Protein 8BPR (pdb70)

Nearest PDB structures (foldseek):
  8bpr-assembly1_E  TM=1.006E+00  e=6.694E-33  Thermus thermophilus HB8
  5zvq-assembly1_A-2  TM=8.959E-01  e=1.442E-24  Thermus thermophilus HB8
  4jcv-assembly1_D  TM=8.718E-01  e=5.501E-16  Deinococcus radiodurans R1 = ATCC 13939 = DSM 20539
  1vdd-assembly1_A  TM=8.790E-01  e=9.744E-16  Deinococcus radiodurans
  8a93-assembly1_F  TM=9.574E-01  e=6.261E-12  Thermus thermophilus HB8

B-factor: mean 146.59, std 83.17, range [40.73, 485.68]

Organism: Thermus thermophilus (strain ATCC 27634 / DSM 579 / HB8) (NCBI:txid300852)

Secondary structure (DSSP, 8-state):
-EEEEEEEES-TT---S-B-PPSSEEEEE--SSSSHHHHHHHHHHHTT---SS-GGGSS-SS---EEEEEEEE-SS-EEEEEEEESSS---EEETTEEE-GGGGGGS--EEEE-HHHHHHHTS-HHHHHHHHHHHHHTS-SHHHHHHHHHHHHHHHHHHHHHSS----HHHHHHHHHHHHHHHHHHHHHHHHHHHHHHHHHTTT-SS-EEEEEE-S-SS-HHHHHHT-HHHHHHH-S---SGGG-EEEEEETTEETTTS--HHHHHHHHHHHHHHHHHHHHHHHSS--EEEEESTTSS--HHHHHHHHHHHTTSSSEEEEESSPPTTS--EEEETTEEE--/-EEEEEEEESBTT---S-B-PPSEEEEEE--SSSSHHHHHHHHHHHTT-----TTSSBPTT---EEEEEEEE-SS-EEEEEEEESSS----EETTEE--HHHHTTS--EEEE-GGGTHHHHS-HHHHHHHHHHHHHTT-SHHHHHHHHHHHHHHHHHHHHHSS----SHHHHHHHHHHHHHHHHHHHHHHHHHHHHHHHHHHH-SS-EEEEEE-S-SS-HHHHHHTTHHHHHHH-S---SGGG-EEEEEETTEEHHHH--HHHHHHHHHHHHHHHHHHHHHHHSSPPEEEEES-SSS--HHHHHHHHHHHTTSSEEEEEESSPPTTS--EEEETTEEE--/-HHHHHHHHHHH--HHHHHHHHHHHHH-HHHHHHHHHHHH-/-THHHHHHHHHHHSTT--HHHHHHHHHHHHS-HHHHHHHHHHH----TTT----SSSS-TTT---EEEEEEE-S-HHHHHHHHHH----EE--TTTGGG-TT-SEEEE----SHHHHHHHHHH--EEE--B-B-SSS-GGGS-HHHHHHHHHTPEE-/-HHHHHHH---HHHHHHHHHHHH-HHHHHHHHHHHHHH---SSS-S--SSSS-TTT---EEEEESSHHHHHHHHHH----SEEEE-S---BGGGTBSTTTS-HHHHHTT--SS-EEEEE--SSHHHHHHHHHHHHHHHHTT-EEEEPPBSBPTT--TTTS-HHHHHHHHHT-EE-/-HHHHHHHHHHHHSSS--HHHHHHHHHHHHH-SHHHHHHHHHH--EE-SSS-SEESSSS-TTT---EEEESSHHHHHHHHHHTS---EEEE-S----TTTT--TTTTTHHHHGGG-TT---EEE---SSHHHHHHHHHHHHHHHHH---EE---/-EEEEEEEEEE-TTS-EEEEEEETTEEEEEEE----TT-EEEEEEE---EEEEEEE----GGGGSHHHHHHHHHHHHHHHHT--TTTHHHHHHHHHHHHHHHHHSS-THHHHHHHHHHHHHHTT---B---EEETTEEESSSEE-HHHHHHHHHHHHHS-HHHHHHHH--HHHHHHHHHHHHH---GGGGT--

Radius of gyration: 43.86 Å; Cα contacts (8 Å, |Δi|>4): 2189; chains: 7; bounding box: 79×84×151 Å

Solvent-accessible surface area: 76058 Å² total; per-residue (Å²): 54,68,4,66,16,1,99,13,128,43,0,58,71,4,46,22,144,42,12,174,3,53,95,17,20,4,2,2,38,9,50,19,56,34,11,17,78,10,1,2,12,0,2,19,3,2,16,25,22,84,23,98,64,41,76,91,30,1,32,105,120,80,88,128,83,1,44,0,23,2,56,4,55,19,138,77,8,53,9,93,8,44,1,63,3,20,113,84,29,74,56,5,46,10,2,56,103,158,30,61,82,197,57,14,106,104,38,24,17,21,10,31,15,30,40,107,14,14,93,18,8,65,8,75,95,117,62,14,55,47,27,5,31,129,9,11,24,102,32,45,138,151,1,29,63,10,48,63,18,8,89,119,1,24,130,10,3,35,30,8,48,148,82,71,75,53,29,42,59,6,2,14,79,2,0,14,124,28,0,77,74,0,14,46,48,7,102,147,12,24,184,139,6,29,72,36,5,119,92,3,6,68,62,11,35,105,92,86,8,24,40,123,33,105,56,71,8,35,123,12,3,86,143,14,4,112,86,18,118,69,92,9,185,149,155,18,70,3,41,17,1,5,56,98,5,21,6,12,12,28,13,107,59,97,27,3,74,102,55,35,45,89,1,14,1,38,9,7,7,23,0,10,29,11,0,6,14,111,16,21,6,136,106,67,65,24,46,8,6,4,0,12,20,28,25,10,22,24,6,31,124,62,42,68,155,31,19,30,72,64,11,118,92,35,86,12,1,2,4,1,2,40,116,52,7,118,84,22,81,53,13,35,3,69,182,0,71,28,99,94,133,42,99,6,78,22,0,102,12,114,44,0,57,72,4,59,15,145,43,14,167,6,53,83,23,16,5,2,3,36,10,44,23,55,28,11,29,75,8,0,2,23,0,2,6,8,2,14,31,20,115,74,85,39,89,89,28,0,23,97,111,83,94,124,50,0,40,1,12,3,59,8,31,20,145,169,27,76,34,98,8,34,2,88,5,24,120,83,27,57,74,9,47,48,83,57,65,176,43,66,79,204,61,9,141,114,45,25,12,21,6,33,16,25,46,137,18,20,76,12,1,61,10,87,89,128,83,12,45,46,19,6,30,133,5,9,32,74,35,46,78,136,0,55,63,7,55,66,30,6,74,144,10,18,154,95,6,41,61,52,22,151,83,63,72,74,66,54,61,57,82,25,130,61,0,9,154,45,0,82,74,0,16,55,40,7,99,137,21,23,179,127,5,23,67,26,2,117,91,1,5,62,65,11,26,109,90,105,5,23,38,137,44,86,47,58,11,33,128,13,3,94,150,17,7,105,83,14,121,70,79,8,162,138,146,10,85,2,44,19,1,6,52,95,6,29,8,18,4,25,16,108,62,90,26,2,66,109,64,26,45,90,5,19,0,41,7,3,6,24,0,6,27,12,0,4,13,79,10,14,12,123,108,69,60,45,52,5,12,4,0,15,24,33,29,8,27,22,8,33,93,69,49,65,160,32,17,30,67,59,10,99,89,34,92,12,1,3,4,1,2,34,105,57,10,113,84,21,85,57,21,37,4,78,189,0,64,30,108,89,152,116,83,53,51,63,26,35,30,64,30,63,77,110,96,87,85,66,10,53,66,53,17,63,55,42,89,94,41,80,85,60,36,65,55,50,58,63,27,72,92,79,136,92,76,55,42,66,32,13,28,37,46,2,56,55,70,35,32,15,14,69,56,4,45,63,60,34,69,72,52,82,105,49,66,89,54,42,62,60,38,57,86,36,62,99,52,102,17,113,93,31,56,36,90,51,109,60,99,62,4,89,38,66,89,144,54,49,86,73,44,51,41,66,57,81,55,82,66,24,47,66,37,61,83,95,48,60,87,86,80,18,28,66,98,106,55,52,87,103,67,61,97,81,47,87,53,52,41,59,53,55,46,90,59,86,80,21,62,66,46,66,74,89,82,122,102,62,43,40,57,28,66,6,57,56,70,45,84,68,79,90,91,79,65,73,77,23,43,18,47,13,51,94,36,55,52,97,103,106,57,84,71,37,27,80,88,74,145,118,85,74,27,60,62,50,41,49,53,44,91,94,43,79,84,56,40,66,54,49,56,66,13,39,69,48,69,117,122,10,110,71,29,10,56,88,39,95,79,87,51,14,95,99,73,104,128,90,54,41,38,47,19,46,52,54,59,29,30,64,49,46,73,89,33,62,54,62,109,42,52,31,53,58,49,80,44,61,57,38,23,89,82,41,28,29,101,114,72,66,58,65,88,50,54,76,96,90,78,68,51,101,42,50,49,46,36,57,46,63,52,51,60,53,3,49,27,28,30,52,53,64,38,66,68,28,70,94,82,45,32,60,28,28,41,53,18,60,2,56,41,80,86,42,67,51,75,94,54,68,71,71,22,48,27,40,11,62,98,41,50,51,97,112,100,86,28,48,64,54,29,30,62,32,40,52,89,56,90,85,58,33,80,84,61,6,56,65,60,30,64,59,55,87,72,46,82,85,58,42,67,61,55,52,80,23,80,136,127,72,76,8,103,75,22,41,14,73,3,110,57,88,50,11,88,22,52,109,77,64,8,2,4,4,25,47,60,65,68,22,151,56,57,74,180,54,44,144,68,199,6,68,17,13,28,13,60,20,42,12,21,21,89,110,52,48,13,39,154,119,19,53,16,121,34,7,64,191,73,38,140,71,26,91,21,9,36,8,17,28,47,141,82,17,34,2,38,0,8,7,55,52,3,25,85,41,9,133,156,110,47,26,169,48,62,93,75,136,136,58,69,24,49,27,47,30,101,60,104,41,122,96,52,33,43,46,45,44,43,37,25,60,86,14,56,67,72,24,38,37,102,113,121,71,61,61,18,61,25,45,39,33,75,52,132,121,24,53,47,86,61,76,57,96,85,43,97,51,98,48,33,66,55,64,82,23,32,44,32,38,44,52,55,32,51,62,29,51,87,37,21,56,67,102,16,4,70,57,19,37,71,30,50,65,68,11,62,61,20,23,47,91,49,119,61,22,75,62,24,25,44,62,26,36,48,54,26,40,53,55,36,77,46,52,68,62,87,130,87,9,35,40,88,13,47,59,33,116,67,57,47,88,35,30,87,84,27,52,65,20,54,51,32,42,85,92,45,81,55,101,72,10,65,81,54,76,119,105,62,64,56,26,49,62,56,24,56,51,71,75,84,38,110,69,68,19,69,77,56,88,128

CATH classification: 1.10.8.420

Structure (mmCIF, N/CA/C/O backbone):
data_8BPR
#
_entry.id   8BPR
#
loop_
_entity.id
_entity.type
_entity.pdbx_description
1 polymer 'DNA replication and repair protein RecF'
2 polymer 'Recombination protein RecR'
3 polymer 'DNA repair protein RecO'
4 polymer Oligo1
5 polymer Oligo2
6 non-polymer 'PHOSPHOAMINOPHOSPHONIC ACID-ADENYLATE ESTER'
7 non-polymer 'MAGNESIUM ION'
8 non-polymer 'ZINC ION'
#
loop_
_atom_site.group_PDB
_atom_site.id
_atom_site.type_symbol
_atom_site.label_atom_id
_atom_site.label_alt_id
_atom_site.label_comp_id
_atom_site.label_asym_id
_atom_site.label_entity_id
_atom_site.label_seq_id
_atom_site.pdbx_PDB_ins_code
_atom_site.Cartn_x
_atom_site.Cartn_y
_atom_site.Cartn_z
_atom_site.occupancy
_atom_site.B_iso_or_equiv
_atom_site.auth_seq_id
_atom_site.auth_comp_id
_atom_site.auth_asym_id
_atom_site.auth_atom_id
_atom_site.pdbx_PDB_model_num
ATOM 1 N N . MET A 1 2 ? 187.098 199.300 170.834 1.00 89.26 1 MET A N 1
ATOM 2 C CA . MET A 1 2 ? 185.754 198.768 171.027 1.00 89.26 1 MET A CA 1
ATOM 3 C C . MET A 1 2 ? 184.798 199.838 171.533 1.00 89.26 1 MET A C 1
ATOM 4 O O . MET A 1 2 ? 185.124 200.588 172.452 1.00 89.26 1 MET A O 1
ATOM 9 N N . ARG A 1 3 ? 183.611 199.896 170.930 1.00 83.67 2 ARG A N 1
ATOM 10 C CA . ARG A 1 3 ? 182.599 200.871 171.313 1.00 83.67 2 ARG A CA 1
ATOM 11 C C . ARG A 1 3 ? 181.250 200.508 170.706 1.00 83.67 2 ARG A C 1
ATOM 12 O O . ARG A 1 3 ? 181.166 200.189 169.517 1.00 83.67 2 ARG A O 1
ATOM 20 N N . LEU A 1 4 ? 180.192 200.559 171.509 1.00 78.36 3 LEU A N 1
ATOM 21 C CA . LEU A 1 4 ? 178.840 200.278 171.047 1.00 78.36 3 LEU A CA 1
ATOM 22 C C . LEU A 1 4 ? 178.158 201.581 170.652 1.00 78.36 3 LEU A C 1
ATOM 23 O O . LEU A 1 4 ? 178.332 202.607 171.314 1.00 78.36 3 LEU A O 1
ATOM 28 N N . LEU A 1 5 ? 177.385 201.537 169.570 1.00 79.72 4 LEU A N 1
ATOM 29 C CA . LEU A 1 5 ? 176.788 202.739 168.998 1.00 79.72 4 LEU A CA 1
ATOM 30 C C . LEU A 1 5 ? 175.270 202.756 169.038 1.00 79.72 4 LEU A C 1
ATOM 31 O O . LEU A 1 5 ? 174.683 203.803 169.318 1.00 79.72 4 LEU A O 1
ATOM 36 N N . LEU A 1 6 ? 174.608 201.634 168.766 1.00 81.46 5 LEU A N 1
ATOM 37 C CA . LEU A 1 6 ? 173.154 201.622 168.699 1.00 81.46 5 LEU A CA 1
ATOM 38 C C . LEU A 1 6 ? 172.635 200.223 168.992 1.00 81.46 5 LEU A C 1
ATOM 39 O O . LEU A 1 6 ? 173.270 199.230 168.630 1.00 81.46 5 LEU A O 1
ATOM 44 N N . PHE A 1 7 ? 171.477 200.156 169.647 1.00 75.81 6 PHE A N 1
ATOM 45 C CA . PHE A 1 7 ? 170.822 198.893 169.962 1.00 75.81 6 PHE A CA 1
ATOM 46 C C . PHE A 1 7 ? 169.325 199.048 169.749 1.00 75.81 6 PHE A C 1
ATOM 47 O O . PHE A 1 7 ? 168.715 199.975 170.290 1.00 75.81 6 PHE A O 1
ATOM 55 N N . ARG A 1 8 ? 168.737 198.148 168.960 1.00 84.65 7 ARG A N 1
ATOM 56 C CA . ARG A 1 8 ? 167.306 198.151 168.689 1.00 84.65 7 ARG A CA 1
ATOM 57 C C . ARG A 1 8 ? 166.753 196.744 168.857 1.00 84.65 7 ARG A C 1
ATOM 58 O O . ARG A 1 8 ? 167.458 195.755 168.645 1.00 84.65 7 ARG A O 1
ATOM 66 N N . GLN A 1 9 ? 165.477 196.662 169.226 1.00 89.22 8 GLN A N 1
ATOM 67 C CA . GLN A 1 9 ? 164.858 195.380 169.528 1.00 89.22 8 GLN A CA 1
ATOM 68 C C . GLN A 1 9 ? 163.396 195.407 169.107 1.00 89.22 8 GLN A C 1
ATOM 69 O O . GLN A 1 9 ? 162.852 196.447 168.730 1.00 89.22 8 GLN A O 1
ATOM 75 N N . ARG A 1 10 ? 162.763 194.238 169.185 1.00 98.67 9 ARG A N 1
ATOM 76 C CA . ARG A 1 10 ? 161.338 194.107 168.891 1.00 98.67 9 ARG A CA 1
ATOM 77 C C . ARG A 1 10 ? 160.831 192.824 169.527 1.00 98.67 9 ARG A C 1
ATOM 78 O O . ARG A 1 10 ? 161.273 191.734 169.150 1.00 98.67 9 ARG A O 1
ATOM 86 N N . ASN A 1 11 ? 159.913 192.953 170.486 1.00 101.33 10 ASN A N 1
ATOM 87 C CA . ASN A 1 11 ? 159.270 191.817 171.149 1.00 101.33 10 ASN A CA 1
ATOM 88 C C . ASN A 1 11 ? 160.293 190.938 171.873 1.00 101.33 10 ASN A C 1
ATOM 89 O O . ASN A 1 11 ? 160.386 189.730 171.647 1.00 101.33 10 ASN A O 1
ATOM 94 N N . PHE A 1 12 ? 161.059 191.567 172.761 1.00 89.72 11 PHE A N 1
ATOM 95 C CA . PHE A 1 12 ? 162.036 190.872 173.592 1.00 89.72 11 PHE A CA 1
ATOM 96 C C . PHE A 1 12 ? 161.671 191.079 175.054 1.00 89.72 11 PHE A C 1
ATOM 97 O O . PHE A 1 12 ? 161.706 192.211 175.548 1.00 89.72 11 PHE A O 1
ATOM 105 N N . ARG A 1 13 ? 161.342 189.986 175.743 1.00 91.77 12 ARG A N 1
ATOM 106 C CA . ARG A 1 13 ? 160.924 190.001 177.153 1.00 91.77 12 ARG A CA 1
ATOM 107 C C . ARG A 1 13 ? 159.775 191.001 177.285 1.00 91.77 12 ARG A C 1
ATOM 108 O O . ARG A 1 13 ? 158.823 190.937 176.496 1.00 91.77 12 ARG A O 1
ATOM 116 N N . ASN A 1 14 ? 159.814 191.923 178.244 1.00 88.07 13 ASN A N 1
ATOM 117 C CA . ASN A 1 14 ? 158.797 192.954 178.386 1.00 88.07 13 ASN A CA 1
ATOM 118 C C . ASN A 1 14 ? 159.260 194.304 177.857 1.00 88.07 13 ASN A C 1
ATOM 119 O O . ASN A 1 14 ? 158.586 195.313 178.087 1.00 88.07 13 ASN A O 1
ATOM 124 N N . LEU A 1 15 ? 160.391 194.343 177.160 1.00 85.80 14 LEU A N 1
ATOM 125 C CA . LEU A 1 15 ? 160.934 195.600 176.671 1.00 85.80 14 LEU A CA 1
ATOM 126 C C . LEU A 1 15 ? 160.016 196.224 175.628 1.00 85.80 14 LEU A C 1
ATOM 127 O O . LEU A 1 15 ? 159.318 195.531 174.883 1.00 85.80 14 LEU A O 1
ATOM 132 N N . ALA A 1 16 ? 160.019 197.556 175.588 1.00 91.42 15 ALA A N 1
ATOM 133 C CA . ALA A 1 16 ? 159.267 198.301 174.581 1.00 91.42 15 ALA A CA 1
ATOM 134 C C . ALA A 1 16 ? 159.992 199.626 174.369 1.00 91.42 15 ALA A C 1
ATOM 135 O O . ALA A 1 16 ? 159.813 200.564 175.150 1.00 91.42 15 ALA A O 1
ATOM 137 N N . LEU A 1 17 ? 160.804 199.694 173.319 1.00 92.30 16 LEU A N 1
ATOM 138 C CA . LEU A 1 17 ? 161.583 200.890 173.032 1.00 92.30 16 LEU A CA 1
ATOM 139 C C . LEU A 1 17 ? 161.979 200.872 171.563 1.00 92.30 16 LEU A C 1
ATOM 140 O O . LEU A 1 17 ? 161.762 199.889 170.852 1.00 92.30 16 LEU A O 1
ATOM 145 N N . GLU A 1 18 ? 162.565 201.981 171.118 1.00 98.34 17 GLU A N 1
ATOM 146 C CA . GLU A 1 18 ? 163.006 202.139 169.739 1.00 98.34 17 GLU A CA 1
ATOM 147 C C . GLU A 1 18 ? 164.516 202.058 169.587 1.00 98.34 17 GLU A C 1
ATOM 148 O O . GLU A 1 18 ? 165.014 201.258 168.790 1.00 98.34 17 GLU A O 1
ATOM 154 N N . ALA A 1 19 ? 165.264 202.866 170.334 1.00 90.48 18 ALA A N 1
ATOM 155 C CA . ALA A 1 19 ? 166.713 202.888 170.207 1.00 90.48 18 ALA A CA 1
ATOM 156 C C . ALA A 1 19 ? 167.334 203.315 171.528 1.00 90.48 18 ALA A C 1
ATOM 157 O O . ALA A 1 19 ? 166.676 203.910 172.385 1.00 90.48 18 ALA A O 1
ATOM 159 N N . TYR A 1 20 ? 168.618 203.001 171.678 1.00 87.70 19 TYR A N 1
ATOM 160 C CA . TYR A 1 20 ? 169.374 203.357 172.874 1.00 87.70 19 TYR A CA 1
ATOM 161 C C . TYR A 1 20 ? 170.821 203.580 172.465 1.00 87.70 19 TYR A C 1
ATOM 162 O O . TYR A 1 20 ? 171.435 202.693 171.866 1.00 87.70 19 TYR A O 1
ATOM 171 N N . ARG A 1 21 ? 171.362 204.758 172.780 1.00 89.57 20 ARG A N 1
ATOM 172 C CA . ARG A 1 21 ? 172.712 205.149 172.375 1.00 89.57 20 ARG A CA 1
ATOM 173 C C . ARG A 1 21 ? 173.532 205.493 173.611 1.00 89.57 20 ARG A C 1
ATOM 174 O O . ARG A 1 21 ? 173.540 206.650 174.061 1.00 89.57 20 ARG A O 1
ATOM 182 N N . PRO A 1 22 ? 174.235 204.527 174.193 1.00 83.18 21 PRO A N 1
ATOM 183 C CA . PRO A 1 22 ? 175.066 204.812 175.365 1.00 83.18 21 PRO A CA 1
ATOM 184 C C . PRO A 1 22 ? 176.245 205.693 174.997 1.00 83.18 21 PRO A C 1
ATOM 185 O O . PRO A 1 22 ? 176.824 205.549 173.911 1.00 83.18 21 PRO A O 1
ATOM 189 N N . PRO A 1 23 ? 176.632 206.614 175.873 1.00 80.14 22 PRO A N 1
ATOM 190 C CA . PRO A 1 23 ? 177.795 207.461 175.602 1.00 80.14 22 PRO A CA 1
ATOM 191 C C . PRO A 1 23 ? 179.085 206.693 175.819 1.00 80.14 22 PRO A C 1
ATOM 192 O O . PRO A 1 23 ? 179.086 205.641 176.474 1.00 80.14 22 PRO A O 1
ATOM 196 N N . PRO A 1 24 ? 180.207 207.179 175.282 1.00 83.86 23 PRO A N 1
ATOM 197 C CA . PRO A 1 24 ? 181.494 206.500 175.499 1.00 83.86 23 PRO A CA 1
ATOM 198 C C . PRO A 1 24 ? 182.040 206.807 176.887 1.00 83.86 23 PRO A C 1
ATOM 199 O O . PRO A 1 24 ? 182.309 207.963 177.220 1.00 83.86 23 PRO A O 1
ATOM 203 N N . GLY A 1 25 ? 182.207 205.765 177.695 1.00 79.41 24 GLY A N 1
ATOM 204 C CA . GLY A 1 25 ? 182.674 205.932 179.056 1.00 79.41 24 GLY A CA 1
ATOM 205 C C . GLY A 1 25 ? 181.720 205.339 180.072 1.00 79.41 24 GLY A C 1
ATOM 206 O O . GLY A 1 25 ? 180.906 204.475 179.734 1.00 79.41 24 GLY A O 1
ATOM 207 N N . LEU A 1 26 ? 181.810 205.792 181.318 1.00 72.83 25 LEU A N 1
ATOM 208 C CA . LEU A 1 26 ? 180.934 205.283 182.363 1.00 72.83 25 LEU A CA 1
ATOM 209 C C . LEU A 1 26 ? 179.499 205.745 182.137 1.00 72.83 25 LEU A C 1
ATOM 210 O O . LEU A 1 26 ? 179.250 206.896 181.771 1.00 72.83 25 LEU A O 1
ATOM 215 N N . SER A 1 27 ? 178.552 204.836 182.358 1.00 76.11 26 SER A N 1
ATOM 216 C CA . SER A 1 27 ? 177.133 205.132 182.229 1.00 76.11 26 SER A CA 1
ATOM 217 C C . SER A 1 27 ? 176.413 204.595 183.458 1.00 76.11 26 SER A C 1
ATOM 218 O O . SER A 1 27 ? 177.035 204.065 184.383 1.00 76.11 26 SER A O 1
ATOM 221 N N . ALA A 1 28 ? 175.089 204.728 183.468 1.00 73.83 27 ALA A N 1
ATOM 222 C CA . ALA A 1 28 ? 174.305 204.266 184.604 1.00 73.83 27 ALA A CA 1
ATOM 223 C C . ALA A 1 28 ? 172.865 204.041 184.173 1.00 73.83 27 ALA A C 1
ATOM 224 O O . ALA A 1 28 ? 172.419 204.542 183.138 1.00 73.83 27 ALA A O 1
ATOM 226 N N . LEU A 1 29 ? 172.146 203.272 184.987 1.00 76.61 28 LEU A N 1
ATOM 227 C CA . LEU A 1 29 ? 170.716 203.064 184.824 1.00 76.61 28 LEU A CA 1
ATOM 228 C C . LEU A 1 29 ? 170.060 203.097 186.195 1.00 76.61 28 LEU A C 1
ATOM 229 O O . LEU A 1 29 ? 170.644 202.659 187.188 1.00 76.61 28 LEU A O 1
ATOM 234 N N . VAL A 1 30 ? 168.838 203.621 186.243 1.00 80.56 29 VAL A N 1
ATOM 235 C CA . VAL A 1 30 ? 168.082 203.749 187.483 1.00 80.56 29 VAL A CA 1
ATOM 236 C C . VAL A 1 30 ? 166.654 203.296 187.223 1.00 80.56 29 VAL A C 1
ATOM 237 O O . VAL A 1 30 ? 166.040 203.708 186.234 1.00 80.56 29 VAL A O 1
ATOM 241 N N . GLY A 1 31 ? 166.130 202.454 188.106 1.00 83.39 30 GLY A N 1
ATOM 242 C CA . GLY A 1 31 ? 164.760 201.999 187.979 1.00 83.39 30 GLY A CA 1
ATOM 243 C C . GLY A 1 31 ? 164.324 201.252 189.216 1.00 83.39 30 GLY A C 1
ATOM 244 O O . GLY A 1 31 ? 165.147 200.731 189.975 1.00 83.39 30 GLY A O 1
ATOM 245 N N . ALA A 1 32 ? 163.009 201.205 189.408 1.00 85.45 31 ALA A N 1
ATOM 246 C CA . ALA A 1 32 ? 162.420 200.508 190.542 1.00 85.45 31 ALA A CA 1
ATOM 247 C C . ALA A 1 32 ? 162.338 199.014 190.236 1.00 85.45 31 ALA A C 1
ATOM 248 O O . ALA A 1 32 ? 162.940 198.514 189.282 1.00 85.45 31 ALA A O 1
ATOM 250 N N . ASN A 1 33 ? 161.598 198.277 191.058 1.00 89.75 32 ASN A N 1
ATOM 251 C CA . ASN A 1 33 ? 161.447 196.844 190.847 1.00 89.75 32 ASN A CA 1
ATOM 252 C C . ASN A 1 33 ? 160.579 196.564 189.627 1.00 89.75 32 ASN A C 1
ATOM 253 O O . ASN A 1 33 ? 159.597 197.265 189.369 1.00 89.75 32 ASN A O 1
ATOM 258 N N . ALA A 1 34 ? 160.951 195.525 188.876 1.00 86.91 33 ALA A N 1
ATOM 259 C CA . ALA A 1 34 ? 160.190 195.048 187.721 1.00 86.91 33 ALA A CA 1
ATOM 260 C C . ALA A 1 34 ? 159.994 196.155 186.682 1.00 86.91 33 ALA A C 1
ATOM 261 O O . ALA A 1 34 ? 158.878 196.586 186.390 1.00 86.91 33 ALA A O 1
ATOM 263 N N . GLN A 1 35 ? 161.111 196.612 186.124 1.00 85.86 34 GLN A N 1
ATOM 264 C CA . GLN A 1 35 ? 161.093 197.629 185.080 1.00 85.86 34 GLN A CA 1
ATOM 265 C C . GLN A 1 35 ? 161.807 197.204 183.808 1.00 85.86 34 GLN A C 1
ATOM 266 O O . GLN A 1 35 ? 161.334 197.517 182.714 1.00 85.86 34 GLN A O 1
ATOM 272 N N . GLY A 1 36 ? 162.932 196.500 183.911 1.00 83.10 35 GLY A N 1
ATOM 273 C CA . GLY A 1 36 ? 163.571 195.978 182.719 1.00 83.10 35 GLY A CA 1
ATOM 274 C C . GLY A 1 36 ? 165.061 196.218 182.579 1.00 83.10 35 GLY A C 1
ATOM 275 O O . GLY A 1 36 ? 165.609 196.035 181.489 1.00 83.10 35 GLY A O 1
ATOM 276 N N . LYS A 1 37 ? 165.733 196.633 183.656 1.00 78.37 36 LYS A N 1
ATOM 277 C CA . LYS A 1 37 ? 167.182 196.809 183.593 1.00 78.37 36 LYS A CA 1
ATOM 278 C C . LYS A 1 37 ? 167.878 195.488 183.286 1.00 78.37 36 LYS A C 1
ATOM 279 O O . LYS A 1 37 ? 168.737 195.411 182.396 1.00 78.37 36 LYS A O 1
ATOM 285 N N . THR A 1 38 ? 167.510 194.433 184.015 1.00 78.39 37 THR A N 1
ATOM 286 C CA . THR A 1 38 ? 168.084 193.118 183.761 1.00 78.39 37 THR A CA 1
ATOM 287 C C . THR A 1 38 ? 167.749 192.640 182.356 1.00 78.39 37 THR A C 1
ATOM 288 O O . THR A 1 38 ? 168.593 192.047 181.677 1.00 78.39 37 THR A O 1
ATOM 292 N N . SER A 1 39 ? 166.521 192.898 181.900 1.00 76.04 38 SER A N 1
ATOM 293 C CA . SER A 1 39 ? 166.140 192.510 180.546 1.00 76.04 38 SER A CA 1
ATOM 294 C C . SER A 1 39 ? 166.985 193.232 179.505 1.00 76.04 38 SER A C 1
ATOM 295 O O . SER A 1 39 ? 167.429 192.623 178.527 1.00 76.04 38 SER A O 1
ATOM 298 N N . LEU A 1 40 ? 167.225 194.530 179.700 1.00 71.52 39 LEU A N 1
ATOM 299 C CA . LEU A 1 40 ? 168.031 195.287 178.747 1.00 71.52 39 LEU A CA 1
ATOM 300 C C . LEU A 1 40 ? 169.467 194.776 178.710 1.00 71.52 39 LEU A C 1
ATOM 301 O O . LEU A 1 40 ? 170.047 194.591 177.631 1.00 71.52 39 LEU A O 1
ATOM 306 N N . LEU A 1 41 ? 170.060 194.541 179.884 1.00 67.58 40 LEU A N 1
ATOM 307 C CA . LEU A 1 41 ? 171.432 194.041 179.917 1.00 67.58 40 LEU A CA 1
ATOM 308 C C . LEU A 1 41 ? 171.530 192.653 179.298 1.00 67.58 40 LEU A C 1
ATOM 309 O O . LEU A 1 41 ? 172.477 192.359 178.558 1.00 67.58 40 LEU A O 1
ATOM 314 N N . LEU A 1 42 ? 170.557 191.786 179.584 1.00 74.88 41 LEU A N 1
ATOM 315 C CA . LEU A 1 42 ? 170.550 190.452 178.998 1.00 74.88 41 LEU A CA 1
ATOM 316 C C . LEU A 1 42 ? 170.409 190.521 177.484 1.00 74.88 41 LEU A C 1
ATOM 317 O O . LEU A 1 42 ? 171.067 189.768 176.757 1.00 74.88 41 LEU A O 1
ATOM 322 N N . GLY A 1 43 ? 169.555 191.419 176.991 1.00 71.12 42 GLY A N 1
ATOM 323 C CA . GLY A 1 43 ? 169.410 191.579 175.555 1.00 71.12 42 GLY A CA 1
ATOM 324 C C . GLY A 1 43 ? 170.686 192.054 174.890 1.00 71.12 42 GLY A C 1
ATOM 325 O O . GLY A 1 43 ? 171.060 191.556 173.827 1.00 71.12 42 GLY A O 1
ATOM 326 N N . ILE A 1 44 ? 171.373 193.018 175.505 1.00 65.67 43 ILE A N 1
ATOM 327 C CA . ILE A 1 44 ? 172.641 193.488 174.949 1.00 65.67 43 ILE A CA 1
ATOM 328 C C . ILE A 1 44 ? 173.661 192.355 174.924 1.00 65.67 43 ILE A C 1
ATOM 329 O O . ILE A 1 44 ? 174.357 192.138 173.922 1.00 65.67 43 ILE A O 1
ATOM 334 N N . HIS A 1 45 ? 173.753 191.607 176.027 1.00 72.18 44 HIS A N 1
ATOM 335 C CA . HIS A 1 45 ? 174.722 190.519 176.109 1.00 72.18 44 HIS A CA 1
ATOM 336 C C . HIS A 1 45 ? 174.441 189.448 175.065 1.00 72.18 44 HIS A C 1
ATOM 337 O O . HIS A 1 45 ? 175.368 188.917 174.445 1.00 72.18 44 HIS A O 1
ATOM 344 N N . LEU A 1 46 ? 173.166 189.116 174.856 1.00 75.30 45 LEU A N 1
ATOM 345 C CA . LEU A 1 46 ? 172.821 188.121 173.848 1.00 75.30 45 LEU A CA 1
ATOM 346 C C . LEU A 1 46 ? 173.051 188.645 172.437 1.00 75.30 45 LEU A C 1
ATOM 347 O O . LEU A 1 46 ? 173.449 187.881 171.552 1.00 75.30 45 LEU A O 1
ATOM 352 N N . ALA A 1 47 ? 172.805 189.937 172.205 1.00 74.55 46 ALA A N 1
ATOM 353 C CA . ALA A 1 47 ? 173.015 190.507 170.879 1.00 74.55 46 ALA A CA 1
ATOM 354 C C . ALA A 1 47 ? 174.488 190.514 170.504 1.00 74.55 46 ALA A C 1
ATOM 355 O O . ALA A 1 47 ? 174.841 190.232 169.354 1.00 74.55 46 ALA A O 1
ATOM 357 N N . LEU A 1 48 ? 175.365 190.832 171.453 1.00 71.35 47 LEU A N 1
ATOM 358 C CA . LEU A 1 48 ? 176.791 190.877 171.151 1.00 71.35 47 LEU A CA 1
ATOM 359 C C . LEU A 1 48 ? 177.433 189.496 171.069 1.00 71.35 47 LEU A C 1
ATOM 360 O O . LEU A 1 48 ? 178.664 189.407 171.041 1.00 71.35 47 LEU A O 1
ATOM 365 N N . GLY A 1 49 ? 176.644 188.428 171.027 1.00 78.19 48 GLY A N 1
ATOM 366 C CA . GLY A 1 49 ? 177.167 187.097 170.806 1.00 78.19 48 GLY A CA 1
ATOM 367 C C . GLY A 1 49 ? 177.414 186.259 172.040 1.00 78.19 48 GLY A C 1
ATOM 368 O O . GLY A 1 49 ? 178.047 185.203 171.928 1.00 78.19 48 GLY A O 1
ATOM 369 N N . GLY A 1 50 ? 176.940 186.685 173.205 1.00 83.25 49 GLY A N 1
ATOM 370 C CA . GLY A 1 50 ? 177.157 185.948 174.429 1.00 83.25 49 GLY A CA 1
ATOM 371 C C . GLY A 1 50 ? 176.189 184.790 174.586 1.00 83.25 49 GLY A C 1
ATOM 372 O O . GLY A 1 50 ? 175.452 184.415 173.673 1.00 83.25 49 GLY A O 1
ATOM 373 N N . GLU A 1 51 ? 176.205 184.211 175.783 1.00 94.58 50 GLU A N 1
ATOM 374 C CA . GLU A 1 51 ? 175.346 183.090 176.135 1.00 94.58 50 GLU A CA 1
ATOM 375 C C . GLU A 1 51 ? 174.463 183.488 177.308 1.00 94.58 50 GLU A C 1
ATOM 376 O O . GLU A 1 51 ? 174.965 183.946 178.339 1.00 94.58 50 GLU A O 1
ATOM 378 N N . VAL A 1 52 ? 173.161 183.310 177.150 1.00 108.64 51 VAL A N 1
ATOM 379 C CA . VAL A 1 52 ? 172.177 183.682 178.164 1.00 108.64 51 VAL A CA 1
ATOM 380 C C . VAL A 1 52 ? 171.718 182.415 178.875 1.00 108.64 51 VAL A C 1
ATOM 381 O O . VAL A 1 52 ? 171.322 181.454 178.201 1.00 108.64 51 VAL A O 1
ATOM 385 N N . PRO A 1 53 ? 171.760 182.367 180.209 1.00 122.56 52 PRO A N 1
ATOM 386 C CA . PRO A 1 53 ? 171.332 181.149 180.917 1.00 122.56 52 PRO A CA 1
ATOM 387 C C . PRO A 1 53 ? 169.865 180.804 180.722 1.00 122.56 52 PRO A C 1
ATOM 388 O O . PRO A 1 53 ? 169.492 179.638 180.900 1.00 122.56 52 PRO A O 1
ATOM 392 N N . LEU A 1 54 ? 169.024 181.772 180.366 1.00 117.53 53 LEU A N 1
ATOM 393 C CA . LEU A 1 54 ? 167.598 181.514 180.238 1.00 117.53 53 LEU A CA 1
ATOM 394 C C . LEU A 1 54 ? 167.303 180.674 179.000 1.00 117.53 53 LEU A C 1
ATOM 395 O O . LEU A 1 54 ? 168.066 180.663 178.030 1.00 117.53 53 LEU A O 1
ATOM 400 N N . GLY A 1 55 ? 166.183 179.958 179.047 1.00 113.18 54 GLY A N 1
ATOM 401 C CA . GLY A 1 55 ? 165.775 179.159 177.909 1.00 113.18 54 GLY A CA 1
ATOM 402 C C . GLY A 1 55 ? 165.384 180.021 176.724 1.00 113.18 54 GLY A C 1
ATOM 403 O O . GLY A 1 55 ? 164.928 181.154 176.868 1.00 113.18 54 GLY A O 1
ATOM 404 N N . LEU A 1 56 ? 165.574 179.465 175.526 1.00 108.58 55 LEU A N 1
ATOM 405 C CA . LEU A 1 56 ? 165.294 180.221 174.309 1.00 108.58 55 LEU A CA 1
ATOM 406 C C . LEU A 1 56 ? 163.805 180.508 174.158 1.00 108.58 55 LEU A C 1
ATOM 407 O O . LEU A 1 56 ? 163.419 181.598 173.722 1.00 108.58 55 LEU A O 1
ATOM 412 N N . ALA A 1 57 ? 162.955 179.544 174.513 1.00 103.60 56 ALA A N 1
ATOM 413 C CA . ALA A 1 57 ? 161.519 179.692 174.309 1.00 103.60 56 ALA A CA 1
ATOM 414 C C . ALA A 1 57 ? 160.870 180.668 175.279 1.00 103.60 56 ALA A C 1
ATOM 415 O O . ALA A 1 57 ? 159.698 181.009 175.089 1.00 103.60 56 ALA A O 1
ATOM 417 N N . ASP A 1 58 ? 161.587 181.122 176.308 1.00 101.79 57 ASP A N 1
ATOM 418 C CA . ASP A 1 58 ? 161.033 182.027 177.308 1.00 101.79 57 ASP A CA 1
ATOM 419 C C . ASP A 1 58 ? 161.603 183.437 177.196 1.00 101.79 57 ASP A C 1
ATOM 420 O O . ASP A 1 58 ? 161.568 184.195 178.170 1.00 101.79 57 ASP A O 1
ATOM 425 N N . LEU A 1 59 ? 162.129 183.804 176.029 1.00 98.06 58 LEU A N 1
ATOM 426 C CA . LEU A 1 59 ? 162.694 185.128 175.807 1.00 98.06 58 LEU A CA 1
ATOM 427 C C . LEU A 1 59 ? 161.806 186.008 174.937 1.00 98.06 58 LEU A C 1
ATOM 428 O O . LEU A 1 59 ? 162.253 187.068 174.488 1.00 98.06 58 LEU A O 1
ATOM 433 N N . VAL A 1 60 ? 160.563 185.602 174.690 1.00 96.29 59 VAL A N 1
ATOM 434 C CA . VAL A 1 60 ? 159.640 186.357 173.856 1.00 96.29 59 VAL A CA 1
ATOM 435 C C . VAL A 1 60 ? 158.431 186.752 174.697 1.00 96.29 59 VAL A C 1
ATOM 436 O O . VAL A 1 60 ? 158.229 186.260 175.807 1.00 96.29 59 VAL A O 1
ATOM 440 N N . ARG A 1 61 ? 157.622 187.653 174.146 1.00 99.89 60 ARG A N 1
ATOM 441 C CA . ARG A 1 61 ? 156.444 188.137 174.847 1.00 99.89 60 ARG A CA 1
ATOM 442 C C . ARG A 1 61 ? 155.420 187.016 175.024 1.00 99.89 60 ARG A C 1
ATOM 443 O O . ARG A 1 61 ? 155.576 185.901 174.523 1.00 99.89 60 ARG A O 1
ATOM 451 N N . PHE A 1 62 ? 154.354 187.334 175.755 1.00 100.48 61 PHE A N 1
ATOM 452 C CA . PHE A 1 62 ? 153.252 186.400 175.970 1.00 100.48 61 PHE A CA 1
ATOM 453 C C . PHE A 1 62 ? 152.238 186.599 174.850 1.00 100.48 61 PHE A C 1
ATOM 454 O O . PHE A 1 62 ? 151.459 187.555 174.864 1.00 100.48 61 PHE A O 1
ATOM 462 N N . GLY A 1 63 ? 152.247 185.693 173.877 1.00 108.88 62 GLY A N 1
ATOM 463 C CA . GLY A 1 63 ? 151.337 185.781 172.753 1.00 108.88 62 GLY A CA 1
ATOM 464 C C . GLY A 1 63 ? 152.047 185.813 171.415 1.00 108.88 62 GLY A C 1
ATOM 465 O O . GLY A 1 63 ? 151.594 185.189 170.451 1.00 108.88 62 GLY A O 1
ATOM 466 N N . GLU A 1 64 ? 153.163 186.532 171.345 1.00 110.45 63 GLU A N 1
ATOM 467 C CA . GLU A 1 64 ? 153.943 186.600 170.122 1.00 110.45 63 GLU A CA 1
ATOM 468 C C . GLU A 1 64 ? 154.784 185.336 169.958 1.00 110.45 63 GLU A C 1
ATOM 469 O O . GLU A 1 64 ? 154.895 184.506 170.864 1.00 110.45 63 GLU A O 1
ATOM 475 N N . GLU A 1 65 ? 155.385 185.192 168.773 1.00 116.33 64 GLU A N 1
ATOM 476 C CA . GLU A 1 65 ? 156.146 183.984 168.477 1.00 116.33 64 GLU A CA 1
ATOM 477 C C . GLU A 1 65 ? 157.461 184.270 167.759 1.00 116.33 64 GLU A C 1
ATOM 478 O O . GLU A 1 65 ? 158.054 183.347 167.190 1.00 116.33 64 GLU A O 1
ATOM 484 N N . GLU A 1 66 ? 157.938 185.512 167.769 1.00 113.80 65 GLU A N 1
ATOM 485 C CA . GLU A 1 66 ? 159.209 185.827 167.134 1.00 113.80 65 GLU A CA 1
ATOM 486 C C . GLU A 1 66 ? 159.780 187.087 167.765 1.00 113.80 65 GLU A C 1
ATOM 487 O O . GLU A 1 66 ? 159.037 187.987 168.164 1.00 113.80 65 GLU A O 1
ATOM 493 N N . ALA A 1 67 ? 161.107 187.139 167.847 1.00 102.07 66 ALA A N 1
ATOM 494 C CA . ALA A 1 67 ? 161.816 188.259 168.444 1.00 102.07 66 ALA A CA 1
ATOM 495 C C . ALA A 1 67 ? 162.940 188.705 167.521 1.00 102.07 66 ALA A C 1
ATOM 496 O O . ALA A 1 67 ? 163.452 187.922 166.717 1.00 102.07 66 ALA A O 1
ATOM 498 N N . TRP A 1 68 ? 163.321 189.973 167.647 1.00 94.78 67 TRP A N 1
ATOM 499 C CA . TRP A 1 68 ? 164.323 190.571 166.779 1.00 94.78 67 TRP A CA 1
ATOM 500 C C . TRP A 1 68 ? 165.295 191.400 167.604 1.00 94.78 67 TRP A C 1
ATOM 501 O O . TRP A 1 68 ? 164.883 192.157 168.487 1.00 94.78 67 TRP A O 1
ATOM 512 N N . LEU A 1 69 ? 166.584 191.252 167.309 1.00 85.15 68 LEU A N 1
ATOM 513 C CA . LEU A 1 69 ? 167.638 192.012 167.963 1.00 85.15 68 LEU A CA 1
ATOM 514 C C . LEU A 1 69 ? 168.585 192.567 166.910 1.00 85.15 68 LEU A C 1
ATOM 515 O O . LEU A 1 69 ? 168.822 191.938 165.875 1.00 85.15 68 LEU A O 1
ATOM 520 N N . HIS A 1 70 ? 169.132 193.748 167.185 1.00 82.32 69 HIS A N 1
ATOM 521 C CA . HIS A 1 70 ? 169.977 194.441 166.222 1.00 82.32 69 HIS A CA 1
ATOM 522 C C . HIS A 1 70 ? 170.943 195.348 166.966 1.00 82.32 69 HIS A C 1
ATOM 523 O O . HIS A 1 70 ? 170.519 196.157 167.795 1.00 82.32 69 HIS A O 1
ATOM 530 N N . ALA A 1 71 ? 172.233 195.214 166.666 1.00 80.57 70 ALA A N 1
ATOM 531 C CA . ALA A 1 71 ? 173.264 196.017 167.303 1.00 80.57 70 ALA A CA 1
ATOM 532 C C . ALA A 1 71 ? 174.237 196.525 166.250 1.00 80.57 70 ALA A C 1
ATOM 533 O O . ALA A 1 71 ? 174.459 195.877 165.225 1.00 80.57 70 ALA A O 1
ATOM 535 N N . GLU A 1 72 ? 174.820 197.691 166.518 1.00 88.69 71 GLU A N 1
ATOM 536 C CA . GLU A 1 72 ? 175.781 198.322 165.618 1.00 88.69 71 GLU A CA 1
ATOM 537 C C . GLU A 1 72 ? 177.025 198.674 166.421 1.00 88.69 71 GLU A C 1
ATOM 538 O O . GLU A 1 72 ? 177.003 199.609 167.226 1.00 88.69 71 GLU A O 1
ATOM 544 N N . VAL A 1 73 ? 178.107 197.937 166.194 1.00 89.48 72 VAL A N 1
ATOM 545 C CA . VAL A 1 73 ? 179.338 198.088 166.956 1.00 89.48 72 VAL A CA 1
ATOM 546 C C . VAL A 1 73 ? 180.480 198.391 165.997 1.00 89.48 72 VAL A C 1
ATOM 547 O O . VAL A 1 73 ? 180.521 197.867 164.878 1.00 89.48 72 VAL A O 1
ATOM 551 N N . GLU A 1 74 ? 181.388 199.264 166.422 1.00 97.09 73 GLU A N 1
ATOM 552 C CA . GLU A 1 74 ? 182.572 199.611 165.649 1.00 97.09 73 GLU A CA 1
ATOM 553 C C . GLU A 1 74 ? 183.809 199.362 166.500 1.00 97.09 73 GLU A C 1
ATOM 554 O O . GLU A 1 74 ? 183.818 199.669 167.696 1.00 97.09 73 GLU A O 1
ATOM 560 N N . THR A 1 75 ? 184.838 198.788 165.889 1.00 105.43 74 THR A N 1
ATOM 561 C CA . THR A 1 75 ? 186.065 198.437 166.580 1.00 105.43 74 THR A CA 1
ATOM 562 C C . THR A 1 75 ? 187.250 199.168 165.955 1.00 105.43 74 THR A C 1
ATOM 563 O O . THR A 1 75 ? 187.091 200.057 165.113 1.00 105.43 74 THR A O 1
ATOM 567 N N . GLU A 1 76 ? 188.459 198.795 166.382 1.00 116.32 75 GLU A N 1
ATOM 568 C CA . GLU A 1 76 ? 189.668 199.393 165.825 1.00 116.32 75 GLU A CA 1
ATOM 569 C C . GLU A 1 76 ? 189.798 199.119 164.332 1.00 116.32 75 GLU A C 1
ATOM 570 O O . GLU A 1 76 ? 190.417 199.907 163.608 1.00 116.32 75 GLU A O 1
ATOM 576 N N . LEU A 1 77 ? 189.228 198.013 163.852 1.00 112.14 76 LEU A N 1
ATOM 577 C CA . LEU A 1 77 ? 189.302 197.696 162.430 1.00 112.14 76 LEU A CA 1
ATOM 578 C C . LEU A 1 77 ? 188.250 198.462 161.637 1.00 112.14 76 LEU A C 1
ATOM 579 O O . LEU A 1 77 ? 188.581 199.269 160.764 1.00 112.14 76 LEU A O 1
ATOM 584 N N . GLY A 1 78 ? 186.978 198.228 161.931 1.00 107.90 77 GLY A N 1
ATOM 585 C CA . GLY A 1 78 ? 185.914 198.906 161.213 1.00 107.90 77 GLY A CA 1
ATOM 586 C C . GLY A 1 78 ? 184.569 198.524 161.786 1.00 107.90 77 GLY A C 1
ATOM 587 O O . GLY A 1 78 ? 184.450 197.604 162.601 1.00 107.90 77 GLY A O 1
ATOM 588 N N . ALA A 1 79 ? 183.549 199.253 161.343 1.00 100.98 78 ALA A N 1
ATOM 589 C CA . ALA A 1 79 ? 182.195 199.038 161.828 1.00 100.98 78 ALA A CA 1
ATOM 590 C C . ALA A 1 79 ? 181.554 197.832 161.152 1.00 100.98 78 ALA A C 1
ATOM 591 O O . ALA A 1 79 ? 181.882 197.479 160.017 1.00 100.98 78 ALA A O 1
ATOM 593 N N . TYR A 1 80 ? 180.629 197.199 161.868 1.00 99.52 79 TYR A N 1
ATOM 594 C CA . TYR A 1 80 ? 179.848 196.099 161.321 1.00 99.52 79 TYR A CA 1
ATOM 595 C C . TYR A 1 80 ? 178.575 195.963 162.140 1.00 99.52 79 TYR A C 1
ATOM 596 O O . TYR A 1 80 ? 178.474 196.484 163.253 1.00 99.52 79 TYR A O 1
ATOM 605 N N . ARG A 1 81 ? 177.601 195.257 161.573 1.00 95.10 80 ARG A N 1
ATOM 606 C CA . ARG A 1 81 ? 176.278 195.130 162.163 1.00 95.10 80 ARG A CA 1
ATOM 607 C C . ARG A 1 81 ? 175.958 193.667 162.430 1.00 95.10 80 ARG A C 1
ATOM 608 O O . ARG A 1 81 ? 176.206 192.803 161.585 1.00 95.10 80 ARG A O 1
ATOM 616 N N . LEU A 1 82 ? 175.401 193.399 163.607 1.00 85.68 81 LEU A N 1
ATOM 617 C CA . LEU A 1 82 ? 174.971 192.066 163.995 1.00 85.68 81 LEU A CA 1
ATOM 618 C C . LEU A 1 82 ? 173.459 192.056 164.170 1.00 85.68 81 LEU A C 1
ATOM 619 O O . LEU A 1 82 ? 172.857 193.063 164.551 1.00 85.68 81 LEU A O 1
ATOM 624 N N . GLU A 1 83 ? 172.847 190.909 163.886 1.00 91.83 82 GLU A N 1
ATOM 625 C CA . GLU A 1 83 ? 171.396 190.796 163.927 1.00 91.83 82 GLU A CA 1
ATOM 626 C C . GLU A 1 83 ? 171.006 189.366 164.259 1.00 91.83 82 GLU A C 1
ATOM 627 O O . GLU A 1 83 ? 171.544 188.423 163.672 1.00 91.83 82 GLU A O 1
ATOM 633 N N . HIS A 1 84 ? 170.071 189.211 165.193 1.00 91.49 83 HIS A N 1
ATOM 634 C CA . HIS A 1 84 ? 169.588 187.908 165.623 1.00 91.49 83 HIS A CA 1
ATOM 635 C C . HIS A 1 84 ? 168.092 187.803 165.373 1.00 91.49 83 HIS A C 1
ATOM 636 O O . HIS A 1 84 ? 167.345 188.756 165.608 1.00 91.49 83 HIS A O 1
ATOM 643 N N . ARG A 1 85 ? 167.662 186.641 164.894 1.00 101.54 84 ARG A N 1
ATOM 644 C CA . ARG A 1 85 ? 166.251 186.335 164.673 1.00 101.54 84 ARG A CA 1
ATOM 645 C C . ARG A 1 85 ? 165.864 185.202 165.615 1.00 101.54 84 ARG A C 1
ATOM 646 O O . ARG A 1 85 ? 166.030 184.025 165.285 1.00 101.54 84 ARG A O 1
ATOM 654 N N . LEU A 1 86 ? 165.350 185.560 166.787 1.00 103.17 85 LEU A N 1
ATOM 655 C CA . LEU A 1 86 ? 164.890 184.581 167.761 1.00 103.17 85 LEU A CA 1
ATOM 656 C C . LEU A 1 86 ? 163.469 184.157 167.416 1.00 103.17 85 LEU A C 1
ATOM 657 O O . LEU A 1 86 ? 162.608 185.004 167.156 1.00 103.17 85 LEU A O 1
ATOM 662 N N . GLY A 1 87 ? 163.229 182.851 167.415 1.00 114.52 86 GLY A N 1
ATOM 663 C CA . GLY A 1 87 ? 161.936 182.322 167.062 1.00 114.52 86 GLY A CA 1
ATOM 664 C C . GLY A 1 87 ? 161.785 180.864 167.435 1.00 114.52 86 GLY A C 1
ATOM 665 O O . GLY A 1 87 ? 162.648 180.272 168.090 1.00 114.52 86 GLY A O 1
ATOM 666 N N . PRO A 1 88 ? 160.665 180.257 167.032 1.00 123.14 87 PRO A N 1
ATOM 667 C CA . PRO A 1 88 ? 160.439 178.844 167.380 1.00 123.14 87 PRO A CA 1
ATOM 668 C C . PRO A 1 88 ? 161.490 177.908 166.812 1.00 123.14 87 PRO A C 1
ATOM 669 O O . PRO A 1 88 ? 161.872 176.936 167.476 1.00 123.14 87 PRO A O 1
ATOM 673 N N . GLY A 1 89 ? 161.967 178.173 165.594 1.00 125.97 88 GLY A N 1
ATOM 674 C CA . GLY A 1 89 ? 162.930 177.276 164.977 1.00 125.97 88 GLY A CA 1
ATOM 675 C C . GLY A 1 89 ? 164.270 177.262 165.687 1.00 125.97 88 GLY A C 1
ATOM 676 O O . GLY A 1 89 ? 164.847 176.197 165.922 1.00 125.97 88 GLY A O 1
ATOM 677 N N . GLY A 1 90 ? 164.778 178.430 166.037 1.00 114.60 89 GLY A N 1
ATOM 678 C CA . GLY A 1 90 ? 166.068 178.529 166.693 1.00 114.60 89 GLY A CA 1
ATOM 679 C C . GLY A 1 90 ? 166.784 179.799 166.290 1.00 114.60 89 GLY A C 1
ATOM 680 O O . GLY A 1 90 ? 166.345 180.548 165.421 1.00 114.60 89 GLY A O 1
ATOM 681 N N . ARG A 1 91 ? 167.914 180.029 166.949 1.00 114.36 90 ARG A N 1
ATOM 682 C CA . ARG A 1 91 ? 168.702 181.226 166.700 1.00 114.36 90 ARG A CA 1
ATOM 683 C C . ARG A 1 91 ? 169.327 181.192 165.309 1.00 114.36 90 ARG A C 1
ATOM 684 O O . ARG A 1 91 ? 169.688 180.134 164.789 1.00 114.36 90 ARG A O 1
ATOM 692 N N . GLU A 1 92 ? 169.444 182.373 164.706 1.00 108.39 91 GLU A N 1
ATOM 693 C CA . GLU A 1 92 ? 170.177 182.551 163.461 1.00 108.39 91 GLU A CA 1
ATOM 694 C C . GLU A 1 92 ? 170.856 183.912 163.492 1.00 108.39 91 GLU A C 1
ATOM 695 O O . GLU A 1 92 ? 170.312 184.872 164.044 1.00 108.39 91 GLU A O 1
ATOM 701 N N . VAL A 1 93 ? 172.052 183.985 162.917 1.00 100.89 92 VAL A N 1
ATOM 702 C CA . VAL A 1 93 ? 172.889 185.175 162.987 1.00 100.89 92 VAL A CA 1
ATOM 703 C C . VAL A 1 93 ? 173.160 185.670 161.575 1.00 100.89 92 VAL A C 1
ATOM 704 O O . VAL A 1 93 ? 173.445 184.876 160.673 1.00 100.89 92 VAL A O 1
ATOM 708 N N . LEU A 1 94 ? 173.068 186.987 161.384 1.00 92.30 93 LEU A N 1
ATOM 709 C CA . LEU A 1 94 ? 173.297 187.627 160.088 1.00 92.30 93 LEU A CA 1
ATOM 710 C C . LEU A 1 94 ? 174.333 188.730 160.284 1.00 92.30 93 LEU A C 1
ATOM 711 O O . LEU A 1 94 ? 173.994 189.846 160.683 1.00 92.30 93 LEU A O 1
ATOM 716 N N . LEU A 1 95 ? 175.594 188.418 159.998 1.00 89.26 94 LEU A N 1
ATOM 717 C CA . LEU A 1 95 ? 176.666 189.405 160.077 1.00 89.26 94 LEU A CA 1
ATOM 718 C C . LEU A 1 95 ? 176.757 190.133 158.741 1.00 89.26 94 LEU A C 1
ATOM 719 O O . LEU A 1 95 ? 177.109 189.532 157.721 1.00 89.26 94 LEU A O 1
ATOM 724 N N . ASN A 1 96 ? 176.426 191.423 158.746 1.00 95.01 95 ASN A N 1
ATOM 725 C CA . ASN A 1 96 ? 176.434 192.295 157.574 1.00 95.01 95 ASN A CA 1
ATOM 726 C C . ASN A 1 96 ? 175.451 191.862 156.493 1.00 95.01 95 ASN A C 1
ATOM 727 O O . ASN A 1 96 ? 175.462 192.429 155.395 1.00 95.01 95 ASN A O 1
ATOM 732 N N . GLY A 1 97 ? 174.597 190.880 156.766 1.00 97.06 96 GLY A N 1
ATOM 733 C CA . GLY A 1 97 ? 173.542 190.509 155.838 1.00 97.06 96 GLY A CA 1
ATOM 734 C C . GLY A 1 97 ? 173.545 189.066 155.374 1.00 97.06 96 GLY A C 1
ATOM 735 O O . GLY A 1 97 ? 172.700 188.712 154.540 1.00 97.06 96 GLY A O 1
ATOM 736 N N . LYS A 1 98 ? 174.432 188.199 155.853 1.00 101.90 97 LYS A N 1
ATOM 737 C CA . LYS A 1 98 ? 174.447 186.809 155.424 1.00 101.90 97 LYS A CA 1
ATOM 738 C C . LYS A 1 98 ? 174.542 185.890 156.633 1.00 101.90 97 LYS A C 1
ATOM 739 O O . LYS A 1 98 ? 175.063 186.272 157.684 1.00 101.90 97 LYS A O 1
ATOM 745 N N . ARG A 1 99 ? 174.028 184.673 156.469 1.00 105.91 98 ARG A N 1
ATOM 746 C CA . ARG A 1 99 ? 174.036 183.700 157.552 1.00 105.91 98 ARG A CA 1
ATOM 747 C C . ARG A 1 99 ? 175.463 183.373 157.971 1.00 105.91 98 ARG A C 1
ATOM 748 O O . ARG A 1 99 ? 176.350 183.192 157.133 1.00 105.91 98 ARG A O 1
ATOM 756 N N . VAL A 1 100 ? 175.679 183.300 159.280 1.00 111.23 99 VAL A N 1
ATOM 757 C CA . VAL A 1 100 ? 176.996 183.051 159.852 1.00 111.23 99 VAL A CA 1
ATOM 758 C C . VAL A 1 100 ? 176.843 182.071 161.006 1.00 111.23 99 VAL A C 1
ATOM 759 O O . VAL A 1 100 ? 175.905 182.176 161.803 1.00 111.23 99 VAL A O 1
ATOM 763 N N . SER A 1 101 ? 177.759 181.110 161.089 1.00 124.56 100 SER A N 1
ATOM 764 C CA . SER A 1 101 ? 177.756 180.166 162.196 1.00 124.56 100 SER A CA 1
ATOM 765 C C . SER A 1 101 ? 178.107 180.872 163.501 1.00 124.56 100 SER A C 1
ATOM 766 O O . SER A 1 101 ? 178.856 181.852 163.523 1.00 124.56 100 SER A O 1
ATOM 769 N N . LEU A 1 102 ? 177.552 180.358 164.602 1.00 125.85 101 LEU A N 1
ATOM 770 C CA . LEU A 1 102 ? 177.778 180.978 165.904 1.00 125.85 101 LEU A CA 1
ATOM 771 C C . LEU A 1 102 ? 179.240 180.898 166.327 1.00 125.85 101 LEU A C 1
ATOM 772 O O . LEU A 1 102 ? 179.713 181.760 167.075 1.00 125.85 101 LEU A O 1
ATOM 777 N N . ARG A 1 103 ? 179.967 179.878 165.865 1.00 133.28 102 ARG A N 1
ATOM 778 C CA . ARG A 1 103 ? 181.373 179.742 166.226 1.00 133.28 102 ARG A CA 1
ATOM 779 C C . ARG A 1 103 ? 182.232 180.868 165.666 1.00 133.28 102 ARG A C 1
ATOM 780 O O . ARG A 1 103 ? 183.324 181.112 166.187 1.00 133.28 102 ARG A O 1
ATOM 788 N N . THR A 1 104 ? 181.773 181.549 164.614 1.00 126.63 103 THR A N 1
ATOM 789 C CA . THR A 1 104 ? 182.558 182.638 164.042 1.00 126.63 103 THR A CA 1
ATOM 790 C C . THR A 1 104 ? 182.658 183.815 165.005 1.00 126.63 103 THR A C 1
ATOM 791 O O . THR A 1 104 ? 183.715 184.447 165.114 1.00 126.63 103 THR A O 1
ATOM 795 N N . LEU A 1 105 ? 181.572 184.119 165.719 1.00 119.19 104 LEU A N 1
ATOM 796 C CA . LEU A 1 105 ? 181.584 185.228 166.665 1.00 119.19 104 LEU A CA 1
ATOM 797 C C . LEU A 1 105 ? 182.528 184.986 167.834 1.00 119.19 104 LEU A C 1
ATOM 798 O O . LEU A 1 105 ? 182.850 185.932 168.560 1.00 119.19 104 LEU A O 1
ATOM 803 N N . TRP A 1 106 ? 182.978 183.744 168.031 1.00 120.70 105 TRP A N 1
ATOM 804 C CA . TRP A 1 106 ? 183.913 183.439 169.106 1.00 120.70 105 TRP A CA 1
ATOM 805 C C . TRP A 1 106 ? 185.233 184.183 168.953 1.00 120.70 105 TRP A C 1
ATOM 806 O O . TRP A 1 106 ? 185.951 184.359 169.943 1.00 120.70 105 TRP A O 1
ATOM 817 N N . GLU A 1 107 ? 185.568 184.626 167.743 1.00 123.33 106 GLU A N 1
ATOM 818 C CA . GLU A 1 107 ? 186.786 185.388 167.510 1.00 123.33 106 GLU A CA 1
ATOM 819 C C . GLU A 1 107 ? 186.607 186.883 167.737 1.00 123.33 106 GLU A C 1
ATOM 820 O O . GLU A 1 107 ? 187.600 187.618 167.727 1.00 123.33 106 GLU A O 1
ATOM 826 N N . LEU A 1 108 ? 185.378 187.346 167.938 1.00 111.97 107 LEU A N 1
ATOM 827 C CA . LEU A 1 108 ? 185.112 188.756 168.164 1.00 111.97 107 LEU A CA 1
ATOM 828 C C . LEU A 1 108 ? 185.379 189.123 169.622 1.00 111.97 107 LEU A C 1
ATOM 829 O O . LEU A 1 108 ? 185.432 188.248 170.490 1.00 111.97 107 LEU A O 1
ATOM 834 N N . PRO A 1 109 ? 185.573 190.414 169.915 1.00 98.83 108 PRO A N 1
ATOM 835 C CA . PRO A 1 109 ? 185.815 190.808 171.317 1.00 98.83 108 PRO A CA 1
ATOM 836 C C . PRO A 1 109 ? 184.715 190.379 172.275 1.00 98.83 108 PRO A C 1
ATOM 837 O O . PRO A 1 109 ? 184.994 189.685 173.261 1.00 98.83 108 PRO A O 1
ATOM 841 N N . GLY A 1 110 ? 183.469 190.772 172.019 1.00 91.23 109 GLY A N 1
ATOM 842 C CA . GLY A 1 110 ? 182.375 190.350 172.874 1.00 91.23 109 GLY A CA 1
ATOM 843 C C . GLY A 1 110 ? 182.219 191.230 174.105 1.00 91.23 109 GLY A C 1
ATOM 844 O O . GLY A 1 110 ? 182.606 192.399 174.120 1.00 91.23 109 GLY A O 1
ATOM 845 N N . SER A 1 111 ? 181.635 190.649 175.152 1.00 79.01 110 SER A N 1
ATOM 846 C CA . SER A 1 111 ? 181.381 191.373 176.388 1.00 79.01 110 SER A CA 1
ATOM 847 C C . SER A 1 111 ? 181.314 190.389 177.546 1.00 79.01 110 SER A C 1
ATOM 848 O O . SER A 1 111 ? 181.146 189.182 177.352 1.00 79.01 110 SER A O 1
ATOM 851 N N . VAL A 1 112 ? 181.441 190.922 178.760 1.00 70.13 111 VAL A N 1
ATOM 852 C CA . VAL A 1 112 ? 181.370 190.137 179.986 1.00 70.13 111 VAL A CA 1
ATOM 853 C C . VAL A 1 112 ? 180.239 190.681 180.848 1.00 70.13 111 VAL A C 1
ATOM 854 O O . VAL A 1 112 ? 180.010 191.895 180.896 1.00 70.13 111 VAL A O 1
ATOM 858 N N . LEU A 1 113 ? 179.520 189.780 181.510 1.00 66.45 112 LEU A N 1
ATOM 859 C CA . LEU A 1 113 ? 178.371 190.129 182.331 1.00 66.45 112 LEU A CA 1
ATOM 860 C C . LEU A 1 113 ? 178.597 189.667 183.763 1.00 66.45 112 LEU A C 1
ATOM 861 O O . LEU A 1 113 ? 179.095 188.562 183.997 1.00 66.45 112 LEU A O 1
ATOM 866 N N . VAL A 1 114 ? 178.225 190.514 184.720 1.00 69.50 113 VAL A N 1
ATOM 867 C CA . VAL A 1 114 ? 178.375 190.229 186.142 1.00 69.50 113 VAL A CA 1
ATOM 868 C C . VAL A 1 114 ? 176.988 190.121 186.760 1.00 69.50 113 VAL A C 1
ATOM 869 O O . VAL A 1 114 ? 176.147 191.007 186.571 1.00 69.50 113 VAL A O 1
ATOM 873 N N . SER A 1 115 ? 176.754 189.043 187.497 1.00 82.32 114 SER A N 1
ATOM 874 C CA . SER A 1 115 ? 175.450 188.757 188.076 1.00 82.32 114 SER A CA 1
ATOM 875 C C . SER A 1 115 ? 175.657 187.952 189.349 1.00 82.32 114 SER A C 1
ATOM 876 O O . SER A 1 115 ? 176.736 187.384 189.558 1.00 82.32 114 SER A O 1
ATOM 879 N N . PRO A 1 116 ? 174.649 187.890 190.226 1.00 83.44 115 PRO A N 1
ATOM 880 C CA . PRO A 1 116 ? 174.797 187.108 191.468 1.00 83.44 115 PRO A CA 1
ATOM 881 C C . PRO A 1 116 ? 175.091 185.628 191.251 1.00 83.44 115 PRO A C 1
ATOM 882 O O . PRO A 1 116 ? 175.408 184.933 192.227 1.00 83.44 115 PRO A O 1
ATOM 886 N N . LEU A 1 117 ? 174.987 185.123 190.020 1.00 87.97 116 LEU A N 1
ATOM 887 C CA . LEU A 1 117 ? 175.350 183.735 189.762 1.00 87.97 116 LEU A CA 1
ATOM 888 C C . LEU A 1 117 ? 176.815 183.472 190.085 1.00 87.97 116 LEU A C 1
ATOM 889 O O . LEU A 1 117 ? 177.161 182.383 190.555 1.00 87.97 116 LEU A O 1
ATOM 894 N N . ASP A 1 118 ? 177.689 184.453 189.846 1.00 87.06 117 ASP A N 1
ATOM 895 C CA . ASP A 1 118 ? 179.086 184.306 190.241 1.00 87.06 117 ASP A CA 1
ATOM 896 C C . ASP A 1 118 ? 179.214 184.169 191.753 1.00 87.06 117 ASP A C 1
ATOM 897 O O . ASP A 1 118 ? 179.985 183.337 192.249 1.00 87.06 117 ASP A O 1
ATOM 902 N N . LEU A 1 119 ? 178.458 184.977 192.500 1.00 82.26 118 LEU A N 1
ATOM 903 C CA . LEU A 1 119 ? 178.465 184.873 193.954 1.00 82.26 118 LEU A CA 1
ATOM 904 C C . LEU A 1 119 ? 177.998 183.497 194.405 1.00 82.26 118 LEU A C 1
ATOM 905 O O . LEU A 1 119 ? 178.561 182.916 195.339 1.00 82.26 118 LEU A O 1
ATOM 910 N N . GLU A 1 120 ? 176.964 182.962 193.753 1.00 86.00 119 GLU A N 1
ATOM 911 C CA . GLU A 1 120 ? 176.512 181.613 194.076 1.00 86.00 119 GLU A CA 1
ATOM 912 C C . GLU A 1 120 ? 177.592 180.582 193.769 1.00 86.00 119 GLU A C 1
ATOM 913 O O . GLU A 1 120 ? 177.771 179.616 194.520 1.00 86.00 119 GLU A O 1
ATOM 919 N N . ALA A 1 121 ? 178.315 180.765 192.663 1.00 79.27 120 ALA A N 1
ATOM 920 C CA . ALA A 1 121 ? 179.345 179.804 192.281 1.00 79.27 120 ALA A CA 1
ATOM 921 C C . ALA A 1 121 ? 180.529 179.822 193.239 1.00 79.27 120 ALA A C 1
ATOM 922 O O . ALA A 1 121 ? 181.144 178.777 193.474 1.00 79.27 120 ALA A O 1
ATOM 924 N N . VAL A 1 122 ? 180.876 180.990 193.785 1.00 80.67 121 VAL A N 1
ATOM 925 C CA . VAL A 1 122 ? 182.017 181.068 194.697 1.00 80.67 121 VAL A CA 1
ATOM 926 C C . VAL A 1 122 ? 181.754 180.265 195.966 1.00 80.67 121 VAL A C 1
ATOM 927 O O . VAL A 1 122 ? 182.640 179.565 196.469 1.00 80.67 121 VAL A O 1
ATOM 931 N N . LEU A 1 123 ? 180.536 180.348 196.502 1.00 79.75 122 LEU A N 1
ATOM 932 C CA . LEU A 1 123 ? 180.179 179.683 197.749 1.00 79.75 122 LEU A CA 1
ATOM 933 C C . LEU A 1 123 ? 179.498 178.338 197.520 1.00 79.75 122 LEU A C 1
ATOM 934 O O . LEU A 1 123 ? 178.711 177.891 198.360 1.00 79.75 122 LEU A O 1
ATOM 939 N N . GLY A 1 124 ? 179.783 177.681 196.399 1.00 79.02 123 GLY A N 1
ATOM 940 C CA . GLY A 1 124 ? 179.130 176.440 196.062 1.00 79.02 123 GLY A CA 1
ATOM 941 C C . GLY A 1 124 ? 179.934 175.214 196.441 1.00 79.02 123 GLY A C 1
ATOM 942 O O . GLY A 1 124 ? 181.008 175.303 197.042 1.00 79.02 123 GLY A O 1
ATOM 943 N N . PRO A 1 125 ? 179.418 174.034 196.094 1.00 81.81 124 PRO A N 1
ATOM 944 C CA . PRO A 1 125 ? 180.140 172.788 196.386 1.00 81.81 124 PRO A CA 1
ATOM 945 C C . PRO A 1 125 ? 181.381 172.599 195.527 1.00 81.81 124 PRO A C 1
ATOM 946 O O . PRO A 1 125 ? 181.747 173.476 194.739 1.00 81.81 124 PRO A O 1
ATOM 950 N N . LYS A 1 126 ? 182.038 171.447 195.683 1.00 86.87 125 LYS A N 1
ATOM 951 C CA . LYS A 1 126 ? 183.272 171.175 194.951 1.00 86.87 125 LYS A CA 1
ATOM 952 C C . LYS A 1 126 ? 183.031 171.107 193.447 1.00 86.87 125 LYS A C 1
ATOM 953 O O . LYS A 1 126 ? 183.800 171.674 192.656 1.00 86.87 125 LYS A O 1
ATOM 959 N N . GLU A 1 127 ? 181.966 170.417 193.033 1.00 89.15 126 GLU A N 1
ATOM 960 C CA . GLU A 1 127 ? 181.721 170.212 191.610 1.00 89.15 126 GLU A CA 1
ATOM 961 C C . GLU A 1 127 ? 181.450 171.529 190.896 1.00 89.15 126 GLU A C 1
ATOM 962 O O . GLU A 1 127 ? 181.887 171.723 189.756 1.00 89.15 126 GLU A O 1
ATOM 968 N N . GLU A 1 128 ? 180.730 172.446 191.544 1.00 84.19 127 GLU A N 1
ATOM 969 C CA . GLU A 1 128 ? 180.464 173.737 190.920 1.00 84.19 127 GLU A CA 1
ATOM 970 C C . GLU A 1 128 ? 181.747 174.533 190.720 1.00 84.19 127 GLU A C 1
ATOM 971 O O . GLU A 1 128 ? 181.928 175.171 189.677 1.00 84.19 127 GLU A O 1
ATOM 977 N N . ARG A 1 129 ? 182.651 174.508 191.701 1.00 78.23 128 ARG A N 1
ATOM 978 C CA . ARG A 1 129 ? 183.922 175.208 191.543 1.00 78.23 128 ARG A CA 1
ATOM 979 C C . ARG A 1 129 ? 184.756 174.596 190.423 1.00 78.23 128 ARG A C 1
ATOM 980 O O . ARG A 1 129 ? 185.360 175.320 189.618 1.00 78.23 128 ARG A O 1
ATOM 988 N N . ARG A 1 130 ? 184.800 173.263 190.351 1.00 81.69 129 ARG A N 1
ATOM 989 C CA . ARG A 1 130 ? 185.551 172.621 189.276 1.00 81.69 129 ARG A CA 1
ATOM 990 C C . ARG A 1 130 ? 184.959 172.957 187.912 1.00 81.69 129 ARG A C 1
ATOM 991 O O . ARG A 1 130 ? 185.696 173.224 186.953 1.00 81.69 129 ARG A O 1
ATOM 999 N N . ALA A 1 131 ? 183.628 172.957 187.808 1.00 78.05 130 ALA A N 1
ATOM 1000 C CA . ALA A 1 131 ? 182.983 173.309 186.548 1.00 78.05 130 ALA A CA 1
ATOM 1001 C C . ALA A 1 131 ? 183.260 174.757 186.173 1.00 78.05 130 ALA A C 1
ATOM 1002 O O . ALA A 1 131 ? 183.464 175.072 184.995 1.00 78.05 130 ALA A O 1
ATOM 1004 N N . TYR A 1 132 ? 183.260 175.656 187.160 1.00 75.62 131 TYR A N 1
ATOM 1005 C CA . TYR A 1 132 ? 183.589 177.050 186.884 1.00 75.62 131 TYR A CA 1
ATOM 1006 C C . TYR A 1 132 ? 185.004 177.181 186.343 1.00 75.62 131 TYR A C 1
ATOM 1007 O O . TYR A 1 132 ? 185.241 177.918 185.379 1.00 75.62 131 TYR A O 1
ATOM 1016 N N . LEU A 1 133 ? 185.960 176.475 186.952 1.00 79.31 132 LEU A N 1
ATOM 1017 C CA . LEU A 1 133 ? 187.334 176.533 186.459 1.00 79.31 132 LEU A CA 1
ATOM 1018 C C . LEU A 1 133 ? 187.430 175.996 185.036 1.00 79.31 132 LEU A C 1
ATOM 1019 O O . LEU A 1 133 ? 188.116 176.581 184.185 1.00 79.31 132 LEU A O 1
ATOM 1024 N N . ASP A 1 134 ? 186.746 174.883 184.758 1.00 84.83 133 ASP A N 1
ATOM 1025 C CA . ASP A 1 134 ? 186.775 174.310 183.416 1.00 84.83 133 ASP A CA 1
ATOM 1026 C C . ASP A 1 134 ? 186.205 175.281 182.390 1.00 84.83 133 ASP A C 1
ATOM 1027 O O . ASP A 1 134 ? 186.796 175.495 181.325 1.00 84.83 133 ASP A O 1
ATOM 1032 N N . ARG A 1 135 ? 185.055 175.885 182.698 1.00 85.46 134 ARG A N 1
ATOM 1033 C CA . ARG A 1 135 ? 184.438 176.819 181.762 1.00 85.46 134 ARG A CA 1
ATOM 1034 C C . ARG A 1 135 ? 185.300 178.058 181.564 1.00 85.46 134 ARG A C 1
ATOM 1035 O O . ARG A 1 135 ? 185.373 178.595 180.453 1.00 85.46 134 ARG A O 1
ATOM 1043 N N . LEU A 1 136 ? 185.954 178.532 182.626 1.00 77.88 135 LEU A N 1
ATOM 1044 C CA . LEU A 1 136 ? 186.829 179.692 182.492 1.00 77.88 135 LEU A CA 1
ATOM 1045 C C . LEU A 1 136 ? 188.011 179.385 181.585 1.00 77.88 135 LEU A C 1
ATOM 1046 O O . LEU A 1 136 ? 188.366 180.190 180.716 1.00 77.88 135 LEU A O 1
ATOM 1051 N N . ILE A 1 137 ? 188.639 178.222 181.771 1.00 79.09 136 ILE A N 1
ATOM 1052 C CA . ILE A 1 137 ? 189.792 177.888 180.939 1.00 79.09 136 ILE A CA 1
ATOM 1053 C C . ILE A 1 137 ? 189.369 177.622 179.499 1.00 79.09 136 ILE A C 1
ATOM 1054 O O . ILE A 1 137 ? 190.114 177.930 178.560 1.00 79.09 136 ILE A O 1
ATOM 1059 N N . ALA A 1 138 ? 188.168 177.075 179.290 1.00 83.09 137 ALA A N 1
ATOM 1060 C CA . ALA A 1 138 ? 187.737 176.693 177.950 1.00 83.09 137 ALA A CA 1
ATOM 1061 C C . ALA A 1 138 ? 187.558 177.877 177.007 1.00 83.09 137 ALA A C 1
ATOM 1062 O O . ALA A 1 138 ? 187.439 177.662 175.797 1.00 83.09 137 ALA A O 1
ATOM 1064 N N . ARG A 1 139 ? 187.530 179.106 177.516 1.00 89.38 138 ARG A N 1
ATOM 1065 C CA . ARG A 1 139 ? 187.352 180.274 176.663 1.00 89.38 138 ARG A CA 1
ATOM 1066 C C . ARG A 1 139 ? 188.652 180.772 176.048 1.00 89.38 138 ARG A C 1
ATOM 1067 O O . ARG A 1 139 ? 188.625 181.756 175.303 1.00 89.38 138 ARG A O 1
ATOM 1075 N N . PHE A 1 140 ? 189.782 180.132 176.338 1.00 82.32 139 PHE A N 1
ATOM 1076 C CA . PHE A 1 140 ? 191.067 180.553 175.801 1.00 82.32 139 PHE A CA 1
ATOM 1077 C C . PHE A 1 140 ? 191.679 179.537 174.847 1.00 82.32 139 PHE A C 1
ATOM 1078 O O . PHE A 1 140 ? 192.731 179.817 174.262 1.00 82.32 139 PHE A O 1
ATOM 1086 N N . SER A 1 141 ? 191.054 178.375 174.668 1.00 89.37 140 SER A N 1
ATOM 1087 C CA . SER A 1 141 ? 191.570 177.348 173.773 1.00 89.37 140 SER A CA 1
ATOM 1088 C C . SER A 1 141 ? 190.497 176.292 173.557 1.00 89.37 140 SER A C 1
ATOM 1089 O O . SER A 1 141 ? 189.676 176.037 174.443 1.00 89.37 140 SER A O 1
ATOM 1092 N N . ARG A 1 142 ? 190.514 175.683 172.371 1.00 94.66 141 ARG A N 1
ATOM 1093 C CA . ARG A 1 142 ? 189.625 174.570 172.064 1.00 94.66 141 ARG A CA 1
ATOM 1094 C C . ARG A 1 142 ? 190.281 173.218 172.304 1.00 94.66 141 ARG A C 1
ATOM 1095 O O . ARG A 1 142 ? 189.573 172.216 172.496 1.00 94.66 141 ARG A O 1
ATOM 1103 N N . ARG A 1 143 ? 191.616 173.175 172.289 1.00 88.08 142 ARG A N 1
ATOM 1104 C CA . ARG A 1 143 ? 192.333 171.948 172.612 1.00 88.08 142 ARG A CA 1
ATOM 1105 C C . ARG A 1 143 ? 191.935 171.431 173.987 1.00 88.08 142 ARG A C 1
ATOM 1106 O O . ARG A 1 143 ? 191.840 170.217 174.199 1.00 88.08 142 ARG A O 1
ATOM 1114 N N . TYR A 1 144 ? 191.687 172.340 174.932 1.00 80.34 143 TYR A N 1
ATOM 1115 C CA . TYR A 1 144 ? 191.252 171.928 176.261 1.00 80.34 143 TYR A CA 1
ATOM 1116 C C . TYR A 1 144 ? 189.911 171.207 176.204 1.00 80.34 143 TYR A C 1
ATOM 1117 O O . TYR A 1 144 ? 189.727 170.172 176.857 1.00 80.34 143 TYR A O 1
ATOM 1126 N N . ALA A 1 145 ? 188.964 171.730 175.423 1.00 85.05 144 ALA A N 1
ATOM 1127 C CA . ALA A 1 145 ? 187.666 171.074 175.300 1.00 85.05 144 ALA A CA 1
ATOM 1128 C C . ALA A 1 145 ? 187.796 169.709 174.637 1.00 85.05 144 ALA A C 1
ATOM 1129 O O . ALA A 1 145 ? 187.155 168.736 175.062 1.00 85.05 144 ALA A O 1
ATOM 1131 N N . ALA A 1 146 ? 188.621 169.615 173.590 1.00 81.21 145 ALA A N 1
ATOM 1132 C CA . ALA A 1 146 ? 188.825 168.325 172.937 1.00 81.21 145 ALA A CA 1
ATOM 1133 C C . ALA A 1 146 ? 189.431 167.309 173.899 1.00 81.21 145 ALA A C 1
ATOM 1134 O O . ALA A 1 146 ? 188.990 166.151 173.957 1.00 81.21 145 ALA A O 1
ATOM 1136 N N . LEU A 1 147 ? 190.436 167.731 174.670 1.00 78.46 146 LEU A N 1
ATOM 1137 C CA . LEU A 1 147 ? 191.056 166.839 175.641 1.00 78.46 146 LEU A CA 1
ATOM 1138 C C . LEU A 1 147 ? 190.056 166.405 176.702 1.00 78.46 146 LEU A C 1
ATOM 1139 O O . LEU A 1 147 ? 190.048 165.241 177.115 1.00 78.46 146 LEU A O 1
ATOM 1144 N N . LEU A 1 148 ? 189.208 167.328 177.160 1.00 77.92 147 LEU A N 1
ATOM 1145 C CA . LEU A 1 148 ? 188.209 166.975 178.162 1.00 77.92 147 LEU A CA 1
ATOM 1146 C C . LEU A 1 148 ? 187.231 165.938 177.627 1.00 77.92 147 LEU A C 1
ATOM 1147 O O . LEU A 1 148 ? 186.897 164.971 178.324 1.00 77.92 147 LEU A O 1
ATOM 1152 N N . SER A 1 149 ? 186.767 166.116 176.388 1.00 78.60 148 SER A N 1
ATOM 1153 C CA . SER A 1 149 ? 185.841 165.148 175.806 1.00 78.60 148 SER A CA 1
ATOM 1154 C C . SER A 1 149 ? 186.493 163.776 175.669 1.00 78.60 148 SER A C 1
ATOM 1155 O O . SER A 1 149 ? 185.891 162.746 176.012 1.00 78.60 148 SER A O 1
ATOM 1158 N N . ALA A 1 150 ? 187.734 163.744 175.176 1.00 78.93 149 ALA A N 1
ATOM 1159 C CA . ALA A 1 150 ? 188.424 162.467 175.018 1.00 78.93 149 ALA A CA 1
ATOM 1160 C C . ALA A 1 150 ? 188.636 161.783 176.363 1.00 78.93 149 ALA A C 1
ATOM 1161 O O . ALA A 1 150 ? 188.437 160.567 176.489 1.00 78.93 149 ALA A O 1
ATOM 1163 N N . TYR A 1 151 ? 189.036 162.550 177.380 1.00 78.90 150 TYR A N 1
ATOM 1164 C CA . TYR A 1 151 ? 189.244 161.978 178.705 1.00 78.90 150 TYR A CA 1
ATOM 1165 C C . TYR A 1 151 ? 187.946 161.423 179.271 1.00 78.90 150 TYR A C 1
ATOM 1166 O O . TYR A 1 151 ? 187.939 160.350 179.884 1.00 78.90 150 TYR A O 1
ATOM 1175 N N . GLU A 1 152 ? 186.838 162.145 179.088 1.00 86.56 151 GLU A N 1
ATOM 1176 C CA . GLU A 1 152 ? 185.559 161.657 179.591 1.00 86.56 151 GLU A CA 1
ATOM 1177 C C . GLU A 1 152 ? 185.169 160.347 178.920 1.00 86.56 151 GLU A C 1
ATOM 1178 O O . GLU A 1 152 ? 184.724 159.403 179.589 1.00 86.56 151 GLU A O 1
ATOM 1184 N N . LYS A 1 153 ? 185.344 160.262 177.597 1.00 83.68 152 LYS A N 1
ATOM 1185 C CA . LYS A 1 153 ? 185.008 159.024 176.899 1.00 83.68 152 LYS A CA 1
ATOM 1186 C C . LYS A 1 153 ? 185.878 157.865 177.373 1.00 83.68 152 LYS A C 1
ATOM 1187 O O . LYS A 1 153 ? 185.377 156.756 177.612 1.00 83.68 152 LYS A O 1
ATOM 1193 N N . ALA A 1 154 ? 187.184 158.103 177.526 1.00 80.82 153 ALA A N 1
ATOM 1194 C CA . ALA A 1 154 ? 188.075 157.039 177.980 1.00 80.82 153 ALA A CA 1
ATOM 1195 C C . ALA A 1 154 ? 187.721 156.582 179.390 1.00 80.82 153 ALA A C 1
ATOM 1196 O O . ALA A 1 154 ? 187.743 155.380 179.687 1.00 80.82 153 ALA A O 1
ATOM 1198 N N . LEU A 1 155 ? 187.403 157.528 180.276 1.00 82.70 154 LEU A N 1
ATOM 1199 C CA . LEU A 1 155 ? 187.028 157.169 181.638 1.00 82.70 154 LEU A CA 1
ATOM 1200 C C . LEU A 1 155 ? 185.754 156.338 181.656 1.00 82.70 154 LEU A C 1
ATOM 1201 O O . LEU A 1 155 ? 185.661 155.350 182.395 1.00 82.70 154 LEU A O 1
ATOM 1206 N N . ARG A 1 156 ? 184.760 156.720 180.850 1.00 91.59 155 ARG A N 1
ATOM 1207 C CA . ARG A 1 156 ? 183.536 155.928 180.783 1.00 91.59 155 ARG A CA 1
ATOM 1208 C C . ARG A 1 156 ? 183.823 154.517 180.288 1.00 91.59 155 ARG A C 1
ATOM 1209 O O . ARG A 1 156 ? 183.300 153.539 180.840 1.00 91.59 155 ARG A O 1
ATOM 1217 N N . GLN A 1 157 ? 184.662 154.389 179.257 1.00 93.43 156 GLN A N 1
ATOM 1218 C CA . GLN A 1 157 ? 184.999 153.065 178.740 1.00 93.43 156 GLN A CA 1
ATOM 1219 C C . GLN A 1 157 ? 185.667 152.208 179.807 1.00 93.43 156 GLN A C 1
ATOM 1220 O O . GLN A 1 157 ? 185.294 151.044 180.011 1.00 93.43 156 GLN A O 1
ATOM 1226 N N . ARG A 1 158 ? 186.660 152.765 180.504 1.00 91.88 157 ARG A N 1
ATOM 1227 C CA . ARG A 1 158 ? 187.374 151.963 181.492 1.00 91.88 157 ARG A CA 1
ATOM 1228 C C . ARG A 1 158 ? 186.474 151.592 182.664 1.00 91.88 157 ARG A C 1
ATOM 1229 O O . ARG A 1 158 ? 186.556 150.473 183.182 1.00 91.88 157 ARG A O 1
ATOM 1237 N N . ASN A 1 159 ? 185.618 152.517 183.107 1.00 93.74 158 ASN A N 1
ATOM 1238 C CA . ASN A 1 159 ? 184.701 152.199 184.196 1.00 93.74 158 ASN A CA 1
ATOM 1239 C C . ASN A 1 159 ? 183.731 151.097 183.792 1.00 93.74 158 ASN A C 1
ATOM 1240 O O . ASN A 1 159 ? 183.444 150.190 184.584 1.00 93.74 158 ASN A O 1
ATOM 1245 N N . ALA A 1 160 ? 183.219 151.155 182.560 1.00 96.06 159 ALA A N 1
ATOM 1246 C CA . ALA A 1 160 ? 182.328 150.103 182.086 1.00 96.06 159 ALA A CA 1
ATOM 1247 C C . ALA A 1 160 ? 183.042 148.760 182.036 1.00 96.06 159 ALA A C 1
ATOM 1248 O O . ALA A 1 160 ? 182.460 147.726 182.382 1.00 96.06 159 ALA A O 1
ATOM 1250 N N . LEU A 1 161 ? 184.304 148.754 181.601 1.00 98.81 160 LEU A N 1
ATOM 1251 C CA . LEU A 1 161 ? 185.070 147.510 181.591 1.00 98.81 160 LEU A CA 1
ATOM 1252 C C . LEU A 1 161 ? 185.253 146.969 183.005 1.00 98.81 160 LEU A C 1
ATOM 1253 O O . LEU A 1 161 ? 185.093 145.769 183.250 1.00 98.81 160 LEU A O 1
ATOM 1258 N N . LEU A 1 162 ? 185.589 147.848 183.952 1.00 99.17 161 LEU A N 1
ATOM 1259 C CA . LEU A 1 162 ? 185.854 147.407 185.318 1.00 99.17 161 LEU A CA 1
ATOM 1260 C C . LEU A 1 162 ? 184.599 146.903 186.017 1.00 99.17 161 LEU A C 1
ATOM 1261 O O . LEU A 1 162 ? 184.684 145.998 186.854 1.00 99.17 161 LEU A O 1
ATOM 1266 N N . LYS A 1 163 ? 183.435 147.479 185.700 1.00 107.20 162 LYS A N 1
ATOM 1267 C CA . LYS A 1 163 ? 182.224 147.162 186.451 1.00 107.20 162 LYS A CA 1
ATOM 1268 C C . LYS A 1 163 ? 181.877 145.680 186.391 1.00 107.20 162 LYS A C 1
ATOM 1269 O O . LYS A 1 163 ? 181.345 145.131 187.362 1.00 107.20 162 LYS A O 1
ATOM 1275 N N . ALA A 1 164 ? 182.164 145.014 185.274 1.00 114.31 163 ALA A N 1
ATOM 1276 C CA . ALA A 1 164 ? 181.800 143.610 185.130 1.00 114.31 163 ALA A CA 1
ATOM 1277 C C . ALA A 1 164 ? 182.800 142.900 184.232 1.00 114.31 163 ALA A C 1
ATOM 1278 O O . ALA A 1 164 ? 183.099 143.377 183.134 1.00 114.31 163 ALA A O 1
ATOM 1280 N N . GLY A 1 165 ? 183.306 141.763 184.701 1.00 116.40 164 GLY A N 1
ATOM 1281 C CA . GLY A 1 165 ? 184.169 140.926 183.896 1.00 116.40 164 GLY A CA 1
ATOM 1282 C C . GLY A 1 165 ? 185.595 141.433 183.823 1.00 116.40 164 GLY A C 1
ATOM 1283 O O . GLY A 1 165 ? 185.973 142.447 184.410 1.00 116.40 164 GLY A O 1
ATOM 1284 N N . GLY A 1 166 ? 186.407 140.689 183.071 1.00 126.44 165 GLY A N 1
ATOM 1285 C CA . GLY A 1 166 ? 187.790 141.049 182.864 1.00 126.44 165 GLY A CA 1
ATOM 1286 C C . GLY A 1 166 ? 188.148 140.995 181.392 1.00 126.44 165 GLY A C 1
ATOM 1287 O O . GLY A 1 166 ? 187.522 140.292 180.598 1.00 126.44 165 GLY A O 1
ATOM 1288 N N . GLU A 1 167 ? 189.181 141.750 181.044 1.00 120.88 166 GLU A N 1
ATOM 1289 C CA . GLU A 1 167 ? 189.625 141.912 179.661 1.00 120.88 166 GLU A CA 1
ATOM 1290 C C . GLU A 1 167 ? 190.978 142.619 179.721 1.00 120.88 166 GLU A C 1
ATOM 1291 O O . GLU A 1 167 ? 191.516 142.858 180.810 1.00 120.88 166 GLU A O 1
ATOM 1297 N N . GLY A 1 168 ? 191.544 142.942 178.560 1.00 108.92 167 GLY A N 1
ATOM 1298 C CA . GLY A 1 168 ? 192.752 143.742 178.511 1.00 108.92 167 GLY A CA 1
ATOM 1299 C C . GLY A 1 168 ? 192.548 145.105 179.140 1.00 108.92 167 GLY A C 1
ATOM 1300 O O . GLY A 1 168 ? 191.671 145.864 178.719 1.00 108.92 167 GLY A O 1
ATOM 1301 N N . LEU A 1 169 ? 193.354 145.428 180.151 1.00 101.65 168 LEU A N 1
ATOM 1302 C CA . LEU A 1 169 ? 193.157 146.630 180.949 1.00 101.65 168 LEU A CA 1
ATOM 1303 C C . LEU A 1 169 ? 194.258 147.665 180.792 1.00 101.65 168 LEU A C 1
ATOM 1304 O O . LEU A 1 169 ? 193.981 148.859 180.914 1.00 101.65 168 LEU A O 1
ATOM 1309 N N . SER A 1 170 ? 195.496 147.242 180.525 1.00 102.78 169 SER A N 1
ATOM 1310 C CA . SER A 1 170 ? 196.600 148.193 180.432 1.00 102.78 169 SER A CA 1
ATOM 1311 C C . SER A 1 170 ? 196.419 149.164 179.271 1.00 102.78 169 SER A C 1
ATOM 1312 O O . SER A 1 170 ? 196.887 150.309 179.340 1.00 102.78 169 SER A O 1
ATOM 1315 N N . ALA A 1 171 ? 195.751 148.728 178.201 1.00 99.04 170 ALA A N 1
ATOM 1316 C CA . ALA A 1 171 ? 195.550 149.597 177.046 1.00 99.04 170 ALA A CA 1
ATOM 1317 C C . ALA A 1 171 ? 194.748 150.836 177.423 1.00 99.04 170 ALA A C 1
ATOM 1318 O O . ALA A 1 171 ? 195.129 151.964 177.091 1.00 99.04 170 ALA A O 1
ATOM 1320 N N . TRP A 1 172 ? 193.634 150.643 178.132 1.00 93.95 171 TRP A N 1
ATOM 1321 C CA . TRP A 1 172 ? 192.827 151.781 178.556 1.00 93.95 171 TRP A CA 1
ATOM 1322 C C . TRP A 1 172 ? 193.565 152.640 179.573 1.00 93.95 171 TRP A C 1
ATOM 1323 O O . TRP A 1 172 ? 193.382 153.863 179.599 1.00 93.95 171 TRP A O 1
ATOM 1334 N N . ASP A 1 173 ? 194.405 152.025 180.407 1.00 99.43 172 ASP A N 1
ATOM 1335 C CA . ASP A 1 173 ? 195.214 152.792 181.347 1.00 99.43 172 ASP A CA 1
ATOM 1336 C C . ASP A 1 173 ? 196.139 153.750 180.609 1.00 99.43 172 ASP A C 1
ATOM 1337 O O . ASP A 1 173 ? 196.206 154.944 180.931 1.00 99.43 172 ASP A O 1
ATOM 1342 N N . ARG A 1 174 ? 196.857 153.241 179.605 1.00 99.77 173 ARG A N 1
ATOM 1343 C CA . ARG A 1 174 ? 197.731 154.103 178.817 1.00 99.77 173 ARG A CA 1
ATOM 1344 C C . ARG A 1 174 ? 196.929 155.156 178.064 1.00 99.77 173 ARG A C 1
ATOM 1345 O O . ARG A 1 174 ? 197.355 156.313 177.955 1.00 99.77 173 ARG A O 1
ATOM 1353 N N . GLU A 1 175 ? 195.757 154.777 177.551 1.00 99.77 174 GLU A N 1
ATOM 1354 C CA . GLU A 1 175 ? 194.922 155.729 176.826 1.00 99.77 174 GLU A CA 1
ATOM 1355 C C . GLU A 1 175 ? 194.510 156.897 177.715 1.00 99.77 174 GLU A C 1
ATOM 1356 O O . GLU A 1 175 ? 194.548 158.056 177.287 1.00 99.77 174 GLU A O 1
ATOM 1362 N N . LEU A 1 176 ? 194.115 156.611 178.956 1.00 87.56 175 LEU A N 1
ATOM 1363 C CA . LEU A 1 176 ? 193.684 157.674 179.861 1.00 87.56 175 LEU A CA 1
ATOM 1364 C C . LEU A 1 176 ? 194.868 158.508 180.342 1.00 87.56 175 LEU A C 1
ATOM 1365 O O . LEU A 1 176 ? 194.758 159.737 180.486 1.00 87.56 175 LEU A O 1
ATOM 1370 N N . ALA A 1 177 ? 196.008 157.859 180.599 1.00 90.60 176 ALA A N 1
ATOM 1371 C CA . ALA A 1 177 ? 197.201 158.589 181.004 1.00 90.60 176 ALA A CA 1
ATOM 1372 C C . ALA A 1 177 ? 197.747 159.465 179.887 1.00 90.60 176 ALA A C 1
ATOM 1373 O O . ALA A 1 177 ? 198.487 160.413 180.167 1.00 90.60 176 ALA A O 1
ATOM 1375 N N . ARG A 1 178 ? 197.411 159.163 178.631 1.00 94.80 177 ARG A N 1
ATOM 1376 C CA . ARG A 1 178 ? 197.849 160.016 177.532 1.00 94.80 177 ARG A CA 1
ATOM 1377 C C . ARG A 1 178 ? 197.239 161.410 177.619 1.00 94.80 177 ARG A C 1
ATOM 1378 O O . ARG A 1 178 ? 197.848 162.382 177.157 1.00 94.80 177 ARG A O 1
ATOM 1386 N N . TYR A 1 179 ? 196.048 161.533 178.205 1.00 89.65 178 TYR A N 1
ATOM 1387 C CA . TYR A 1 179 ? 195.348 162.810 178.283 1.00 89.65 178 TYR A CA 1
ATOM 1388 C C . TYR A 1 179 ? 195.417 163.458 179.659 1.00 89.65 178 TYR A C 1
ATOM 1389 O O . TYR A 1 179 ? 195.386 164.696 179.753 1.00 89.65 178 TYR A O 1
ATOM 1398 N N . GLY A 1 180 ? 195.488 162.653 180.724 1.00 85.70 179 GLY A N 1
ATOM 1399 C CA . GLY A 1 180 ? 195.516 163.226 182.062 1.00 85.70 179 GLY A CA 1
ATOM 1400 C C . GLY A 1 180 ? 196.683 164.171 182.279 1.00 85.70 179 GLY A C 1
ATOM 1401 O O . GLY A 1 180 ? 196.521 165.255 182.851 1.00 85.70 179 GLY A O 1
ATOM 1402 N N . ASP A 1 181 ? 197.874 163.777 181.822 1.00 90.24 180 ASP A N 1
ATOM 1403 C CA . ASP A 1 181 ? 199.059 164.605 182.023 1.00 90.24 180 ASP A CA 1
ATOM 1404 C C . ASP A 1 181 ? 198.942 165.930 181.281 1.00 90.24 180 ASP A C 1
ATOM 1405 O O . ASP A 1 181 ? 199.316 166.983 181.813 1.00 90.24 180 ASP A O 1
ATOM 1410 N N . GLU A 1 182 ? 198.432 165.897 180.049 1.00 89.53 181 GLU A N 1
ATOM 1411 C CA . GLU A 1 182 ? 198.259 167.131 179.291 1.00 89.53 181 GLU A CA 1
ATOM 1412 C C . GLU A 1 182 ? 197.273 168.062 179.981 1.00 89.53 181 GLU A C 1
ATOM 1413 O O . GLU A 1 182 ? 197.513 169.275 180.078 1.00 89.53 181 GLU A O 1
ATOM 1419 N N . ILE A 1 183 ? 196.161 167.512 180.479 1.00 79.29 182 ILE A N 1
ATOM 1420 C CA . ILE A 1 183 ? 195.184 168.343 181.179 1.00 79.29 182 ILE A CA 1
ATOM 1421 C C . ILE A 1 183 ? 195.811 168.983 182.412 1.00 79.29 182 ILE A C 1
ATOM 1422 O O . ILE A 1 183 ? 195.639 170.185 182.667 1.00 79.29 182 ILE A O 1
ATOM 1427 N N . VAL A 1 184 ? 196.558 168.194 183.190 1.00 79.94 183 VAL A N 1
ATOM 1428 C CA . VAL A 1 184 ? 197.166 168.714 184.413 1.00 79.94 183 VAL A CA 1
ATOM 1429 C C . VAL A 1 184 ? 198.168 169.817 184.089 1.00 79.94 183 VAL A C 1
ATOM 1430 O O . VAL A 1 184 ? 198.204 170.860 184.757 1.00 79.94 183 VAL A O 1
ATOM 1434 N N . ALA A 1 185 ? 198.998 169.605 183.065 1.00 80.92 184 ALA A N 1
ATOM 1435 C CA . ALA A 1 185 ? 199.991 170.610 182.700 1.00 80.92 184 ALA A CA 1
ATOM 1436 C C . ALA A 1 185 ? 199.329 171.907 182.250 1.00 80.92 184 ALA A C 1
ATOM 1437 O O . ALA A 1 185 ? 199.766 173.003 182.632 1.00 80.92 184 ALA A O 1
ATOM 1439 N N . LEU A 1 186 ? 198.273 171.804 181.438 1.00 79.14 185 LEU A N 1
ATOM 1440 C CA . LEU A 1 186 ? 197.580 173.009 180.992 1.00 79.14 185 LEU A CA 1
ATOM 1441 C C . LEU A 1 186 ? 196.977 173.764 182.169 1.00 79.14 185 LEU A C 1
ATOM 1442 O O . LEU A 1 186 ? 197.077 174.998 182.243 1.00 79.14 185 LEU A O 1
ATOM 1447 N N . ARG A 1 187 ? 196.354 173.041 183.104 1.00 75.96 186 ARG A N 1
ATOM 1448 C CA . ARG A 1 187 ? 195.779 173.699 184.274 1.00 75.96 186 ARG A CA 1
ATOM 1449 C C . ARG A 1 187 ? 196.850 174.408 185.092 1.00 75.96 186 ARG A C 1
ATOM 1450 O O . ARG A 1 187 ? 196.653 175.548 185.536 1.00 75.96 186 ARG A O 1
ATOM 1458 N N . ARG A 1 188 ? 197.993 173.748 185.302 1.00 82.87 187 ARG A N 1
ATOM 1459 C CA . ARG A 1 188 ? 199.066 174.358 186.081 1.00 82.87 187 ARG A CA 1
ATOM 1460 C C . ARG A 1 188 ? 199.563 175.637 185.422 1.00 82.87 187 ARG A C 1
ATOM 1461 O O . ARG A 1 188 ? 199.732 176.669 186.085 1.00 82.87 187 ARG A O 1
ATOM 1469 N N . ARG A 1 189 ? 199.802 175.586 184.108 1.00 83.80 188 ARG A N 1
ATOM 1470 C CA . ARG A 1 189 ? 200.296 176.770 183.412 1.00 83.80 188 ARG A CA 1
ATOM 1471 C C . ARG A 1 189 ? 199.295 177.916 183.492 1.00 83.80 188 ARG A C 1
ATOM 1472 O O . ARG A 1 189 ? 199.673 179.067 183.758 1.00 83.80 188 ARG A O 1
ATOM 1480 N N . PHE A 1 190 ? 198.009 177.621 183.275 1.00 81.65 189 PHE A N 1
ATOM 1481 C CA . PHE A 1 190 ? 197.010 178.682 183.317 1.00 81.65 189 PHE A CA 1
ATOM 1482 C C . PHE A 1 190 ? 196.922 179.307 184.703 1.00 81.65 189 PHE A C 1
ATOM 1483 O O . PHE A 1 190 ? 196.850 180.534 184.830 1.00 81.65 189 PHE A O 1
ATOM 1491 N N . LEU A 1 191 ? 196.920 178.484 185.755 1.00 81.49 190 LEU A N 1
ATOM 1492 C CA . LEU A 1 191 ? 196.836 179.036 187.105 1.00 81.49 190 LEU A CA 1
ATOM 1493 C C . LEU A 1 1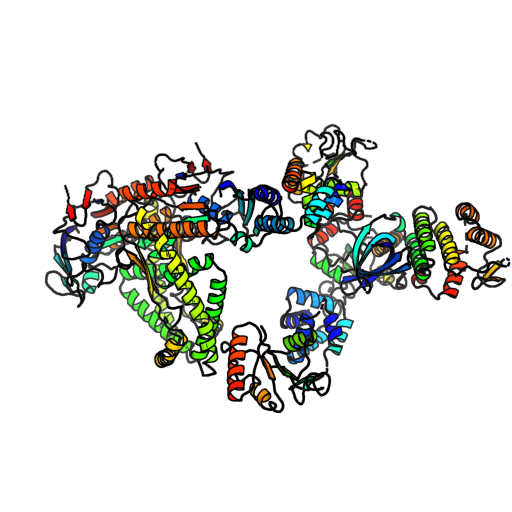91 ? 198.055 179.889 187.429 1.00 81.49 190 LEU A C 1
ATOM 1494 O O . LEU A 1 191 ? 197.933 180.953 188.058 1.00 81.49 190 LEU A O 1
ATOM 1499 N N . ARG A 1 192 ? 199.242 179.440 187.005 1.00 88.14 191 ARG A N 1
ATOM 1500 C CA . ARG A 1 192 ? 200.450 180.224 187.239 1.00 88.14 191 ARG A CA 1
ATOM 1501 C C . ARG A 1 192 ? 200.369 181.576 186.547 1.00 88.14 191 ARG A C 1
ATOM 1502 O O . ARG A 1 192 ? 200.781 182.596 187.112 1.00 88.14 191 ARG A O 1
ATOM 1510 N N . ARG A 1 193 ? 199.844 181.608 185.321 1.00 87.60 192 ARG A N 1
ATOM 1511 C CA . ARG A 1 193 ? 199.719 182.886 184.628 1.00 87.60 192 ARG A CA 1
ATOM 1512 C C . ARG A 1 193 ? 198.586 183.744 185.185 1.00 87.60 192 ARG A C 1
ATOM 1513 O O . ARG A 1 193 ? 198.615 184.968 185.022 1.00 87.60 192 ARG A O 1
ATOM 1521 N N . PHE A 1 194 ? 197.605 183.138 185.853 1.00 79.52 193 PHE A N 1
ATOM 1522 C CA . PHE A 1 194 ? 196.390 183.849 186.233 1.00 79.52 193 PHE A CA 1
ATOM 1523 C C . PHE A 1 194 ? 196.420 184.430 187.642 1.00 79.52 193 PHE A C 1
ATOM 1524 O O . PHE A 1 194 ? 195.788 185.464 187.880 1.00 79.52 193 PHE A O 1
ATOM 1532 N N . ALA A 1 195 ? 197.123 183.796 188.583 1.00 79.50 194 ALA A N 1
ATOM 1533 C CA . ALA A 1 195 ? 197.014 184.216 189.982 1.00 79.50 194 ALA A CA 1
ATOM 1534 C C . ALA A 1 195 ? 197.443 185.661 190.250 1.00 79.50 194 ALA A C 1
ATOM 1535 O O . ALA A 1 195 ? 196.675 186.396 190.901 1.00 79.50 194 ALA A O 1
ATOM 1537 N N . PRO A 1 196 ? 198.623 186.130 189.816 1.00 79.65 195 PRO A N 1
ATOM 1538 C CA . PRO A 1 196 ? 199.053 187.484 190.216 1.00 79.65 195 PRO A CA 1
ATOM 1539 C C . PRO A 1 196 ? 198.120 188.592 189.764 1.00 79.65 195 PRO A C 1
ATOM 1540 O O . PRO A 1 196 ? 197.965 189.590 190.483 1.00 79.65 195 PRO A O 1
ATOM 1544 N N . ILE A 1 197 ? 197.503 188.457 188.589 1.00 76.45 196 ILE A N 1
ATOM 1545 C CA . ILE A 1 197 ? 196.561 189.471 188.125 1.00 76.45 196 ILE A CA 1
ATOM 1546 C C . ILE A 1 197 ? 195.386 189.574 189.087 1.00 76.45 196 ILE A C 1
ATOM 1547 O O . ILE A 1 197 ? 194.962 190.673 189.464 1.00 76.45 196 ILE A O 1
ATOM 1552 N N . LEU A 1 198 ? 194.851 188.426 189.506 1.00 74.25 197 LEU A N 1
ATOM 1553 C CA . LEU A 1 198 ? 193.755 188.429 190.468 1.00 74.25 197 LEU A CA 1
ATOM 1554 C C . LEU A 1 198 ? 194.179 189.065 191.782 1.00 74.25 197 LEU A C 1
ATOM 1555 O O . LEU A 1 198 ? 193.424 189.849 192.372 1.00 74.25 197 LEU A O 1
ATOM 1560 N N . ARG A 1 199 ? 195.383 188.741 192.261 1.00 81.63 198 ARG A N 1
ATOM 1561 C CA A ARG A 1 199 ? 195.843 189.317 193.521 0.50 81.63 198 ARG A CA 1
ATOM 1562 C CA B ARG A 1 199 ? 195.847 189.316 193.520 0.50 81.63 198 ARG A CA 1
ATOM 1563 C C . ARG A 1 199 ? 195.936 190.835 193.431 1.00 81.63 198 ARG A C 1
ATOM 1564 O O . ARG A 1 199 ? 195.453 191.554 194.316 1.00 81.63 198 ARG A O 1
ATOM 1579 N N . GLU A 1 200 ? 196.539 191.346 192.354 1.00 83.22 199 GLU A N 1
ATOM 1580 C CA . GLU A 1 200 ? 196.721 192.789 192.249 1.00 83.22 199 GLU A CA 1
ATOM 1581 C C . GLU A 1 200 ? 195.408 193.508 191.964 1.00 83.22 199 GLU A C 1
ATOM 1582 O O . GLU A 1 200 ? 195.267 194.686 192.310 1.00 83.22 199 GLU A O 1
ATOM 1588 N N . VAL A 1 201 ? 194.443 192.833 191.339 1.00 78.83 200 VAL A N 1
ATOM 1589 C CA . VAL A 1 201 ? 193.132 193.443 191.143 1.00 78.83 200 VAL A CA 1
ATOM 1590 C C . VAL A 1 201 ? 192.386 193.536 192.468 1.00 78.83 200 VAL A C 1
ATOM 1591 O O . VAL A 1 201 ? 191.816 194.580 192.806 1.00 78.83 200 VAL A O 1
ATOM 1595 N N . HIS A 1 202 ? 192.386 192.450 193.245 1.00 74.38 201 HIS A N 1
ATOM 1596 C CA . HIS A 1 202 ? 191.691 192.471 194.526 1.00 74.38 201 HIS A CA 1
ATOM 1597 C C . HIS A 1 202 ? 192.369 193.383 195.538 1.00 74.38 201 HIS A C 1
ATOM 1598 O O . HIS A 1 202 ? 191.707 193.850 196.470 1.00 74.38 201 HIS A O 1
ATOM 1605 N N . ALA A 1 203 ? 193.667 193.649 195.380 1.00 80.33 202 ALA A N 1
ATOM 1606 C CA . ALA A 1 203 ? 194.348 194.536 196.317 1.00 80.33 202 ALA A CA 1
ATOM 1607 C C . ALA A 1 203 ? 193.848 195.973 196.241 1.00 80.33 202 ALA A C 1
ATOM 1608 O O . ALA A 1 203 ? 194.122 196.757 197.156 1.00 80.33 202 ALA A O 1
ATOM 1610 N N . ALA A 1 204 ? 193.130 196.340 195.182 1.00 79.26 203 ALA A N 1
ATOM 1611 C CA . ALA A 1 204 ? 192.633 197.699 195.012 1.00 79.26 203 ALA A CA 1
ATOM 1612 C C . ALA A 1 204 ? 191.164 197.854 195.385 1.00 79.26 203 ALA A C 1
ATOM 1613 O O . ALA A 1 204 ? 190.606 198.939 195.204 1.00 79.26 203 ALA A O 1
ATOM 1615 N N . LEU A 1 205 ? 190.526 196.803 195.897 1.00 75.18 204 LEU A N 1
ATOM 1616 C CA . LEU A 1 205 ? 189.126 196.857 196.293 1.00 75.18 204 LEU A CA 1
ATOM 1617 C C . LEU A 1 205 ? 188.902 196.619 197.777 1.00 75.18 204 LEU A C 1
ATOM 1618 O O . LEU A 1 205 ? 187.835 196.960 198.288 1.00 75.18 204 LEU A O 1
ATOM 1623 N N . ALA A 1 206 ? 189.876 196.040 198.475 1.00 86.41 205 ALA A N 1
ATOM 1624 C CA . ALA A 1 206 ? 189.745 195.761 199.899 1.00 86.41 205 ALA A CA 1
ATOM 1625 C C . ALA A 1 206 ? 191.103 195.843 200.583 1.00 86.41 205 ALA A C 1
ATOM 1626 O O . ALA A 1 206 ? 192.054 196.394 200.020 1.00 86.41 205 ALA A O 1
ATOM 1628 N N . ALA A 1 207 ? 191.204 195.305 201.786 1.00 96.26 206 ALA A N 1
ATOM 1629 C CA . ALA A 1 207 ? 192.452 195.369 202.538 1.00 96.26 206 ALA A CA 1
ATOM 1630 C C . ALA A 1 207 ? 193.082 194.007 202.781 1.00 96.26 206 ALA A C 1
ATOM 1631 O O . ALA A 1 207 ? 194.294 193.929 202.993 1.00 96.26 206 ALA A O 1
ATOM 1633 N N . LYS A 1 208 ? 192.296 192.934 202.755 1.00 98.13 207 LYS A N 1
ATOM 1634 C CA . LYS A 1 208 ? 192.823 191.621 203.087 1.00 98.13 207 LYS A CA 1
ATOM 1635 C C . LYS A 1 208 ? 193.536 190.996 201.887 1.00 98.13 207 LYS A C 1
ATOM 1636 O O . LYS A 1 208 ? 193.681 191.600 200.822 1.00 98.13 207 LYS A O 1
ATOM 1642 N N . GLU A 1 209 ? 193.984 189.759 202.082 1.00 98.36 208 GLU A N 1
ATOM 1643 C CA . GLU A 1 209 ? 194.747 189.015 201.092 1.00 98.36 208 GLU A CA 1
ATOM 1644 C C . GLU A 1 209 ? 193.868 187.964 200.423 1.00 98.36 208 GLU A C 1
ATOM 1645 O O . GLU A 1 209 ? 192.978 187.383 201.048 1.00 98.36 208 GLU A O 1
ATOM 1651 N N . ALA A 1 210 ? 194.129 187.723 199.139 1.00 89.74 209 ALA A N 1
ATOM 1652 C CA . ALA A 1 210 ? 193.388 186.743 198.361 1.00 89.74 209 ALA A CA 1
ATOM 1653 C C . ALA A 1 210 ? 194.359 185.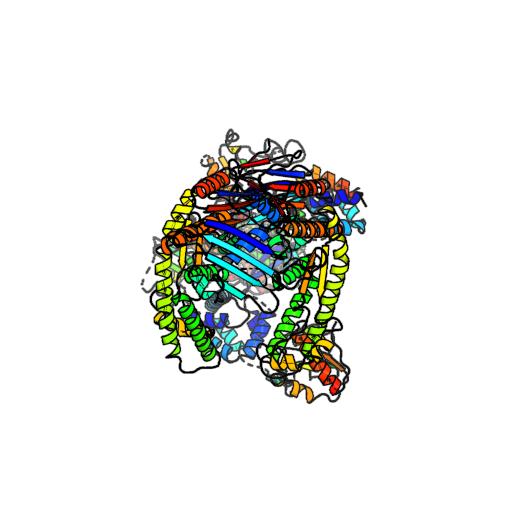852 197.601 1.00 89.74 209 ALA A C 1
ATOM 1654 O O . ALA A 1 210 ? 195.480 186.257 197.283 1.00 89.74 209 ALA A O 1
ATOM 1656 N N . GLY A 1 211 ? 193.918 184.630 197.311 1.00 87.12 210 GLY A N 1
ATOM 1657 C CA . GLY A 1 211 ? 194.765 183.680 196.617 1.00 87.12 210 GLY A CA 1
ATOM 1658 C C . GLY A 1 211 ? 193.966 182.497 196.117 1.00 87.12 210 GLY A C 1
ATOM 1659 O O . GLY A 1 211 ? 192.742 182.437 196.256 1.00 87.12 210 GLY A O 1
ATOM 1660 N N . LEU A 1 212 ? 194.685 181.545 195.528 1.00 85.63 211 LEU A N 1
ATOM 1661 C CA . LEU A 1 212 ? 194.092 180.345 194.959 1.00 85.63 211 LEU A CA 1
ATOM 1662 C C . LEU A 1 212 ? 194.900 179.126 195.380 1.00 85.63 211 LEU A C 1
ATOM 1663 O O . LEU A 1 212 ? 196.065 179.230 195.770 1.00 85.63 211 LEU A O 1
ATOM 1668 N N . ARG A 1 213 ? 194.263 177.960 195.295 1.00 92.54 212 ARG A N 1
ATOM 1669 C CA . ARG A 1 213 ? 194.907 176.707 195.665 1.00 92.54 212 ARG A CA 1
ATOM 1670 C C . ARG A 1 213 ? 194.253 175.567 194.901 1.00 92.54 212 ARG A C 1
ATOM 1671 O O . ARG A 1 213 ? 193.024 175.504 194.812 1.00 92.54 212 ARG A O 1
ATOM 1679 N N . LEU A 1 214 ? 195.075 174.672 194.359 1.00 91.43 213 LEU A N 1
ATOM 1680 C CA . LEU A 1 214 ? 194.597 173.527 193.588 1.00 91.43 213 LEU A CA 1
ATOM 1681 C C . LEU A 1 214 ? 195.391 172.303 194.014 1.00 91.43 213 LEU A C 1
ATOM 1682 O O . LEU A 1 214 ? 196.583 172.200 193.709 1.00 91.43 213 LEU A O 1
ATOM 1687 N N . GLU A 1 215 ? 194.741 171.379 194.713 1.00 103.65 214 GLU A N 1
ATOM 1688 C CA . GLU A 1 215 ? 195.381 170.148 195.154 1.00 103.65 214 GLU A CA 1
ATOM 1689 C C . GLU A 1 215 ? 195.065 169.022 194.178 1.00 103.65 214 GLU A C 1
ATOM 1690 O O . GLU A 1 215 ? 193.929 168.881 193.718 1.00 103.65 214 GLU A O 1
ATOM 1696 N N . GLU A 1 216 ? 196.084 168.232 193.855 1.00 102.60 215 GLU A N 1
ATOM 1697 C CA . GLU A 1 216 ? 195.990 167.203 192.831 1.00 102.60 215 GLU A CA 1
ATOM 1698 C C . GLU A 1 216 ? 196.123 165.819 193.450 1.00 102.60 215 GLU A C 1
ATOM 1699 O O . GLU A 1 216 ? 196.979 165.592 194.311 1.00 102.60 215 GLU A O 1
ATOM 1705 N N . THR A 1 217 ? 195.268 164.897 193.007 1.00 99.92 216 THR A N 1
ATOM 1706 C CA . THR A 1 217 ? 195.386 163.508 193.431 1.00 99.92 216 THR A CA 1
ATOM 1707 C C . THR A 1 217 ? 196.523 162.790 192.719 1.00 99.92 216 THR A C 1
ATOM 1708 O O . THR A 1 217 ? 197.155 161.905 193.305 1.00 99.92 216 THR A O 1
ATOM 1712 N N . ALA A 1 218 ? 196.796 163.151 191.467 1.00 102.44 217 ALA A N 1
ATOM 1713 C CA . ALA A 1 218 ? 197.844 162.530 190.660 1.00 102.44 217 ALA A CA 1
ATOM 1714 C C . ALA A 1 218 ? 198.801 163.623 190.200 1.00 102.44 217 ALA A C 1
ATOM 1715 O O . ALA A 1 218 ? 198.627 164.206 189.128 1.00 102.44 217 ALA A O 1
ATOM 1717 N N . GLY A 1 219 ? 199.816 163.899 191.012 1.00 106.43 218 GLY A N 1
ATOM 1718 C CA . GLY A 1 219 ? 200.801 164.901 190.661 1.00 106.43 218 GLY A CA 1
ATOM 1719 C C . GLY A 1 219 ? 201.972 164.334 189.887 1.00 106.43 218 GLY A C 1
ATOM 1720 O O . GLY A 1 219 ? 202.400 164.909 188.882 1.00 106.43 218 GLY A O 1
ATOM 1721 N N . GLU A 1 220 ? 202.499 163.198 190.349 1.00 112.77 219 GLU A N 1
ATOM 1722 C CA . GLU A 1 220 ? 203.658 162.599 189.697 1.00 112.77 219 GLU A CA 1
ATOM 1723 C C . GLU A 1 220 ? 203.293 161.961 188.362 1.00 112.77 219 GLU A C 1
ATOM 1724 O O . GLU A 1 220 ? 204.114 161.952 187.439 1.00 112.77 219 GLU A O 1
ATOM 1730 N N . GLY A 1 221 ? 202.082 161.427 188.239 1.00 109.37 220 GLY A N 1
ATOM 1731 C CA . GLY A 1 221 ? 201.672 160.765 187.017 1.00 109.37 220 GLY A CA 1
ATOM 1732 C C . GLY A 1 221 ? 200.466 159.871 187.210 1.00 109.37 220 GLY A C 1
ATOM 1733 O O . GLY A 1 221 ? 200.277 159.300 188.288 1.00 109.37 220 GLY A O 1
ATOM 1734 N N . VAL A 1 222 ? 199.640 159.744 186.172 1.00 102.46 221 VAL A N 1
ATOM 1735 C CA . VAL A 1 222 ? 198.411 158.968 186.297 1.00 102.46 221 VAL A CA 1
ATOM 1736 C C . VAL A 1 222 ? 198.718 157.483 186.440 1.00 102.46 221 VAL A C 1
ATOM 1737 O O . VAL A 1 222 ? 198.062 156.775 187.211 1.00 102.46 221 VAL A O 1
ATOM 1741 N N . LEU A 1 223 ? 199.712 156.984 185.701 1.00 102.80 222 LEU A N 1
ATOM 1742 C CA . LEU A 1 223 ? 200.016 155.556 185.741 1.00 102.80 222 LEU A CA 1
ATOM 1743 C C . LEU A 1 223 ? 200.500 155.123 187.120 1.00 102.80 222 LEU A C 1
ATOM 1744 O O . LEU A 1 223 ? 200.063 154.090 187.645 1.00 102.80 222 LEU A O 1
ATOM 1749 N N . ARG A 1 224 ? 201.404 155.900 187.722 1.00 110.27 223 ARG A N 1
ATOM 1750 C CA . ARG A 1 224 ? 201.939 155.539 189.030 1.00 110.27 223 ARG A CA 1
ATOM 1751 C C . ARG A 1 224 ? 200.848 155.537 190.092 1.00 110.27 223 ARG A C 1
ATOM 1752 O O . ARG A 1 224 ? 200.809 154.651 190.953 1.00 110.27 223 ARG A O 1
ATOM 1760 N N . ALA A 1 225 ? 199.955 156.526 190.051 1.00 106.75 224 ALA A N 1
ATOM 1761 C CA . ALA A 1 225 ? 198.867 156.568 191.019 1.00 106.75 224 ALA A CA 1
ATOM 1762 C C . ALA A 1 225 ? 197.847 155.467 190.766 1.00 106.75 224 ALA A C 1
ATOM 1763 O O . ALA A 1 225 ? 197.227 154.971 191.712 1.00 106.75 224 ALA A O 1
ATOM 1765 N N . LEU A 1 226 ? 197.656 155.076 189.505 1.00 106.55 225 LEU A N 1
ATOM 1766 C CA . LEU A 1 226 ? 196.717 154.002 189.204 1.00 106.55 225 LEU A CA 1
ATOM 1767 C C . LEU A 1 226 ? 197.242 152.658 189.687 1.00 106.55 225 LEU A C 1
ATOM 1768 O O . LEU A 1 226 ? 196.488 151.857 190.249 1.00 106.55 225 LEU A O 1
ATOM 1773 N N . GLU A 1 227 ? 198.534 152.392 189.480 1.00 113.74 226 GLU A N 1
ATOM 1774 C CA . GLU A 1 227 ? 199.102 151.124 189.921 1.00 113.74 226 GLU A CA 1
ATOM 1775 C C . GLU A 1 227 ? 199.238 151.031 191.434 1.00 113.74 226 GLU A C 1
ATOM 1776 O O . GLU A 1 227 ? 199.477 149.934 191.949 1.00 113.74 226 GLU A O 1
ATOM 1782 N N . ALA A 1 228 ? 199.095 152.142 192.154 1.00 111.62 227 ALA A N 1
ATOM 1783 C CA . ALA A 1 228 ? 199.257 152.163 193.600 1.00 111.62 227 ALA A CA 1
ATOM 1784 C C . ALA A 1 228 ? 197.938 152.066 194.354 1.00 111.62 227 ALA A C 1
ATOM 1785 O O . ALA A 1 228 ? 197.942 152.138 195.587 1.00 111.62 227 ALA A O 1
ATOM 1787 N N . SER A 1 229 ? 196.816 151.912 193.656 1.00 113.37 228 SER A N 1
ATOM 1788 C CA . SER A 1 229 ? 195.510 151.831 194.302 1.00 113.37 228 SER A CA 1
ATOM 1789 C C . SER A 1 229 ? 194.661 150.744 193.659 1.00 113.37 228 SER A C 1
ATOM 1790 O O . SER A 1 229 ? 193.456 150.915 193.451 1.00 113.37 228 SER A O 1
ATOM 1793 N N . ARG A 1 230 ? 195.281 149.608 193.334 1.00 118.23 229 ARG A N 1
ATOM 1794 C CA . ARG A 1 230 ? 194.550 148.528 192.678 1.00 118.23 229 ARG A CA 1
ATOM 1795 C C . ARG A 1 230 ? 193.508 147.912 193.604 1.00 118.23 229 ARG A C 1
ATOM 1796 O O . ARG A 1 230 ? 192.391 147.603 193.170 1.00 118.23 229 ARG A O 1
ATOM 1804 N N . ALA A 1 231 ? 193.856 147.718 194.878 1.00 121.33 230 ALA A N 1
ATOM 1805 C CA . ALA A 1 231 ? 192.931 147.082 195.811 1.00 121.33 230 ALA A CA 1
ATOM 1806 C C . ALA A 1 231 ? 191.678 147.925 196.017 1.00 121.33 230 ALA A C 1
ATOM 1807 O O . ALA A 1 231 ? 190.561 147.393 196.049 1.00 121.33 230 ALA A O 1
ATOM 1809 N N . GLU A 1 232 ? 191.844 149.241 196.167 1.00 124.32 231 GLU A N 1
ATOM 1810 C CA . GLU A 1 232 ? 190.689 150.113 196.350 1.00 124.32 231 GLU A CA 1
ATOM 1811 C C . GLU A 1 232 ? 189.788 150.099 195.123 1.00 124.32 231 GLU A C 1
ATOM 1812 O O . GLU A 1 232 ? 188.559 150.092 195.248 1.00 124.32 231 GLU A O 1
ATOM 1818 N N . GLU A 1 233 ? 190.382 150.105 193.927 1.00 120.02 232 GLU A N 1
ATOM 1819 C CA . GLU A 1 233 ? 189.583 150.025 192.709 1.00 120.02 232 GLU A CA 1
ATOM 1820 C C . GLU A 1 233 ? 188.827 148.708 192.632 1.00 120.02 232 GLU A C 1
ATOM 1821 O O . GLU A 1 233 ? 187.653 148.679 192.246 1.00 120.02 232 GLU A O 1
ATOM 1827 N N . ARG A 1 234 ? 189.485 147.605 192.992 1.00 123.71 233 ARG A N 1
ATOM 1828 C CA . ARG A 1 234 ? 188.824 146.305 192.963 1.00 123.71 233 ARG A CA 1
ATOM 1829 C C . ARG A 1 234 ? 187.660 146.260 193.944 1.00 123.71 233 ARG A C 1
ATOM 1830 O O . ARG A 1 234 ? 186.593 145.718 193.634 1.00 123.71 233 ARG A O 1
ATOM 1838 N N . GLU A 1 235 ? 187.848 146.824 195.138 1.00 128.88 234 GLU A N 1
ATOM 1839 C CA . GLU A 1 235 ? 186.785 146.807 196.139 1.00 128.88 234 GLU A CA 1
ATOM 1840 C C . GLU A 1 235 ? 185.619 147.699 195.726 1.00 128.88 234 GLU A C 1
ATOM 1841 O O . GLU A 1 235 ? 184.456 147.285 195.782 1.00 128.88 234 GLU A O 1
ATOM 1847 N N . ARG A 1 236 ? 185.913 148.930 195.304 1.00 125.50 235 ARG A N 1
ATOM 1848 C CA . ARG A 1 236 ? 184.855 149.880 194.975 1.00 125.50 235 ARG A CA 1
ATOM 1849 C C . ARG A 1 236 ? 184.258 149.608 193.599 1.00 125.50 235 ARG A C 1
ATOM 1850 O O . ARG A 1 236 ? 183.034 149.612 193.435 1.00 125.50 235 ARG A O 1
ATOM 1858 N N . GLY A 1 237 ? 185.104 149.371 192.602 1.00 113.46 236 GLY A N 1
ATOM 1859 C CA . GLY A 1 237 ? 184.651 149.185 191.242 1.00 113.46 236 GLY A CA 1
ATOM 1860 C C . GLY A 1 237 ? 184.667 150.423 190.375 1.00 113.46 236 GLY A C 1
ATOM 1861 O O . GLY A 1 237 ? 184.077 150.402 189.289 1.00 113.46 236 GLY A O 1
ATOM 1862 N N . GLN A 1 238 ? 185.315 151.500 190.817 1.00 103.18 237 GLN A N 1
ATOM 1863 C CA . GLN A 1 238 ? 185.376 152.744 190.066 1.00 103.18 237 GLN A CA 1
ATOM 1864 C C . GLN A 1 238 ? 186.790 153.298 190.121 1.00 103.18 237 GLN A C 1
ATOM 1865 O O . GLN A 1 238 ? 187.543 153.023 191.058 1.00 103.18 237 GLN A O 1
ATOM 1871 N N . THR A 1 239 ? 187.146 154.081 189.108 1.00 94.10 238 THR A N 1
ATOM 1872 C CA . THR A 1 239 ? 188.417 154.790 189.131 1.00 94.10 238 THR A CA 1
ATOM 1873 C C . THR A 1 239 ? 188.392 155.862 190.213 1.00 94.10 238 THR A C 1
ATOM 1874 O O . THR A 1 239 ? 187.393 156.563 190.392 1.00 94.10 238 THR A O 1
ATOM 1878 N N . LEU A 1 240 ? 189.502 155.988 190.941 1.00 91.75 239 LEU A N 1
ATOM 1879 C CA . LEU A 1 240 ? 189.576 156.891 192.082 1.00 91.75 239 LEU A CA 1
ATOM 1880 C C . LEU A 1 240 ? 190.664 157.946 191.938 1.00 91.75 239 LEU A C 1
ATOM 1881 O O . LEU A 1 240 ? 190.902 158.706 192.883 1.00 91.75 239 LEU A O 1
ATOM 1886 N N . VAL A 1 241 ? 191.333 158.015 190.792 1.00 89.94 240 VAL A N 1
ATOM 1887 C CA . VAL A 1 241 ? 192.434 158.947 190.583 1.00 89.94 240 VAL A CA 1
ATOM 1888 C C . VAL A 1 241 ? 192.291 159.576 189.205 1.00 89.94 240 VAL A C 1
ATOM 1889 O O . VAL A 1 241 ? 191.971 158.890 188.229 1.00 89.94 240 VAL A O 1
ATOM 1893 N N . GLY A 1 242 ? 192.522 160.884 189.126 1.00 85.71 241 GLY A N 1
ATOM 1894 C CA . GLY A 1 242 ? 192.535 161.574 187.859 1.00 85.71 241 GLY A CA 1
ATOM 1895 C C . GLY A 1 242 ? 192.196 163.045 187.981 1.00 85.71 241 GLY A C 1
ATOM 1896 O O . GLY A 1 242 ? 191.866 163.544 189.060 1.00 85.71 241 GLY A O 1
ATOM 1897 N N . PRO A 1 243 ? 192.281 163.772 186.865 1.00 78.43 242 PRO A N 1
ATOM 1898 C CA . PRO A 1 243 ? 191.895 165.191 186.881 1.00 78.43 242 PRO A CA 1
ATOM 1899 C C . PRO A 1 243 ? 190.435 165.424 187.214 1.00 78.43 242 PRO A C 1
ATOM 1900 O O . PRO A 1 243 ? 190.079 166.539 187.612 1.00 78.43 242 PRO A O 1
ATOM 1904 N N . HIS A 1 244 ? 189.577 164.418 187.066 1.00 81.86 243 HIS A N 1
ATOM 1905 C CA . HIS A 1 244 ? 188.158 164.560 187.361 1.00 81.86 243 HIS A CA 1
ATOM 1906 C C . HIS A 1 244 ? 187.854 164.500 188.852 1.00 81.86 243 HIS A C 1
ATOM 1907 O O . HIS A 1 244 ? 186.691 164.320 189.228 1.00 81.86 243 HIS A O 1
ATOM 1914 N N . ARG A 1 245 ? 188.870 164.639 189.709 1.00 87.91 244 ARG A N 1
ATOM 1915 C CA . ARG A 1 245 ? 188.649 164.679 191.149 1.00 87.91 244 ARG A CA 1
ATOM 1916 C C . ARG A 1 245 ? 189.485 165.757 191.831 1.00 87.91 244 ARG A C 1
ATOM 1917 O O . ARG A 1 245 ? 189.777 165.636 193.026 1.00 87.91 244 ARG A O 1
ATOM 1925 N N . ASP A 1 246 ? 189.879 166.801 191.108 1.00 93.85 245 ASP A N 1
ATOM 1926 C CA . ASP A 1 246 ? 190.656 167.882 191.690 1.00 93.85 245 ASP A CA 1
ATOM 1927 C C . ASP A 1 246 ? 189.766 168.780 192.546 1.00 93.85 245 ASP A C 1
ATOM 1928 O O . ASP A 1 246 ? 188.535 168.736 192.475 1.00 93.85 245 ASP A O 1
ATOM 1933 N N . ASP A 1 247 ? 190.407 169.607 193.369 1.00 94.40 246 ASP A N 1
ATOM 1934 C CA . ASP A 1 247 ? 189.710 170.504 194.280 1.00 94.40 246 ASP A CA 1
ATOM 1935 C C . ASP A 1 247 ? 190.300 171.900 194.156 1.00 94.40 246 ASP A C 1
ATOM 1936 O O . ASP A 1 247 ? 191.521 172.069 194.228 1.00 94.4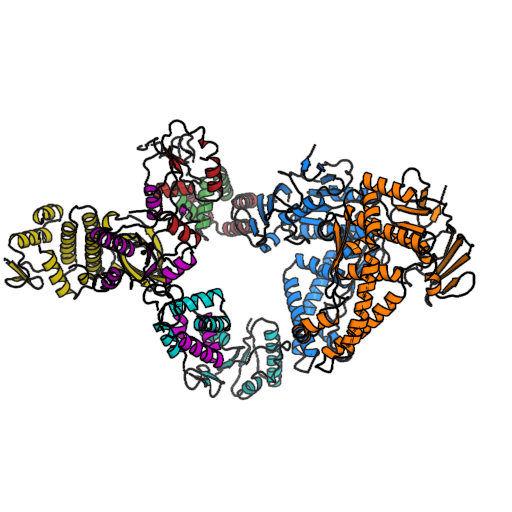0 246 ASP A O 1
ATOM 1941 N N . LEU A 1 248 ? 189.434 172.895 193.983 1.00 84.89 247 LEU A N 1
ATOM 1942 C CA . LEU A 1 248 ? 189.834 174.292 193.893 1.00 84.89 247 LEU A CA 1
ATOM 1943 C C . LEU A 1 248 ? 189.230 175.055 195.063 1.00 84.89 247 LEU A C 1
ATOM 1944 O O . LEU A 1 248 ? 188.027 174.948 195.322 1.00 84.89 247 LEU A O 1
ATOM 1949 N N . VAL A 1 249 ? 190.063 175.817 195.768 1.00 85.25 248 VAL A N 1
ATOM 1950 C CA . VAL A 1 249 ? 189.651 176.544 196.963 1.00 85.25 248 VAL A CA 1
ATOM 1951 C C . VAL A 1 249 ? 190.103 177.992 196.844 1.00 85.25 248 VAL A C 1
ATOM 1952 O O . VAL A 1 249 ? 191.234 178.267 196.431 1.00 85.25 248 VAL A O 1
ATOM 1956 N N . PHE A 1 250 ? 189.216 178.916 197.205 1.00 80.11 249 PHE A N 1
ATOM 1957 C CA . PHE A 1 250 ? 189.542 180.332 197.288 1.00 80.11 249 PHE A CA 1
ATOM 1958 C C . PHE A 1 250 ? 189.878 180.687 198.730 1.00 80.11 249 PHE A C 1
ATOM 1959 O O . PHE A 1 250 ? 189.199 180.243 199.660 1.00 80.11 249 PHE A O 1
ATOM 1967 N N . LEU A 1 251 ? 190.923 181.488 198.913 1.00 84.20 250 LEU A N 1
ATOM 1968 C CA . LEU A 1 251 ? 191.458 181.781 200.235 1.00 84.20 250 LEU A CA 1
ATOM 1969 C C . LEU A 1 251 ? 191.324 183.263 200.551 1.00 84.20 250 LEU A C 1
ATOM 1970 O O . LEU A 1 251 ? 191.670 184.114 199.724 1.00 84.20 250 LEU A O 1
ATOM 1975 N N . LEU A 1 252 ? 190.822 183.564 201.747 1.00 87.11 251 LEU A N 1
ATOM 1976 C CA . LEU A 1 252 ? 190.836 184.909 202.315 1.00 87.11 251 LEU A CA 1
ATOM 1977 C C . LEU A 1 252 ? 191.673 184.861 203.585 1.00 87.11 251 LEU A C 1
ATOM 1978 O O . LEU A 1 252 ? 191.273 184.232 204.571 1.00 87.11 251 LEU A O 1
ATOM 1983 N N . GLU A 1 253 ? 192.830 185.525 203.558 1.00 97.61 252 GLU A N 1
ATOM 1984 C CA . GLU A 1 253 ? 193.773 185.515 204.676 1.00 97.61 252 GLU A CA 1
ATOM 1985 C C . GLU A 1 253 ? 194.182 184.091 205.046 1.00 97.61 252 GLU A C 1
ATOM 1986 O O . GLU A 1 253 ? 194.347 183.757 206.221 1.00 97.61 252 GLU A O 1
ATOM 1992 N N . GLY A 1 254 ? 194.344 183.243 204.034 1.00 93.97 253 GLY A N 1
ATOM 1993 C CA . GLY A 1 254 ? 194.801 181.886 204.256 1.00 93.97 253 GLY A CA 1
ATOM 1994 C C . GLY A 1 254 ? 193.769 180.924 204.793 1.00 93.97 253 GLY A C 1
ATOM 1995 O O . GLY A 1 254 ? 194.141 179.891 205.357 1.00 93.97 253 GLY A O 1
ATOM 1996 N N . ARG A 1 255 ? 192.484 181.223 204.640 1.00 87.63 254 ARG A N 1
ATOM 1997 C CA . ARG A 1 255 ? 191.426 180.336 205.092 1.00 87.63 254 ARG A CA 1
ATOM 1998 C C . ARG A 1 255 ? 190.397 180.148 203.988 1.00 87.63 254 ARG A C 1
ATOM 1999 O O . ARG A 1 255 ? 190.199 181.044 203.163 1.00 87.63 254 ARG A O 1
ATOM 2007 N N . PRO A 1 256 ? 189.736 178.990 203.944 1.00 79.08 255 PRO A N 1
ATOM 2008 C CA . PRO A 1 256 ? 188.746 178.747 202.888 1.00 79.08 255 PRO A CA 1
ATOM 2009 C C . PRO A 1 256 ? 187.626 179.775 202.924 1.00 79.08 255 PRO A C 1
ATOM 2010 O O . PRO A 1 256 ? 187.186 180.206 203.991 1.00 79.08 255 PRO A O 1
ATOM 2014 N N . ALA A 1 257 ? 187.166 180.166 201.738 1.00 80.85 256 ALA A N 1
ATOM 2015 C CA . ALA A 1 257 ? 186.184 181.233 201.606 1.00 80.85 256 ALA A CA 1
ATOM 2016 C C . ALA A 1 257 ? 184.743 180.747 201.659 1.00 80.85 256 ALA A C 1
ATOM 2017 O O . ALA A 1 257 ? 183.833 181.578 201.711 1.00 80.85 256 ALA A O 1
ATOM 2019 N N . HIS A 1 258 ? 184.504 179.440 201.642 1.00 81.60 257 HIS A N 1
ATOM 2020 C CA . HIS A 1 258 ? 183.146 178.922 201.728 1.00 81.60 257 HIS A CA 1
ATOM 2021 C C . HIS A 1 258 ? 182.746 178.557 203.151 1.00 81.60 257 HIS A C 1
ATOM 2022 O O . HIS A 1 258 ? 181.663 178.001 203.354 1.00 81.60 257 HIS A O 1
ATOM 2029 N N . ARG A 1 259 ? 183.594 178.855 204.137 1.00 84.50 258 ARG A N 1
ATOM 2030 C CA . ARG A 1 259 ? 183.272 178.619 205.539 1.00 84.50 258 ARG A CA 1
ATOM 2031 C C . ARG A 1 259 ? 183.543 179.806 206.452 1.00 84.50 258 ARG A C 1
ATOM 2032 O O . ARG A 1 259 ? 182.979 179.845 207.552 1.00 84.50 258 ARG A O 1
ATOM 2040 N N . PHE A 1 260 ? 184.371 180.766 206.048 1.00 81.85 259 PHE A N 1
ATOM 2041 C CA . PHE A 1 260 ? 184.762 181.892 206.892 1.00 81.85 259 PHE A CA 1
ATOM 2042 C C . PHE A 1 260 ? 184.663 183.204 206.125 1.00 81.85 259 PHE A C 1
ATOM 2043 O O . PHE A 1 260 ? 185.573 184.035 206.153 1.00 81.85 259 PHE A O 1
ATOM 2051 N N . ALA A 1 261 ? 183.553 183.417 205.423 1.00 78.47 260 ALA A N 1
ATOM 2052 C CA . ALA A 1 261 ? 183.381 184.632 204.641 1.00 78.47 260 ALA A CA 1
ATOM 2053 C C . ALA A 1 261 ? 181.952 185.137 204.764 1.00 78.47 260 ALA A C 1
ATOM 2054 O O . ALA A 1 261 ? 181.006 184.354 204.874 1.00 78.47 260 ALA A O 1
ATOM 2056 N N . SER A 1 262 ? 181.809 186.459 204.737 1.00 82.53 261 SER A N 1
ATOM 2057 C CA . SER A 1 262 ? 180.514 187.117 204.775 1.00 82.53 261 SER A CA 1
ATOM 2058 C C . SER A 1 262 ? 180.075 187.479 203.358 1.00 82.53 261 SER A C 1
ATOM 2059 O O . SER A 1 262 ? 180.773 187.218 202.376 1.00 82.53 261 SER A O 1
ATOM 2062 N N . ARG A 1 263 ? 178.891 188.087 203.253 1.00 80.80 262 ARG A N 1
ATOM 2063 C CA . ARG A 1 263 ? 178.337 188.403 201.940 1.00 80.80 262 ARG A CA 1
ATOM 2064 C C . ARG A 1 263 ? 179.181 189.438 201.204 1.00 80.80 262 ARG A C 1
ATOM 2065 O O . ARG A 1 263 ? 179.442 189.292 200.003 1.00 80.80 262 ARG A O 1
ATOM 2073 N N . GLY A 1 264 ? 179.615 190.488 201.903 1.00 80.95 263 GLY A N 1
ATOM 2074 C CA . GLY A 1 264 ? 180.363 191.546 201.240 1.00 80.95 263 GLY A CA 1
ATOM 2075 C C . GLY A 1 264 ? 181.690 191.065 200.685 1.00 80.95 263 GLY A C 1
ATOM 2076 O O . GLY A 1 264 ? 182.057 191.381 199.549 1.00 80.95 263 GLY A O 1
ATOM 2077 N N . GLU A 1 265 ? 182.428 190.290 201.481 1.00 80.77 264 GLU A N 1
ATOM 2078 C CA . GLU A 1 265 ? 183.719 189.784 201.029 1.00 80.77 264 GLU A CA 1
ATOM 2079 C C . GLU A 1 265 ? 183.562 188.825 199.855 1.00 80.77 264 GLU A C 1
ATOM 2080 O O . GLU A 1 265 ? 184.355 188.862 198.907 1.00 80.77 264 GLU A O 1
ATOM 2086 N N . ALA A 1 266 ? 182.547 187.960 199.898 1.00 74.92 265 ALA A N 1
ATOM 2087 C CA . ALA A 1 266 ? 182.316 187.042 198.787 1.00 74.92 265 ALA A CA 1
ATOM 2088 C C . ALA A 1 266 ? 181.941 187.794 197.515 1.00 74.92 265 ALA A C 1
ATOM 2089 O O . ALA A 1 266 ? 182.404 187.449 196.419 1.00 74.92 265 ALA A O 1
ATOM 2091 N N . LYS A 1 267 ? 181.101 188.824 197.639 1.00 74.10 266 LYS A N 1
ATOM 2092 C CA . LYS A 1 267 ? 180.744 189.623 196.471 1.00 74.10 266 LYS A CA 1
ATOM 2093 C C . LYS A 1 267 ? 181.965 190.334 195.899 1.00 74.10 266 LYS A C 1
ATOM 2094 O O . LYS A 1 267 ? 182.141 190.402 194.675 1.00 74.10 266 LYS A O 1
ATOM 2100 N N . THR A 1 268 ? 182.825 190.862 196.774 1.00 74.05 267 THR A N 1
ATOM 2101 C CA . THR A 1 268 ? 184.052 191.500 196.309 1.00 74.05 267 THR A CA 1
ATOM 2102 C C . THR A 1 268 ? 184.955 190.502 195.593 1.00 74.05 267 THR A C 1
ATOM 2103 O O . THR A 1 268 ? 185.564 190.830 194.570 1.00 74.05 267 THR A O 1
ATOM 2107 N N . LEU A 1 269 ? 185.052 189.276 196.115 1.00 72.18 268 LEU A N 1
ATOM 2108 C CA . LEU A 1 269 ? 185.853 188.251 195.451 1.00 72.18 268 LEU A CA 1
ATOM 2109 C C . LEU A 1 269 ? 185.305 187.921 194.069 1.00 72.18 268 LEU A C 1
ATOM 2110 O O . LEU A 1 269 ? 186.072 187.773 193.108 1.00 72.18 268 LEU A O 1
ATOM 2115 N N . ALA A 1 270 ? 183.983 187.782 193.951 1.00 69.07 269 ALA A N 1
ATOM 2116 C CA . ALA A 1 270 ? 183.393 187.491 192.647 1.00 69.07 269 ALA A CA 1
ATOM 2117 C C . ALA A 1 270 ? 183.664 188.617 191.656 1.00 69.07 269 ALA A C 1
ATOM 2118 O O . ALA A 1 270 ? 184.031 188.368 190.496 1.00 69.07 269 ALA A O 1
ATOM 2120 N N . LEU A 1 271 ? 183.501 189.866 192.099 1.00 66.01 270 LEU A N 1
ATOM 2121 C CA . LEU A 1 271 ? 183.775 190.996 191.218 1.00 66.01 270 LEU A CA 1
ATOM 2122 C C . LEU A 1 271 ? 185.243 191.034 190.810 1.00 66.01 270 LEU A C 1
ATOM 2123 O O . LEU A 1 271 ? 185.565 191.342 189.657 1.00 66.01 270 LEU A O 1
ATOM 2128 N N . ALA A 1 272 ? 186.147 190.729 191.744 1.00 66.06 271 ALA A N 1
ATOM 2129 C CA . ALA A 1 272 ? 187.570 190.708 191.420 1.00 66.06 271 ALA A CA 1
ATOM 2130 C C . ALA A 1 272 ? 187.888 189.632 190.391 1.00 66.06 271 ALA A C 1
ATOM 2131 O O . ALA A 1 272 ? 188.679 189.861 189.470 1.00 66.06 271 ALA A O 1
ATOM 2133 N N . LEU A 1 273 ? 187.288 188.449 190.537 1.00 65.60 272 LEU A N 1
ATOM 2134 C CA . LEU A 1 273 ? 187.502 187.387 189.558 1.00 65.60 272 LEU A CA 1
ATOM 2135 C C . LEU A 1 273 ? 187.031 187.819 188.175 1.00 65.60 272 LEU A C 1
ATOM 2136 O O . LEU A 1 273 ? 187.731 187.618 187.173 1.00 65.60 272 LEU A O 1
ATOM 2141 N N . ARG A 1 274 ? 185.843 188.425 188.105 1.00 66.82 273 ARG A N 1
ATOM 2142 C CA . ARG A 1 274 ? 185.327 188.866 186.812 1.00 66.82 273 ARG A CA 1
ATOM 2143 C C . ARG A 1 274 ? 186.211 189.943 186.195 1.00 66.82 273 ARG A C 1
ATOM 2144 O O . ARG A 1 274 ? 186.478 189.921 184.988 1.00 66.82 273 ARG A O 1
ATOM 2152 N N . LEU A 1 275 ? 186.675 190.895 187.006 1.00 65.57 274 LEU A N 1
ATOM 2153 C CA . LEU A 1 275 ? 187.534 191.954 186.484 1.00 65.57 274 LEU A CA 1
ATOM 2154 C C . LEU A 1 275 ? 188.870 191.401 186.000 1.00 65.57 274 LEU A C 1
ATOM 2155 O O . LEU A 1 275 ? 189.400 191.853 184.978 1.00 65.57 274 LEU A O 1
ATOM 2160 N N . ALA A 1 276 ? 189.435 190.432 186.724 1.00 70.67 275 ALA A N 1
ATOM 2161 C CA . ALA A 1 276 ? 190.680 189.815 186.280 1.00 70.67 275 ALA A CA 1
ATOM 2162 C C . ALA A 1 276 ? 190.490 189.080 184.961 1.00 70.67 275 ALA A C 1
ATOM 2163 O O . ALA A 1 276 ? 191.347 189.153 184.071 1.00 70.67 275 ALA A O 1
ATOM 2165 N N . GLU A 1 277 ? 189.373 188.362 184.816 1.00 76.15 276 GLU A N 1
ATOM 2166 C CA . GLU A 1 277 ? 189.094 187.703 183.543 1.00 76.15 276 GLU A CA 1
ATOM 2167 C C . GLU A 1 277 ? 188.953 188.722 182.420 1.00 76.15 276 GLU A C 1
ATOM 2168 O O . GLU A 1 277 ? 189.449 188.505 181.308 1.00 76.15 276 GLU A O 1
ATOM 2174 N N . HIS A 1 278 ? 188.278 189.840 182.694 1.00 71.30 277 HIS A N 1
ATOM 2175 C CA . HIS A 1 278 ? 188.139 190.898 181.697 1.00 71.30 277 HIS A CA 1
ATOM 2176 C C . HIS A 1 278 ? 189.500 191.427 181.265 1.00 71.30 277 HIS A C 1
ATOM 2177 O O . HIS A 1 278 ? 189.768 191.587 180.069 1.00 71.30 277 HIS A O 1
ATOM 2184 N N . ARG A 1 279 ? 190.379 191.698 182.232 1.00 76.09 278 ARG A N 1
ATOM 2185 C CA . ARG A 1 279 ? 191.704 192.217 181.905 1.00 76.09 278 ARG A CA 1
ATOM 2186 C C . ARG A 1 279 ? 192.507 191.216 181.083 1.00 76.09 278 ARG A C 1
ATOM 2187 O O . ARG A 1 279 ? 193.155 191.587 180.095 1.00 76.09 278 ARG A O 1
ATOM 2195 N N . LEU A 1 280 ? 192.475 189.940 181.475 1.00 76.11 279 LEU A N 1
ATOM 2196 C CA . LEU A 1 280 ? 193.232 188.930 180.743 1.00 76.11 279 LEU A CA 1
ATOM 2197 C C . LEU A 1 280 ? 192.711 188.769 179.321 1.00 76.11 279 LEU A C 1
ATOM 2198 O O . LEU A 1 280 ? 193.496 188.662 178.373 1.00 76.11 279 LEU A O 1
ATOM 2203 N N . LEU A 1 281 ? 191.386 188.752 179.151 1.00 77.71 280 LEU A N 1
ATOM 2204 C CA . LEU A 1 281 ? 190.814 188.631 177.814 1.00 77.71 280 LEU A CA 1
ATOM 2205 C C . LEU A 1 281 ? 191.163 189.839 176.954 1.00 77.71 280 LEU A C 1
ATOM 2206 O O . LEU A 1 281 ? 191.465 189.698 175.761 1.00 77.71 280 LEU A O 1
ATOM 2211 N N . GLY A 1 282 ? 191.119 191.037 177.541 1.00 82.35 281 GLY A N 1
ATOM 2212 C CA . GLY A 1 282 ? 191.491 192.227 176.795 1.00 82.35 281 GLY A CA 1
ATOM 2213 C C . GLY A 1 282 ? 192.941 192.208 176.357 1.00 82.35 281 GLY A C 1
ATOM 2214 O O . GLY A 1 282 ? 193.271 192.641 175.251 1.00 82.35 281 GLY A O 1
ATOM 2215 N N . GLU A 1 283 ? 193.829 191.714 177.221 1.00 87.64 282 GLU A N 1
ATOM 2216 C CA . GLU A 1 283 ? 195.221 191.553 176.814 1.00 87.64 282 GLU A CA 1
ATOM 2217 C C . GLU A 1 283 ? 195.353 190.513 175.707 1.00 87.64 282 GLU A C 1
ATOM 2218 O O . GLU A 1 283 ? 196.149 190.685 174.777 1.00 87.64 282 GLU A O 1
ATOM 2224 N N . HIS A 1 284 ? 194.580 189.429 175.793 1.00 88.37 283 HIS A N 1
ATOM 2225 C CA . HIS A 1 284 ? 194.675 188.358 174.804 1.00 88.37 283 HIS A CA 1
ATOM 2226 C C . HIS A 1 284 ? 194.259 188.837 173.418 1.00 88.37 283 HIS A C 1
ATOM 2227 O O . HIS A 1 284 ? 194.987 188.644 172.439 1.00 88.37 283 HIS A O 1
ATOM 2234 N N . HIS A 1 285 ? 193.087 189.464 173.312 1.00 93.90 284 HIS A N 1
ATOM 2235 C CA . HIS A 1 285 ? 192.579 189.885 172.011 1.00 93.90 284 HIS A CA 1
ATOM 2236 C C . HIS A 1 285 ? 193.102 191.243 171.559 1.00 93.90 284 HIS A C 1
ATOM 2237 O O . HIS A 1 285 ? 192.885 191.614 170.401 1.00 93.90 284 HIS A O 1
ATOM 2244 N N . GLY A 1 286 ? 193.772 191.991 172.427 1.00 89.90 285 GLY A N 1
ATOM 2245 C CA . GLY A 1 286 ? 194.295 193.304 172.086 1.00 89.90 285 GLY A CA 1
ATOM 2246 C C . GLY A 1 286 ? 193.346 194.451 172.369 1.00 89.90 285 GLY A C 1
ATOM 2247 O O . GLY A 1 286 ? 193.782 195.541 172.744 1.00 89.90 285 GLY A O 1
ATOM 2248 N N . GLU A 1 287 ? 192.047 194.222 172.194 1.00 84.24 286 GLU A N 1
ATOM 2249 C CA . GLU A 1 287 ? 191.024 195.224 172.466 1.00 84.24 286 GLU A CA 1
ATOM 2250 C C . GLU A 1 287 ? 190.135 194.731 173.598 1.00 84.24 286 GLU A C 1
ATOM 2251 O O . GLU A 1 287 ? 189.487 193.679 173.454 1.00 84.24 286 GLU A O 1
ATOM 2253 N N . PRO A 1 288 ? 190.070 195.433 174.732 1.00 77.17 287 PRO A N 1
ATOM 2254 C CA . PRO A 1 288 ? 189.272 194.938 175.850 1.00 77.17 287 PRO A CA 1
ATOM 2255 C C . PRO A 1 288 ? 187.797 194.914 175.499 1.00 77.17 287 PRO A C 1
ATOM 2256 O O . PRO A 1 288 ? 187.304 195.784 174.761 1.00 77.17 287 PRO A O 1
ATOM 2260 N N . PRO A 1 289 ? 187.048 193.938 176.009 1.00 72.28 288 PRO A N 1
ATOM 2261 C CA . PRO A 1 289 ? 185.615 193.860 175.698 1.00 72.28 288 PRO A CA 1
ATOM 2262 C C . PRO A 1 289 ? 184.792 194.897 176.443 1.00 72.28 288 PRO A C 1
ATOM 2263 O O . PRO A 1 289 ? 185.337 195.763 177.133 1.00 72.28 288 PRO A O 1
ATOM 2267 N N . LEU A 1 290 ? 183.473 194.814 176.303 1.00 68.67 289 LEU A N 1
ATOM 2268 C CA . LEU A 1 290 ? 182.556 195.705 176.998 1.00 68.67 289 LEU A CA 1
ATOM 2269 C C . LEU A 1 290 ? 182.147 195.090 178.330 1.00 68.67 289 LEU A C 1
ATOM 2270 O O . LEU A 1 290 ? 181.907 193.884 178.422 1.00 68.67 289 LEU A O 1
ATOM 2275 N N . LEU A 1 291 ? 182.069 195.925 179.362 1.00 66.39 290 LEU A N 1
ATOM 2276 C CA . LEU A 1 291 ? 181.763 195.480 180.715 1.00 66.39 290 LEU A CA 1
ATOM 2277 C C . LEU A 1 291 ? 180.351 195.902 181.094 1.00 66.39 290 LEU A C 1
ATOM 2278 O O . LEU A 1 291 ? 179.996 197.078 180.971 1.00 66.39 290 LEU A O 1
ATOM 2283 N N . LEU A 1 292 ? 179.553 194.943 181.557 1.00 65.95 291 LEU A N 1
ATOM 2284 C CA . LEU A 1 292 ? 178.185 195.186 182.005 1.00 65.95 291 LEU A CA 1
ATOM 2285 C C . LEU A 1 292 ? 178.053 194.675 183.433 1.00 65.95 291 LEU A C 1
ATOM 2286 O O . LEU A 1 292 ? 178.260 193.485 183.692 1.00 65.95 291 LEU A O 1
ATOM 2291 N N . VAL A 1 293 ? 177.707 195.566 184.354 1.00 66.13 292 VAL A N 1
ATOM 2292 C CA . VAL A 1 293 ? 177.555 195.220 185.762 1.00 66.13 292 VAL A CA 1
ATOM 2293 C C . VAL A 1 293 ? 176.097 195.385 186.159 1.00 66.13 292 VAL A C 1
ATOM 2294 O O . VAL A 1 293 ? 175.455 196.394 185.850 1.00 66.13 292 VAL A O 1
ATOM 2298 N N . ASP A 1 294 ? 175.568 194.383 186.855 1.00 74.01 293 ASP A N 1
ATOM 2299 C CA . ASP A 1 294 ? 174.190 194.393 187.326 1.00 74.01 293 ASP A CA 1
ATOM 2300 C C . ASP A 1 294 ? 174.188 194.380 188.846 1.00 74.01 293 ASP A C 1
ATOM 2301 O O . ASP A 1 294 ? 174.859 193.545 189.461 1.00 74.01 293 ASP A O 1
ATOM 2306 N N . GLU A 1 295 ? 173.435 195.305 189.445 1.00 81.55 294 GLU A N 1
ATOM 2307 C CA . GLU A 1 295 ? 173.374 195.471 190.898 1.00 81.55 294 GLU A CA 1
ATOM 2308 C C . GLU A 1 295 ? 174.771 195.726 191.467 1.00 81.55 294 GLU A C 1
ATOM 2309 O O . GLU A 1 295 ? 175.316 194.938 192.241 1.00 81.55 294 GLU A O 1
ATOM 2315 N N . TRP A 1 296 ? 175.347 196.856 191.053 1.00 72.16 295 TRP A N 1
ATOM 2316 C CA . TRP A 1 296 ? 176.754 197.127 191.335 1.00 72.16 295 TRP A CA 1
ATOM 2317 C C . TRP A 1 296 ? 177.021 197.294 192.827 1.00 72.16 295 TRP A C 1
ATOM 2318 O O . TRP A 1 296 ? 178.028 196.792 193.339 1.00 72.16 295 TRP A O 1
ATOM 2329 N N . GLY A 1 297 ? 176.145 197.994 193.541 1.00 79.09 296 GLY A N 1
ATOM 2330 C CA . GLY A 1 297 ? 176.441 198.364 194.911 1.00 79.09 296 GLY A CA 1
ATOM 2331 C C . GLY A 1 297 ? 175.352 198.056 195.916 1.00 79.09 296 GLY A C 1
ATOM 2332 O O . GLY A 1 297 ? 175.086 198.866 196.808 1.00 79.09 296 GLY A O 1
ATOM 2333 N N . GLU A 1 298 ? 174.710 196.895 195.788 1.00 88.06 297 GLU A N 1
ATOM 2334 C CA . GLU A 1 298 ? 173.563 196.597 196.638 1.00 88.06 297 GLU A CA 1
ATOM 2335 C C . GLU A 1 298 ? 173.991 196.278 198.066 1.00 88.06 297 GLU A C 1
ATOM 2336 O O . GLU A 1 298 ? 173.640 196.999 199.006 1.00 88.06 297 GLU A O 1
ATOM 2342 N N . GLU A 1 299 ? 174.761 195.208 198.250 1.00 86.11 298 GLU A N 1
ATOM 2343 C CA . GLU A 1 299 ? 175.102 194.711 199.582 1.00 86.11 298 GLU A CA 1
ATOM 2344 C C . GLU A 1 299 ? 176.469 195.192 200.047 1.00 86.11 298 GLU A C 1
ATOM 2345 O O . GLU A 1 299 ? 177.192 194.462 200.728 1.00 86.11 298 GLU A O 1
ATOM 2351 N N . LEU A 1 300 ? 176.848 196.417 199.699 1.00 80.10 299 LEU A N 1
ATOM 2352 C CA . LEU A 1 300 ? 178.137 196.972 200.073 1.00 80.10 299 LEU A CA 1
ATOM 2353 C C . LEU A 1 300 ? 177.945 198.249 200.879 1.00 80.10 299 LEU A C 1
ATOM 2354 O O . LEU A 1 300 ? 176.921 198.928 200.774 1.00 80.10 299 LEU A O 1
ATOM 2359 N N . ASP A 1 301 ? 178.947 198.567 201.693 1.00 86.02 300 ASP A N 1
ATOM 2360 C CA . ASP A 1 301 ? 178.933 199.776 202.500 1.00 86.02 300 ASP A CA 1
ATOM 2361 C C . ASP A 1 301 ? 179.495 200.945 201.689 1.00 86.02 300 ASP A C 1
ATOM 2362 O O . ASP A 1 301 ? 179.736 200.834 200.485 1.00 86.02 300 ASP A O 1
ATOM 2367 N N . GLU A 1 302 ? 179.715 202.083 202.349 1.00 90.14 301 GLU A N 1
ATOM 2368 C CA . GLU A 1 302 ? 180.105 203.295 201.634 1.00 90.14 301 GLU A CA 1
ATOM 2369 C C . GLU A 1 302 ? 181.510 203.180 201.054 1.00 90.14 301 GLU A C 1
ATOM 2370 O O . GLU A 1 302 ? 181.742 203.530 199.890 1.00 90.14 301 GLU A O 1
ATOM 2376 N N . ALA A 1 303 ? 182.465 202.699 201.855 1.00 82.61 302 ALA A N 1
ATOM 2377 C CA . ALA A 1 303 ? 183.852 202.645 201.402 1.00 82.61 302 ALA A CA 1
ATOM 2378 C C . ALA A 1 303 ? 184.014 201.715 200.208 1.00 82.61 302 ALA A C 1
ATOM 2379 O O . ALA A 1 303 ? 184.716 202.045 199.244 1.00 82.61 302 ALA A O 1
ATOM 2381 N N . ARG A 1 304 ? 183.371 200.547 200.251 1.00 78.24 303 ARG A N 1
ATOM 2382 C CA . ARG A 1 304 ? 183.485 199.606 199.142 1.00 78.24 303 ARG A CA 1
ATOM 2383 C C . ARG A 1 304 ? 182.833 200.154 197.879 1.00 78.24 303 ARG A C 1
ATOM 2384 O O . ARG A 1 304 ? 183.354 199.962 196.776 1.00 78.24 303 ARG A O 1
ATOM 2392 N N . ARG A 1 305 ? 181.694 200.837 198.017 1.00 79.90 304 ARG A N 1
ATOM 2393 C CA . ARG A 1 305 ? 181.064 201.454 196.853 1.00 79.90 304 ARG A CA 1
ATOM 2394 C C . ARG A 1 305 ? 181.961 202.523 196.245 1.00 79.90 304 ARG A C 1
ATOM 2395 O O . ARG A 1 305 ? 182.103 202.604 195.017 1.00 79.90 304 ARG A O 1
ATOM 2403 N N . ARG A 1 306 ? 182.578 203.352 197.090 1.00 82.45 305 ARG A N 1
ATOM 2404 C CA . ARG A 1 306 ? 183.493 204.371 196.587 1.00 82.45 305 ARG A CA 1
ATOM 2405 C C . ARG A 1 306 ? 184.681 203.739 195.875 1.00 82.45 305 ARG A C 1
ATOM 2406 O O . ARG A 1 306 ? 185.124 204.233 194.832 1.00 82.45 305 ARG A O 1
ATOM 2414 N N . ALA A 1 307 ? 185.214 202.647 196.427 1.00 76.47 306 ALA A N 1
ATOM 2415 C CA . ALA A 1 307 ? 186.328 201.962 195.778 1.00 76.47 306 ALA A CA 1
ATOM 2416 C C . ALA A 1 307 ? 185.910 201.368 194.439 1.00 76.47 306 ALA A C 1
ATOM 2417 O O . ALA A 1 307 ? 186.682 201.392 193.474 1.00 76.47 306 ALA A O 1
ATOM 2419 N N . VAL A 1 308 ? 184.697 200.818 194.364 1.00 72.47 307 VAL A N 1
ATOM 2420 C CA . VAL A 1 308 ? 184.220 200.233 193.116 1.00 72.47 307 VAL A CA 1
ATOM 2421 C C . VAL A 1 308 ? 184.051 201.305 192.047 1.00 72.47 307 VAL A C 1
ATOM 2422 O O . VAL A 1 308 ? 184.443 201.113 190.891 1.00 72.47 307 VAL A O 1
ATOM 2426 N N . LEU A 1 309 ? 183.468 202.450 192.411 1.00 74.41 308 LEU A N 1
ATOM 2427 C CA . LEU A 1 309 ? 183.275 203.513 191.429 1.00 74.41 308 LEU A CA 1
ATOM 2428 C C . LEU A 1 309 ? 184.600 204.050 190.906 1.00 74.41 308 LEU A C 1
ATOM 2429 O O . LEU A 1 309 ? 184.697 204.421 189.732 1.00 74.41 308 LEU A O 1
ATOM 2434 N N . ALA A 1 310 ? 185.625 204.110 191.758 1.00 75.29 309 ALA A N 1
ATOM 2435 C CA . ALA A 1 310 ? 186.917 204.629 191.322 1.00 75.29 309 ALA A CA 1
ATOM 2436 C C . ALA A 1 310 ? 187.548 203.739 190.259 1.00 75.29 309 ALA A C 1
ATOM 2437 O O . ALA A 1 310 ? 188.131 204.236 189.289 1.00 75.29 309 ALA A O 1
ATOM 2439 N N . TYR A 1 311 ? 187.450 202.418 190.426 1.00 74.58 310 TYR A N 1
ATOM 2440 C CA . TYR A 1 311 ? 188.098 201.504 189.490 1.00 74.58 310 TYR A CA 1
ATOM 2441 C C . TYR A 1 311 ? 187.445 201.553 188.115 1.00 74.58 310 TYR A C 1
ATOM 2442 O O . TYR A 1 311 ? 188.141 201.550 187.093 1.00 74.58 310 TYR A O 1
ATOM 2451 N N . ALA A 1 312 ? 186.114 201.596 188.064 1.00 79.17 311 ALA A N 1
ATOM 2452 C CA . ALA A 1 312 ? 185.408 201.547 186.790 1.00 79.17 311 ALA A CA 1
ATOM 2453 C C . ALA A 1 312 ? 185.523 202.838 185.992 1.00 79.17 311 ALA A C 1
ATOM 2454 O O . ALA A 1 312 ? 185.129 202.857 184.822 1.00 79.17 311 ALA A O 1
ATOM 2456 N N . GLN A 1 313 ? 186.045 203.911 186.588 1.00 83.94 312 GLN A N 1
ATOM 2457 C CA . GLN A 1 313 ? 186.167 205.174 185.870 1.00 83.94 312 GLN A CA 1
ATOM 2458 C C . GLN A 1 313 ? 187.282 205.149 184.834 1.00 83.94 312 GLN A C 1
ATOM 2459 O O . GLN A 1 313 ? 187.232 205.920 183.870 1.00 83.94 312 GLN A O 1
ATOM 2465 N N . ALA A 1 314 ? 188.277 204.281 185.000 1.00 80.02 313 ALA A N 1
ATOM 2466 C CA . ALA A 1 314 ? 189.418 204.226 184.096 1.00 80.02 313 ALA A CA 1
ATOM 2467 C C . ALA A 1 314 ? 189.220 203.257 182.938 1.00 80.02 313 ALA A C 1
ATOM 2468 O O . ALA A 1 314 ? 190.132 203.099 182.121 1.00 80.02 313 ALA A O 1
ATOM 2470 N N . LEU A 1 315 ? 188.072 202.614 182.846 1.00 82.13 314 LEU A N 1
ATOM 2471 C CA . LEU A 1 315 ? 187.824 201.687 181.754 1.00 82.13 314 LEU A CA 1
ATOM 2472 C C . LEU A 1 315 ? 187.352 202.433 180.509 1.00 82.13 314 LEU A C 1
ATOM 2473 O O . LEU A 1 315 ? 186.826 203.546 180.607 1.00 82.13 314 LEU A O 1
ATOM 2478 N N . PRO A 1 316 ? 187.545 201.846 179.322 1.00 79.96 315 PRO A N 1
ATOM 2479 C CA . PRO A 1 316 ? 187.065 202.490 178.091 1.00 79.96 315 PRO A CA 1
ATOM 2480 C C . PRO A 1 316 ? 185.566 202.750 178.093 1.00 79.96 315 PRO A C 1
ATOM 2481 O O . PRO A 1 316 ? 185.132 203.891 177.905 1.00 79.96 315 PRO A O 1
ATOM 2485 N N . GLN A 1 317 ? 184.764 201.707 178.301 1.00 76.93 316 GLN A N 1
ATOM 2486 C CA . GLN A 1 317 ? 183.316 201.845 178.340 1.00 76.93 316 GLN A CA 1
ATOM 2487 C C . GLN A 1 317 ? 182.728 200.803 179.278 1.00 76.93 316 GLN A C 1
ATOM 2488 O O . GLN A 1 317 ? 183.128 199.636 179.249 1.00 76.93 316 GLN A O 1
ATOM 2494 N N . ALA A 1 318 ? 181.777 201.230 180.106 1.00 70.00 317 ALA A N 1
ATOM 2495 C CA . ALA A 1 318 ? 181.108 200.335 181.039 1.00 70.00 317 ALA A CA 1
ATOM 2496 C C . ALA A 1 318 ? 179.713 200.868 181.325 1.00 70.00 317 ALA A C 1
ATOM 2497 O O . ALA A 1 318 ? 179.442 202.063 181.186 1.00 70.00 317 ALA A O 1
ATOM 2499 N N . ILE A 1 319 ? 178.825 199.962 181.732 1.00 68.47 318 ILE A N 1
ATOM 2500 C CA . ILE A 1 319 ? 177.434 200.294 182.027 1.00 68.47 318 ILE A CA 1
ATOM 2501 C C . ILE A 1 319 ? 177.077 199.670 183.369 1.00 68.47 318 ILE A C 1
ATOM 2502 O O . ILE A 1 319 ? 177.210 198.454 183.545 1.00 68.47 318 ILE A O 1
ATOM 2507 N N . LEU A 1 320 ? 176.620 200.490 184.310 1.00 67.62 319 LEU A N 1
ATOM 2508 C CA . LEU A 1 320 ? 176.196 200.028 185.622 1.00 67.62 319 LEU A CA 1
ATOM 2509 C C . LEU A 1 320 ? 174.691 200.200 185.782 1.00 67.62 319 LEU A C 1
ATOM 2510 O O . LEU A 1 320 ? 174.090 201.119 185.221 1.00 67.62 319 LEU A O 1
ATOM 2515 N N . ALA A 1 321 ? 174.084 199.303 186.554 1.00 68.74 320 ALA A N 1
ATOM 2516 C CA . ALA A 1 321 ? 172.651 199.341 186.800 1.00 68.74 320 ALA A CA 1
ATOM 2517 C C . ALA A 1 321 ? 172.386 199.137 188.283 1.00 68.74 320 ALA A C 1
ATOM 2518 O O . ALA A 1 321 ? 173.155 198.472 188.980 1.00 68.74 320 ALA A O 1
ATOM 2520 N N . GLY A 1 322 ? 171.289 199.712 188.757 1.00 78.11 321 GLY A N 1
ATOM 2521 C CA . GLY A 1 322 ? 170.939 199.584 190.158 1.00 78.11 321 GLY A CA 1
ATOM 2522 C C . GLY A 1 322 ? 169.724 200.420 190.487 1.00 78.11 321 GLY A C 1
ATOM 2523 O O . GLY A 1 322 ? 169.072 200.978 189.603 1.00 78.11 321 GLY A O 1
ATOM 2524 N N . LEU A 1 323 ? 169.425 200.498 191.781 1.00 82.25 322 LEU A N 1
ATOM 2525 C CA . LEU A 1 323 ? 168.292 201.269 192.273 1.00 82.25 322 LEU A CA 1
ATOM 2526 C C . LEU A 1 323 ? 168.672 202.686 192.682 1.00 82.25 322 LEU A C 1
ATOM 2527 O O . LEU A 1 323 ? 167.796 203.455 193.088 1.00 82.25 322 LEU A O 1
ATOM 2532 N N . GLU A 1 324 ? 169.949 203.048 192.587 1.00 92.05 323 GLU A N 1
ATOM 2533 C CA . GLU A 1 324 ? 170.404 204.380 192.955 1.00 92.05 323 GLU A CA 1
ATOM 2534 C C . GLU A 1 324 ? 171.383 204.886 191.907 1.00 92.05 323 GLU A C 1
ATOM 2535 O O . GLU A 1 324 ? 172.024 204.108 191.197 1.00 92.05 323 GLU A O 1
ATOM 2541 N N . ALA A 1 325 ? 171.490 206.210 191.819 1.00 91.31 324 ALA A N 1
ATOM 2542 C CA . ALA A 1 325 ? 172.344 206.848 190.831 1.00 91.31 324 ALA A CA 1
ATOM 2543 C C . ALA A 1 325 ? 173.684 207.195 191.454 1.00 91.31 324 ALA A C 1
ATOM 2544 O O . ALA A 1 325 ? 173.715 207.904 192.472 1.00 91.31 324 ALA A O 1
ATOM 2546 N N . PRO A 1 326 ? 174.800 206.718 190.906 1.00 86.29 325 PRO A N 1
ATOM 2547 C CA . PRO A 1 326 ? 176.098 207.133 191.425 1.00 86.29 325 PRO A CA 1
ATOM 2548 C C . PRO A 1 326 ? 176.295 208.622 191.233 1.00 86.29 325 PRO A C 1
ATOM 2549 O O . PRO A 1 326 ? 175.816 209.208 190.243 1.00 86.29 325 PRO A O 1
ATOM 2553 N N . PRO A 1 327 ? 176.994 209.281 192.155 1.00 90.97 326 PRO A N 1
ATOM 2554 C CA . PRO A 1 327 ? 177.173 210.735 192.044 1.00 90.97 326 PRO A CA 1
ATOM 2555 C C . PRO A 1 327 ? 178.186 211.093 190.965 1.00 90.97 326 PRO A C 1
ATOM 2556 O O . PRO A 1 327 ? 179.295 210.555 190.930 1.00 90.97 326 PRO A O 1
ATOM 2560 N N . GLY A 1 328 ? 177.796 212.010 190.085 1.00 93.17 327 GLY A N 1
ATOM 2561 C CA . GLY A 1 328 ? 178.707 212.550 189.095 1.00 93.17 327 GLY A CA 1
ATOM 2562 C C . GLY A 1 328 ? 178.806 211.789 187.794 1.00 93.17 327 GLY A C 1
ATOM 2563 O O . GLY A 1 328 ? 179.786 211.972 187.065 1.00 93.17 327 GLY A O 1
ATOM 2564 N N . VAL A 1 329 ? 177.832 210.944 187.473 1.00 89.71 328 VAL A N 1
ATOM 2565 C CA . VAL A 1 329 ? 177.870 210.166 186.236 1.00 89.71 328 VAL A CA 1
ATOM 2566 C C . VAL A 1 329 ? 176.568 210.373 185.471 1.00 89.71 328 VAL A C 1
ATOM 2567 O O . VAL A 1 329 ? 175.536 210.685 186.082 1.00 89.71 328 VAL A O 1
ATOM 2571 N N . PRO A 1 330 ? 176.570 210.237 184.144 1.00 89.02 329 PRO A N 1
ATOM 2572 C CA . PRO A 1 330 ? 175.312 210.334 183.393 1.00 89.02 329 PRO A CA 1
ATOM 2573 C C . PRO A 1 330 ? 174.327 209.261 183.832 1.00 89.02 329 PRO A C 1
ATOM 2574 O O . PRO A 1 330 ? 174.706 208.124 184.119 1.00 89.02 329 PRO A O 1
ATOM 2578 N N . VAL A 1 331 ? 173.050 209.632 183.877 1.00 88.62 330 VAL A N 1
ATOM 2579 C CA . VAL A 1 331 ? 172.000 208.775 184.414 1.00 88.62 330 VAL A CA 1
ATOM 2580 C C . VAL A 1 331 ? 170.873 208.675 183.398 1.00 88.62 330 VAL A C 1
ATOM 2581 O O . VAL A 1 331 ? 170.462 209.685 182.816 1.00 88.62 330 VAL A O 1
ATOM 2585 N N . CYS A 1 332 ? 170.378 207.459 183.186 1.00 91.78 331 CYS A N 1
ATOM 2586 C CA . CYS A 1 332 ? 169.186 207.208 182.392 1.00 91.78 331 CYS A CA 1
ATOM 2587 C C . CYS A 1 332 ? 168.176 206.454 183.245 1.00 91.78 331 CYS A C 1
ATOM 2588 O O . CYS A 1 332 ? 168.545 205.721 184.166 1.00 91.78 331 CYS A O 1
ATOM 2591 N N . SER A 1 333 ? 166.896 206.636 182.935 1.00 87.37 332 SER A N 1
ATOM 2592 C CA . SER A 1 333 ? 165.819 206.067 183.728 1.00 87.37 332 SER A CA 1
ATOM 2593 C C . SER A 1 333 ? 165.037 205.051 182.908 1.00 87.37 332 SER A C 1
ATOM 2594 O O . SER A 1 333 ? 164.869 205.203 181.696 1.00 87.37 332 SER A O 1
ATOM 2597 N N . VAL A 1 334 ? 164.559 204.011 183.586 1.00 80.08 333 VAL A N 1
ATOM 2598 C CA . VAL A 1 334 ? 163.751 202.962 182.977 1.00 80.08 333 VAL A CA 1
ATOM 2599 C C . VAL A 1 334 ? 162.410 202.924 183.692 1.00 80.08 333 VAL A C 1
ATOM 2600 O O . VAL A 1 334 ? 162.361 202.806 184.921 1.00 80.08 333 VAL A O 1
ATOM 2604 N N . VAL A 1 335 ? 161.326 203.028 182.925 1.00 83.22 334 VAL A N 1
ATOM 2605 C CA . VAL A 1 335 ? 159.971 203.012 183.469 1.00 83.22 334 VAL A CA 1
ATOM 2606 C C . VAL A 1 335 ? 159.121 202.124 182.571 1.00 83.22 334 VAL A C 1
ATOM 2607 O O . VAL A 1 335 ? 158.762 202.526 181.459 1.00 83.22 334 VAL A O 1
ATOM 2611 N N . ARG A 1 336 ? 158.804 200.921 183.044 1.00 89.54 335 ARG A N 1
ATOM 2612 C CA . ARG A 1 336 ? 157.907 199.989 182.364 1.00 89.54 335 ARG A CA 1
ATOM 2613 C C . ARG A 1 336 ? 158.399 199.600 180.974 1.00 89.54 335 ARG A C 1
ATOM 2614 O O . ARG A 1 336 ? 157.600 199.211 180.117 1.00 89.54 335 ARG A O 1
ATOM 2622 N N . GLY A 1 337 ? 159.702 199.695 180.724 1.00 87.29 336 GLY A N 1
ATOM 2623 C CA . GLY A 1 337 ? 160.285 199.222 179.485 1.00 87.29 336 GLY A CA 1
ATOM 2624 C C . GLY A 1 337 ? 160.793 200.299 178.552 1.00 87.29 336 GLY A C 1
ATOM 2625 O O . GLY A 1 337 ? 161.444 199.963 177.555 1.00 87.29 336 GLY A O 1
ATOM 2626 N N . VAL A 1 338 ? 160.526 201.571 178.826 1.00 87.21 337 VAL A N 1
ATOM 2627 C CA . VAL A 1 338 ? 160.991 202.662 177.976 1.00 87.21 337 VAL A CA 1
ATOM 2628 C C . VAL A 1 338 ? 162.185 203.328 178.642 1.00 87.21 337 VAL A C 1
ATOM 2629 O O . VAL A 1 338 ? 162.190 203.562 179.857 1.00 87.21 337 VAL A O 1
ATOM 2633 N N . VAL A 1 339 ? 163.216 203.603 177.851 1.00 89.62 338 VAL A N 1
ATOM 2634 C CA . VAL A 1 339 ? 164.435 204.243 178.329 1.00 89.62 338 VAL A CA 1
ATOM 2635 C C . VAL A 1 339 ? 164.446 205.664 177.787 1.00 89.62 338 VAL A C 1
ATOM 2636 O O . VAL A 1 339 ? 164.512 205.874 176.569 1.00 89.62 338 VAL A O 1
ATOM 2640 N N . LEU A 1 340 ? 164.379 206.644 178.683 1.00 98.78 339 LEU A N 1
ATOM 2641 C CA . LEU A 1 340 ? 164.427 208.051 178.314 1.00 98.78 339 LEU A CA 1
ATOM 2642 C C . LEU A 1 340 ? 165.633 208.697 178.981 1.00 98.78 339 LEU A C 1
ATOM 2643 O O . LEU A 1 340 ? 165.860 208.509 180.180 1.00 98.78 339 LEU A O 1
ATOM 2648 N N . CYS A 1 341 ? 166.414 209.434 178.198 1.00 109.55 340 CYS A N 1
ATOM 2649 C CA . CYS A 1 341 ? 167.621 210.076 178.703 1.00 109.55 340 CYS A CA 1
ATOM 2650 C C . CYS A 1 341 ? 167.421 211.583 178.754 1.00 109.55 340 CYS A C 1
ATOM 2651 O O . CYS A 1 341 ? 167.374 212.231 177.697 1.00 109.55 340 CYS A O 1
ATOM 2654 N N . PRO A 1 342 ? 167.296 212.187 179.944 1.00 113.10 341 PRO A N 1
ATOM 2655 C CA . PRO A 1 342 ? 167.152 213.640 180.085 1.00 113.10 341 PRO A CA 1
ATOM 2656 C C . PRO A 1 342 ? 168.412 214.393 179.668 1.00 113.10 341 PRO A C 1
ATOM 2657 O O . PRO A 1 342 ? 169.474 213.777 179.579 1.00 113.10 341 PRO A O 1
ATOM 2661 N N . MET B 1 2 ? 155.894 185.654 225.530 1.00 104.88 1 MET B N 1
ATOM 2662 C CA . MET B 1 2 ? 157.245 185.125 225.389 1.00 104.88 1 MET B CA 1
ATOM 2663 C C . MET B 1 2 ? 158.238 186.239 225.077 1.00 104.88 1 MET B C 1
ATOM 2664 O O . MET B 1 2 ? 158.134 186.902 224.047 1.00 104.88 1 MET B O 1
ATOM 2669 N N . ARG B 1 3 ? 159.203 186.438 225.972 1.00 96.06 2 ARG B N 1
ATOM 2670 C CA . ARG B 1 3 ? 160.199 187.489 225.832 1.00 96.06 2 ARG B CA 1
ATOM 2671 C C . ARG B 1 3 ? 161.584 186.937 226.128 1.00 96.06 2 ARG B C 1
ATOM 2672 O O . ARG B 1 3 ? 161.774 186.207 227.104 1.00 96.06 2 ARG B O 1
ATOM 2680 N N . LEU B 1 4 ? 162.552 187.303 225.292 1.00 85.95 3 LEU B N 1
ATOM 2681 C CA . LEU B 1 4 ? 163.951 186.948 225.520 1.00 85.95 3 LEU B CA 1
ATOM 2682 C C . LEU B 1 4 ? 164.560 188.045 226.384 1.00 85.95 3 LEU B C 1
ATOM 2683 O O . LEU B 1 4 ? 164.878 189.131 225.897 1.00 85.95 3 LEU B O 1
ATOM 2688 N N . LEU B 1 5 ? 164.713 187.764 227.678 1.00 86.68 4 LEU B N 1
ATOM 2689 C CA . LEU B 1 5 ? 165.163 188.792 228.611 1.00 86.68 4 LEU B CA 1
ATOM 2690 C C . LEU B 1 5 ? 166.659 189.058 228.507 1.00 86.68 4 LEU B C 1
ATOM 2691 O O . LEU B 1 5 ? 167.091 190.212 228.602 1.00 86.68 4 LEU B O 1
ATOM 2696 N N . LEU B 1 6 ? 167.466 188.018 228.315 1.00 86.39 5 LEU B N 1
ATOM 2697 C CA . LEU B 1 6 ? 168.909 188.179 228.419 1.00 86.39 5 LEU B CA 1
ATOM 2698 C C . LEU B 1 6 ? 169.600 187.081 227.624 1.00 86.39 5 LEU B C 1
ATOM 2699 O O . LEU B 1 6 ? 169.041 186.005 227.399 1.00 86.39 5 LEU B O 1
ATOM 2704 N N . PHE B 1 7 ? 170.831 187.371 227.201 1.00 78.95 6 PHE B N 1
ATOM 2705 C CA . PHE B 1 7 ? 171.608 186.454 226.377 1.00 78.95 6 PHE B CA 1
ATOM 2706 C C . PHE B 1 7 ? 173.090 186.716 226.601 1.00 78.95 6 PHE B C 1
ATOM 2707 O O . PHE B 1 7 ? 173.547 187.852 226.449 1.00 78.95 6 PHE B O 1
ATOM 2715 N N . ARG B 1 8 ? 173.833 185.669 226.961 1.00 87.60 7 ARG B N 1
ATOM 2716 C CA . ARG B 1 8 ? 175.271 185.761 227.168 1.00 87.60 7 ARG B CA 1
ATOM 2717 C C . ARG B 1 8 ? 175.976 184.681 226.361 1.00 87.60 7 ARG B C 1
ATOM 2718 O O . ARG B 1 8 ? 175.381 183.669 225.985 1.00 87.60 7 ARG B O 1
ATOM 2726 N N . GLN B 1 9 ? 177.263 184.905 226.108 1.00 87.42 8 GLN B N 1
ATOM 2727 C CA . GLN B 1 9 ? 178.058 183.978 225.320 1.00 87.42 8 GLN B CA 1
ATOM 2728 C C . GLN B 1 9 ? 179.519 184.099 225.726 1.00 87.42 8 GLN B C 1
ATOM 2729 O O . GLN B 1 9 ? 179.909 185.006 226.464 1.00 87.42 8 GLN B O 1
ATOM 2735 N N . ARG B 1 10 ? 180.328 183.167 225.228 1.00 96.95 9 ARG B N 1
ATOM 2736 C CA . ARG B 1 10 ? 181.773 183.204 225.439 1.00 96.95 9 ARG B CA 1
ATOM 2737 C C . ARG B 1 10 ? 182.433 182.333 224.384 1.00 96.95 9 ARG B C 1
ATOM 2738 O O . ARG B 1 10 ? 182.113 181.144 224.281 1.00 96.95 9 ARG B O 1
ATOM 2746 N N . ASN B 1 11 ? 183.342 182.920 223.605 1.00 91.47 10 ASN B N 1
ATOM 2747 C CA . ASN B 1 11 ? 184.100 182.209 222.574 1.00 91.47 10 ASN B CA 1
ATOM 2748 C C . ASN B 1 11 ? 183.170 181.585 221.531 1.00 91.47 10 ASN B C 1
ATOM 2749 O O . ASN B 1 11 ? 183.136 180.370 221.332 1.00 91.47 10 ASN B O 1
ATOM 2754 N N . PHE B 1 12 ? 182.410 182.447 220.860 1.00 81.40 11 PHE B N 1
ATOM 2755 C CA . PHE B 1 12 ? 181.503 182.036 219.792 1.00 81.40 11 PHE B CA 1
ATOM 2756 C C . PHE B 1 12 ? 181.750 182.931 218.586 1.00 81.40 11 PHE B C 1
ATOM 2757 O O . PHE B 1 12 ? 181.365 184.104 218.595 1.00 81.40 11 PHE B O 1
ATOM 2765 N N . ARG B 1 13 ? 182.376 182.373 217.552 1.00 80.02 12 ARG B N 1
ATOM 2766 C CA . ARG B 1 13 ? 182.745 183.104 216.332 1.00 80.02 12 ARG B CA 1
ATOM 2767 C C . ARG B 1 13 ? 183.596 184.300 216.757 1.00 80.02 12 ARG B C 1
ATOM 2768 O O . ARG B 1 13 ? 184.510 184.129 217.579 1.00 80.02 12 ARG B O 1
ATOM 2776 N N . ASN B 1 14 ? 183.346 185.502 216.245 1.00 77.65 13 ASN B N 1
ATOM 2777 C CA . ASN B 1 14 ? 184.138 186.673 216.589 1.00 77.65 13 ASN B CA 1
ATOM 2778 C C . ASN B 1 14 ? 183.458 187.561 217.620 1.00 77.65 13 ASN B C 1
ATOM 2779 O O . ASN B 1 14 ? 183.922 188.679 217.860 1.00 77.65 13 ASN B O 1
ATOM 2784 N N . LEU B 1 15 ? 182.371 187.095 218.229 1.00 79.03 14 LEU B N 1
ATOM 2785 C CA . LEU B 1 15 ? 181.674 187.892 219.228 1.00 79.03 14 LEU B CA 1
ATOM 2786 C C . LEU B 1 15 ? 182.553 188.104 220.452 1.00 79.03 14 LEU B C 1
ATOM 2787 O O . LEU B 1 15 ? 183.220 187.181 220.927 1.00 79.03 14 LEU B O 1
ATOM 2792 N N . ALA B 1 16 ? 182.553 189.333 220.964 1.00 84.87 15 ALA B N 1
ATOM 2793 C CA . ALA B 1 16 ? 183.353 189.690 222.130 1.00 84.87 15 ALA B CA 1
ATOM 2794 C C . ALA B 1 16 ? 182.545 190.554 223.085 1.00 84.87 15 ALA B C 1
ATOM 2795 O O . ALA B 1 16 ? 183.048 191.538 223.637 1.00 84.87 15 ALA B O 1
ATOM 2797 N N . LEU B 1 17 ? 181.282 190.200 223.295 1.00 88.54 16 LEU B N 1
ATOM 2798 C CA . LEU B 1 17 ? 180.405 190.938 224.185 1.00 88.54 16 LEU B CA 1
ATOM 2799 C C . LEU B 1 17 ? 180.236 190.182 225.500 1.00 88.54 16 LEU B C 1
ATOM 2800 O O . LEU B 1 17 ? 180.743 189.073 225.684 1.00 88.54 16 LEU B O 1
ATOM 2805 N N . GLU B 1 18 ? 179.508 190.796 226.427 1.00 96.23 17 GLU B N 1
ATOM 2806 C CA . GLU B 1 18 ? 179.206 190.196 227.720 1.00 96.23 17 GLU B CA 1
ATOM 2807 C C . GLU B 1 18 ? 177.729 189.906 227.918 1.00 96.23 17 GLU B C 1
ATOM 2808 O O . GLU B 1 18 ? 177.378 188.826 228.397 1.00 96.23 17 GLU B O 1
ATOM 2814 N N . ALA B 1 19 ? 176.853 190.842 227.563 1.00 89.68 18 ALA B N 1
ATOM 2815 C CA . ALA B 1 19 ? 175.421 190.636 227.697 1.00 89.68 18 ALA B CA 1
ATOM 2816 C C . ALA B 1 19 ? 174.696 191.477 226.658 1.00 89.68 18 ALA B C 1
ATOM 2817 O O . ALA B 1 19 ? 175.210 192.492 226.182 1.00 89.68 18 ALA B O 1
ATOM 2819 N N . TYR B 1 20 ? 173.487 191.039 226.313 1.00 87.44 19 TYR B N 1
ATOM 2820 C CA . TYR B 1 20 ? 172.641 191.743 225.356 1.00 87.44 19 TYR B CA 1
ATOM 2821 C C . TYR B 1 20 ? 171.202 191.628 225.829 1.00 87.44 19 TYR B C 1
ATOM 2822 O O . TYR B 1 20 ? 170.709 190.517 226.045 1.00 87.44 19 TYR B O 1
ATOM 2831 N N . ARG B 1 21 ? 170.531 192.769 225.992 1.00 90.44 20 ARG B N 1
ATOM 2832 C CA . ARG B 1 21 ? 169.177 192.826 226.544 1.00 90.44 20 ARG B CA 1
ATOM 2833 C C . ARG B 1 21 ? 168.255 193.519 225.549 1.00 90.44 20 ARG B C 1
ATOM 2834 O O . ARG B 1 21 ? 168.101 194.750 225.584 1.00 90.44 20 ARG B O 1
ATOM 2842 N N . PRO B 1 22 ? 167.623 192.770 224.644 1.00 86.15 21 PRO B N 1
ATOM 2843 C CA . PRO B 1 22 ? 166.721 193.399 223.684 1.00 86.15 21 PRO B CA 1
ATOM 2844 C C . PRO B 1 22 ? 165.481 193.934 224.375 1.00 86.15 21 PRO B C 1
ATOM 2845 O O . PRO B 1 22 ? 165.026 193.373 225.387 1.00 86.15 21 PRO B O 1
ATOM 2849 N N . PRO B 1 23 ? 164.899 195.016 223.868 1.00 86.26 22 PRO B N 1
ATOM 2850 C CA . PRO B 1 23 ? 163.674 195.549 224.458 1.00 86.26 22 PRO B CA 1
ATOM 2851 C C . PRO B 1 23 ? 162.449 194.921 223.820 1.00 86.26 22 PRO B C 1
ATOM 2852 O O . PRO B 1 23 ? 162.534 194.355 222.721 1.00 86.26 22 PRO B O 1
ATOM 2856 N N . PRO B 1 24 ? 161.292 194.993 224.477 1.00 89.78 23 PRO B N 1
ATOM 2857 C CA . PRO B 1 24 ? 160.067 194.474 223.861 1.00 89.78 23 PRO B CA 1
ATOM 2858 C C . PRO B 1 24 ? 159.678 195.285 222.637 1.00 89.78 23 PRO B C 1
ATOM 2859 O O . PRO B 1 24 ? 159.963 196.480 222.536 1.00 89.78 23 PRO B O 1
ATOM 2863 N N . GLY B 1 25 ? 159.014 194.618 221.702 1.00 84.14 24 GLY B N 1
ATOM 2864 C CA . GLY B 1 25 ? 158.627 195.255 220.462 1.00 84.14 24 GLY B CA 1
ATOM 2865 C C . GLY B 1 25 ? 159.728 195.220 219.423 1.00 84.14 24 GLY B C 1
ATOM 2866 O O . GLY B 1 25 ? 160.727 194.503 219.534 1.00 84.14 24 GLY B O 1
ATOM 2867 N N . LEU B 1 26 ? 159.528 196.022 218.381 1.00 73.40 25 LEU B N 1
ATOM 2868 C CA . LEU B 1 26 ? 160.462 196.050 217.265 1.00 73.40 25 LEU B CA 1
ATOM 2869 C C . LEU B 1 26 ? 161.794 196.660 217.685 1.00 73.40 25 LEU B C 1
ATOM 2870 O O . LEU B 1 26 ? 161.843 197.599 218.484 1.00 73.40 25 LEU B O 1
ATOM 2875 N N . SER B 1 27 ? 162.880 196.118 217.137 1.00 74.20 26 SER B N 1
ATOM 2876 C CA . SER B 1 27 ? 164.224 196.612 217.395 1.00 74.20 26 SER B CA 1
ATOM 2877 C C . SER B 1 27 ? 165.023 196.550 216.101 1.00 74.20 26 SER B C 1
ATOM 2878 O O . SER B 1 27 ? 164.547 196.052 215.078 1.00 74.20 26 SER B O 1
ATOM 2881 N N . ALA B 1 28 ? 166.252 197.058 216.149 1.00 71.75 27 ALA B N 1
ATOM 2882 C CA . ALA B 1 28 ? 167.077 197.150 214.955 1.00 71.75 27 ALA B CA 1
ATOM 2883 C C . ALA B 1 28 ? 168.543 196.954 215.312 1.00 71.75 27 ALA B C 1
ATOM 2884 O O . ALA B 1 28 ? 168.951 197.099 216.466 1.00 71.75 27 ALA B O 1
ATOM 2886 N N . LEU B 1 29 ? 169.330 196.615 214.293 1.00 72.95 28 LEU B N 1
ATOM 2887 C CA . LEU B 1 29 ? 170.773 196.469 214.407 1.00 72.95 28 LEU B CA 1
ATOM 2888 C C . LEU B 1 29 ? 171.424 197.098 213.186 1.00 72.95 28 LEU B C 1
ATOM 2889 O O . LEU B 1 29 ? 170.953 196.911 212.061 1.00 72.95 28 LEU B O 1
ATOM 2894 N N . VAL B 1 30 ? 172.504 197.842 213.408 1.00 75.80 29 VAL B N 1
ATOM 2895 C CA . VAL B 1 30 ? 173.182 198.577 212.347 1.00 75.80 29 VAL B CA 1
ATOM 2896 C C . VAL B 1 30 ? 174.676 198.305 212.437 1.00 75.80 29 VAL B C 1
ATOM 2897 O O . VAL B 1 30 ? 175.266 198.409 213.518 1.00 75.80 29 VAL B O 1
ATOM 2901 N N . GLY B 1 31 ? 175.283 197.962 211.304 1.00 76.02 30 GLY B N 1
ATOM 2902 C CA . GLY B 1 31 ? 176.717 197.747 211.247 1.00 76.02 30 GLY B CA 1
ATOM 2903 C C . GLY B 1 31 ? 177.195 197.728 209.814 1.00 76.02 30 GLY B C 1
ATOM 2904 O O . GLY B 1 31 ? 176.406 197.672 208.869 1.00 76.02 30 GLY B O 1
ATOM 2905 N N . ALA B 1 32 ? 178.514 197.775 209.666 1.00 78.25 31 ALA B N 1
ATOM 2906 C CA . ALA B 1 32 ? 179.148 197.740 208.358 1.00 78.25 31 ALA B CA 1
ATOM 2907 C C . ALA B 1 32 ? 179.442 196.290 207.975 1.00 78.25 31 ALA B C 1
ATOM 2908 O O . ALA B 1 32 ? 178.942 195.348 208.593 1.00 78.25 31 ALA B O 1
ATOM 2910 N N . ASN B 1 33 ? 180.245 196.097 206.934 1.00 81.05 32 ASN B N 1
ATOM 2911 C CA . ASN B 1 33 ? 180.607 194.752 206.512 1.00 81.05 32 ASN B CA 1
ATOM 2912 C C . ASN B 1 33 ? 181.578 194.120 207.501 1.00 81.05 32 ASN B C 1
ATOM 2913 O O . ASN B 1 33 ? 182.489 194.779 208.009 1.00 81.05 32 ASN B O 1
ATOM 2918 N N . ALA B 1 34 ? 181.375 192.829 207.769 1.00 79.06 33 ALA B N 1
ATOM 2919 C CA . ALA B 1 34 ? 182.242 192.040 208.644 1.00 79.06 33 ALA B CA 1
ATOM 2920 C C . ALA B 1 34 ? 182.339 192.662 210.039 1.00 79.06 33 ALA B C 1
ATOM 2921 O O . ALA B 1 34 ? 183.403 193.089 210.489 1.00 79.06 33 ALA B O 1
ATOM 2923 N N . GLN B 1 35 ? 181.196 192.706 210.723 1.00 76.75 34 GLN B N 1
ATOM 2924 C CA . GLN B 1 35 ? 181.151 193.267 212.068 1.00 76.75 34 GLN B CA 1
ATOM 2925 C C . GLN B 1 35 ? 180.565 192.277 213.065 1.00 76.75 34 GLN B C 1
ATOM 2926 O O . GLN B 1 35 ? 180.961 192.262 214.234 1.00 76.75 34 GLN B O 1
ATOM 2932 N N . GLY B 1 36 ? 179.624 191.447 212.624 1.00 75.69 35 GLY B N 1
ATOM 2933 C CA . GLY B 1 36 ? 179.105 190.403 213.484 1.00 75.69 35 GLY B CA 1
ATOM 2934 C C . GLY B 1 36 ? 177.607 190.407 213.706 1.00 75.69 35 GLY B C 1
ATOM 2935 O O . GLY B 1 36 ? 177.131 189.886 214.718 1.00 75.69 35 GLY B O 1
ATOM 2936 N N . LYS B 1 37 ? 176.847 190.989 212.779 1.00 71.35 36 LYS B N 1
ATOM 2937 C CA . LYS B 1 37 ? 175.392 190.919 212.876 1.00 71.35 36 LYS B CA 1
ATOM 2938 C C . LYS B 1 37 ? 174.903 189.494 212.648 1.00 71.35 36 LYS B C 1
ATOM 2939 O O . LYS B 1 37 ? 174.094 188.966 213.425 1.00 71.35 36 LYS B O 1
ATOM 2945 N N . THR B 1 38 ? 175.394 188.855 211.585 1.00 70.79 37 THR B N 1
ATOM 2946 C CA . THR B 1 38 ? 175.003 187.484 211.287 1.00 70.79 37 THR B CA 1
ATOM 2947 C C . THR B 1 38 ? 175.410 186.533 212.402 1.00 70.79 37 THR B C 1
ATOM 2948 O O . THR B 1 38 ? 174.646 185.627 212.746 1.00 70.79 37 THR B O 1
ATOM 2952 N N . SER B 1 39 ? 176.601 186.720 212.975 1.00 70.77 38 SER B N 1
ATOM 2953 C CA . SER B 1 39 ? 177.033 185.863 214.073 1.00 70.77 38 SER B CA 1
ATOM 2954 C C . SER B 1 39 ? 176.119 186.007 215.283 1.00 70.77 38 SER B C 1
ATOM 2955 O O . SER B 1 39 ? 175.753 185.010 215.913 1.00 70.77 38 SER B O 1
ATOM 2958 N N . LEU B 1 40 ? 175.740 187.241 215.623 1.00 66.95 39 LEU B N 1
ATOM 2959 C CA . LEU B 1 40 ? 174.844 187.452 216.756 1.00 66.95 39 LEU B CA 1
ATOM 2960 C C . LEU B 1 40 ? 173.485 186.808 216.516 1.00 66.95 39 LEU B C 1
ATOM 2961 O O . LEU B 1 40 ? 172.939 186.139 217.404 1.00 66.95 39 LEU B O 1
ATOM 2966 N N . LEU B 1 41 ? 172.925 186.993 215.318 1.00 67.44 40 LEU B N 1
ATOM 2967 C CA . LEU B 1 41 ? 171.628 186.392 215.023 1.00 67.44 40 LEU B CA 1
ATOM 2968 C C . LEU B 1 41 ? 171.707 184.871 215.042 1.00 67.44 40 LEU B C 1
ATOM 2969 O O . LEU B 1 41 ? 170.801 184.199 215.550 1.00 67.44 40 LEU B O 1
ATOM 2974 N N . LEU B 1 42 ? 172.788 184.309 214.497 1.00 71.42 41 LEU B N 1
ATOM 2975 C CA . LEU B 1 42 ? 172.955 182.860 214.488 1.00 71.42 41 LEU B CA 1
ATOM 2976 C C . LEU B 1 42 ? 173.095 182.313 215.902 1.00 71.42 41 LEU B C 1
ATOM 2977 O O . LEU B 1 42 ? 172.542 181.254 216.221 1.00 71.42 41 LEU B O 1
ATOM 2982 N N . GLY B 1 43 ? 173.836 183.015 216.761 1.00 71.11 42 GLY B N 1
ATOM 2983 C CA . GLY B 1 43 ? 173.946 182.590 218.146 1.00 71.11 42 GLY B CA 1
ATOM 2984 C C . GLY B 1 43 ? 172.619 182.633 218.876 1.00 71.11 42 GLY B C 1
ATOM 2985 O O . GLY B 1 43 ? 172.291 181.721 219.640 1.00 71.11 42 GLY B O 1
ATOM 2986 N N . ILE B 1 44 ? 171.836 183.691 218.653 1.00 69.64 43 ILE B N 1
ATOM 2987 C CA . ILE B 1 44 ? 170.517 183.770 219.276 1.00 69.64 43 ILE B CA 1
ATOM 2988 C C . ILE B 1 44 ? 169.630 182.632 218.787 1.00 69.64 43 ILE B C 1
ATOM 2989 O O . ILE B 1 44 ? 168.884 182.027 219.567 1.00 69.64 43 ILE B O 1
ATOM 2994 N N . HIS B 1 45 ? 169.699 182.319 217.491 1.00 77.42 44 HIS B N 1
ATOM 2995 C CA . HIS B 1 45 ? 168.914 181.210 216.956 1.00 77.42 44 HIS B CA 1
ATOM 2996 C C . HIS B 1 45 ? 169.328 179.881 217.578 1.00 77.42 44 HIS B C 1
ATOM 2997 O O . HIS B 1 45 ? 168.474 179.066 217.941 1.00 77.42 44 HIS B O 1
ATOM 3004 N N . LEU B 1 46 ? 170.636 179.644 217.702 1.00 78.62 45 LEU B N 1
ATOM 3005 C CA . LEU B 1 46 ? 171.110 178.384 218.268 1.00 78.62 45 LEU B CA 1
ATOM 3006 C C . LEU B 1 46 ? 170.736 178.254 219.739 1.00 78.62 45 LEU B C 1
ATOM 3007 O O . LEU B 1 46 ? 170.382 177.163 220.201 1.00 78.62 45 LEU B O 1
ATOM 3012 N N . ALA B 1 47 ? 170.815 179.353 220.493 1.00 76.36 46 ALA B N 1
ATOM 3013 C CA . ALA B 1 47 ? 170.582 179.281 221.932 1.00 76.36 46 ALA B CA 1
ATOM 3014 C C . ALA B 1 47 ? 169.175 178.798 222.259 1.00 76.36 46 ALA B C 1
ATOM 3015 O O . ALA B 1 47 ? 168.964 178.173 223.304 1.00 76.36 46 ALA B O 1
ATOM 3017 N N . LEU B 1 48 ? 168.208 179.067 221.390 1.00 73.51 47 LEU B N 1
ATOM 3018 C CA . LEU B 1 48 ? 166.830 178.660 221.624 1.00 73.51 47 LEU B CA 1
ATOM 3019 C C . LEU B 1 48 ? 166.508 177.289 221.047 1.00 73.51 47 LEU B C 1
ATOM 3020 O O . LEU B 1 48 ? 165.352 176.861 221.116 1.00 73.51 47 LEU B O 1
ATOM 3025 N N . GLY B 1 49 ? 167.491 176.596 220.481 1.00 78.50 48 GLY B N 1
ATOM 3026 C CA . GLY B 1 49 ? 167.267 175.260 219.968 1.00 78.50 48 GLY B CA 1
ATOM 3027 C C . GLY B 1 49 ? 166.841 175.231 218.517 1.00 78.50 48 GLY B C 1
ATOM 3028 O O . GLY B 1 49 ? 165.836 174.604 218.170 1.00 78.50 48 GLY B O 1
ATOM 3029 N N . GLY B 1 50 ? 167.595 175.904 217.660 1.00 82.73 49 GLY B N 1
ATOM 3030 C CA . GLY B 1 50 ? 167.331 175.947 216.240 1.00 82.73 49 GLY B CA 1
ATOM 3031 C C . GLY B 1 50 ? 168.176 174.959 215.465 1.00 82.73 49 GLY B C 1
ATOM 3032 O O . GLY B 1 50 ? 168.665 173.961 216.008 1.00 82.73 49 GLY B O 1
ATOM 3033 N N . GLU B 1 51 ? 168.351 175.237 214.177 1.00 91.12 50 GLU B N 1
ATOM 3034 C CA . GLU B 1 51 ? 169.143 174.398 213.293 1.00 91.12 50 GLU B CA 1
ATOM 3035 C C . GLU B 1 51 ? 170.063 175.273 212.456 1.00 91.12 50 GLU B C 1
ATOM 3036 O O . GLU B 1 51 ? 169.703 176.387 212.065 1.00 91.12 50 GLU B O 1
ATOM 3042 N N . VAL B 1 52 ? 171.258 174.760 212.185 1.00 93.75 51 VAL B N 1
ATOM 3043 C CA . VAL B 1 52 ? 172.234 175.485 211.385 1.00 93.75 51 VAL B CA 1
ATOM 3044 C C . VAL B 1 52 ? 172.888 174.546 210.377 1.00 93.75 51 VAL B C 1
ATOM 3045 O O . VAL B 1 52 ? 173.417 173.497 210.744 1.00 93.75 51 VAL B O 1
ATOM 3049 N N . LEU B 1 54 ? 176.416 175.681 208.841 1.00 101.19 53 LEU B N 1
ATOM 3050 C CA . LEU B 1 54 ? 177.797 175.694 209.309 1.00 101.19 53 LEU B CA 1
ATOM 3051 C C . LEU B 1 54 ? 178.116 174.436 210.109 1.00 101.19 53 LEU B C 1
ATOM 3052 O O . LEU B 1 54 ? 177.268 173.922 210.839 1.00 101.19 53 LEU B O 1
ATOM 3057 N N . GLY B 1 55 ? 179.341 173.940 209.955 1.00 102.93 54 GLY B N 1
ATOM 3058 C CA . GLY B 1 55 ? 179.740 172.750 210.686 1.00 102.93 54 GLY B CA 1
ATOM 3059 C C . GLY B 1 55 ? 179.801 173.012 212.180 1.00 102.93 54 GLY B C 1
ATOM 3060 O O . GLY B 1 55 ? 180.105 174.121 212.626 1.00 102.93 54 GLY B O 1
ATOM 3061 N N . LEU B 1 56 ? 179.508 171.970 212.962 1.00 104.16 55 LEU B N 1
ATOM 3062 C CA . LEU B 1 56 ? 179.481 172.121 214.413 1.00 104.16 55 LEU B CA 1
ATOM 3063 C C . LEU B 1 56 ? 180.860 172.437 214.976 1.00 104.16 55 LEU B C 1
ATOM 3064 O O . LEU B 1 56 ? 180.968 173.012 216.064 1.00 104.16 55 LEU B O 1
ATOM 3069 N N . ALA B 1 57 ? 181.918 172.070 214.260 1.00 99.92 56 ALA B N 1
ATOM 3070 C CA . ALA B 1 57 ? 183.279 172.350 214.693 1.00 99.92 56 ALA B CA 1
ATOM 3071 C C . ALA B 1 57 ? 183.797 173.690 214.191 1.00 99.92 56 ALA B C 1
ATOM 3072 O O . ALA B 1 57 ? 184.897 174.096 214.578 1.00 99.92 56 ALA B O 1
ATOM 3074 N N . ASP B 1 58 ? 183.040 174.379 213.342 1.00 97.64 57 ASP B N 1
ATOM 3075 C CA . ASP B 1 58 ? 183.453 175.659 212.784 1.00 97.64 57 ASP B CA 1
ATOM 3076 C C . ASP B 1 58 ? 182.890 176.848 213.548 1.00 97.64 57 ASP B C 1
ATOM 3077 O O . ASP B 1 58 ? 183.182 177.992 213.187 1.00 97.64 57 ASP B O 1
ATOM 3082 N N . LEU B 1 59 ? 182.098 176.610 214.589 1.00 91.72 58 LEU B N 1
ATOM 3083 C CA . LEU B 1 59 ? 181.469 177.676 215.355 1.00 91.72 58 LEU B CA 1
ATOM 3084 C C . LEU B 1 59 ? 182.302 178.125 216.546 1.00 91.72 58 LEU B C 1
ATOM 3085 O O . LEU B 1 59 ? 181.849 178.982 217.310 1.00 91.72 58 LEU B O 1
ATOM 3090 N N . VAL B 1 60 ? 183.494 177.574 216.725 1.00 87.06 59 VAL B N 1
ATOM 3091 C CA . VAL B 1 60 ? 184.365 177.918 217.841 1.00 87.06 59 VAL B CA 1
ATOM 3092 C C . VAL B 1 60 ? 185.372 178.957 217.372 1.00 87.06 59 VAL B C 1
ATOM 3093 O O . VAL B 1 60 ? 185.828 178.921 216.222 1.00 87.06 59 VAL B O 1
ATOM 3097 N N . ARG B 1 61 ? 185.709 179.891 218.257 1.00 83.68 60 ARG B N 1
ATOM 3098 C CA . ARG B 1 61 ? 186.677 180.927 217.939 1.00 83.68 60 ARG B CA 1
ATOM 3099 C C . ARG B 1 61 ? 188.011 180.306 217.530 1.00 83.68 60 ARG B C 1
ATOM 3100 O O . ARG B 1 61 ? 188.334 179.170 217.885 1.00 83.68 60 ARG B O 1
ATOM 3108 N N . PHE B 1 62 ? 188.785 181.067 216.759 1.00 86.77 61 PHE B N 1
ATOM 3109 C CA . PHE B 1 62 ? 190.064 180.576 216.266 1.00 86.77 61 PHE B CA 1
ATOM 3110 C C . PHE B 1 62 ? 191.014 180.295 217.423 1.00 86.77 61 PHE B C 1
ATOM 3111 O O . PHE B 1 62 ? 191.156 181.109 218.340 1.00 86.77 61 PHE B O 1
ATOM 3119 N N . GLY B 1 63 ? 191.666 179.139 217.374 1.00 93.81 62 GLY B N 1
ATOM 3120 C CA . GLY B 1 63 ? 192.618 178.761 218.404 1.00 93.81 62 GLY B CA 1
ATOM 3121 C C . GLY B 1 63 ? 192.016 178.541 219.775 1.00 93.81 62 GLY B C 1
ATOM 3122 O O . GLY B 1 63 ? 192.658 178.856 220.785 1.00 93.81 62 GLY B O 1
ATOM 3123 N N . GLU B 1 64 ? 190.795 178.013 219.838 1.00 98.46 63 GLU B N 1
ATOM 3124 C CA . GLU B 1 64 ? 190.154 177.665 221.098 1.00 98.46 63 GLU B CA 1
ATOM 3125 C C . GLU B 1 64 ? 189.450 176.326 220.925 1.00 98.46 63 GLU B C 1
ATOM 3126 O O . GLU B 1 64 ? 189.406 175.762 219.828 1.00 98.46 63 GLU B O 1
ATOM 3132 N N . GLU B 1 65 ? 188.893 175.809 222.021 1.00 107.67 64 GLU B N 1
ATOM 3133 C CA . GLU B 1 65 ? 188.270 174.493 222.005 1.00 107.67 64 GLU B CA 1
ATOM 3134 C C . GLU B 1 65 ? 186.919 174.419 222.701 1.00 107.67 64 GLU B C 1
ATOM 3135 O O . GLU B 1 65 ? 186.232 173.403 222.548 1.00 107.67 64 GLU B O 1
ATOM 3141 N N . GLU B 1 66 ? 186.513 175.441 223.449 1.00 108.46 65 GLU B N 1
ATOM 3142 C CA . GLU B 1 66 ? 185.274 175.396 224.211 1.00 108.46 65 GLU B CA 1
ATOM 3143 C C . GLU B 1 66 ? 184.455 176.647 223.935 1.00 108.46 65 GLU B C 1
ATOM 3144 O O . GLU B 1 66 ? 184.990 177.759 223.912 1.00 108.46 65 GLU B O 1
ATOM 3150 N N . ALA B 1 67 ? 183.154 176.457 223.723 1.00 101.14 66 ALA B N 1
ATOM 3151 C CA . ALA B 1 67 ? 182.222 177.547 223.473 1.00 101.14 66 ALA B CA 1
ATOM 3152 C C . ALA B 1 67 ? 181.057 177.444 224.443 1.00 101.14 66 ALA B C 1
ATOM 3153 O O . ALA B 1 67 ? 180.624 176.341 224.787 1.00 101.14 66 ALA B O 1
ATOM 3155 N N . TRP B 1 68 ? 180.549 178.594 224.879 1.00 96.97 67 TRP B N 1
ATOM 3156 C CA . TRP B 1 68 ? 179.482 178.649 225.869 1.00 96.97 67 TRP B CA 1
ATOM 3157 C C . TRP B 1 68 ? 178.399 179.609 225.403 1.00 96.97 67 TRP B C 1
ATOM 3158 O O . TRP B 1 68 ? 178.697 180.734 224.992 1.00 96.97 67 TRP B O 1
ATOM 3169 N N . LEU B 1 69 ? 177.146 179.162 225.469 1.00 89.17 68 LEU B N 1
ATOM 3170 C CA . LEU B 1 69 ? 175.988 179.988 225.159 1.00 89.17 68 LEU B CA 1
ATOM 3171 C C . LEU B 1 69 ? 174.970 179.859 226.281 1.00 89.17 68 LEU B C 1
ATOM 3172 O O . LEU B 1 69 ? 174.760 178.767 226.816 1.00 89.17 68 LEU B O 1
ATOM 3177 N N . HIS B 1 70 ? 174.337 180.976 226.633 1.00 90.09 69 HIS B N 1
ATOM 3178 C CA . HIS B 1 70 ? 173.383 180.999 227.734 1.00 90.09 69 HIS B CA 1
ATOM 3179 C C . HIS B 1 70 ? 172.274 181.987 227.412 1.00 90.09 69 HIS B C 1
ATOM 3180 O O . HIS B 1 70 ? 172.551 183.126 227.029 1.00 90.09 69 HIS B O 1
ATOM 3187 N N . ALA B 1 71 ? 171.027 181.549 227.570 1.00 89.79 70 ALA B N 1
ATOM 3188 C CA . ALA B 1 71 ? 169.865 182.379 227.297 1.00 89.79 70 ALA B CA 1
ATOM 3189 C C . ALA B 1 71 ? 168.855 182.241 228.426 1.00 89.79 70 ALA B C 1
ATOM 3190 O O . ALA B 1 71 ? 168.724 181.178 229.037 1.00 89.79 70 ALA B O 1
ATOM 3192 N N . GLU B 1 72 ? 168.138 183.329 228.695 1.00 96.83 71 GLU B N 1
ATOM 3193 C CA . GLU B 1 72 ? 167.106 183.359 229.725 1.00 96.83 71 GLU B CA 1
ATOM 3194 C C . GLU B 1 72 ? 165.824 183.902 229.115 1.00 96.83 71 GLU B C 1
ATOM 3195 O O . GLU B 1 72 ? 165.776 185.063 228.700 1.00 96.83 71 GLU B O 1
ATOM 3201 N N . VAL B 1 73 ? 164.792 183.066 229.071 1.00 95.20 72 VAL B N 1
ATOM 3202 C CA . VAL B 1 73 ? 163.504 183.423 228.493 1.00 95.20 72 VAL B CA 1
ATOM 3203 C C . VAL B 1 73 ? 162.430 183.269 229.561 1.00 95.20 72 VAL B C 1
ATOM 3204 O O . VAL B 1 73 ? 162.459 182.322 230.355 1.00 95.20 72 VAL B O 1
ATOM 3208 N N . GLU B 1 74 ? 161.506 184.225 229.604 1.00 102.69 73 GLU B N 1
ATOM 3209 C CA . GLU B 1 74 ? 160.412 184.241 230.571 1.00 102.69 73 GLU B CA 1
ATOM 3210 C C . GLU B 1 74 ? 159.100 184.171 229.797 1.00 102.69 73 GLU B C 1
ATOM 3211 O O . GLU B 1 74 ? 158.531 185.199 229.424 1.00 102.69 73 GLU B O 1
ATOM 3213 N N . THR B 1 75 ? 158.619 182.956 229.566 1.00 118.04 74 THR B N 1
ATOM 3214 C CA . THR B 1 75 ? 157.376 182.757 228.833 1.00 118.04 74 THR B CA 1
ATOM 3215 C C . THR B 1 75 ? 156.194 183.135 229.726 1.00 118.04 74 THR B C 1
ATOM 3216 O O . THR B 1 75 ? 156.352 183.639 230.842 1.00 118.04 74 THR B O 1
ATOM 3220 N N . GLU B 1 76 ? 154.981 182.898 229.222 1.00 126.47 75 GLU B N 1
ATOM 3221 C CA . GLU B 1 76 ? 153.783 183.296 229.954 1.00 126.47 75 GLU B CA 1
ATOM 3222 C C . GLU B 1 76 ? 153.662 182.549 231.277 1.00 126.47 75 GLU B C 1
ATOM 3223 O O . GLU B 1 76 ? 153.332 183.148 232.308 1.00 126.47 75 GLU B O 1
ATOM 3229 N N . LEU B 1 77 ? 153.925 181.240 231.271 1.00 126.36 76 LEU B N 1
ATOM 3230 C CA . LEU B 1 77 ? 153.727 180.439 232.474 1.00 126.36 76 LEU B CA 1
ATOM 3231 C C . LEU B 1 77 ? 154.845 180.642 233.493 1.00 126.36 76 LEU B C 1
ATOM 3232 O O . LEU B 1 77 ? 154.583 180.684 234.700 1.00 126.36 76 LEU B O 1
ATOM 3237 N N . GLY B 1 78 ? 156.089 180.775 233.037 1.00 121.81 77 GLY B N 1
ATOM 3238 C CA . GLY B 1 78 ? 157.201 180.922 233.956 1.00 121.81 77 GLY B CA 1
ATOM 3239 C C . GLY B 1 78 ? 158.563 180.881 233.296 1.00 121.81 77 GLY B C 1
ATOM 3240 O O . GLY B 1 78 ? 158.754 180.200 232.284 1.00 121.81 77 GLY B O 1
ATOM 3241 N N . ALA B 1 79 ? 159.524 181.599 233.871 1.00 111.64 78 ALA B N 1
ATOM 3242 C CA . ALA B 1 79 ? 160.849 181.700 233.283 1.00 111.64 78 ALA B CA 1
ATOM 3243 C C . ALA B 1 79 ? 161.634 180.404 233.466 1.00 111.64 78 ALA B C 1
ATOM 3244 O O . ALA B 1 79 ? 161.373 179.604 234.369 1.00 111.64 78 ALA B O 1
ATOM 3246 N N . TYR B 1 80 ? 162.609 180.204 232.582 1.00 107.65 79 TYR B N 1
ATOM 3247 C CA . TYR B 1 80 ? 163.528 179.079 232.677 1.00 107.65 79 TYR B CA 1
ATOM 3248 C C . TYR B 1 80 ? 164.785 179.422 231.892 1.00 107.65 79 TYR B C 1
ATOM 3249 O O . TYR B 1 80 ? 164.790 180.335 231.064 1.00 107.65 79 TYR B O 1
ATOM 3258 N N . ARG B 1 81 ? 165.853 178.677 232.164 1.00 103.35 80 ARG B N 1
ATOM 3259 C CA . ARG B 1 81 ? 167.166 178.965 231.610 1.00 103.35 80 ARG B CA 1
ATOM 3260 C C . ARG B 1 81 ? 167.627 177.827 230.709 1.00 103.35 80 ARG B C 1
ATOM 3261 O O . ARG B 1 81 ? 167.129 176.701 230.786 1.00 103.35 80 ARG B O 1
ATOM 3269 N N . LEU B 1 82 ? 168.591 178.141 229.845 1.00 95.37 81 LEU B N 1
ATOM 3270 C CA . LEU B 1 82 ? 169.181 177.170 228.937 1.00 95.37 81 LEU B CA 1
ATOM 3271 C C . LEU B 1 82 ? 170.674 177.435 228.818 1.00 95.37 81 LEU B C 1
ATOM 3272 O O . LEU B 1 82 ? 171.129 178.573 228.955 1.00 95.37 81 LEU B O 1
ATOM 3277 N N . GLU B 1 83 ? 171.435 176.372 228.562 1.00 97.37 82 GLU B N 1
ATOM 3278 C CA . GLU B 1 83 ? 172.868 176.484 228.339 1.00 97.37 82 GLU B CA 1
ATOM 3279 C C . GLU B 1 83 ? 173.296 175.495 227.266 1.00 97.37 82 GLU B C 1
ATOM 3280 O O . GLU B 1 83 ? 172.674 174.447 227.082 1.00 97.37 82 GLU B O 1
ATOM 3286 N N . HIS B 1 84 ? 174.368 175.843 226.559 1.00 95.56 83 HIS B N 1
ATOM 3287 C CA . HIS B 1 84 ? 174.942 174.996 225.525 1.00 95.56 83 HIS B CA 1
ATOM 3288 C C . HIS B 1 84 ? 176.454 174.963 225.674 1.00 95.56 83 HIS B C 1
ATOM 3289 O O . HIS B 1 84 ? 177.085 175.997 225.908 1.00 95.56 83 HIS B O 1
ATOM 3296 N N . ARG B 1 85 ? 177.031 173.772 225.536 1.00 104.80 84 ARG B N 1
ATOM 3297 C CA . ARG B 1 85 ? 178.476 173.591 225.525 1.00 104.80 84 ARG B CA 1
ATOM 3298 C C . ARG B 1 85 ? 178.868 172.960 224.199 1.00 104.80 84 ARG B C 1
ATOM 3299 O O . ARG B 1 85 ? 178.323 171.919 223.819 1.00 104.80 84 ARG B O 1
ATOM 3307 N N . LEU B 1 86 ? 179.807 173.588 223.499 1.00 103.77 85 LEU B N 1
ATOM 3308 C CA . LEU B 1 86 ? 180.274 173.115 222.205 1.00 103.77 85 LEU B CA 1
ATOM 3309 C C . LEU B 1 86 ? 181.776 172.879 222.258 1.00 103.77 85 LEU B C 1
ATOM 3310 O O . LEU B 1 86 ? 182.506 173.611 222.933 1.00 103.77 85 LEU B O 1
ATOM 3315 N N . GLY B 1 87 ? 182.231 171.855 221.542 1.00 113.59 86 GLY B N 1
ATOM 3316 C CA . GLY B 1 87 ? 183.634 171.521 221.501 1.00 113.59 86 GLY B CA 1
ATOM 3317 C C . GLY B 1 87 ? 183.902 170.269 220.692 1.00 113.59 86 GLY B C 1
ATOM 3318 O O . GLY B 1 87 ? 183.184 169.950 219.739 1.00 113.59 86 GLY B O 1
ATOM 3319 N N . PRO B 1 88 ? 184.954 169.532 221.057 1.00 118.14 87 PRO B N 1
ATOM 3320 C CA . PRO B 1 88 ? 185.247 168.291 220.324 1.00 118.14 87 PRO B CA 1
ATOM 3321 C C . PRO B 1 88 ? 184.285 167.166 220.654 1.00 118.14 87 PRO B C 1
ATOM 3322 O O . PRO B 1 88 ? 183.924 166.386 219.764 1.00 118.14 87 PRO B O 1
ATOM 3326 N N . GLY B 1 89 ? 183.860 167.056 221.914 1.00 119.32 88 GLY B N 1
ATOM 3327 C CA . GLY B 1 89 ? 182.960 165.978 222.289 1.00 119.32 88 GLY B CA 1
ATOM 3328 C C . GLY B 1 89 ? 181.594 166.095 221.641 1.00 119.32 88 GLY B C 1
ATOM 3329 O O . GLY B 1 89 ? 181.032 165.101 221.174 1.00 119.32 88 GLY B O 1
ATOM 3330 N N . GLY B 1 90 ? 181.042 167.304 221.601 1.00 112.24 89 GLY B N 1
ATOM 3331 C CA . GLY B 1 90 ? 179.728 167.511 221.028 1.00 112.24 89 GLY B CA 1
ATOM 3332 C C . GLY B 1 90 ? 178.852 168.407 221.877 1.00 112.24 89 GLY B C 1
ATOM 3333 O O . GLY B 1 90 ? 179.290 168.907 222.917 1.00 112.24 89 GLY B O 1
ATOM 3334 N N . ARG B 1 91 ? 177.613 168.617 221.447 1.00 113.24 90 ARG B N 1
ATOM 3335 C CA . ARG B 1 91 ? 176.710 169.499 222.170 1.00 113.24 90 ARG B CA 1
ATOM 3336 C C . ARG B 1 91 ? 176.283 168.874 223.493 1.00 113.24 90 ARG B C 1
ATOM 3337 O O . ARG B 1 91 ? 176.068 167.663 223.587 1.00 113.24 90 ARG B O 1
ATOM 3345 N N . GLU B 1 92 ? 176.162 169.714 224.521 1.00 111.45 91 GLU B N 1
ATOM 3346 C CA . GLU B 1 92 ? 175.704 169.303 225.848 1.00 111.45 91 GLU B CA 1
ATOM 3347 C C . GLU B 1 92 ? 174.599 170.268 226.267 1.00 111.45 91 GLU B C 1
ATOM 3348 O O . GLU B 1 92 ? 174.862 171.281 226.918 1.00 111.45 91 GLU B O 1
ATOM 3354 N N . VAL B 1 93 ? 173.365 169.950 225.896 1.00 108.68 92 VAL B N 1
ATOM 3355 C CA . VAL B 1 93 ? 172.219 170.803 226.188 1.00 108.68 92 VAL B CA 1
ATOM 3356 C C . VAL B 1 93 ? 171.640 170.400 227.537 1.00 108.68 92 VAL B C 1
ATOM 3357 O O . VAL B 1 93 ? 171.281 169.237 227.745 1.00 108.68 92 VAL B O 1
ATOM 3361 N N . LEU B 1 94 ? 171.549 171.359 228.455 1.00 105.01 93 LEU B N 1
ATOM 3362 C CA . LEU B 1 94 ? 170.942 171.140 229.761 1.00 105.01 93 LEU B CA 1
ATOM 3363 C C . LEU B 1 94 ? 169.869 172.194 229.994 1.00 105.01 93 LEU B C 1
ATOM 3364 O O . LEU B 1 94 ? 170.102 173.385 229.767 1.00 105.01 93 LEU B O 1
ATOM 3369 N N . LEU B 1 95 ? 168.693 171.750 230.429 1.00 106.20 94 LEU B N 1
ATOM 3370 C CA . LEU B 1 95 ? 167.544 172.625 230.637 1.00 106.20 94 LEU B CA 1
ATOM 3371 C C . LEU B 1 95 ? 167.402 172.901 232.129 1.00 106.20 94 LEU B C 1
ATOM 3372 O O . LEU B 1 95 ? 167.029 172.010 232.899 1.00 106.20 94 LEU B O 1
ATOM 3377 N N . ASN B 1 96 ? 167.695 174.139 232.528 1.00 108.06 95 ASN B N 1
ATOM 3378 C CA . ASN B 1 96 ? 167.522 174.592 233.908 1.00 108.06 95 ASN B CA 1
ATOM 3379 C C . ASN B 1 96 ? 168.313 173.729 234.889 1.00 108.06 95 ASN B C 1
ATOM 3380 O O . ASN B 1 96 ? 167.864 173.453 236.003 1.00 108.06 95 ASN B O 1
ATOM 3385 N N . GLY B 1 97 ? 169.503 173.299 234.473 1.00 110.23 96 GLY B N 1
ATOM 3386 C CA . GLY B 1 97 ? 170.408 172.558 235.320 1.00 110.23 96 GLY B CA 1
ATOM 3387 C C . GLY B 1 97 ? 170.431 171.062 235.082 1.00 110.23 96 GLY B C 1
ATOM 3388 O O . GLY B 1 97 ? 171.374 170.396 235.524 1.00 110.23 96 GLY B O 1
ATOM 3389 N N . LYS B 1 98 ? 169.431 170.517 234.397 1.00 113.90 97 LYS B N 1
ATOM 3390 C CA . LYS B 1 98 ? 169.332 169.084 234.155 1.00 113.90 97 LYS B CA 1
ATOM 3391 C C . LYS B 1 98 ? 169.610 168.789 232.688 1.00 113.90 97 LYS B C 1
ATOM 3392 O O . LYS B 1 98 ? 169.002 169.400 231.803 1.00 113.90 97 LYS B O 1
ATOM 3394 N N . ARG B 1 99 ? 170.524 167.855 232.438 1.00 115.73 98 ARG B N 1
ATOM 3395 C CA . ARG B 1 99 ? 170.857 167.476 231.072 1.00 115.73 98 ARG B CA 1
ATOM 3396 C C . ARG B 1 99 ? 169.654 166.838 230.389 1.00 115.73 98 ARG B C 1
ATOM 3397 O O . ARG B 1 99 ? 168.919 166.054 230.995 1.00 115.73 98 ARG B O 1
ATOM 3405 N N . VAL B 1 100 ? 169.453 167.178 229.116 1.00 116.75 99 VAL B N 1
ATOM 3406 C CA . VAL B 1 100 ? 168.299 166.689 228.370 1.00 116.75 99 VAL B CA 1
ATOM 3407 C C . VAL B 1 100 ? 168.616 166.733 226.879 1.00 116.75 99 VAL B C 1
ATOM 3408 O O . VAL B 1 100 ? 169.512 167.465 226.446 1.00 116.75 99 VAL B O 1
ATOM 3412 N N . SER B 1 101 ? 167.893 165.948 226.086 1.00 127.64 100 SER B N 1
ATOM 3413 C CA . SER B 1 101 ? 168.123 165.857 224.653 1.00 127.64 100 SER B CA 1
ATOM 3414 C C . SER B 1 101 ? 167.406 166.981 223.909 1.00 127.64 100 SER B C 1
ATOM 3415 O O . SER B 1 101 ? 166.587 167.712 224.470 1.00 127.64 100 SER B O 1
ATOM 3418 N N . LEU B 1 102 ? 167.729 167.106 222.619 1.00 128.51 101 LEU B N 1
ATOM 3419 C CA . LEU B 1 102 ? 167.166 168.181 221.805 1.00 128.51 101 LEU B CA 1
ATOM 3420 C C . LEU B 1 102 ? 165.694 167.933 221.498 1.00 128.51 101 LEU B C 1
ATOM 3421 O O . LEU B 1 102 ? 164.923 168.878 221.284 1.00 128.51 101 LEU B O 1
ATOM 3426 N N . ARG B 1 103 ? 165.289 166.664 221.454 1.00 132.01 102 ARG B N 1
ATOM 3427 C CA . ARG B 1 103 ? 163.907 166.310 221.152 1.00 132.01 102 ARG B CA 1
ATOM 3428 C C . ARG B 1 103 ? 162.953 166.932 222.164 1.00 132.01 102 ARG B C 1
ATOM 3429 O O . ARG B 1 103 ? 161.800 167.231 221.837 1.00 132.01 102 ARG B O 1
ATOM 3437 N N . THR B 1 104 ? 163.420 167.118 223.399 1.00 129.61 103 THR B N 1
ATOM 3438 C CA . THR B 1 104 ? 162.621 167.832 224.388 1.00 129.61 103 THR B CA 1
ATOM 3439 C C . THR B 1 104 ? 162.463 169.299 224.005 1.00 129.61 103 THR B C 1
ATOM 3440 O O . THR B 1 104 ? 161.375 169.873 224.129 1.00 129.61 103 THR B O 1
ATOM 3444 N N . LEU B 1 105 ? 163.545 169.922 223.530 1.00 123.07 104 LEU B N 1
ATOM 3445 C CA . LEU B 1 105 ? 163.465 171.318 223.112 1.00 123.07 104 LEU B CA 1
ATOM 3446 C C . LEU B 1 105 ? 162.602 171.476 221.867 1.00 123.07 104 LEU B C 1
ATOM 3447 O O . LEU B 1 105 ? 162.115 172.575 221.576 1.00 123.07 104 LEU B O 1
ATOM 3452 N N . TRP B 1 106 ? 162.411 170.393 221.114 1.00 126.24 105 TRP B N 1
ATOM 3453 C CA . TRP B 1 106 ? 161.560 170.430 219.929 1.00 126.24 105 TRP B CA 1
ATOM 3454 C C . TRP B 1 106 ? 160.140 170.858 220.282 1.00 126.24 105 TRP B C 1
ATOM 3455 O O . TRP B 1 106 ? 159.439 171.445 219.453 1.00 126.24 105 TRP B O 1
ATOM 3466 N N . GLU B 1 107 ? 159.709 170.572 221.512 1.00 126.31 106 GLU B N 1
ATOM 3467 C CA . GLU B 1 107 ? 158.351 170.919 221.919 1.00 126.31 106 GLU B CA 1
ATOM 3468 C C . GLU B 1 107 ? 158.207 172.418 222.151 1.00 126.31 106 GLU B C 1
ATOM 3469 O O . GLU B 1 107 ? 157.131 172.985 221.931 1.00 126.31 106 GLU B O 1
ATOM 3475 N N . LEU B 1 108 ? 159.276 173.076 222.593 1.00 120.62 107 LEU B N 1
ATOM 3476 C CA . LEU B 1 108 ? 159.212 174.492 222.912 1.00 120.62 107 LEU B CA 1
ATOM 3477 C C . LEU B 1 108 ? 159.013 175.317 221.641 1.00 120.62 107 LEU B C 1
ATOM 3478 O O . LEU B 1 108 ? 159.340 174.866 220.540 1.00 120.62 107 LEU B O 1
ATOM 3483 N N . PRO B 1 109 ? 158.455 176.535 221.769 1.00 110.29 108 PRO B N 1
ATOM 3484 C CA . PRO B 1 109 ? 158.189 177.358 220.579 1.00 110.29 108 PRO B CA 1
ATOM 3485 C C . PRO B 1 109 ? 159.422 177.625 219.727 1.00 110.29 108 PRO B C 1
ATOM 3486 O O . PRO B 1 109 ? 159.440 177.293 218.538 1.00 110.29 108 PRO B O 1
ATOM 3490 N N . GLY B 1 110 ? 160.455 178.219 220.316 1.00 98.10 109 GLY B N 1
ATOM 3491 C CA . GLY B 1 110 ? 161.675 178.485 219.581 1.00 98.10 109 GLY B CA 1
ATOM 3492 C C . GLY B 1 110 ? 161.671 179.816 218.860 1.00 98.10 109 GLY B C 1
ATOM 3493 O O . GLY B 1 110 ? 161.183 180.815 219.395 1.00 98.10 109 GLY B O 1
ATOM 3494 N N . SER B 1 111 ? 162.211 179.843 217.643 1.00 84.61 110 SER B N 1
ATOM 3495 C CA . SER B 1 111 ? 162.313 181.078 216.881 1.00 84.61 110 SER B CA 1
ATOM 3496 C C . SER B 1 111 ? 162.348 180.755 215.396 1.00 84.61 110 SER B C 1
ATOM 3497 O O . SER B 1 111 ? 162.579 179.612 214.992 1.00 84.61 110 SER B O 1
ATOM 3500 N N . VAL B 1 112 ? 162.115 181.784 214.584 1.00 76.80 111 VAL B N 1
ATOM 3501 C CA . VAL B 1 112 ? 162.135 181.681 213.130 1.00 76.80 111 VAL B CA 1
ATOM 3502 C C . VAL B 1 112 ? 163.190 182.641 212.602 1.00 76.80 111 VAL B C 1
ATOM 3503 O O . VAL B 1 112 ? 163.209 183.817 212.981 1.00 76.80 111 VAL B O 1
ATOM 3507 N N . LEU B 1 113 ? 164.061 182.143 211.729 1.00 75.75 112 LEU B N 1
ATOM 3508 C CA . LEU B 1 113 ? 165.146 182.932 211.163 1.00 75.75 112 LEU B CA 1
ATOM 3509 C C . LEU B 1 113 ? 164.950 183.063 209.661 1.00 75.75 112 LEU B C 1
ATOM 3510 O O . LEU B 1 113 ? 164.749 182.061 208.968 1.00 75.75 112 LEU B O 1
ATOM 3515 N N . VAL B 1 114 ? 165.013 184.295 209.163 1.00 81.67 113 VAL B N 1
ATOM 3516 C CA . VAL B 1 114 ? 164.899 184.586 207.739 1.00 81.67 113 VAL B CA 1
ATOM 3517 C C . VAL B 1 114 ? 166.273 185.009 207.242 1.00 81.67 113 VAL B C 1
ATOM 3518 O O . VAL B 1 114 ? 166.860 185.968 207.757 1.00 81.67 113 VAL B O 1
ATOM 3522 N N . SER B 1 115 ? 166.780 184.301 206.244 1.00 91.25 114 SER B N 1
ATOM 3523 C CA . SER B 1 115 ? 168.129 184.489 205.736 1.00 91.25 114 SER B CA 1
ATOM 3524 C C . SER B 1 115 ? 168.082 184.506 204.218 1.00 91.25 114 SER B C 1
ATOM 3525 O O . SER B 1 115 ? 167.101 184.055 203.617 1.00 91.25 114 SER B O 1
ATOM 3528 N N . PRO B 1 116 ? 169.130 185.030 203.562 1.00 94.60 115 PRO B N 1
ATOM 3529 C CA . PRO B 1 116 ? 169.163 185.011 202.092 1.00 94.60 115 PRO B CA 1
ATOM 3530 C C . PRO B 1 116 ? 169.189 183.608 201.503 1.00 94.60 115 PRO B C 1
ATOM 3531 O O . PRO B 1 116 ? 169.171 183.445 200.280 1.00 94.60 115 PRO B O 1
ATOM 3535 N N . LEU B 1 117 ? 169.233 182.589 202.360 1.00 101.34 116 LEU B N 1
ATOM 3536 C CA . LEU B 1 117 ? 169.228 181.205 201.909 1.00 101.34 116 LEU B CA 1
ATOM 3537 C C . LEU B 1 117 ? 167.837 180.704 201.544 1.00 101.34 116 LEU B C 1
ATOM 3538 O O . LEU B 1 117 ? 167.715 179.583 201.041 1.00 101.34 116 LEU B O 1
ATOM 3543 N N . ASP B 1 118 ? 166.792 181.496 201.787 1.00 95.59 117 ASP B N 1
ATOM 3544 C CA . ASP B 1 118 ? 165.429 181.075 201.489 1.00 95.59 117 ASP B CA 1
ATOM 3545 C C . ASP B 1 118 ? 165.035 181.301 200.037 1.00 95.59 117 ASP B C 1
ATOM 3546 O O . ASP B 1 118 ? 164.001 180.777 199.609 1.00 95.59 117 ASP B O 1
ATOM 3551 N N . LEU B 1 119 ? 165.818 182.066 199.274 1.00 89.85 118 LEU B N 1
ATOM 3552 C CA . LEU B 1 119 ? 165.488 182.284 197.870 1.00 89.85 118 LEU B CA 1
ATOM 3553 C C . LEU B 1 119 ? 165.627 181.007 197.055 1.00 89.85 118 LEU B C 1
ATOM 3554 O O . LEU B 1 119 ? 164.863 180.795 196.106 1.00 89.85 118 LEU B O 1
ATOM 3559 N N . GLU B 1 120 ? 166.588 180.149 197.404 1.00 97.88 119 GLU B N 1
ATOM 3560 C CA . GLU B 1 120 ? 166.806 178.920 196.651 1.00 97.88 119 GLU B CA 1
ATOM 3561 C C . GLU B 1 120 ? 165.624 177.966 196.738 1.00 97.88 119 GLU B C 1
ATOM 3562 O O . GLU B 1 120 ? 165.499 177.077 195.891 1.00 97.88 119 GLU B O 1
ATOM 3568 N N . ALA B 1 121 ? 164.756 178.127 197.736 1.00 90.11 120 ALA B N 1
ATOM 3569 C CA . ALA B 1 121 ? 163.527 177.350 197.776 1.00 90.11 120 ALA B CA 1
ATOM 3570 C C . ALA B 1 121 ? 162.515 177.810 196.737 1.00 90.11 120 ALA B C 1
ATOM 3571 O O . ALA B 1 121 ? 161.502 177.132 196.542 1.00 90.11 120 ALA B O 1
ATOM 3573 N N . VAL B 1 122 ? 162.762 178.937 196.074 1.00 84.55 121 VAL B N 1
ATOM 3574 C CA . VAL B 1 122 ? 161.855 179.474 195.073 1.00 84.55 121 VAL B CA 1
ATOM 3575 C C . VAL B 1 122 ? 162.458 179.411 193.675 1.00 84.55 121 VAL B C 1
ATOM 3576 O O . VAL B 1 122 ? 161.769 179.059 192.716 1.00 84.55 121 VAL B O 1
ATOM 3580 N N . LEU B 1 123 ? 163.741 179.737 193.540 1.00 84.95 122 LEU B N 1
ATOM 3581 C CA . LEU B 1 123 ? 164.414 179.750 192.249 1.00 84.95 122 LEU B CA 1
ATOM 3582 C C . LEU B 1 123 ? 165.260 178.506 192.010 1.00 84.95 122 LEU B C 1
ATOM 3583 O O . LEU B 1 123 ? 166.060 178.487 191.071 1.00 84.95 122 LEU B O 1
ATOM 3588 N N . GLY B 1 124 ? 165.107 177.474 192.833 1.00 90.96 123 GLY B N 1
ATOM 3589 C CA . GLY B 1 124 ? 165.923 176.290 192.722 1.00 90.96 123 GLY B CA 1
ATOM 3590 C C . GLY B 1 124 ? 165.270 175.190 191.911 1.00 90.96 123 GLY B C 1
ATOM 3591 O O . GLY B 1 124 ? 164.157 175.336 191.397 1.00 90.96 123 GLY B O 1
ATOM 3592 N N . PRO B 1 125 ? 165.963 174.058 191.778 1.00 94.80 124 PRO B N 1
ATOM 3593 C CA . PRO B 1 125 ? 165.407 172.932 191.016 1.00 94.80 124 PRO B CA 1
ATOM 3594 C C . PRO B 1 125 ? 164.257 172.241 191.731 1.00 94.80 124 PRO B C 1
ATOM 3595 O O . PRO B 1 125 ? 163.836 172.663 192.812 1.00 94.80 124 PRO B O 1
ATOM 3599 N N . LYS B 1 126 ? 163.747 171.168 191.123 1.00 97.01 125 LYS B N 1
ATOM 3600 C CA . LYS B 1 126 ? 162.608 170.453 191.691 1.00 97.01 125 LYS B CA 1
ATOM 3601 C C . LYS B 1 126 ? 162.959 169.813 193.030 1.00 97.01 125 LYS B C 1
ATOM 3602 O O . LYS B 1 126 ? 162.148 169.824 193.967 1.00 97.01 125 LYS B O 1
ATOM 3608 N N . GLU B 1 127 ? 164.165 169.248 193.137 1.00 98.51 126 GLU B N 1
ATOM 3609 C CA . GLU B 1 127 ? 164.555 168.543 194.354 1.00 98.51 126 GLU B CA 1
ATOM 3610 C C . GLU B 1 127 ? 164.560 169.472 195.560 1.00 98.51 126 GLU B C 1
ATOM 36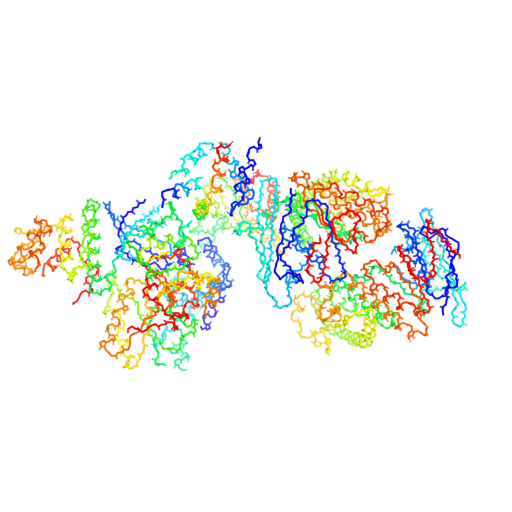11 O O . GLU B 1 127 ? 164.097 169.096 196.644 1.00 98.51 126 GLU B O 1
ATOM 3617 N N . GLU B 1 128 ? 165.086 170.688 195.394 1.00 96.55 127 GLU B N 1
ATOM 3618 C CA . GLU B 1 128 ? 165.147 171.622 196.512 1.00 96.55 127 GLU B CA 1
ATOM 3619 C C . GLU B 1 128 ? 163.753 172.016 196.981 1.00 96.55 127 GLU B C 1
ATOM 3620 O O . GLU B 1 128 ? 163.495 172.091 198.188 1.00 96.55 127 GLU B O 1
ATOM 3626 N N . ARG B 1 129 ? 162.839 172.271 196.042 1.00 90.23 128 ARG B N 1
ATOM 3627 C CA . ARG B 1 129 ? 161.473 172.620 196.419 1.00 90.23 128 ARG B CA 1
ATOM 3628 C C . ARG B 1 129 ? 160.788 171.468 197.143 1.00 90.23 128 ARG B C 1
ATOM 3629 O O . ARG B 1 129 ? 160.102 171.677 198.154 1.00 90.23 128 ARG B O 1
ATOM 3637 N N . ARG B 1 130 ? 160.964 170.242 196.642 1.00 93.78 129 ARG B N 1
ATOM 3638 C CA . ARG B 1 130 ? 160.356 169.093 197.304 1.00 93.78 129 ARG B CA 1
ATOM 3639 C C . ARG B 1 130 ? 160.911 168.911 198.712 1.00 93.78 129 ARG B C 1
ATOM 3640 O O . ARG B 1 130 ? 160.157 168.638 199.653 1.00 93.78 129 ARG B O 1
ATOM 3648 N N . ALA B 1 131 ? 162.227 169.066 198.877 1.00 93.39 130 ALA B N 1
ATOM 3649 C CA . ALA B 1 131 ? 162.826 168.931 200.201 1.00 93.39 130 ALA B CA 1
ATOM 3650 C C . ALA B 1 131 ? 162.338 170.023 201.145 1.00 93.39 130 ALA B C 1
ATOM 3651 O O . ALA B 1 131 ? 162.093 169.767 202.332 1.00 93.39 130 ALA B O 1
ATOM 3653 N N . TYR B 1 132 ? 162.201 171.250 200.638 1.00 93.02 131 TYR B N 1
ATOM 3654 C CA . TYR B 1 132 ? 161.693 172.341 201.462 1.00 93.02 131 TYR B CA 1
ATOM 3655 C C . TYR B 1 132 ? 160.280 172.045 201.941 1.00 93.02 131 TYR B C 1
ATOM 3656 O O . TYR B 1 132 ? 159.960 172.230 203.122 1.00 93.02 131 TYR B O 1
ATOM 3665 N N . LEU B 1 133 ? 159.419 171.573 201.037 1.00 93.40 132 LEU B N 1
ATOM 3666 C CA . LEU B 1 133 ? 158.058 171.228 201.436 1.00 93.40 132 LEU B CA 1
ATOM 3667 C C . LEU B 1 133 ? 158.055 170.095 202.454 1.00 93.40 132 LEU B C 1
ATOM 3668 O O . LEU B 1 133 ? 157.294 170.127 203.432 1.00 93.40 132 LEU B O 1
ATOM 3673 N N . ASP B 1 134 ? 158.905 169.087 202.242 1.00 97.71 133 ASP B N 1
ATOM 3674 C CA . ASP B 1 134 ? 158.976 167.962 203.167 1.00 97.71 133 ASP B CA 1
ATOM 3675 C C . ASP B 1 134 ? 159.349 168.426 204.568 1.00 97.71 133 ASP B C 1
ATOM 3676 O O . ASP B 1 134 ? 158.692 168.062 205.549 1.00 97.71 133 ASP B O 1
ATOM 3681 N N . ARG B 1 135 ? 160.399 169.242 204.681 1.00 93.93 134 ARG B N 1
ATOM 3682 C CA . ARG B 1 135 ? 160.823 169.687 206.004 1.00 93.93 134 ARG B CA 1
ATOM 3683 C C . ARG B 1 135 ? 159.809 170.639 206.631 1.00 93.93 134 ARG B C 1
ATOM 3684 O O . ARG B 1 135 ? 159.603 170.603 207.852 1.00 93.93 134 ARG B O 1
ATOM 3692 N N . LEU B 1 136 ? 159.149 171.474 205.822 1.00 91.20 135 LEU B N 1
ATOM 3693 C CA . LEU B 1 136 ? 158.133 172.369 206.365 1.00 91.20 135 LEU B CA 1
ATOM 3694 C C . LEU B 1 136 ? 156.968 171.584 206.950 1.00 91.20 135 LEU B C 1
ATOM 3695 O O . LEU B 1 136 ? 156.457 171.926 208.022 1.00 91.20 135 LEU B O 1
ATOM 3700 N N . ILE B 1 137 ? 156.532 170.527 206.261 1.00 89.89 136 ILE B N 1
ATOM 3701 C CA . ILE B 1 137 ? 155.466 169.695 206.810 1.00 89.89 136 ILE B CA 1
ATOM 3702 C C . ILE B 1 137 ? 155.958 168.941 208.040 1.00 89.89 136 ILE B C 1
ATOM 3703 O O . ILE B 1 137 ? 155.228 168.793 209.027 1.00 89.89 136 ILE B O 1
ATOM 3708 N N . ALA B 1 138 ? 157.204 168.460 208.006 1.00 88.54 137 ALA B N 1
ATOM 3709 C CA . ALA B 1 138 ? 157.737 167.700 209.132 1.00 88.54 137 ALA B CA 1
ATOM 3710 C C . ALA B 1 138 ? 157.855 168.547 210.390 1.00 88.54 137 ALA B C 1
ATOM 3711 O O . ALA B 1 138 ? 157.784 168.011 211.501 1.00 88.54 137 ALA B O 1
ATOM 3713 N N . ARG B 1 139 ? 158.041 169.861 210.246 1.00 96.01 138 ARG B N 1
ATOM 3714 C CA . ARG B 1 139 ? 158.163 170.713 211.425 1.00 96.01 138 ARG B CA 1
ATOM 3715 C C . ARG B 1 139 ? 156.883 170.759 212.254 1.00 96.01 138 ARG B C 1
ATOM 3716 O O . ARG B 1 139 ? 156.938 171.124 213.433 1.00 96.01 138 ARG B O 1
ATOM 3724 N N . PHE B 1 140 ? 155.738 170.388 211.679 1.00 93.78 139 PHE B N 1
ATOM 3725 C CA . PHE B 1 140 ? 154.468 170.470 212.389 1.00 93.78 139 PHE B CA 1
ATOM 3726 C C . PHE B 1 140 ? 153.978 169.136 212.936 1.00 93.78 139 PHE B C 1
ATOM 3727 O O . PHE B 1 140 ? 153.191 169.133 213.888 1.00 93.78 139 PHE B O 1
ATOM 3735 N N . SER B 1 141 ? 154.412 168.014 212.367 1.00 97.13 140 SER B N 1
ATOM 3736 C CA . SER B 1 141 ? 153.915 166.704 212.758 1.00 97.13 140 SER B CA 1
ATOM 3737 C C . SER B 1 141 ? 155.076 165.738 212.943 1.00 97.13 140 SER B C 1
ATOM 3738 O O . SER B 1 141 ? 156.170 165.936 212.410 1.00 97.13 140 SER B O 1
ATOM 3741 N N . ARG B 1 142 ? 154.822 164.680 213.714 1.00 93.76 141 ARG B N 1
ATOM 3742 C CA . ARG B 1 142 ? 155.830 163.663 213.984 1.00 93.76 141 ARG B CA 1
ATOM 3743 C C . ARG B 1 142 ? 155.634 162.387 213.177 1.00 93.76 141 ARG B C 1
ATOM 3744 O O . ARG B 1 142 ? 156.608 161.660 212.955 1.00 93.76 141 ARG B O 1
ATOM 3746 N N . ARG B 1 143 ? 154.407 162.097 212.739 1.00 96.48 142 ARG B N 1
ATOM 3747 C CA . ARG B 1 143 ? 154.162 160.896 211.947 1.00 96.48 142 ARG B CA 1
ATOM 3748 C C . ARG B 1 143 ? 154.806 160.988 210.570 1.00 96.48 142 ARG B C 1
ATOM 3749 O O . ARG B 1 143 ? 155.157 159.959 209.978 1.00 96.48 142 ARG B O 1
ATOM 3757 N N . TYR B 1 144 ? 154.967 162.208 210.053 1.00 91.16 143 TYR B N 1
ATOM 3758 C CA . TYR B 1 144 ? 155.457 162.390 208.692 1.00 91.16 143 TYR B CA 1
ATOM 3759 C C . TYR B 1 144 ? 156.867 161.839 208.526 1.00 91.16 143 TYR B C 1
ATOM 3760 O O . TYR B 1 144 ? 157.175 161.201 207.514 1.00 91.16 143 TYR B O 1
ATOM 3769 N N . ALA B 1 145 ? 157.741 162.080 209.507 1.00 95.29 144 ALA B N 1
ATOM 3770 C CA . ALA B 1 145 ? 159.115 161.600 209.401 1.00 95.29 144 ALA B CA 1
ATOM 3771 C C . ALA B 1 145 ? 159.174 160.078 209.373 1.00 95.29 144 ALA B C 1
ATOM 3772 O O . ALA B 1 145 ? 159.908 159.490 208.568 1.00 95.29 144 ALA B O 1
ATOM 3774 N N . ALA B 1 146 ? 158.411 159.421 210.251 1.00 96.64 145 ALA B N 1
ATOM 3775 C CA . ALA B 1 146 ? 158.394 157.963 210.269 1.00 96.64 145 ALA B CA 1
ATOM 3776 C C . ALA B 1 146 ? 157.840 157.404 208.966 1.00 96.64 145 ALA B C 1
ATOM 3777 O O . ALA B 1 146 ? 158.383 156.436 208.415 1.00 96.64 145 ALA B O 1
ATOM 3779 N N . LEU B 1 147 ? 156.762 158.005 208.455 1.00 93.77 146 LEU B N 1
ATOM 3780 C CA . LEU B 1 147 ? 156.209 157.554 207.183 1.00 93.77 146 LEU B CA 1
ATOM 3781 C C . LEU B 1 147 ? 157.224 157.709 206.059 1.00 93.77 146 LEU B C 1
ATOM 3782 O O . LEU B 1 147 ? 157.374 156.811 205.222 1.00 93.77 146 LEU B O 1
ATOM 3787 N N . LEU B 1 148 ? 157.936 158.838 206.028 1.00 95.13 147 LEU B N 1
ATOM 3788 C CA . LEU B 1 148 ? 158.924 159.061 204.979 1.00 95.13 147 LEU B CA 1
ATOM 3789 C C . LEU B 1 148 ? 160.063 158.056 205.064 1.00 95.13 147 LEU B C 1
ATOM 3790 O O . LEU B 1 148 ? 160.506 157.523 204.040 1.00 95.13 147 LEU B O 1
ATOM 3795 N N . SER B 1 149 ? 160.553 157.782 206.275 1.00 96.22 148 SER B N 1
ATOM 3796 C CA . SER B 1 149 ? 161.641 156.819 206.428 1.00 96.22 148 SER B CA 1
ATOM 3797 C C . SER B 1 149 ? 161.207 155.424 205.993 1.00 96.22 148 SER B C 1
ATOM 3798 O O . SER B 1 149 ? 161.939 154.723 205.278 1.00 96.22 148 SER B O 1
ATOM 3801 N N . ALA B 1 150 ? 160.010 155.005 206.414 1.00 95.33 149 ALA B N 1
ATOM 3802 C CA . ALA B 1 150 ? 159.522 153.684 206.034 1.00 95.33 149 ALA B CA 1
ATOM 3803 C C . ALA B 1 150 ? 159.334 153.579 204.526 1.00 95.33 149 ALA B C 1
ATOM 3804 O O . ALA B 1 150 ? 159.706 152.568 203.915 1.00 95.33 149 ALA B O 1
ATOM 3806 N N . TYR B 1 151 ? 158.767 154.617 203.907 1.00 93.89 150 TYR B N 1
ATOM 3807 C CA . TYR B 1 151 ? 158.582 154.603 202.462 1.00 93.89 150 TYR B CA 1
ATOM 3808 C C . TYR B 1 151 ? 159.920 154.544 201.740 1.00 93.89 150 TYR B C 1
ATOM 3809 O O . TYR B 1 151 ? 160.063 153.827 200.743 1.00 93.89 150 TYR B O 1
ATOM 3818 N N . GLU B 1 152 ? 160.912 155.295 202.223 1.00 99.05 151 GLU B N 1
ATOM 3819 C CA . GLU B 1 152 ? 162.224 155.282 201.587 1.00 99.05 151 GLU B CA 1
ATOM 3820 C C . GLU B 1 152 ? 162.847 153.896 201.653 1.00 99.05 151 GLU B C 1
ATOM 3821 O O . GLU B 1 152 ? 163.382 153.393 200.657 1.00 99.05 151 GLU B O 1
ATOM 3827 N N . LYS B 1 153 ? 162.781 153.257 202.824 1.00 100.84 152 LYS B N 1
ATOM 3828 C CA . LYS B 1 153 ? 163.359 151.922 202.958 1.00 100.84 152 LYS B CA 1
ATOM 3829 C C . LYS B 1 153 ? 162.639 150.915 202.069 1.00 100.84 152 LYS B C 1
ATOM 3830 O O . LYS B 1 153 ? 163.280 150.074 201.422 1.00 100.84 152 LYS B O 1
ATOM 3836 N N . ALA B 1 154 ? 161.306 150.982 202.025 1.00 101.26 153 ALA B N 1
ATOM 3837 C CA . ALA B 1 154 ? 160.555 150.049 201.193 1.00 101.26 153 ALA B CA 1
ATOM 3838 C C . ALA B 1 154 ? 160.881 150.238 199.718 1.00 101.26 153 ALA B C 1
ATOM 3839 O O . ALA B 1 154 ? 161.058 149.258 198.982 1.00 101.26 153 ALA B O 1
ATOM 3841 N N . LEU B 1 155 ? 160.967 151.491 199.266 1.00 103.63 154 LEU B N 1
ATOM 3842 C CA . LEU B 1 155 ? 161.302 151.749 197.872 1.00 103.63 154 LEU B CA 1
ATOM 3843 C C . LEU B 1 155 ? 162.709 151.267 197.548 1.00 103.63 154 LEU B C 1
ATOM 3844 O O . LEU B 1 155 ? 162.950 150.718 196.467 1.00 103.63 154 LEU B O 1
ATOM 3849 N N . ARG B 1 156 ? 163.653 151.466 198.472 1.00 109.44 155 ARG B N 1
ATOM 3850 C CA . ARG B 1 156 ? 165.009 150.977 198.250 1.00 109.44 155 ARG B CA 1
ATOM 3851 C C . ARG B 1 156 ? 165.031 149.462 198.105 1.00 109.44 155 ARG B C 1
ATOM 3852 O O . ARG B 1 156 ? 165.677 148.927 197.195 1.00 109.44 155 ARG B O 1
ATOM 3860 N N . GLN B 1 157 ? 164.318 148.754 198.987 1.00 112.99 156 GLN B N 1
ATOM 3861 C CA . GLN B 1 157 ? 164.272 147.297 198.895 1.00 112.99 156 GLN B CA 1
ATOM 3862 C C . GLN B 1 157 ? 163.648 146.844 197.580 1.00 112.99 156 GLN B C 1
ATOM 3863 O O . GLN B 1 157 ? 164.163 145.932 196.920 1.00 112.99 156 GLN B O 1
ATOM 3869 N N . ARG B 1 158 ? 162.538 147.472 197.183 1.00 113.95 157 ARG B N 1
ATOM 3870 C CA . ARG B 1 158 ? 161.866 147.069 195.952 1.00 113.95 157 ARG B CA 1
ATOM 3871 C C . ARG B 1 158 ? 162.742 147.318 194.731 1.00 113.95 157 ARG B C 1
ATOM 3872 O O . ARG B 1 158 ? 162.830 146.466 193.839 1.00 113.95 157 ARG B O 1
ATOM 3880 N N . ASN B 1 159 ? 163.397 148.480 194.669 1.00 116.31 158 ASN B N 1
ATOM 3881 C CA . ASN B 1 159 ? 164.273 148.771 193.539 1.00 116.31 158 ASN B CA 1
ATOM 3882 C C . ASN B 1 159 ? 165.461 147.821 193.500 1.00 116.31 158 ASN B C 1
ATOM 3883 O O . ASN B 1 159 ? 165.859 147.361 192.423 1.00 116.31 158 ASN B O 1
ATOM 3888 N N . ALA B 1 160 ? 166.043 147.515 194.664 1.00 117.14 159 ALA B N 1
ATOM 3889 C CA . ALA B 1 160 ? 167.165 146.584 194.700 1.00 117.14 159 ALA B CA 1
ATOM 3890 C C . ALA B 1 160 ? 166.750 145.203 194.214 1.00 117.14 159 ALA B C 1
ATOM 3891 O O . ALA B 1 160 ? 167.488 144.553 193.465 1.00 117.14 159 ALA B O 1
ATOM 3893 N N . LEU B 1 161 ? 165.572 144.735 194.634 1.00 118.69 160 LEU B N 1
ATOM 3894 C CA . LEU B 1 161 ? 165.101 143.432 194.176 1.00 118.69 160 LEU B CA 1
ATOM 3895 C C . LEU B 1 161 ? 164.824 143.441 192.677 1.00 118.69 160 LEU B C 1
ATOM 3896 O O . LEU B 1 161 ? 165.169 142.488 191.970 1.00 118.69 160 LEU B O 1
ATOM 3901 N N . LEU B 1 162 ? 164.196 144.507 192.174 1.00 121.84 161 LEU B N 1
ATOM 3902 C CA . LEU B 1 162 ? 163.824 144.551 190.764 1.00 121.84 161 LEU B CA 1
ATOM 3903 C C . LEU B 1 162 ? 165.040 144.658 189.853 1.00 121.84 161 LEU B C 1
ATOM 3904 O O . LEU B 1 162 ? 165.049 144.066 188.768 1.00 121.84 161 LEU B O 1
ATOM 3909 N N . LYS B 1 163 ? 166.063 145.414 190.261 1.00 125.31 162 LYS B N 1
ATOM 3910 C CA . LYS B 1 163 ? 167.208 145.637 189.383 1.00 125.31 162 LYS B CA 1
ATOM 3911 C C . LYS B 1 163 ? 167.973 144.347 189.116 1.00 125.31 162 LYS B C 1
ATOM 3912 O O . LYS B 1 163 ? 168.360 144.075 187.974 1.00 125.31 162 LYS B O 1
ATOM 3918 N N . ALA B 1 164 ? 168.200 143.542 190.150 1.00 128.50 163 ALA B N 1
ATOM 3919 C CA . ALA B 1 164 ? 168.984 142.315 190.021 1.00 128.50 163 ALA B CA 1
ATOM 3920 C C . ALA B 1 164 ? 168.067 141.188 189.564 1.00 128.50 163 ALA B C 1
ATOM 3921 O O . ALA B 1 164 ? 167.507 140.443 190.369 1.00 128.50 163 ALA B O 1
ATOM 3923 N N . GLY B 1 165 ? 167.918 141.058 188.246 1.00 129.57 164 GLY B N 1
ATOM 3924 C CA . GLY B 1 165 ? 167.092 139.999 187.702 1.00 129.57 164 GLY B CA 1
ATOM 3925 C C . GLY B 1 165 ? 165.622 140.187 188.040 1.00 129.57 164 GLY B C 1
ATOM 3926 O O . GLY B 1 165 ? 165.095 141.302 188.072 1.00 129.57 164 GLY B O 1
ATOM 3927 N N . GLY B 1 166 ? 164.949 139.065 188.296 1.00 135.42 165 GLY B N 1
ATOM 3928 C CA . GLY B 1 166 ? 163.546 139.087 188.637 1.00 135.42 165 GLY B CA 1
ATOM 3929 C C . GLY B 1 166 ? 163.250 138.173 189.809 1.00 135.42 165 GLY B C 1
ATOM 3930 O O . GLY B 1 166 ? 164.028 137.280 190.149 1.00 135.42 165 GLY B O 1
ATOM 3931 N N . GLU B 1 167 ? 162.101 138.415 190.424 1.00 133.01 166 GLU B N 1
ATOM 3932 C CA . GLU B 1 167 ? 161.621 137.643 191.568 1.00 133.01 166 GLU B CA 1
ATOM 3933 C C . GLU B 1 167 ? 160.147 137.986 191.763 1.00 133.01 166 GLU B C 1
ATOM 3934 O O . GLU B 1 167 ? 159.528 138.636 190.912 1.00 133.01 166 GLU B O 1
ATOM 3936 N N . GLY B 1 168 ? 159.581 137.544 192.883 1.00 130.61 167 GLY B N 1
ATOM 3937 C CA . GLY B 1 168 ? 158.193 137.828 193.189 1.00 130.61 167 GLY B CA 1
ATOM 3938 C C . GLY B 1 168 ? 157.990 139.176 193.851 1.00 130.61 167 GLY B C 1
ATOM 3939 O O . GLY B 1 168 ? 158.465 139.405 194.967 1.00 130.61 167 GLY B O 1
ATOM 3940 N N . LEU B 1 169 ? 157.284 140.075 193.172 1.00 120.87 168 LEU B N 1
ATOM 3941 C CA . LEU B 1 169 ? 157.006 141.419 193.674 1.00 120.87 168 LEU B CA 1
ATOM 3942 C C . LEU B 1 169 ? 155.518 141.511 193.997 1.00 120.87 168 LEU B C 1
ATOM 3943 O O . LEU B 1 169 ? 154.714 141.954 193.175 1.00 120.87 168 LEU B O 1
ATOM 3948 N N . SER B 1 170 ? 155.155 141.083 195.203 1.00 123.49 169 SER B N 1
ATOM 3949 C CA . SER B 1 170 ? 153.785 141.195 195.687 1.00 123.49 169 SER B CA 1
ATOM 3950 C C . SER B 1 170 ? 153.684 142.007 196.967 1.00 123.49 169 SER B C 1
ATOM 3951 O O . SER B 1 170 ? 152.840 142.906 197.060 1.00 123.49 169 SER B O 1
ATOM 3954 N N . ALA B 1 171 ? 154.522 141.713 197.963 1.00 123.81 170 ALA B N 1
ATOM 3955 C CA . ALA B 1 171 ? 154.436 142.405 199.244 1.00 123.81 170 ALA B CA 1
ATOM 3956 C C . ALA B 1 171 ? 155.024 143.809 199.175 1.00 123.81 170 ALA B C 1
ATOM 3957 O O . ALA B 1 171 ? 154.522 144.728 199.835 1.00 123.81 170 ALA B O 1
ATOM 3959 N N . TRP B 1 172 ? 156.093 143.989 198.395 1.00 119.06 171 TRP B N 1
ATOM 3960 C CA . TRP B 1 172 ? 156.732 145.298 198.309 1.00 119.06 171 TRP B CA 1
ATOM 3961 C C . TRP B 1 172 ? 155.779 146.337 197.736 1.00 119.06 171 TRP B C 1
ATOM 3962 O O . TRP B 1 172 ? 155.725 147.475 198.217 1.00 119.06 171 TRP B O 1
ATOM 3973 N N . ASP B 1 173 ? 155.013 145.960 196.710 1.00 121.10 172 ASP B N 1
ATOM 3974 C CA . ASP B 1 173 ? 154.016 146.870 196.160 1.00 121.10 172 ASP B CA 1
ATOM 3975 C C . ASP B 1 173 ? 152.966 147.224 197.203 1.00 121.10 172 ASP B C 1
ATOM 3976 O O . ASP B 1 173 ? 152.541 148.382 197.301 1.00 121.10 172 ASP B O 1
ATOM 3981 N N . ARG B 1 174 ? 152.535 146.238 197.992 1.00 119.07 173 ARG B N 1
ATOM 3982 C CA . ARG B 1 174 ? 151.534 146.496 199.021 1.00 119.07 173 ARG B CA 1
ATOM 3983 C C . ARG B 1 174 ? 152.053 147.488 200.053 1.00 119.07 173 ARG B C 1
ATOM 3984 O O . ARG B 1 174 ? 151.349 148.430 200.433 1.00 119.07 173 ARG B O 1
ATOM 3992 N N . GLU B 1 175 ? 153.293 147.299 200.511 1.00 116.35 174 GLU B N 1
ATOM 3993 C CA . GLU B 1 175 ? 153.869 148.223 201.485 1.00 116.35 174 GLU B CA 1
ATOM 3994 C C . GLU B 1 175 ? 154.017 149.622 200.899 1.00 116.35 174 GLU B C 1
ATOM 3995 O O . GLU B 1 175 ? 153.690 150.624 201.557 1.00 116.35 174 GLU B O 1
ATOM 4001 N N . LEU B 1 176 ? 154.507 149.710 199.660 1.00 107.45 175 LEU B N 1
ATOM 4002 C CA . LEU B 1 176 ? 154.699 151.010 199.032 1.00 107.45 175 LEU B CA 1
ATOM 4003 C C . LEU B 1 176 ? 153.375 151.748 198.891 1.00 107.45 175 LEU B C 1
ATOM 4004 O O . LEU B 1 176 ? 153.293 152.950 199.175 1.00 107.45 175 LEU B O 1
ATOM 4009 N N . ALA B 1 177 ? 152.324 151.043 198.467 1.00 114.19 176 ALA B N 1
ATOM 4010 C CA . ALA B 1 177 ? 151.011 151.669 198.363 1.00 114.19 176 ALA B CA 1
ATOM 4011 C C . ALA B 1 177 ? 150.481 152.078 199.730 1.00 114.19 176 ALA B C 1
ATOM 4012 O O . ALA B 1 177 ? 149.917 153.170 199.882 1.00 114.19 176 ALA B O 1
ATOM 4014 N N . ARG B 1 178 ? 150.660 151.221 200.739 1.00 114.39 177 ARG B N 1
ATOM 4015 C CA . ARG B 1 178 ? 150.151 151.521 202.072 1.00 114.39 177 ARG B CA 1
ATOM 4016 C C . ARG B 1 178 ? 150.806 152.762 202.658 1.00 114.39 177 ARG B C 1
ATOM 4017 O O . ARG B 1 178 ? 150.179 153.480 203.446 1.00 114.39 177 ARG B O 1
ATOM 4025 N N . TYR B 1 179 ? 152.059 153.034 202.295 1.00 107.00 178 TYR B N 1
ATOM 4026 C CA . TYR B 1 179 ? 152.697 154.243 202.811 1.00 107.00 178 TYR B CA 1
ATOM 4027 C C . TYR B 1 179 ? 152.381 155.466 201.952 1.00 107.00 178 TYR B C 1
ATOM 4028 O O . TYR B 1 179 ? 152.147 156.562 202.485 1.00 107.00 178 TYR B O 1
ATOM 4037 N N . GLY B 1 180 ? 152.358 155.301 200.627 1.00 104.88 179 GLY B N 1
ATOM 4038 C CA . GLY B 1 180 ? 152.083 156.431 199.757 1.00 104.88 179 GLY B CA 1
ATOM 4039 C C . GLY B 1 180 ? 150.675 156.971 199.916 1.00 104.88 179 GLY B C 1
ATOM 4040 O O . GLY B 1 180 ? 150.454 158.184 199.838 1.00 104.88 179 GLY B O 1
ATOM 4041 N N . ASP B 1 181 ? 149.700 156.082 200.135 1.00 111.63 180 ASP B N 1
ATOM 4042 C CA . ASP B 1 181 ? 148.319 156.527 200.279 1.00 111.63 180 ASP B CA 1
ATOM 4043 C C . ASP B 1 181 ? 148.141 157.424 201.495 1.00 111.63 180 ASP B C 1
ATOM 4044 O O . ASP B 1 181 ? 147.252 158.282 201.508 1.00 111.63 180 ASP B O 1
ATOM 4049 N N . GLU B 1 182 ? 148.971 157.245 202.522 1.00 103.95 181 GLU B N 1
ATOM 4050 C CA . GLU B 1 182 ? 148.904 158.118 203.688 1.00 103.95 181 GLU B CA 1
ATOM 4051 C C . GLU B 1 182 ? 149.725 159.384 203.483 1.00 103.95 181 GLU B C 1
ATOM 4052 O O . GLU B 1 182 ? 149.304 160.474 203.894 1.00 103.95 181 GLU B O 1
ATOM 4058 N N . ILE B 1 183 ? 150.895 159.261 202.849 1.00 94.23 182 ILE B N 1
ATOM 4059 C CA . ILE B 1 183 ? 151.744 160.432 202.632 1.00 94.23 182 ILE B CA 1
ATOM 4060 C C . ILE B 1 183 ? 151.024 161.460 201.765 1.00 94.23 182 ILE B C 1
ATOM 4061 O O . ILE B 1 183 ? 151.005 162.660 202.076 1.00 94.23 182 ILE B O 1
ATOM 4066 N N . VAL B 1 184 ? 150.411 161.003 200.670 1.00 93.79 183 VAL B N 1
ATOM 4067 C CA . VAL B 1 184 ? 149.727 161.919 199.760 1.00 93.79 183 VAL B CA 1
ATOM 4068 C C . VAL B 1 184 ? 148.550 162.590 200.457 1.00 93.79 183 VAL B C 1
ATOM 4069 O O . VAL B 1 184 ? 148.316 163.794 200.292 1.00 93.79 183 VAL B O 1
ATOM 4073 N N . ALA B 1 185 ? 147.786 161.821 201.236 1.00 91.62 184 ALA B N 1
ATOM 4074 C CA . ALA B 1 185 ? 146.642 162.390 201.940 1.00 91.62 184 ALA B CA 1
ATOM 4075 C C . ALA B 1 185 ? 147.079 163.454 202.938 1.00 91.62 184 ALA B C 1
ATOM 4076 O O . ALA B 1 185 ? 146.457 164.521 203.031 1.00 91.62 184 ALA B O 1
ATOM 4078 N N . LEU B 1 186 ? 148.149 163.188 203.692 1.00 92.01 185 LEU B N 1
ATOM 4079 C CA . LEU B 1 186 ? 148.641 164.182 204.642 1.00 92.01 185 LEU B CA 1
ATOM 4080 C C . LEU B 1 186 ? 149.111 165.443 203.929 1.00 92.01 185 LEU B C 1
ATOM 4081 O O . LEU B 1 186 ? 148.831 166.564 204.378 1.00 92.01 185 LEU B O 1
ATOM 4086 N N . ARG B 1 187 ? 149.828 165.280 202.814 1.00 88.92 186 ARG B N 1
ATOM 4087 C CA . ARG B 1 187 ? 150.295 166.441 202.064 1.00 88.92 186 ARG B CA 1
ATOM 4088 C C . ARG B 1 187 ? 149.126 167.277 201.558 1.00 88.92 186 ARG B C 1
ATOM 4089 O O . ARG B 1 187 ? 149.141 168.512 201.663 1.00 88.92 186 ARG B O 1
ATOM 4097 N N . ARG B 1 188 ? 148.098 166.619 201.013 1.00 95.33 187 ARG B N 1
ATOM 4098 C CA . ARG B 1 188 ? 146.917 167.340 200.547 1.00 95.33 187 ARG B CA 1
ATOM 4099 C C . ARG B 1 188 ? 146.238 168.081 201.689 1.00 95.33 187 ARG B C 1
ATOM 4100 O O . ARG B 1 188 ? 145.836 169.241 201.536 1.00 95.33 187 ARG B O 1
ATOM 4108 N N . ARG B 1 189 ? 146.090 167.420 202.839 1.00 96.85 188 ARG B N 1
ATOM 4109 C CA . ARG B 1 189 ? 145.400 168.043 203.963 1.00 96.85 188 ARG B CA 1
ATOM 4110 C C . ARG B 1 189 ? 146.149 169.273 204.456 1.00 96.85 188 ARG B C 1
ATOM 4111 O O . ARG B 1 189 ? 145.531 170.283 204.811 1.00 96.85 188 ARG B O 1
ATOM 4119 N N . PHE B 1 190 ? 147.482 169.208 204.493 1.00 90.96 189 PHE B N 1
ATOM 4120 C CA . PHE B 1 190 ? 148.251 170.370 204.932 1.00 90.96 189 PHE B CA 1
ATOM 4121 C C . PHE B 1 190 ? 148.167 171.506 203.917 1.00 90.96 189 PHE B C 1
ATOM 4122 O O . PHE B 1 190 ? 147.974 172.674 204.289 1.00 90.96 189 PHE B O 1
ATOM 4130 N N . LEU B 1 191 ? 148.315 171.185 202.628 1.00 88.97 190 LEU B N 1
ATOM 4131 C CA . LEU B 1 191 ? 148.323 172.230 201.612 1.00 88.97 190 LEU B CA 1
ATOM 4132 C C . LEU B 1 191 ? 146.951 172.854 201.403 1.00 88.97 190 LEU B C 1
ATOM 4133 O O . LEU B 1 191 ? 146.869 173.978 200.897 1.00 88.97 190 LEU B O 1
ATOM 4138 N N . ARG B 1 192 ? 145.874 172.157 201.772 1.00 95.79 191 ARG B N 1
ATOM 4139 C CA . ARG B 1 192 ? 144.551 172.762 201.673 1.00 95.79 191 ARG B CA 1
ATOM 4140 C C . ARG B 1 192 ? 144.408 173.947 202.618 1.00 95.79 191 ARG B C 1
ATOM 4141 O O . ARG B 1 192 ? 143.680 174.899 202.317 1.00 95.79 191 ARG B O 1
ATOM 4149 N N . ARG B 1 193 ? 145.097 173.911 203.756 1.00 89.32 192 ARG B N 1
ATOM 4150 C CA A ARG B 1 193 ? 145.009 174.968 204.755 0.50 89.32 192 ARG B CA 1
ATOM 4151 C CA B ARG B 1 193 ? 145.006 174.970 204.752 0.50 89.32 192 ARG B CA 1
ATOM 4152 C C . ARG B 1 193 ? 146.123 175.998 204.641 1.00 89.32 192 ARG B C 1
ATOM 4153 O O . ARG B 1 193 ? 145.893 177.177 204.934 1.00 89.32 192 ARG B O 1
ATOM 4168 N N . PHE B 1 194 ? 147.316 175.591 204.200 1.00 88.19 193 PHE B N 1
ATOM 4169 C CA . PHE B 1 194 ? 148.439 176.527 204.161 1.00 88.19 193 PHE B CA 1
ATOM 4170 C C . PHE B 1 194 ? 148.192 177.690 203.202 1.00 88.19 193 PHE B C 1
ATOM 4171 O O . PHE B 1 194 ? 148.587 178.826 203.486 1.00 88.19 193 PHE B O 1
ATOM 4179 N N . ALA B 1 195 ? 147.548 177.430 202.064 1.00 88.96 194 ALA B N 1
ATOM 4180 C CA . ALA B 1 195 ? 147.523 178.408 200.975 1.00 88.96 194 ALA B CA 1
ATOM 4181 C C . ALA B 1 195 ? 146.838 179.730 201.318 1.00 88.96 194 ALA B C 1
ATOM 4182 O O . ALA B 1 195 ? 147.418 180.790 201.016 1.00 88.96 194 ALA B O 1
ATOM 4184 N N . PRO B 1 196 ? 145.627 179.762 201.899 1.00 90.24 195 PRO B N 1
ATOM 4185 C CA . PRO B 1 196 ? 144.960 181.064 202.095 1.00 90.24 195 PRO B CA 1
ATOM 4186 C C . PRO B 1 196 ? 145.751 182.045 202.944 1.00 90.24 195 PRO B C 1
ATOM 4187 O O . PRO B 1 196 ? 145.730 183.253 202.670 1.00 90.24 195 PRO B O 1
ATOM 4191 N N . ILE B 1 197 ? 146.448 181.560 203.973 1.00 87.38 196 ILE B N 1
ATOM 4192 C CA . ILE B 1 197 ? 147.248 182.451 204.808 1.00 87.38 196 ILE B CA 1
ATOM 4193 C C . ILE B 1 197 ? 148.360 183.089 203.988 1.00 87.38 196 ILE B C 1
ATOM 4194 O O . ILE B 1 197 ? 148.620 184.295 204.096 1.00 87.38 196 ILE B O 1
ATOM 4199 N N . LEU B 1 198 ? 149.030 182.292 203.153 1.00 85.08 197 LEU B N 1
ATOM 4200 C CA . LEU B 1 198 ? 150.080 182.833 202.298 1.00 85.08 197 LEU B CA 1
ATOM 4201 C C . LEU B 1 198 ? 149.521 183.861 201.326 1.00 85.08 197 LEU B C 1
ATOM 4202 O O . LEU B 1 198 ? 150.132 184.914 201.105 1.00 85.08 197 LEU B O 1
ATOM 4207 N N . ARG B 1 199 ? 148.359 183.574 200.733 1.00 93.89 198 ARG B N 1
ATOM 4208 C CA . ARG B 1 199 ? 147.759 184.525 199.801 1.00 93.89 198 ARG B CA 1
ATOM 4209 C C . ARG B 1 199 ? 147.441 185.843 200.494 1.00 93.89 198 ARG B C 1
ATOM 4210 O O . ARG B 1 199 ? 147.736 186.923 199.968 1.00 93.89 198 ARG B O 1
ATOM 4218 N N . GLU B 1 200 ? 146.849 185.773 201.689 1.00 93.85 199 GLU B N 1
ATOM 4219 C CA . GLU B 1 200 ? 146.506 186.990 202.418 1.00 93.85 199 GLU B CA 1
ATOM 4220 C C . GLU B 1 200 ? 147.752 187.782 202.800 1.00 93.85 199 GLU B C 1
ATOM 4221 O O . GLU B 1 200 ? 147.782 189.013 202.668 1.00 93.85 199 GLU B O 1
ATOM 4227 N N . VAL B 1 201 ? 148.797 187.093 203.264 1.00 86.84 200 VAL B N 1
ATOM 4228 C CA . VAL B 1 201 ? 150.020 187.784 203.663 1.00 86.84 200 VAL B CA 1
ATOM 4229 C C . VAL B 1 201 ? 150.668 188.464 202.464 1.00 86.84 200 VAL B C 1
ATOM 4230 O O . VAL B 1 201 ? 151.097 189.623 202.546 1.00 86.84 200 VAL B O 1
ATOM 4234 N N . HIS B 1 202 ? 150.746 187.765 201.328 1.00 85.06 201 HIS B N 1
ATOM 4235 C CA . HIS B 1 202 ? 151.345 188.373 200.144 1.00 85.06 201 HIS B CA 1
ATOM 4236 C C . HIS B 1 202 ? 150.512 189.548 199.649 1.00 85.06 201 HIS B C 1
ATOM 4237 O O . HIS B 1 202 ? 151.063 190.555 199.190 1.00 85.06 201 HIS B O 1
ATOM 4244 N N . ALA B 1 203 ? 149.183 189.436 199.724 1.00 88.72 202 ALA B N 1
ATOM 4245 C CA . ALA B 1 203 ? 148.330 190.558 199.347 1.00 88.72 202 ALA B CA 1
ATOM 4246 C C . ALA B 1 203 ? 148.577 191.758 200.248 1.00 88.72 202 ALA B C 1
ATOM 4247 O O . ALA B 1 203 ? 148.528 192.907 199.795 1.00 88.72 202 ALA B O 1
ATOM 4249 N N . ALA B 1 204 ? 148.826 191.512 201.535 1.00 89.11 203 ALA B N 1
ATOM 4250 C CA . ALA B 1 204 ? 149.189 192.604 202.431 1.00 89.11 203 ALA B CA 1
ATOM 4251 C C . ALA B 1 204 ? 150.530 193.217 202.042 1.00 89.11 203 ALA B C 1
ATOM 4252 O O . ALA B 1 204 ? 150.696 194.441 202.079 1.00 89.11 203 ALA B O 1
ATOM 4254 N N . LEU B 1 205 ? 151.502 192.381 201.671 1.00 86.89 204 LEU B N 1
ATOM 4255 C CA . LEU B 1 205 ? 152.849 192.877 201.399 1.00 86.89 204 LEU B CA 1
ATOM 4256 C C . LEU B 1 205 ? 152.961 193.565 200.041 1.00 86.89 204 LEU B C 1
ATOM 4257 O O . LEU B 1 205 ? 153.659 194.577 199.918 1.00 86.89 204 LEU B O 1
ATOM 4262 N N . ALA B 1 206 ? 152.296 193.041 199.014 1.00 94.89 205 ALA B N 1
ATOM 4263 C CA . ALA B 1 206 ? 152.482 193.534 197.653 1.00 94.89 205 ALA B CA 1
ATOM 4264 C C . ALA B 1 206 ? 151.122 193.616 196.967 1.00 94.89 205 ALA B C 1
ATOM 4265 O O . ALA B 1 206 ? 150.072 193.511 197.607 1.00 94.89 205 ALA B O 1
ATOM 4267 N N . ALA B 1 207 ? 151.143 193.808 195.648 1.00 102.79 206 ALA B N 1
ATOM 4268 C CA . ALA B 1 207 ? 149.930 194.037 194.873 1.00 102.79 206 ALA B CA 1
ATOM 4269 C C . ALA B 1 207 ? 149.508 192.861 194.008 1.00 102.79 206 ALA B C 1
ATOM 4270 O O . ALA B 1 207 ? 148.318 192.729 193.715 1.00 102.79 206 ALA B O 1
ATOM 4272 N N . LYS B 1 208 ? 150.438 192.008 193.590 1.00 99.47 207 LYS B N 1
ATOM 4273 C CA . LYS B 1 208 ? 150.105 190.886 192.723 1.00 99.47 207 LYS B CA 1
ATOM 4274 C C . LYS B 1 208 ? 149.465 189.769 193.546 1.00 99.47 207 LYS B C 1
ATOM 4275 O O . LYS B 1 208 ? 149.164 189.928 194.732 1.00 99.47 207 LYS B O 1
ATOM 4281 N N . GLU B 1 209 ? 149.248 188.616 192.918 1.00 103.34 208 GLU B N 1
ATOM 4282 C CA . GLU B 1 209 ? 148.619 187.473 193.561 1.00 103.34 208 GLU B CA 1
ATOM 4283 C C . GLU B 1 209 ? 149.546 186.268 193.492 1.00 103.34 208 GLU B C 1
ATOM 4284 O O . GLU B 1 209 ? 150.184 186.021 192.464 1.00 103.34 208 GLU B O 1
ATOM 4290 N N . ALA B 1 210 ? 149.615 185.519 194.589 1.00 94.40 209 ALA B N 1
ATOM 4291 C CA . ALA B 1 210 ? 150.474 184.351 194.694 1.00 94.40 209 ALA B CA 1
ATOM 4292 C C . ALA B 1 210 ? 149.645 183.124 195.044 1.00 94.40 209 ALA B C 1
ATOM 4293 O O . ALA B 1 210 ? 148.582 183.228 195.661 1.00 94.40 209 ALA B O 1
ATOM 4295 N N . GLY B 1 211 ? 150.145 181.958 194.645 1.00 88.43 210 GLY B N 1
ATOM 4296 C CA . GLY B 1 211 ? 149.447 180.715 194.900 1.00 88.43 210 GLY B CA 1
ATOM 4297 C C . GLY B 1 211 ? 150.393 179.539 194.802 1.00 88.43 210 GLY B C 1
ATOM 4298 O O . GLY B 1 211 ? 151.577 179.687 194.489 1.00 88.43 210 GLY B O 1
ATOM 4299 N N . LEU B 1 212 ? 149.849 178.356 195.075 1.00 92.34 211 LEU B N 1
ATOM 4300 C CA . LEU B 1 212 ? 150.613 177.119 195.066 1.00 92.34 211 LEU B CA 1
ATOM 4301 C C . LEU B 1 212 ? 149.930 176.100 194.166 1.00 92.34 211 LEU B C 1
ATOM 4302 O O . LEU B 1 212 ? 148.704 176.089 194.032 1.00 92.34 211 LEU B O 1
ATOM 4307 N N . ARG B 1 213 ? 150.740 175.243 193.548 1.00 101.40 212 ARG B N 1
ATOM 4308 C CA . ARG B 1 213 ? 150.234 174.174 192.698 1.00 101.40 212 ARG B CA 1
ATOM 4309 C C . ARG B 1 213 ? 151.025 172.907 192.971 1.00 101.40 212 ARG B C 1
ATOM 4310 O O . ARG B 1 213 ? 152.259 172.927 192.948 1.00 101.40 212 ARG B O 1
ATOM 4318 N N . LEU B 1 214 ? 150.316 171.811 193.227 1.00 105.96 213 LEU B N 1
ATOM 4319 C CA . LEU B 1 214 ? 150.927 170.514 193.481 1.00 105.96 213 LEU B CA 1
ATOM 4320 C C . LEU B 1 214 ? 150.525 169.549 192.377 1.00 105.96 213 LEU B C 1
ATOM 4321 O O . LEU B 1 214 ? 149.339 169.436 192.047 1.00 105.96 213 LEU B O 1
ATOM 4326 N N . GLU B 1 215 ? 151.508 168.855 191.811 1.00 115.10 214 GLU B N 1
ATOM 4327 C CA . GLU B 1 215 ? 151.285 167.896 190.738 1.00 115.10 214 GLU B CA 1
ATOM 4328 C C . GLU B 1 215 ? 151.497 166.491 191.286 1.00 115.10 214 GLU B C 1
ATOM 4329 O O . GLU B 1 215 ? 152.570 166.184 191.816 1.00 115.10 214 GLU B O 1
ATOM 4335 N N . GLU B 1 216 ? 150.481 165.644 191.153 1.00 111.27 215 GLU B N 1
ATOM 4336 C CA . GLU B 1 216 ? 150.507 164.287 191.679 1.00 111.27 215 GLU B CA 1
ATOM 4337 C C . GLU B 1 216 ? 150.485 163.288 190.532 1.00 111.27 215 GLU B C 1
ATOM 4338 O O . GLU B 1 216 ? 149.609 163.352 189.664 1.00 111.27 215 GLU B O 1
ATOM 4344 N N . THR B 1 217 ? 151.451 162.367 190.531 1.00 113.84 216 THR B N 1
ATOM 4345 C CA . THR B 1 217 ? 151.473 161.320 189.516 1.00 113.84 216 THR B CA 1
ATOM 4346 C C . THR B 1 217 ? 150.438 160.239 189.803 1.00 113.84 216 THR B C 1
ATOM 4347 O O . THR B 1 217 ? 149.823 159.704 188.874 1.00 113.84 216 THR B O 1
ATOM 4351 N N . ALA B 1 218 ? 150.234 159.905 191.074 1.00 117.48 217 ALA B N 1
ATOM 4352 C CA . ALA B 1 218 ? 149.278 158.881 191.490 1.00 117.48 217 ALA B CA 1
ATOM 4353 C C . ALA B 1 218 ? 148.244 159.543 192.395 1.00 117.48 217 ALA B C 1
ATOM 4354 O O . ALA B 1 218 ? 148.384 159.541 193.621 1.00 117.48 217 ALA B O 1
ATOM 4356 N N . GLY B 1 219 ? 147.203 160.104 191.788 1.00 123.29 218 GLY B N 1
ATOM 4357 C CA . GLY B 1 219 ? 146.183 160.807 192.541 1.00 123.29 218 GLY B CA 1
ATOM 4358 C C . GLY B 1 219 ? 145.029 159.932 192.983 1.00 123.29 218 GLY B C 1
ATOM 4359 O O . GLY B 1 219 ? 144.264 160.310 193.875 1.00 123.29 218 GLY B O 1
ATOM 4360 N N . GLU B 1 220 ? 144.892 158.757 192.371 1.00 130.86 219 GLU B N 1
ATOM 4361 C CA . GLU B 1 220 ? 143.807 157.839 192.693 1.00 130.86 219 GLU B CA 1
ATOM 4362 C C . GLU B 1 220 ? 144.258 156.600 193.446 1.00 130.86 219 GLU B C 1
ATOM 4363 O O . GLU B 1 220 ? 143.463 156.025 194.192 1.00 130.86 219 GLU B O 1
ATOM 4369 N N . GLY B 1 221 ? 145.506 156.174 193.271 1.00 127.66 220 GLY B N 1
ATOM 4370 C CA . GLY B 1 221 ? 146.010 155.009 193.968 1.00 127.66 220 GLY B CA 1
ATOM 4371 C C . GLY B 1 221 ? 147.383 154.589 193.490 1.00 127.66 220 GLY B C 1
ATOM 4372 O O . GLY B 1 221 ? 147.655 154.587 192.286 1.00 127.66 220 GLY B O 1
ATOM 4373 N N . VAL B 1 222 ? 148.261 154.234 194.429 1.00 122.23 221 VAL B N 1
ATOM 4374 C CA . VAL B 1 222 ? 149.611 153.818 194.061 1.00 122.23 221 VAL B CA 1
ATOM 4375 C C . VAL B 1 222 ? 149.580 152.477 193.340 1.00 122.23 221 VAL B C 1
ATOM 4376 O O . VAL B 1 222 ? 150.353 152.243 192.403 1.00 122.23 221 VAL B O 1
ATOM 4380 N N . LEU B 1 223 ? 148.692 151.575 193.764 1.00 124.49 222 LEU B N 1
ATOM 4381 C CA . LEU B 1 223 ? 148.625 150.249 193.155 1.00 124.49 222 LEU B CA 1
ATOM 4382 C C . LEU B 1 223 ? 148.271 150.336 191.675 1.00 124.49 222 LEU B C 1
ATOM 4383 O O . LEU B 1 223 ? 148.910 149.696 190.833 1.00 124.49 222 LEU B O 1
ATOM 4388 N N . ARG B 1 224 ? 147.253 151.131 191.339 1.00 126.82 223 ARG B N 1
ATOM 4389 C CA . ARG B 1 224 ? 146.840 151.250 189.945 1.00 126.82 223 ARG B CA 1
ATOM 4390 C C . ARG B 1 224 ? 147.912 151.930 189.103 1.00 126.82 223 ARG B C 1
ATOM 4391 O O . ARG B 1 224 ? 148.148 151.537 187.954 1.00 126.82 223 ARG B O 1
ATOM 4399 N N . ALA B 1 225 ? 148.564 152.957 189.652 1.00 126.35 224 ALA B N 1
ATOM 4400 C CA . ALA B 1 225 ? 149.633 153.627 188.920 1.00 126.35 224 ALA B CA 1
ATOM 4401 C C . ALA B 1 225 ? 150.794 152.679 188.653 1.00 126.35 224 ALA B C 1
ATOM 4402 O O . ALA B 1 225 ? 151.374 152.687 187.561 1.00 126.35 224 ALA B O 1
ATOM 4404 N N . LEU B 1 226 ? 151.152 151.858 189.642 1.00 126.45 225 LEU B N 1
ATOM 4405 C CA . LEU B 1 226 ? 152.197 150.862 189.437 1.00 126.45 225 LEU B CA 1
ATOM 4406 C C . LEU B 1 226 ? 151.781 149.836 188.391 1.00 126.45 225 LEU B C 1
ATOM 4407 O O . LEU B 1 226 ? 152.592 149.432 187.549 1.00 126.45 225 LEU B O 1
ATOM 4412 N N . GLU B 1 227 ? 150.520 149.400 188.433 1.00 134.19 226 GLU B N 1
ATOM 4413 C CA . GLU B 1 227 ? 150.049 148.395 187.486 1.00 134.19 226 GLU B CA 1
ATOM 4414 C C . GLU B 1 227 ? 150.060 148.927 186.058 1.00 134.19 226 GLU B C 1
ATOM 4415 O O . GLU B 1 227 ? 150.432 148.209 185.124 1.00 134.19 226 GLU B O 1
ATOM 4421 N N . ALA B 1 228 ? 149.661 150.182 185.869 1.00 131.13 227 ALA B N 1
ATOM 4422 C CA . ALA B 1 228 ? 149.507 150.746 184.534 1.00 131.13 227 ALA B CA 1
ATOM 4423 C C . ALA B 1 228 ? 150.829 151.143 183.884 1.00 131.13 227 ALA B C 1
ATOM 4424 O O . ALA B 1 228 ? 150.808 151.803 182.840 1.00 131.13 227 ALA B O 1
ATOM 4426 N N . SER B 1 229 ? 151.972 150.767 184.465 1.00 135.32 228 SER B N 1
ATOM 4427 C CA . SER B 1 229 ? 153.258 151.115 183.872 1.00 135.32 228 SER B CA 1
ATOM 4428 C C . SER B 1 229 ? 154.268 149.975 183.962 1.00 135.32 228 SER B C 1
ATOM 4429 O O . SER B 1 229 ? 155.479 150.235 183.959 1.00 135.32 228 SER B O 1
ATOM 4432 N N . ARG B 1 230 ? 153.797 148.727 184.035 1.00 138.57 229 ARG B N 1
ATOM 4433 C CA . ARG B 1 230 ? 154.678 147.603 184.340 1.00 138.57 229 ARG B CA 1
ATOM 4434 C C . ARG B 1 230 ? 155.719 147.384 183.250 1.00 138.57 229 ARG B C 1
ATOM 4435 O O . ARG B 1 230 ? 156.878 147.070 183.546 1.00 138.57 229 ARG B O 1
ATOM 4443 N N . ALA B 1 231 ? 155.326 147.531 181.983 1.00 139.09 230 ALA B N 1
ATOM 4444 C CA . ALA B 1 231 ? 156.247 147.252 180.885 1.00 139.09 230 ALA B CA 1
ATOM 4445 C C . ALA B 1 231 ? 157.453 148.182 180.929 1.00 139.09 230 ALA B C 1
ATOM 4446 O O . ALA B 1 231 ? 158.606 147.732 180.930 1.00 139.09 230 ALA B O 1
ATOM 4448 N N . GLU B 1 232 ? 157.207 149.492 180.989 1.00 139.81 231 GLU B N 1
ATOM 4449 C CA . GLU B 1 232 ? 158.318 150.435 181.023 1.00 139.81 231 GLU B CA 1
ATOM 4450 C C . GLU B 1 232 ? 159.043 150.408 182.362 1.00 139.81 231 GLU B C 1
ATOM 4451 O O . GLU B 1 232 ? 160.241 150.707 182.416 1.00 139.81 231 GLU B O 1
ATOM 4457 N N . GLU B 1 233 ? 158.351 150.045 183.447 1.00 138.19 232 GLU B N 1
ATOM 4458 C CA . GLU B 1 233 ? 159.038 149.885 184.724 1.00 138.19 232 GLU B CA 1
ATOM 4459 C C . GLU B 1 233 ? 160.056 148.755 184.658 1.00 138.19 232 GLU B C 1
ATOM 4460 O O . GLU B 1 233 ? 161.187 148.897 185.136 1.00 138.19 232 GLU B O 1
ATOM 4466 N N . ARG B 1 234 ? 159.672 147.624 184.061 1.00 141.43 233 ARG B N 1
ATOM 4467 C CA . ARG B 1 234 ? 160.604 146.513 183.910 1.00 141.43 233 ARG B CA 1
ATOM 4468 C C . ARG B 1 234 ? 161.705 146.849 182.912 1.00 141.43 233 ARG B C 1
ATOM 4469 O O . ARG B 1 234 ? 162.854 146.425 183.083 1.00 141.43 233 ARG B O 1
ATOM 4477 N N . GLU B 1 235 ? 161.371 147.600 181.861 1.00 143.55 234 GLU B N 1
ATOM 4478 C CA . GLU B 1 235 ? 162.371 147.945 180.856 1.00 143.55 234 GLU B CA 1
ATOM 4479 C C . GLU B 1 235 ? 163.441 148.866 181.432 1.00 143.55 234 GLU B C 1
ATOM 4480 O O . GLU B 1 235 ? 164.641 148.604 181.289 1.00 143.55 234 GLU B O 1
ATOM 4486 N N . ARG B 1 236 ? 163.026 149.953 182.088 1.00 138.34 235 ARG B N 1
ATOM 4487 C CA . ARG B 1 236 ? 163.994 150.918 182.602 1.00 138.34 235 ARG B CA 1
ATOM 4488 C C . ARG B 1 236 ? 164.677 150.418 183.869 1.00 138.34 235 ARG B C 1
ATOM 4489 O O . ARG B 1 236 ? 165.874 150.654 184.064 1.00 138.34 235 ARG B O 1
ATOM 4497 N N . GLY B 1 237 ? 163.941 149.732 184.736 1.00 131.28 236 GLY B N 1
ATOM 4498 C CA . GLY B 1 237 ? 164.497 149.206 185.963 1.00 131.28 236 GLY B CA 1
ATOM 4499 C C . GLY B 1 237 ? 164.298 150.057 187.197 1.00 131.28 236 GLY B C 1
ATOM 4500 O O . GLY B 1 237 ? 164.916 149.769 188.228 1.00 131.28 236 GLY B O 1
ATOM 4501 N N . GLN B 1 238 ? 163.465 151.092 187.130 1.00 122.19 237 GLN B N 1
ATOM 4502 C CA . GLN B 1 238 ? 163.200 151.960 188.266 1.00 122.19 237 GLN B CA 1
ATOM 4503 C C . GLN B 1 238 ? 161.703 152.199 188.390 1.00 122.19 237 GLN B C 1
ATOM 4504 O O . GLN B 1 238 ? 160.977 152.214 187.393 1.00 122.19 237 GLN B O 1
ATOM 4510 N N . THR B 1 239 ? 161.248 152.389 189.625 1.00 111.68 238 THR B N 1
ATOM 4511 C CA . THR B 1 239 ? 159.860 152.762 189.855 1.00 111.68 238 THR B CA 1
ATOM 4512 C C . THR B 1 239 ? 159.622 154.177 189.343 1.00 111.68 238 THR B C 1
ATOM 4513 O O . THR B 1 239 ? 160.384 155.097 189.654 1.00 111.68 238 THR B O 1
ATOM 4517 N N . LEU B 1 240 ? 158.563 154.353 188.554 1.00 110.14 239 LEU B N 1
ATOM 4518 C CA . LEU B 1 240 ? 158.305 155.617 187.879 1.00 110.14 239 LEU B CA 1
ATOM 4519 C C . LEU B 1 240 ? 157.122 156.385 188.450 1.00 110.14 239 LEU B C 1
ATOM 4520 O O . LEU B 1 240 ? 156.771 157.438 187.910 1.00 110.14 239 LEU B O 1
ATOM 4525 N N . VAL B 1 241 ? 156.495 155.893 189.519 1.00 109.45 240 VAL B N 1
ATOM 4526 C CA . VAL B 1 241 ? 155.357 156.565 190.131 1.00 109.45 240 VAL B CA 1
ATOM 4527 C C . VAL B 1 241 ? 155.526 156.553 191.643 1.00 109.45 240 VAL B C 1
ATOM 4528 O O . VAL B 1 241 ? 156.267 155.744 192.205 1.00 109.45 240 VAL B O 1
ATOM 4532 N N . GLY B 1 242 ? 154.823 157.470 192.302 1.00 105.82 241 GLY B N 1
ATOM 4533 C CA . GLY B 1 242 ? 154.848 157.558 193.742 1.00 105.82 241 GLY B CA 1
ATOM 4534 C C . GLY B 1 242 ? 155.010 158.979 194.241 1.00 105.82 241 GLY B C 1
ATOM 4535 O O . GLY B 1 242 ? 155.244 159.913 193.469 1.00 105.82 241 GLY B O 1
ATOM 4536 N N . PRO B 1 243 ? 154.885 159.167 195.557 1.00 95.88 242 PRO B N 1
ATOM 4537 C CA . PRO B 1 243 ? 155.036 160.515 196.126 1.00 95.88 242 PRO B CA 1
ATOM 4538 C C . PRO B 1 243 ? 156.416 161.117 195.934 1.00 95.88 242 PRO B C 1
ATOM 4539 O O . PRO B 1 243 ? 156.556 162.341 196.043 1.00 95.88 242 PRO B O 1
ATOM 4543 N N . HIS B 1 244 ? 157.438 160.311 195.656 1.00 100.00 243 HIS B N 1
ATOM 4544 C CA . HIS B 1 244 ? 158.799 160.813 195.524 1.00 100.00 243 HIS B CA 1
ATOM 4545 C C . HIS B 1 244 ? 159.088 161.411 194.152 1.00 100.00 243 HIS B C 1
ATOM 4546 O O . HIS B 1 244 ? 160.258 161.641 193.828 1.00 100.00 243 HIS B O 1
ATOM 4553 N N . ARG B 1 245 ? 158.060 161.666 193.339 1.00 106.02 244 ARG B N 1
ATOM 4554 C CA . ARG B 1 245 ? 158.238 162.332 192.054 1.00 106.02 244 ARG B CA 1
ATOM 4555 C C . ARG B 1 245 ? 157.258 163.481 191.850 1.00 106.02 244 ARG B C 1
ATOM 4556 O O . ARG B 1 245 ? 157.076 163.926 190.711 1.00 106.02 244 ARG B O 1
ATOM 4564 N N . ASP B 1 246 ? 156.625 163.970 192.912 1.00 108.83 245 ASP B N 1
ATOM 4565 C CA . ASP B 1 246 ? 155.739 165.114 192.794 1.00 108.83 245 ASP B CA 1
ATOM 4566 C C . ASP B 1 246 ? 156.550 166.388 192.565 1.00 108.83 245 ASP B C 1
ATOM 4567 O O . ASP B 1 246 ? 157.767 166.431 192.762 1.00 108.83 245 ASP B O 1
ATOM 4572 N N . ASP B 1 247 ? 155.856 167.440 192.139 1.00 105.92 246 ASP B N 1
ATOM 4573 C CA . ASP B 1 247 ? 156.481 168.727 191.874 1.00 105.92 246 ASP B CA 1
ATOM 4574 C C . ASP B 1 247 ? 155.658 169.833 192.516 1.00 105.92 246 ASP B C 1
ATOM 4575 O O . ASP B 1 247 ? 154.425 169.780 192.521 1.00 105.92 246 ASP B O 1
ATOM 4580 N N . LEU B 1 248 ? 156.349 170.835 193.053 1.00 95.58 247 LEU B N 1
ATOM 4581 C CA . LEU B 1 248 ? 155.721 171.998 193.662 1.00 95.58 247 LEU B CA 1
ATOM 4582 C C . LEU B 1 248 ? 156.188 173.245 192.928 1.00 95.58 247 LEU B C 1
ATOM 4583 O O . LEU B 1 248 ? 157.387 173.413 192.687 1.00 95.58 247 LEU B O 1
ATOM 4588 N N . VAL B 1 249 ? 155.244 174.111 192.568 1.00 92.06 248 VAL B N 1
ATOM 4589 C CA . VAL B 1 249 ? 155.527 175.303 191.779 1.00 92.06 248 VAL B CA 1
ATOM 4590 C C . VAL B 1 249 ? 154.892 176.504 192.465 1.00 92.06 248 VAL B C 1
ATOM 4591 O O . VAL B 1 249 ? 153.734 176.440 192.892 1.00 92.06 248 VAL B O 1
ATOM 4595 N N . PHE B 1 250 ? 155.648 177.593 192.570 1.00 86.80 249 PHE B N 1
ATOM 4596 C CA . PHE B 1 250 ? 155.142 178.860 193.080 1.00 86.80 249 PHE B CA 1
ATOM 4597 C C . PHE B 1 250 ? 154.731 179.735 191.905 1.00 86.80 249 PHE B C 1
ATOM 4598 O O . PHE B 1 250 ? 155.477 179.860 190.929 1.00 86.80 249 PHE B O 1
ATOM 4606 N N . LEU B 1 251 ? 153.550 180.339 192.000 1.00 88.05 250 LEU B N 1
ATOM 4607 C CA . LEU B 1 251 ? 152.945 181.058 190.888 1.00 88.05 250 LEU B CA 1
ATOM 4608 C C . LEU B 1 251 ? 152.814 182.535 191.222 1.00 88.05 250 LEU B C 1
ATOM 4609 O O . LEU B 1 251 ? 152.334 182.894 192.302 1.00 88.05 250 LEU B O 1
ATOM 4614 N N . LEU B 1 252 ? 153.239 183.385 190.290 1.00 94.92 251 LEU B N 1
ATOM 4615 C CA . LEU B 1 252 ? 153.014 184.826 190.351 1.00 94.92 251 LEU B CA 1
ATOM 4616 C C . LEU B 1 252 ? 152.168 185.210 189.145 1.00 94.92 251 LEU B C 1
ATOM 4617 O O . LEU B 1 252 ? 152.644 185.151 188.006 1.00 94.92 251 LEU B O 1
ATOM 4622 N N . GLU B 1 253 ? 150.918 185.600 189.398 1.00 102.40 252 GLU B N 1
ATOM 4623 C CA . GLU B 1 253 ? 149.959 185.931 188.343 1.00 102.40 252 GLU B CA 1
ATOM 4624 C C . GLU B 1 253 ? 149.771 184.765 187.374 1.00 102.40 252 GLU B C 1
ATOM 4625 O O . GLU B 1 253 ? 149.660 184.952 186.161 1.00 102.40 252 GLU B O 1
ATOM 4631 N N . GLY B 1 254 ? 149.735 183.550 187.915 1.00 99.00 253 GLY B N 1
ATOM 4632 C CA . GLY B 1 254 ? 149.476 182.376 187.106 1.00 99.00 253 GLY B CA 1
ATOM 4633 C C . GLY B 1 254 ? 150.640 181.879 186.283 1.00 99.00 253 GLY B C 1
ATOM 4634 O O . GLY B 1 254 ? 150.430 181.106 185.344 1.00 99.00 253 GLY B O 1
ATOM 4635 N N . ARG B 1 255 ? 151.861 182.294 186.598 1.00 95.87 254 ARG B N 1
ATOM 4636 C CA . ARG B 1 255 ? 153.035 181.855 185.863 1.00 95.87 254 ARG B CA 1
ATOM 4637 C C . ARG B 1 255 ? 154.100 181.360 186.828 1.00 95.87 254 ARG B C 1
ATOM 4638 O O . ARG B 1 255 ? 154.180 181.835 187.965 1.00 95.87 254 ARG B O 1
ATOM 4646 N N . PRO B 1 256 ? 154.924 180.399 186.407 1.00 87.18 255 PRO B N 1
ATOM 4647 C CA . PRO B 1 256 ? 155.963 179.875 187.301 1.00 87.18 255 PRO B CA 1
ATOM 4648 C C . PRO B 1 256 ? 156.931 180.965 187.736 1.00 87.18 255 PRO B C 1
ATOM 4649 O O . PRO B 1 256 ? 157.310 181.837 186.952 1.00 87.18 255 PRO B O 1
ATOM 4653 N N . ALA B 1 257 ? 157.335 180.901 189.004 1.00 87.81 256 ALA B N 1
ATOM 4654 C CA . ALA B 1 257 ? 158.187 181.934 189.576 1.00 87.81 256 ALA B CA 1
ATOM 4655 C C . ALA B 1 257 ? 159.660 181.746 189.244 1.00 87.81 256 ALA B C 1
ATOM 4656 O O . ALA B 1 257 ? 160.409 182.728 189.253 1.00 87.81 256 ALA B O 1
ATOM 4658 N N . HIS B 1 258 ? 160.095 180.523 188.952 1.00 88.31 257 HIS B N 1
ATOM 4659 C CA . HIS B 1 258 ? 161.513 180.276 188.726 1.00 88.31 257 HIS B CA 1
ATOM 4660 C C . HIS B 1 258 ? 161.958 180.600 187.307 1.00 88.31 257 HIS B C 1
ATOM 4661 O O . HIS B 1 258 ? 163.148 180.457 187.004 1.00 88.31 257 HIS B O 1
ATOM 4668 N N . ARG B 1 259 ? 161.047 181.031 186.433 1.00 92.95 258 ARG B N 1
ATOM 4669 C CA . ARG B 1 259 ? 161.395 181.383 185.066 1.00 92.95 258 ARG B CA 1
ATOM 4670 C C . ARG B 1 259 ? 161.095 182.827 184.695 1.00 92.95 258 ARG B C 1
ATOM 4671 O O . ARG B 1 259 ? 161.664 183.318 183.714 1.00 92.95 258 ARG B O 1
ATOM 4679 N N . PHE B 1 260 ? 160.233 183.519 185.436 1.00 91.45 259 PHE B N 1
ATOM 4680 C CA . PHE B 1 260 ? 159.800 184.857 185.061 1.00 91.45 259 PHE B CA 1
ATOM 4681 C C . PHE B 1 260 ? 159.999 185.910 186.141 1.00 91.45 259 PHE B C 1
ATOM 4682 O O . PHE B 1 260 ? 160.168 187.083 185.806 1.00 91.45 259 PHE B O 1
ATOM 4690 N N . ALA B 1 261 ? 159.986 185.532 187.416 1.00 85.52 260 ALA B N 1
ATOM 4691 C CA . ALA B 1 261 ? 160.053 186.513 188.488 1.00 85.52 260 ALA B CA 1
ATOM 4692 C C . ALA B 1 261 ? 161.432 187.165 188.554 1.00 85.52 260 ALA B C 1
ATOM 4693 O O . ALA B 1 261 ? 162.438 186.609 188.107 1.00 85.52 260 ALA B O 1
ATOM 4695 N N . SER B 1 262 ? 161.464 188.367 189.121 1.00 87.60 261 SER B N 1
ATOM 4696 C CA . SER B 1 262 ? 162.689 189.121 189.318 1.00 87.60 261 SER B CA 1
ATOM 4697 C C . SER B 1 262 ? 163.206 188.908 190.740 1.00 87.60 261 SER B C 1
ATOM 4698 O O . SER B 1 262 ? 162.703 188.066 191.490 1.00 87.60 261 SER B O 1
ATOM 4701 N N . ARG B 1 263 ? 164.228 189.678 191.122 1.00 85.24 262 ARG B N 1
ATOM 4702 C CA . ARG B 1 263 ? 164.821 189.518 192.447 1.00 85.24 262 ARG B CA 1
ATOM 4703 C C . ARG B 1 263 ? 163.880 190.009 193.541 1.00 85.24 262 ARG B C 1
ATOM 4704 O O . ARG B 1 263 ? 163.677 189.326 194.552 1.00 85.24 262 ARG B O 1
ATOM 4712 N N . GLY B 1 264 ? 163.301 191.197 193.359 1.00 86.27 263 GLY B N 1
ATOM 4713 C CA . GLY B 1 264 ? 162.426 191.747 194.382 1.00 86.27 263 GLY B CA 1
ATOM 4714 C C . GLY B 1 264 ? 161.189 190.902 194.611 1.00 86.27 263 GLY B C 1
ATOM 4715 O O . GLY B 1 264 ? 160.781 190.677 195.754 1.00 86.27 263 GLY B O 1
ATOM 4716 N N . GLU B 1 265 ? 160.575 190.421 193.529 1.00 93.02 264 GLU B N 1
ATOM 4717 C CA . GLU B 1 265 ? 159.390 189.583 193.663 1.00 93.02 264 GLU B CA 1
ATOM 4718 C C . GLU B 1 265 ? 159.717 188.273 194.370 1.00 93.02 264 GLU B C 1
ATOM 4719 O O . GLU B 1 265 ? 158.952 187.815 195.227 1.00 93.02 264 GLU B O 1
ATOM 4725 N N . ALA B 1 266 ? 160.853 187.660 194.030 1.00 82.38 265 ALA B N 1
ATOM 4726 C CA . ALA B 1 266 ? 161.249 186.421 194.692 1.00 82.38 265 ALA B CA 1
ATOM 4727 C C . ALA B 1 266 ? 161.521 186.646 196.174 1.00 82.38 265 ALA B C 1
ATOM 4728 O O . ALA B 1 266 ? 161.127 185.830 197.018 1.00 82.38 265 ALA B O 1
ATOM 4730 N N . LYS B 1 267 ? 162.198 187.746 196.510 1.00 81.69 266 LYS B N 1
ATOM 4731 C CA . LYS B 1 267 ? 162.464 188.048 197.912 1.00 81.69 266 LYS B CA 1
ATOM 4732 C C . LYS B 1 267 ? 161.168 188.272 198.681 1.00 81.69 266 LYS B C 1
ATOM 4733 O O . LYS B 1 267 ? 161.010 187.783 199.809 1.00 81.69 266 LYS B O 1
ATOM 4739 N N . THR B 1 268 ? 160.223 189.003 198.084 1.00 80.45 267 THR B N 1
ATOM 4740 C CA . THR B 1 268 ? 158.938 189.224 198.735 1.00 80.45 267 THR B CA 1
ATOM 4741 C C . THR B 1 268 ? 158.188 187.913 198.931 1.00 80.45 267 THR B C 1
ATOM 4742 O O . THR B 1 268 ? 157.579 187.690 199.983 1.00 80.45 267 THR B O 1
ATOM 4746 N N . LEU B 1 269 ? 158.221 187.032 197.930 1.00 77.22 268 LEU B N 1
ATOM 4747 C CA . LEU B 1 269 ? 157.545 185.745 198.055 1.00 77.22 268 LEU B CA 1
ATOM 4748 C C . LEU B 1 269 ? 158.155 184.902 199.169 1.00 77.22 268 LEU B C 1
ATOM 4749 O O . LEU B 1 269 ? 157.431 184.274 199.952 1.00 77.22 268 LEU B O 1
ATOM 4754 N N . ALA B 1 270 ? 159.488 184.874 199.257 1.00 77.96 269 ALA B N 1
ATOM 4755 C CA . ALA B 1 270 ? 160.139 184.110 200.318 1.00 77.96 269 ALA B CA 1
ATOM 4756 C C . ALA B 1 270 ? 159.796 184.668 201.694 1.00 77.96 269 ALA B C 1
ATOM 4757 O O . ALA B 1 270 ? 159.513 183.908 202.633 1.00 77.96 269 ALA B O 1
ATOM 4759 N N . LEU B 1 271 ? 159.815 185.996 201.835 1.00 73.34 270 LEU B N 1
ATOM 4760 C CA . LEU B 1 271 ? 159.458 186.601 203.113 1.00 73.34 270 LEU B CA 1
ATOM 4761 C C . LEU B 1 271 ? 158.012 186.293 203.479 1.00 73.34 270 LEU B C 1
ATOM 4762 O O . LEU B 1 271 ? 157.702 186.032 204.648 1.00 73.34 270 LEU B O 1
ATOM 4767 N N . ALA B 1 272 ? 157.113 186.315 202.492 1.00 76.17 271 ALA B N 1
ATOM 4768 C CA . ALA B 1 272 ? 155.719 185.976 202.750 1.00 76.17 271 ALA B CA 1
ATOM 4769 C C . ALA B 1 272 ? 155.578 184.531 203.207 1.00 76.17 271 ALA B C 1
ATOM 4770 O O . ALA B 1 272 ? 154.788 184.233 204.110 1.00 76.17 271 ALA B O 1
ATOM 4772 N N . LEU B 1 273 ? 156.329 183.617 202.588 1.00 75.93 272 LEU B N 1
ATOM 4773 C CA . LEU B 1 273 ? 156.289 182.220 203.012 1.00 75.93 272 LEU B CA 1
ATOM 4774 C C . LEU B 1 273 ? 156.737 182.075 204.462 1.00 75.93 272 LEU B C 1
ATOM 4775 O O . LEU B 1 273 ? 156.094 181.381 205.263 1.00 75.93 272 LEU B O 1
ATOM 4780 N N . ARG B 1 274 ? 157.842 182.735 204.819 1.00 76.20 273 ARG B N 1
ATOM 4781 C CA . ARG B 1 274 ? 158.334 182.642 206.192 1.00 76.20 273 ARG B CA 1
ATOM 4782 C C . ARG B 1 274 ? 157.336 183.230 207.183 1.00 76.20 273 ARG B C 1
ATOM 4783 O O . ARG B 1 274 ? 157.112 182.665 208.260 1.00 76.20 273 ARG B O 1
ATOM 4791 N N . LEU B 1 275 ? 156.724 184.364 206.837 1.00 75.03 274 LEU B N 1
ATOM 4792 C CA . LEU B 1 275 ? 155.758 184.981 207.741 1.00 75.03 274 LEU B CA 1
ATOM 4793 C C . LEU B 1 275 ? 154.509 184.121 207.894 1.00 75.03 274 LEU B C 1
ATOM 4794 O O . LEU B 1 275 ? 153.937 184.040 208.987 1.00 75.03 274 LEU B O 1
ATOM 4799 N N . ALA B 1 276 ? 154.066 183.477 206.812 1.00 80.17 275 ALA B N 1
ATOM 4800 C CA . ALA B 1 276 ? 152.929 182.569 206.913 1.00 80.17 275 ALA B CA 1
ATOM 4801 C C . ALA B 1 276 ? 153.250 181.389 207.819 1.00 80.17 275 ALA B C 1
ATOM 4802 O O . ALA B 1 276 ? 152.415 180.973 208.633 1.00 80.17 275 ALA B O 1
ATOM 4804 N N . GLU B 1 277 ? 154.458 180.834 207.691 1.00 85.30 276 GLU B N 1
ATOM 4805 C CA . GLU B 1 277 ? 154.863 179.757 208.589 1.00 85.30 276 GLU B CA 1
ATOM 4806 C C . GLU B 1 277 ? 154.876 180.228 210.038 1.00 85.30 276 GLU B C 1
ATOM 4807 O O . GLU B 1 277 ? 154.429 179.507 210.939 1.00 85.30 276 GLU B O 1
ATOM 4813 N N . HIS B 1 278 ? 155.384 181.439 210.279 1.00 82.51 277 HIS B N 1
ATOM 4814 C CA . HIS B 1 278 ? 155.404 181.986 211.633 1.00 82.51 277 HIS B CA 1
ATOM 4815 C C . HIS B 1 278 ? 153.994 182.128 212.194 1.00 82.51 277 HIS B C 1
ATOM 4816 O O . HIS B 1 278 ? 153.739 181.772 213.352 1.00 82.51 277 HIS B O 1
ATOM 4823 N N . ARG B 1 279 ? 153.064 182.645 211.389 1.00 89.18 278 ARG B N 1
ATOM 4824 C CA . ARG B 1 279 ? 151.693 182.813 211.861 1.00 89.18 278 ARG B CA 1
ATOM 4825 C C . ARG B 1 279 ? 151.040 181.468 212.156 1.00 89.18 278 ARG B C 1
ATOM 4826 O O . ARG B 1 279 ? 150.325 181.323 213.156 1.00 89.18 278 ARG B O 1
ATOM 4834 N N . LEU B 1 280 ? 151.268 180.474 211.295 1.00 90.15 279 LEU B N 1
ATOM 4835 C CA . LEU B 1 280 ? 150.693 179.155 211.539 1.00 90.15 279 LEU B CA 1
ATOM 4836 C C . LEU B 1 280 ? 151.253 178.538 212.815 1.00 90.15 279 LEU B C 1
ATOM 4837 O O . LEU B 1 280 ? 150.507 177.954 213.611 1.00 90.15 279 LEU B O 1
ATOM 4842 N N . LEU B 1 281 ? 152.565 178.663 213.031 1.00 94.13 280 LEU B N 1
ATOM 4843 C CA . LEU B 1 281 ? 153.160 178.148 214.260 1.00 94.13 280 LEU B CA 1
ATOM 4844 C C . LEU B 1 281 ? 152.589 178.852 215.483 1.00 94.13 280 LEU B C 1
ATOM 4845 O O . LEU B 1 281 ? 152.322 178.214 216.508 1.00 94.13 280 LEU B O 1
ATOM 4850 N N . GLY B 1 282 ? 152.404 180.170 215.396 1.00 99.32 281 GLY B N 1
ATOM 4851 C CA . GLY B 1 282 ? 151.814 180.896 216.508 1.00 99.32 281 GLY B CA 1
ATOM 4852 C C . GLY B 1 282 ? 150.400 180.443 216.816 1.00 99.32 281 GLY B C 1
ATOM 4853 O O . GLY B 1 282 ? 150.030 180.279 217.981 1.00 99.32 281 GLY B O 1
ATOM 4854 N N . GLU B 1 283 ? 149.590 180.233 215.777 1.00 106.58 282 GLU B N 1
ATOM 4855 C CA . GLU B 1 283 ? 148.226 179.763 215.993 1.00 106.58 282 GLU B CA 1
ATOM 4856 C C . GLU B 1 283 ? 148.176 178.314 216.461 1.00 106.58 282 GLU B C 1
ATOM 4857 O O . GLU B 1 283 ? 147.177 177.907 217.063 1.00 106.58 282 GLU B O 1
ATOM 4863 N N . HIS B 1 284 ? 149.221 177.530 216.201 1.00 109.26 283 HIS B N 1
ATOM 4864 C CA . HIS B 1 284 ? 149.222 176.122 216.589 1.00 109.26 283 HIS B CA 1
ATOM 4865 C C . HIS B 1 284 ? 149.735 175.912 218.013 1.00 109.26 283 HIS B C 1
ATOM 4866 O O . HIS B 1 284 ? 149.030 175.347 218.854 1.00 109.26 283 HIS B O 1
ATOM 4873 N N . HIS B 1 285 ? 150.965 176.353 218.292 1.00 111.29 284 HIS B N 1
ATOM 4874 C CA . HIS B 1 285 ? 151.579 176.070 219.588 1.00 111.29 284 HIS B CA 1
ATOM 4875 C C . HIS B 1 285 ? 150.843 176.765 220.728 1.00 111.29 284 HIS B C 1
ATOM 4876 O O . HIS B 1 285 ? 150.626 176.166 221.787 1.00 111.29 284 HIS B O 1
ATOM 4883 N N . GLY B 1 286 ? 150.456 178.022 220.536 1.00 109.27 285 GLY B N 1
ATOM 4884 C CA . GLY B 1 286 ? 149.747 178.752 221.569 1.00 109.27 285 GLY B CA 1
ATOM 4885 C C . GLY B 1 286 ? 150.195 180.192 221.716 1.00 109.27 285 GLY B C 1
ATOM 4886 O O . GLY B 1 286 ? 149.395 181.062 222.073 1.00 109.27 285 GLY B O 1
ATOM 4887 N N . GLU B 1 287 ? 151.471 180.458 221.442 1.00 106.13 286 GLU B N 1
ATOM 4888 C CA . GLU B 1 287 ? 152.007 181.809 221.466 1.00 106.13 286 GLU B CA 1
ATOM 4889 C C . GLU B 1 287 ? 153.030 181.953 220.347 1.00 106.13 286 GLU B C 1
ATOM 4890 O O . GLU B 1 287 ? 153.790 181.011 220.076 1.00 106.13 286 GLU B O 1
ATOM 4896 N N . PRO B 1 288 ? 153.056 183.098 219.671 1.00 94.99 287 PRO B N 1
ATOM 4897 C CA . PRO B 1 288 ? 153.945 183.263 218.516 1.00 94.99 287 PRO B CA 1
ATOM 4898 C C . PRO B 1 288 ? 155.403 183.172 218.923 1.00 94.99 287 PRO B C 1
ATOM 4899 O O . PRO B 1 288 ? 155.794 183.668 219.990 1.00 94.99 287 PRO B O 1
ATOM 4903 N N . PRO B 1 289 ? 156.237 182.546 218.101 1.00 87.92 288 PRO B N 1
ATOM 4904 C CA . PRO B 1 289 ? 157.674 182.512 218.380 1.00 87.92 288 PRO B CA 1
ATOM 4905 C C . PRO B 1 289 ? 158.340 183.841 218.056 1.00 87.92 288 PRO B C 1
ATOM 4906 O O . PRO B 1 289 ? 157.793 184.694 217.357 1.00 87.92 288 PRO B O 1
ATOM 4910 N N . LEU B 1 290 ? 159.547 184.002 218.589 1.00 80.02 289 LEU B N 1
ATOM 4911 C CA . LEU B 1 290 ? 160.356 185.168 218.268 1.00 80.02 289 LEU B CA 1
ATOM 4912 C C . LEU B 1 290 ? 160.770 185.128 216.802 1.00 80.02 289 LEU B C 1
ATOM 4913 O O . LEU B 1 290 ? 161.093 184.067 216.262 1.00 80.02 289 LEU B O 1
ATOM 4918 N N . LEU B 1 291 ? 160.753 186.289 216.153 1.00 74.57 290 LEU B N 1
ATOM 4919 C CA . LEU B 1 291 ? 161.072 186.402 214.736 1.00 74.57 290 LEU B CA 1
ATOM 4920 C C . LEU B 1 291 ? 162.388 187.144 214.560 1.00 74.57 290 LEU B C 1
ATOM 4921 O O . LEU B 1 291 ? 162.577 188.223 215.128 1.00 74.57 290 LEU B O 1
ATOM 4926 N N . LEU B 1 292 ? 163.288 186.567 213.768 1.00 75.19 291 LEU B N 1
ATOM 4927 C CA . LEU B 1 292 ? 164.582 187.166 213.470 1.00 75.19 291 LEU B CA 1
ATOM 4928 C C . LEU B 1 292 ? 164.698 187.330 211.963 1.00 75.19 291 LEU B C 1
ATOM 4929 O O . LEU B 1 292 ? 164.586 186.349 211.220 1.00 75.19 291 LEU B O 1
ATOM 4934 N N . VAL B 1 293 ? 164.923 188.560 211.514 1.00 76.50 292 VAL B N 1
ATOM 4935 C CA . VAL B 1 293 ? 165.066 188.874 210.097 1.00 76.50 292 VAL B CA 1
ATOM 4936 C C . VAL B 1 293 ? 166.452 189.457 209.878 1.00 76.50 292 VAL B C 1
ATOM 4937 O O . VAL B 1 293 ? 166.838 190.421 210.547 1.00 76.50 292 VAL B O 1
ATOM 4941 N N . ASP B 1 294 ? 167.194 188.877 208.941 1.00 83.72 293 ASP B N 1
ATOM 4942 C CA . ASP B 1 294 ? 168.570 189.266 208.672 1.00 83.72 293 ASP B CA 1
ATOM 4943 C C . ASP B 1 294 ? 168.621 189.917 207.297 1.00 83.72 293 ASP B C 1
ATOM 4944 O O . ASP B 1 294 ? 168.132 189.345 206.317 1.00 83.72 293 ASP B O 1
ATOM 4949 N N . GLU B 1 295 ? 169.213 191.111 207.236 1.00 88.88 294 GLU B N 1
ATOM 4950 C CA . GLU B 1 295 ? 169.426 191.854 205.996 1.00 88.88 294 GLU B CA 1
ATOM 4951 C C . GLU B 1 295 ? 168.090 192.091 205.282 1.00 88.88 294 GLU B C 1
ATOM 4952 O O . GLU B 1 295 ? 167.813 191.568 204.203 1.00 88.88 294 GLU B O 1
ATOM 4958 N N . TRP B 1 296 ? 167.255 192.895 205.942 1.00 85.69 295 TRP B N 1
ATOM 4959 C CA . TRP B 1 296 ? 165.836 192.954 205.604 1.00 85.69 295 TRP B CA 1
ATOM 4960 C C . TRP B 1 296 ? 165.555 193.713 204.309 1.00 85.69 295 TRP B C 1
ATOM 4961 O O . TRP B 1 296 ? 164.672 193.314 203.543 1.00 85.69 295 TRP B O 1
ATOM 4972 N N . GLY B 1 297 ? 166.275 194.798 204.039 1.00 90.00 296 GLY B N 1
ATOM 4973 C CA . GLY B 1 297 ? 165.824 195.718 203.009 1.00 90.00 296 GLY B CA 1
ATOM 4974 C C . GLY B 1 297 ? 166.803 196.133 201.928 1.00 90.00 296 GLY B C 1
ATOM 4975 O O . GLY B 1 297 ? 166.844 197.312 201.565 1.00 90.00 296 GLY B O 1
ATOM 4976 N N . GLU B 1 298 ? 167.596 195.202 201.399 1.00 91.80 297 GLU B N 1
ATOM 4977 C CA . GLU B 1 298 ? 168.572 195.583 200.383 1.00 91.80 297 GLU B CA 1
ATOM 4978 C C . GLU B 1 298 ? 167.936 195.754 199.008 1.00 91.80 297 GLU B C 1
ATOM 4979 O O . GLU B 1 298 ? 167.933 196.854 198.447 1.00 91.80 297 GLU B O 1
ATOM 4985 N N . GLU B 1 299 ? 167.376 194.679 198.454 1.00 91.48 298 GLU B N 1
ATOM 4986 C CA . GLU B 1 299 ? 166.947 194.663 197.061 1.00 91.48 298 GLU B CA 1
ATOM 4987 C C . GLU B 1 299 ? 165.491 195.072 196.880 1.00 91.48 298 GLU B C 1
ATOM 4988 O O . GLU B 1 299 ? 164.835 194.607 195.939 1.00 91.48 298 GLU B O 1
ATOM 4994 N N . LEU B 1 300 ? 164.967 195.930 197.749 1.00 87.03 299 LEU B N 1
ATOM 4995 C CA . LEU B 1 300 ? 163.594 196.397 197.656 1.00 87.03 299 LEU B CA 1
ATOM 4996 C C . LEU B 1 300 ? 163.569 197.909 197.478 1.00 87.03 299 LEU B C 1
ATOM 4997 O O . LEU B 1 300 ? 164.491 198.615 197.896 1.00 87.03 299 LEU B O 1
ATOM 5002 N N . ASP B 1 301 ? 162.506 198.399 196.847 1.00 98.39 300 ASP B N 1
ATOM 5003 C CA . ASP B 1 301 ? 162.335 199.830 196.634 1.00 98.39 300 ASP B CA 1
ATOM 5004 C C . ASP B 1 301 ? 161.704 200.458 197.876 1.00 98.39 300 ASP B C 1
ATOM 5005 O O . ASP B 1 301 ? 161.571 199.824 198.926 1.00 98.39 300 ASP B O 1
ATOM 5010 N N . GLU B 1 302 ? 161.299 201.724 197.764 1.00 100.39 301 GLU B N 1
ATOM 5011 C CA . GLU B 1 302 ? 160.797 202.450 198.927 1.00 100.39 301 GLU B CA 1
ATOM 5012 C C . GLU B 1 302 ? 159.460 201.893 199.401 1.00 100.39 301 GLU B C 1
ATOM 5013 O O . GLU B 1 302 ? 159.259 201.674 200.602 1.00 100.39 301 GLU B O 1
ATOM 5019 N N . ALA B 1 303 ? 158.530 201.665 198.471 1.00 97.66 302 ALA B N 1
ATOM 5020 C CA . ALA B 1 303 ? 157.194 201.220 198.854 1.00 97.66 302 ALA B CA 1
ATOM 5021 C C . ALA B 1 303 ? 157.233 199.851 199.520 1.00 97.66 302 ALA B C 1
ATOM 5022 O O . ALA B 1 303 ? 156.560 199.626 200.534 1.00 97.66 302 ALA B O 1
ATOM 5024 N N . ARG B 1 304 ? 158.014 198.923 198.965 1.00 88.62 303 ARG B N 1
ATOM 5025 C CA . ARG B 1 304 ? 158.102 197.590 199.551 1.00 88.62 303 ARG B CA 1
ATOM 5026 C C . ARG B 1 304 ? 158.734 197.635 200.935 1.00 88.62 303 ARG B C 1
ATOM 5027 O O . ARG B 1 304 ? 158.284 196.937 201.851 1.00 88.62 303 ARG B O 1
ATOM 5035 N N . ARG B 1 305 ? 159.776 198.451 201.109 1.00 91.98 304 ARG B N 1
ATOM 5036 C CA . ARG B 1 305 ? 160.399 198.584 202.421 1.00 91.98 304 ARG B CA 1
ATOM 5037 C C . ARG B 1 305 ? 159.422 199.159 203.439 1.00 91.98 304 ARG B C 1
ATOM 5038 O O . ARG B 1 305 ? 159.347 198.684 204.580 1.00 91.98 304 ARG B O 1
ATOM 5046 N N . ARG B 1 306 ? 158.662 200.182 203.042 1.00 97.02 305 ARG B N 1
ATOM 5047 C CA . ARG B 1 306 ? 157.684 200.767 203.952 1.00 97.02 305 ARG B CA 1
ATOM 5048 C C . ARG B 1 306 ? 156.605 199.758 204.323 1.00 97.02 305 ARG B C 1
ATOM 5049 O O . ARG B 1 306 ? 156.191 199.681 205.485 1.00 97.02 305 ARG B O 1
ATOM 5057 N N . ALA B 1 307 ? 156.139 198.972 203.349 1.00 87.57 306 ALA B N 1
ATOM 5058 C CA . ALA B 1 307 ? 155.137 197.953 203.642 1.00 87.57 306 ALA B CA 1
ATOM 5059 C C . ALA B 1 307 ? 155.682 196.897 204.596 1.00 87.57 306 ALA B C 1
ATOM 5060 O O . ALA B 1 307 ? 154.984 196.467 205.523 1.00 87.57 306 ALA B O 1
ATOM 5062 N N . VAL B 1 308 ? 156.927 196.467 204.382 1.00 84.17 307 VAL B N 1
ATOM 5063 C CA . VAL B 1 308 ? 157.534 195.466 205.257 1.00 84.17 307 VAL B CA 1
ATOM 5064 C C . VAL B 1 308 ? 157.631 195.998 206.681 1.00 84.17 307 VAL B C 1
ATOM 5065 O O . VAL B 1 308 ? 157.294 195.305 207.649 1.00 84.17 307 VAL B O 1
ATOM 5069 N N . LEU B 1 309 ? 158.093 197.242 206.828 1.00 85.61 308 LEU B N 1
ATOM 5070 C CA . LEU B 1 309 ? 158.218 197.827 208.159 1.00 85.61 308 LEU B CA 1
ATOM 5071 C C . LEU B 1 309 ? 156.856 197.974 208.827 1.00 85.61 308 LEU B C 1
ATOM 5072 O O . LEU B 1 309 ? 156.710 197.699 210.025 1.00 85.61 308 LEU B O 1
ATOM 5077 N N . ALA B 1 310 ? 155.845 198.403 208.068 1.00 84.16 309 ALA B N 1
ATOM 5078 C CA . ALA B 1 310 ? 154.509 198.551 208.634 1.00 84.16 309 ALA B CA 1
ATOM 5079 C C . ALA B 1 310 ? 153.955 197.212 209.098 1.00 84.16 309 ALA B C 1
ATOM 5080 O O . ALA B 1 310 ? 153.328 197.127 210.160 1.00 84.16 309 ALA B O 1
ATOM 5082 N N . TYR B 1 311 ? 154.168 196.154 208.313 1.00 83.75 310 TYR B N 1
ATOM 5083 C CA . TYR B 1 311 ? 153.705 194.834 208.729 1.00 83.75 310 TYR B CA 1
ATOM 5084 C C . TYR B 1 311 ? 154.442 194.356 209.973 1.00 83.75 310 TYR B C 1
ATOM 5085 O O . TYR B 1 311 ? 153.827 193.798 210.889 1.00 83.75 310 TYR B O 1
ATOM 5094 N N . ALA B 1 312 ? 155.760 194.563 210.027 1.00 83.67 311 ALA B N 1
ATOM 5095 C CA . ALA B 1 312 ? 156.532 194.098 211.173 1.00 83.67 311 ALA B CA 1
ATOM 5096 C C . ALA B 1 312 ? 156.267 194.916 212.429 1.00 83.67 311 ALA B C 1
ATOM 5097 O O . ALA B 1 312 ? 156.568 194.447 213.532 1.00 83.67 311 ALA B O 1
ATOM 5099 N N . GLN B 1 313 ? 155.721 196.126 212.288 1.00 88.29 312 GLN B N 1
ATOM 5100 C CA . GLN B 1 313 ? 155.470 196.970 213.453 1.00 88.29 312 GLN B CA 1
ATOM 5101 C C . GLN B 1 313 ? 154.487 196.333 214.430 1.00 88.29 312 GLN B C 1
ATOM 5102 O O . GLN B 1 313 ? 154.518 196.642 215.627 1.00 88.29 312 GLN B O 1
ATOM 5108 N N . ALA B 1 314 ? 153.617 195.446 213.955 1.00 86.41 313 ALA B N 1
ATOM 5109 C CA . ALA B 1 314 ? 152.532 194.917 214.771 1.00 86.41 313 ALA B CA 1
ATOM 5110 C C . ALA B 1 314 ? 152.874 193.609 215.475 1.00 86.41 313 ALA B C 1
ATOM 5111 O O . ALA B 1 314 ? 152.014 193.059 216.170 1.00 86.41 313 ALA B O 1
ATOM 5113 N N . LEU B 1 315 ? 154.091 193.098 215.319 1.00 83.76 314 LEU B N 1
ATOM 5114 C CA . LEU B 1 315 ? 154.429 191.821 215.929 1.00 83.76 314 LEU B CA 1
ATOM 5115 C C . LEU B 1 315 ? 154.792 191.996 217.403 1.00 83.76 314 LEU B C 1
ATOM 5116 O O . LEU B 1 315 ? 155.251 193.065 217.813 1.00 83.76 314 LEU B O 1
ATOM 5121 N N . PRO B 1 316 ? 154.578 190.960 218.222 1.00 81.36 315 PRO B N 1
ATOM 5122 C CA . PRO B 1 316 ? 154.943 191.071 219.646 1.00 81.36 315 PRO B CA 1
ATOM 5123 C C . PRO B 1 316 ? 156.415 191.361 219.876 1.00 81.36 315 PRO B C 1
ATOM 5124 O O . PRO B 1 316 ? 156.755 192.119 220.792 1.00 81.36 315 PRO B O 1
ATOM 5128 N N . GLN B 1 317 ? 157.301 190.780 219.071 1.00 80.12 316 GLN B N 1
ATOM 5129 C CA . GLN B 1 317 ? 158.729 191.032 219.197 1.00 80.12 316 GLN B CA 1
ATOM 5130 C C . GLN B 1 317 ? 159.416 190.633 217.900 1.00 80.12 316 GLN B C 1
ATOM 5131 O O . GLN B 1 317 ? 159.074 189.612 217.301 1.00 80.12 316 GLN B O 1
ATOM 5137 N N . ALA B 1 318 ? 160.382 191.444 217.478 1.00 70.86 317 ALA B N 1
ATOM 5138 C CA . ALA B 1 318 ? 161.160 191.153 216.283 1.00 70.86 317 ALA B CA 1
ATOM 5139 C C . ALA B 1 318 ? 162.469 191.921 216.358 1.00 70.86 317 ALA B C 1
ATOM 5140 O O . ALA B 1 318 ? 162.571 192.944 217.038 1.00 70.86 317 ALA B O 1
ATOM 5142 N N . ILE B 1 319 ? 163.471 191.412 215.648 1.00 69.52 318 ILE B N 1
ATOM 5143 C CA . ILE B 1 319 ? 164.783 192.041 215.567 1.00 69.52 318 ILE B CA 1
ATOM 5144 C C . ILE B 1 319 ? 165.198 192.096 214.105 1.00 69.52 318 ILE B C 1
ATOM 5145 O O . ILE B 1 319 ? 165.196 191.070 213.417 1.00 69.52 318 ILE B O 1
ATOM 5150 N N . LEU B 1 320 ? 165.553 193.286 213.634 1.00 73.12 319 LEU B N 1
ATOM 5151 C CA . LEU B 1 320 ? 165.967 193.497 212.256 1.00 73.12 319 LEU B CA 1
ATOM 5152 C C . LEU B 1 320 ? 167.424 193.931 212.220 1.00 73.12 319 LEU B C 1
ATOM 5153 O O . LEU B 1 320 ? 167.881 194.676 213.091 1.00 73.12 319 LEU B O 1
ATOM 5158 N N . ALA B 1 321 ? 168.152 193.460 211.212 1.00 71.25 320 ALA B N 1
ATOM 5159 C CA . ALA B 1 321 ? 169.550 193.814 211.026 1.00 71.25 320 ALA B CA 1
ATOM 5160 C C . ALA B 1 321 ? 169.768 194.253 209.588 1.00 71.25 320 ALA B C 1
ATOM 5161 O O . ALA B 1 321 ? 169.182 193.686 208.663 1.00 71.25 320 ALA B O 1
ATOM 5163 N N . GLY B 1 322 ? 170.607 195.263 209.403 1.00 76.63 321 GLY B N 1
ATOM 5164 C CA . GLY B 1 322 ? 170.870 195.758 208.065 1.00 76.63 321 GLY B CA 1
ATOM 5165 C C . GLY B 1 322 ? 171.878 196.883 208.097 1.00 76.63 321 GLY B C 1
ATOM 5166 O O . GLY B 1 322 ? 172.350 197.301 209.159 1.00 76.63 321 GLY B O 1
ATOM 5167 N N . LEU B 1 323 ? 172.204 197.371 206.900 1.00 80.87 322 LEU B N 1
ATOM 5168 C CA . LEU B 1 323 ? 173.196 198.429 206.764 1.00 80.87 322 LEU B CA 1
ATOM 5169 C C . LEU B 1 323 ? 172.645 199.798 207.139 1.00 80.87 322 LEU B C 1
ATOM 5170 O O . LEU B 1 323 ? 173.412 200.674 207.553 1.00 80.87 322 LEU B O 1
ATOM 5175 N N . GLU B 1 324 ? 171.340 200.008 207.001 1.00 90.95 323 GLU B N 1
ATOM 5176 C CA . GLU B 1 324 ? 170.728 201.308 207.233 1.00 90.95 323 GLU B CA 1
ATOM 5177 C C . GLU B 1 324 ? 169.661 201.200 208.312 1.00 90.95 323 GLU B C 1
ATOM 5178 O O . GLU B 1 324 ? 168.863 200.257 208.321 1.00 90.95 323 GLU B O 1
ATOM 5184 N N . ALA B 1 325 ? 169.653 202.170 209.215 1.00 87.91 324 ALA B N 1
ATOM 5185 C CA . ALA B 1 325 ? 168.717 202.149 210.330 1.00 87.91 324 ALA B CA 1
ATOM 5186 C C . ALA B 1 325 ? 167.310 202.481 209.849 1.00 87.91 324 ALA B C 1
ATOM 5187 O O . ALA B 1 325 ? 167.126 203.453 209.109 1.00 87.91 324 ALA B O 1
ATOM 5189 N N . PRO B 1 326 ? 166.298 201.700 210.233 1.00 88.38 325 PRO B N 1
ATOM 5190 C CA . PRO B 1 326 ? 164.925 202.090 209.929 1.00 88.38 325 PRO B CA 1
ATOM 5191 C C . PRO B 1 326 ? 164.552 203.354 210.680 1.00 88.38 325 PRO B C 1
ATOM 5192 O O . PRO B 1 326 ? 165.071 203.616 211.779 1.00 88.38 325 PRO B O 1
ATOM 5196 N N . PRO B 1 327 ? 163.658 204.174 210.126 1.00 92.23 326 PRO B N 1
ATOM 5197 C CA . PRO B 1 327 ? 163.290 205.429 210.795 1.00 92.23 326 PRO B CA 1
ATOM 5198 C C . PRO B 1 327 ? 162.199 205.210 211.835 1.00 92.23 326 PRO B C 1
ATOM 5199 O O . PRO B 1 327 ? 161.187 204.557 211.567 1.00 92.23 326 PRO B O 1
ATOM 5203 N N . GLY B 1 328 ? 162.411 205.761 213.027 1.00 94.46 327 GLY B N 1
ATOM 5204 C CA . GLY B 1 328 ? 161.402 205.735 214.067 1.00 94.46 327 GLY B CA 1
ATOM 5205 C C . GLY B 1 328 ? 161.413 204.528 214.975 1.00 94.46 327 GLY B C 1
ATOM 5206 O O . GLY B 1 328 ? 160.405 204.268 215.641 1.00 94.46 327 GLY B O 1
ATOM 5207 N N . VAL B 1 329 ? 162.511 203.779 215.027 1.00 88.00 328 VAL B N 1
ATOM 5208 C CA . VAL B 1 329 ? 162.595 202.598 215.885 1.00 88.00 328 VAL B CA 1
ATOM 5209 C C . VAL B 1 329 ? 163.885 202.659 216.696 1.00 88.00 328 VAL B C 1
ATOM 5210 O O . VAL B 1 329 ? 164.857 203.293 216.261 1.00 88.00 328 VAL B O 1
ATOM 5214 N N . PRO B 1 330 ? 163.936 202.040 217.876 1.00 87.87 329 PRO B N 1
ATOM 5215 C CA . PRO B 1 330 ? 165.199 201.983 218.622 1.00 87.87 329 PRO B CA 1
ATOM 5216 C C . PRO B 1 330 ? 166.268 201.245 217.830 1.00 87.87 329 PRO B C 1
ATOM 5217 O O . PRO B 1 330 ? 165.982 200.289 217.108 1.00 87.87 329 PRO B O 1
ATOM 5221 N N . VAL B 1 331 ? 167.510 201.699 217.972 1.00 84.59 330 VAL B N 1
ATOM 5222 C CA . VAL B 1 331 ? 168.617 201.185 217.178 1.00 84.59 330 VAL B CA 1
ATOM 5223 C C . VAL B 1 331 ? 169.816 200.922 218.079 1.00 84.59 330 VAL B C 1
ATOM 5224 O O . VAL B 1 331 ? 170.055 201.636 219.058 1.00 84.59 330 VAL B O 1
ATOM 5228 N N . CYS B 1 332 ? 170.560 199.867 217.752 1.00 87.70 331 CYS B N 1
ATOM 5229 C CA . CYS B 1 332 ? 171.807 199.528 218.421 1.00 87.70 331 CYS B CA 1
ATOM 5230 C C . CYS B 1 332 ? 172.865 199.243 217.366 1.00 87.70 331 CYS B C 1
ATOM 5231 O O . CYS B 1 332 ? 172.567 198.659 216.321 1.00 87.70 331 CYS B O 1
ATOM 5234 N N . SER B 1 333 ? 174.098 199.652 217.642 1.00 87.16 332 SER B N 1
ATOM 5235 C CA . SER B 1 333 ? 175.185 199.552 216.681 1.00 87.16 332 SER B CA 1
ATOM 5236 C C . SER B 1 333 ? 176.149 198.440 217.071 1.00 87.16 332 SER B C 1
ATOM 5237 O O . SER B 1 333 ? 176.305 198.113 218.251 1.00 87.16 332 SER B O 1
ATOM 5240 N N . VAL B 1 334 ? 176.796 197.862 216.062 1.00 77.94 333 VAL B N 1
ATOM 5241 C CA . VAL B 1 334 ? 177.780 196.800 216.241 1.00 77.94 333 VAL B CA 1
ATOM 5242 C C . VAL B 1 334 ? 179.088 197.256 215.613 1.00 77.94 333 VAL B C 1
ATOM 5243 O O . VAL B 1 334 ? 179.114 197.647 214.441 1.00 77.94 333 VAL B O 1
ATOM 5247 N N . VAL B 1 335 ? 180.170 197.206 216.388 1.00 76.70 334 VAL B N 1
ATOM 5248 C CA . VAL B 1 335 ? 181.487 197.635 215.925 1.00 76.70 334 VAL B CA 1
ATOM 5249 C C . VAL B 1 335 ? 182.509 196.602 216.382 1.00 76.70 334 VAL B C 1
ATOM 5250 O O . VAL B 1 335 ? 182.766 196.473 217.584 1.00 76.70 334 VAL B O 1
ATOM 5254 N N . ARG B 1 336 ? 183.093 195.874 215.430 1.00 80.77 335 ARG B N 1
ATOM 5255 C CA . ARG B 1 336 ? 184.168 194.916 215.698 1.00 80.77 335 ARG B CA 1
ATOM 5256 C C . ARG B 1 336 ? 183.765 193.880 216.745 1.00 80.77 335 ARG B C 1
ATOM 5257 O O . ARG B 1 336 ? 184.574 193.467 217.577 1.00 80.77 335 ARG B O 1
ATOM 5265 N N . GLY B 1 337 ? 182.506 193.453 216.704 1.00 80.98 336 GLY B N 1
ATOM 5266 C CA . GLY B 1 337 ? 182.038 192.370 217.538 1.00 80.98 336 GLY B CA 1
ATOM 5267 C C . GLY B 1 337 ? 181.408 192.772 218.854 1.00 80.98 336 GLY B C 1
ATOM 5268 O O . GLY B 1 337 ? 180.811 191.915 219.518 1.00 80.98 336 GLY B O 1
ATOM 5269 N N . VAL B 1 338 ? 181.515 194.032 219.259 1.00 81.15 337 VAL B N 1
ATOM 5270 C CA . VAL B 1 338 ? 180.915 194.490 220.506 1.00 81.15 337 VAL B CA 1
ATOM 5271 C C . VAL B 1 338 ? 179.614 195.209 220.186 1.00 81.15 337 VAL B C 1
ATOM 5272 O O . VAL B 1 338 ? 179.461 195.828 219.127 1.00 81.15 337 VAL B O 1
ATOM 5276 N N . VAL B 1 339 ? 178.657 195.109 221.103 1.00 85.78 338 VAL B N 1
ATOM 5277 C CA . VAL B 1 339 ? 177.340 195.712 220.944 1.00 85.78 338 VAL B CA 1
ATOM 5278 C C . VAL B 1 339 ? 177.174 196.772 222.022 1.00 85.78 338 VAL B C 1
ATOM 5279 O O . VAL B 1 339 ? 177.296 196.477 223.217 1.00 85.78 338 VAL B O 1
ATOM 5283 N N . LEU B 1 340 ? 176.900 198.003 221.603 1.00 97.82 339 LEU B N 1
ATOM 5284 C CA . LEU B 1 340 ? 176.656 199.111 222.513 1.00 97.82 339 LEU B CA 1
ATOM 5285 C C . LEU B 1 340 ? 175.313 199.746 222.184 1.00 97.82 339 LEU B C 1
ATOM 5286 O O . LEU B 1 340 ? 174.951 199.882 221.011 1.00 97.82 339 LEU B O 1
ATOM 5291 N N . CYS B 1 341 ? 174.573 200.122 223.221 1.00 109.12 340 CYS B N 1
ATOM 5292 C CA . CYS B 1 341 ? 173.240 200.672 223.056 1.00 109.12 340 CYS B CA 1
ATOM 5293 C C . CYS B 1 341 ? 173.113 201.981 223.820 1.00 109.12 340 CYS B C 1
ATOM 5294 O O . CYS B 1 341 ? 173.737 202.156 224.871 1.00 109.12 340 CYS B O 1
ATOM 5297 N N . PRO B 1 342 ? 172.309 202.925 223.309 1.00 112.53 341 PRO B N 1
ATOM 5298 C CA . PRO B 1 342 ? 172.061 204.207 223.978 1.00 112.53 341 PRO B CA 1
ATOM 5299 C C . PRO B 1 342 ? 171.408 204.036 225.345 1.00 112.53 341 PRO B C 1
ATOM 5300 O O . PRO B 1 342 ? 170.477 203.239 225.461 1.00 112.53 341 PRO B O 1
ATOM 5304 N N . PRO C 2 5 ? 176.829 195.182 131.465 1.00 303.21 4 PRO C N 1
ATOM 5305 C CA . PRO C 2 5 ? 177.652 196.395 131.467 1.00 303.21 4 PRO C CA 1
ATOM 5306 C C . PRO C 2 5 ? 179.136 196.096 131.655 1.00 303.21 4 PRO C C 1
ATOM 5307 O O . PRO C 2 5 ? 179.491 195.199 132.420 1.00 303.21 4 PRO C O 1
ATOM 5309 N N . GLU C 2 6 ? 179.990 196.843 130.952 1.00 306.66 5 GLU C N 1
ATOM 5310 C CA . GLU C 2 6 ? 181.400 196.475 130.864 1.00 306.66 5 GLU C CA 1
ATOM 5311 C C . GLU C 2 6 ? 182.108 196.688 132.196 1.00 306.66 5 GLU C C 1
ATOM 5312 O O . GLU C 2 6 ? 182.849 195.817 132.662 1.00 306.66 5 GLU C O 1
ATOM 5314 N N . SER C 2 7 ? 181.914 197.859 132.806 1.00 282.48 6 SER C N 1
ATOM 5315 C CA . SER C 2 7 ? 182.519 198.144 134.104 1.00 282.48 6 SER C CA 1
ATOM 5316 C C . SER C 2 7 ? 182.004 197.203 135.188 1.00 282.48 6 SER C C 1
ATOM 5317 O O . SER C 2 7 ? 182.765 196.770 136.062 1.00 282.48 6 SER C O 1
ATOM 5319 N N . LEU C 2 8 ? 180.721 196.841 135.119 1.00 312.00 7 LEU C N 1
ATOM 5320 C CA . LEU C 2 8 ? 180.169 195.836 136.025 1.00 312.00 7 LEU C CA 1
ATOM 5321 C C . LEU C 2 8 ? 180.860 194.485 135.869 1.00 312.00 7 LEU C C 1
ATOM 5322 O O . LEU C 2 8 ? 181.215 193.845 136.865 1.00 312.00 7 LEU C O 1
ATOM 5324 N N . LEU C 2 9 ? 181.017 194.010 134.633 1.00 290.56 8 LEU C N 1
ATOM 5325 C CA . LEU C 2 9 ? 181.688 192.728 134.434 1.00 290.56 8 LEU C CA 1
ATOM 5326 C C . LEU C 2 9 ? 183.154 192.788 134.850 1.00 290.56 8 LEU C C 1
ATOM 5327 O O . LEU C 2 9 ? 183.672 191.838 135.443 1.00 290.56 8 LEU C O 1
ATOM 5329 N N . LYS C 2 10 ? 183.840 193.889 134.533 1.00 282.93 9 LYS C N 1
ATOM 5330 C CA . LYS C 2 10 ? 185.212 194.098 134.994 1.00 282.93 9 LYS C CA 1
ATOM 5331 C C . LYS C 2 10 ? 185.321 194.046 136.514 1.00 282.93 9 LYS C C 1
ATOM 5332 O O . LYS C 2 10 ? 186.250 193.437 137.059 1.00 282.93 9 LYS C O 1
ATOM 5334 N N . LEU C 2 11 ? 184.340 194.614 137.216 1.00 313.84 10 LEU C N 1
ATOM 5335 C CA . LEU C 2 11 ? 184.348 194.571 138.675 1.00 313.84 10 LEU C CA 1
ATOM 5336 C C . LEU C 2 11 ? 184.075 193.166 139.192 1.00 313.84 10 LEU C C 1
ATOM 5337 O O . LEU C 2 11 ? 184.758 192.694 140.106 1.00 313.84 10 LEU C O 1
ATOM 5339 N N . THR C 2 12 ? 183.033 192.511 138.678 1.00 316.80 11 THR C N 1
ATOM 5340 C CA . THR C 2 12 ? 182.742 191.141 139.094 1.00 316.80 11 THR C CA 1
ATOM 5341 C C . THR C 2 12 ? 183.937 190.222 138.850 1.00 316.80 11 THR C C 1
ATOM 5342 O O . THR C 2 12 ? 184.235 189.345 139.669 1.00 316.80 11 THR C O 1
ATOM 5344 N N . ARG C 2 13 ? 184.649 190.429 137.739 1.00 292.45 12 ARG C N 1
ATOM 5345 C CA . ARG C 2 13 ? 185.817 189.612 137.424 1.00 292.45 12 ARG C CA 1
ATOM 5346 C C . ARG C 2 13 ? 186.985 189.906 138.359 1.00 292.45 12 ARG C C 1
ATOM 5347 O O . ARG C 2 13 ? 187.674 188.979 138.801 1.00 292.45 12 ARG C O 1
ATOM 5349 N N . ALA C 2 14 ? 187.234 191.183 138.664 1.00 298.43 13 ALA C N 1
ATOM 5350 C CA . ALA C 2 14 ? 188.275 191.503 139.636 1.00 298.43 13 ALA C CA 1
ATOM 5351 C C . ALA C 2 14 ? 187.946 190.928 141.009 1.00 298.43 13 ALA C C 1
ATOM 5352 O O . ALA C 2 14 ? 188.822 190.369 141.681 1.00 298.43 13 ALA C O 1
ATOM 5354 N N . LEU C 2 15 ? 186.692 191.063 141.447 1.00 323.08 14 LEU C N 1
ATOM 5355 C CA . LEU C 2 15 ? 186.269 190.459 142.706 1.00 323.08 14 LEU C CA 1
ATOM 5356 C C . LEU C 2 15 ? 186.413 188.943 142.684 1.00 323.08 14 LEU C C 1
ATOM 5357 O O . LEU C 2 15 ? 186.676 188.329 143.725 1.00 323.08 14 LEU C O 1
ATOM 5359 N N . SER C 2 16 ? 186.246 188.322 141.513 1.00 322.78 15 SER C N 1
ATOM 5360 C CA . SER C 2 16 ? 186.398 186.875 141.412 1.00 322.78 15 SER C CA 1
ATOM 5361 C C . SER C 2 16 ? 187.852 186.435 141.513 1.00 322.78 15 SER C C 1
ATOM 5362 O O . SER C 2 16 ? 188.112 185.283 141.877 1.00 322.78 15 SER C O 1
ATOM 5364 N N . ARG C 2 17 ? 188.798 187.315 141.199 1.00 310.70 16 ARG C N 1
ATOM 5365 C CA . ARG C 2 17 ? 190.212 187.035 141.415 1.00 310.70 16 ARG C CA 1
ATOM 5366 C C . ARG C 2 17 ? 190.524 186.884 142.900 1.00 310.70 16 ARG C C 1
ATOM 5367 O O . ARG C 2 17 ? 191.036 185.853 143.336 1.00 310.70 16 ARG C O 1
ATOM 5369 N N . GLY C 2 22 ? 182.191 183.435 145.627 1.00 221.06 21 GLY C N 1
ATOM 5370 C CA . GLY C 2 22 ? 181.509 182.978 144.432 1.00 221.06 21 GLY C CA 1
ATOM 5371 C C . GLY C 2 22 ? 180.983 184.111 143.572 1.00 221.06 21 GLY C C 1
ATOM 5372 O O . GLY C 2 22 ? 181.044 185.274 143.971 1.00 221.06 21 GLY C O 1
ATOM 5373 N N . PRO C 2 23 ? 180.471 183.776 142.386 1.00 253.23 22 PRO C N 1
ATOM 5374 C CA . PRO C 2 23 ? 180.002 184.832 141.475 1.00 253.23 22 PRO C CA 1
ATOM 5375 C C . PRO C 2 23 ? 178.820 185.617 142.015 1.00 253.23 22 PRO C C 1
ATOM 5376 O O . PRO C 2 23 ? 178.641 186.784 141.648 1.00 253.23 22 PRO C O 1
ATOM 5378 N N . LYS C 2 24 ? 178.017 185.018 142.900 1.00 259.38 23 LYS C N 1
ATOM 5379 C CA . LYS C 2 24 ? 176.854 185.718 143.432 1.00 259.38 23 LYS C CA 1
ATOM 5380 C C . LYS C 2 24 ? 177.267 186.824 144.395 1.00 259.38 23 LYS C C 1
ATOM 5381 O O . LYS C 2 24 ? 176.717 187.931 144.352 1.00 259.38 23 LYS C O 1
ATOM 5383 N N . THR C 2 25 ? 178.266 186.561 145.240 1.00 296.42 24 THR C N 1
ATOM 5384 C CA . THR C 2 25 ? 178.778 187.618 146.106 1.00 296.42 24 THR C CA 1
ATOM 5385 C C . THR C 2 25 ? 179.532 188.666 145.300 1.00 296.42 24 THR C C 1
ATOM 5386 O O . THR C 2 25 ? 179.422 189.864 145.581 1.00 296.42 24 THR C O 1
ATOM 5388 N N . ALA C 2 26 ? 180.357 188.231 144.342 1.00 301.45 25 ALA C N 1
ATOM 5389 C CA . ALA C 2 26 ? 181.011 189.169 143.435 1.00 301.45 25 ALA C CA 1
ATOM 5390 C C . ALA C 2 26 ? 180.004 190.123 142.802 1.00 301.45 25 ALA C C 1
ATOM 5391 O O . ALA C 2 26 ? 180.228 191.339 142.752 1.00 301.45 25 ALA C O 1
ATOM 5393 N N . GLN C 2 27 ? 178.862 189.590 142.358 1.00 282.86 26 GLN C N 1
ATOM 5394 C CA . GLN C 2 27 ? 177.829 190.415 141.739 1.00 282.86 26 GLN C CA 1
ATOM 5395 C C . GLN C 2 27 ? 177.184 191.349 142.755 1.00 282.86 26 GLN C C 1
ATOM 5396 O O . GLN C 2 27 ? 176.974 192.534 142.473 1.00 282.86 26 GLN C O 1
ATOM 5398 N N . ARG C 2 28 ? 176.804 190.818 143.920 1.00 326.54 27 ARG C N 1
ATOM 5399 C CA . ARG C 2 28 ? 176.192 191.652 144.951 1.00 326.54 27 ARG C CA 1
ATOM 5400 C C . ARG C 2 28 ? 177.103 192.813 145.331 1.00 326.54 27 ARG C C 1
ATOM 5401 O O . ARG C 2 28 ? 176.646 193.954 145.474 1.00 326.54 27 ARG C O 1
ATOM 5403 N N . LEU C 2 29 ? 178.409 192.554 145.437 1.00 381.31 28 LEU C N 1
ATOM 5404 C CA . LEU C 2 29 ? 179.352 193.599 145.818 1.00 381.31 28 LEU C CA 1
ATOM 5405 C C . LEU C 2 29 ? 179.562 194.598 144.687 1.00 381.31 28 LEU C C 1
ATOM 5406 O O . LEU C 2 29 ? 179.661 195.804 144.935 1.00 381.31 28 LEU C O 1
ATOM 5408 N N . ALA C 2 30 ? 179.658 194.119 143.446 1.00 382.92 29 ALA C N 1
ATOM 5409 C CA . ALA C 2 30 ? 179.793 195.027 142.311 1.00 382.92 29 ALA C CA 1
ATOM 5410 C C . ALA C 2 30 ? 178.588 195.955 142.210 1.00 382.92 29 ALA C C 1
ATOM 5411 O O . ALA C 2 30 ? 178.735 197.168 142.018 1.00 382.92 29 ALA C O 1
ATOM 5413 N N . LEU C 2 31 ? 177.382 195.393 142.328 1.00 375.17 30 LEU C N 1
ATOM 5414 C CA . LEU C 2 31 ? 176.163 196.199 142.353 1.00 375.17 30 LEU C CA 1
ATOM 5415 C C . LEU C 2 31 ? 176.176 197.208 143.497 1.00 375.17 30 LEU C C 1
ATOM 5416 O O . LEU C 2 31 ? 175.849 198.384 143.300 1.00 375.17 30 LEU C O 1
ATOM 5418 N N . HIS C 2 32 ? 176.523 196.762 144.709 1.00 379.48 31 HIS C N 1
ATOM 5419 C CA . HIS C 2 32 ? 176.575 197.677 145.848 1.00 379.48 31 HIS C CA 1
ATOM 5420 C C . HIS C 2 32 ? 177.539 198.830 145.589 1.00 379.48 31 HIS C C 1
ATOM 5421 O O . HIS C 2 32 ? 177.222 199.992 145.866 1.00 379.48 31 HIS C O 1
ATOM 5423 N N . LEU C 2 33 ? 178.726 198.525 145.063 1.00 390.40 32 LEU C N 1
ATOM 5424 C CA . LEU C 2 33 ? 179.713 199.568 144.798 1.00 390.40 32 LEU C CA 1
ATOM 5425 C C . LEU C 2 33 ? 179.228 200.527 143.718 1.00 390.40 32 LEU C C 1
ATOM 5426 O O . LEU C 2 33 ? 179.445 201.741 143.816 1.00 390.40 32 LEU C O 1
ATOM 5428 N N . ALA C 2 34 ? 178.581 199.998 142.676 1.00 388.45 33 ALA C N 1
ATOM 5429 C CA . ALA C 2 34 ? 177.979 200.855 141.658 1.00 388.45 33 ALA C CA 1
ATOM 5430 C C . ALA C 2 34 ? 176.923 201.774 142.260 1.00 388.45 33 ALA C C 1
ATOM 5431 O O . ALA C 2 34 ? 176.811 202.943 141.871 1.00 388.45 33 ALA C O 1
ATOM 5433 N N . PHE C 2 35 ? 176.140 201.265 143.207 1.00 355.45 34 PHE C N 1
ATOM 5434 C CA . PHE C 2 35 ? 175.102 202.042 143.869 1.00 355.45 34 PHE C CA 1
ATOM 5435 C C . PHE C 2 35 ? 175.614 202.834 145.066 1.00 355.45 34 PHE C C 1
ATOM 5436 O O . PHE C 2 35 ? 174.831 203.559 145.689 1.00 355.45 34 PHE C O 1
ATOM 5438 N N . HIS C 2 36 ? 176.903 202.720 145.404 1.00 348.43 35 HIS C N 1
ATOM 5439 C CA . HIS C 2 36 ? 177.516 203.511 146.473 1.00 348.43 35 HIS C CA 1
ATOM 5440 C C . HIS C 2 36 ? 178.827 204.089 145.942 1.00 348.43 35 HIS C C 1
ATOM 5441 O O . HIS C 2 36 ? 179.903 203.520 146.147 1.00 348.43 35 HIS C O 1
ATOM 5443 N N . LYS C 2 37 ? 178.722 205.223 145.243 1.00 344.80 36 LYS C N 1
ATOM 5444 C CA . LYS C 2 37 ? 179.899 205.852 144.649 1.00 344.80 36 LYS C CA 1
ATOM 5445 C C . LYS C 2 37 ? 180.926 206.228 145.710 1.00 344.80 36 LYS C C 1
ATOM 5446 O O . LYS C 2 37 ? 182.132 206.045 145.509 1.00 344.80 36 LYS C O 1
ATOM 5448 N N . GLU C 2 38 ? 180.466 206.778 146.836 1.00 352.21 37 GLU C N 1
ATOM 5449 C CA . GLU C 2 38 ? 181.373 207.196 147.902 1.00 352.21 37 GLU C CA 1
ATOM 5450 C C . GLU C 2 38 ? 182.191 206.024 148.433 1.00 352.21 37 GLU C C 1
ATOM 5451 O O . GLU C 2 38 ? 183.417 206.116 148.562 1.00 352.21 37 GLU C O 1
ATOM 5453 N N . GLU C 2 39 ? 181.518 204.926 148.788 1.00 351.20 38 GLU C N 1
ATOM 5454 C CA . GLU C 2 39 ? 182.223 203.752 149.296 1.00 351.20 38 GLU C CA 1
ATOM 5455 C C . GLU C 2 39 ? 183.206 203.198 148.272 1.00 351.20 38 GLU C C 1
ATOM 5456 O O . GLU C 2 39 ? 184.324 202.804 148.627 1.00 351.20 38 GLU C O 1
ATOM 5458 N N . ALA C 2 40 ? 182.807 203.145 146.999 1.00 370.67 39 ALA C N 1
ATOM 5459 C CA . ALA C 2 40 ? 183.707 202.635 145.968 1.00 370.67 39 ALA C CA 1
ATOM 5460 C C . ALA C 2 40 ? 184.930 203.530 145.803 1.00 370.67 39 ALA C C 1
ATOM 5461 O O . ALA C 2 40 ? 186.049 203.036 145.610 1.00 370.67 39 ALA C O 1
ATOM 5463 N N . GLU C 2 41 ? 184.736 204.849 145.860 1.00 365.43 40 GLU C N 1
ATOM 5464 C CA . GLU C 2 41 ? 185.866 205.772 145.814 1.00 365.43 40 GLU C CA 1
ATOM 5465 C C . GLU C 2 41 ? 186.797 205.572 147.004 1.00 365.43 40 GLU C C 1
ATOM 5466 O O . GLU C 2 41 ? 188.022 205.563 146.853 1.00 365.43 40 GLU C O 1
ATOM 5468 N N . ALA C 2 42 ? 186.227 205.455 148.207 1.00 376.46 41 ALA C N 1
ATOM 5469 C CA . ALA C 2 42 ? 187.028 205.178 149.397 1.00 376.46 41 ALA C CA 1
ATOM 5470 C C . ALA C 2 42 ? 187.812 203.876 149.269 1.00 376.46 41 ALA C C 1
ATOM 5471 O O . ALA C 2 42 ? 188.966 203.789 149.706 1.00 376.46 41 ALA C O 1
ATOM 5473 N N . LEU C 2 43 ? 187.211 202.861 148.647 1.00 386.26 42 LEU C N 1
ATOM 5474 C CA . LEU C 2 43 ? 187.902 201.589 148.451 1.00 386.26 42 LEU C CA 1
ATOM 5475 C C . LEU C 2 43 ? 189.025 201.701 147.426 1.00 386.26 42 LEU C C 1
ATOM 5476 O O . LEU C 2 43 ? 190.107 201.135 147.621 1.00 386.26 42 LEU C O 1
ATOM 5478 N N . ALA C 2 44 ? 188.793 202.425 146.330 1.00 394.87 43 ALA C N 1
ATOM 5479 C CA . ALA C 2 44 ? 189.871 202.691 145.381 1.00 394.87 43 ALA C CA 1
ATOM 5480 C C . ALA C 2 44 ? 191.000 203.492 146.022 1.00 394.87 43 ALA C C 1
ATOM 5481 O O . ALA C 2 44 ? 192.179 203.262 145.728 1.00 394.87 43 ALA C O 1
ATOM 5483 N N . GLU C 2 45 ? 190.659 204.439 146.897 1.00 391.89 44 GLU C N 1
ATOM 5484 C CA . GLU C 2 45 ? 191.672 205.203 147.620 1.00 391.89 44 GLU C CA 1
ATOM 5485 C C . GLU C 2 45 ? 192.497 204.308 148.539 1.00 391.89 44 GLU C C 1
ATOM 5486 O O . GLU C 2 45 ? 193.730 204.388 148.561 1.00 391.89 44 GLU C O 1
ATOM 5488 N N . ALA C 2 46 ? 191.827 203.452 149.314 1.00 383.03 45 ALA C N 1
ATOM 5489 C CA . ALA C 2 46 ? 192.537 202.524 150.191 1.00 383.03 45 ALA C CA 1
ATOM 5490 C C . ALA C 2 46 ? 193.397 201.543 149.401 1.00 383.03 45 ALA C C 1
ATOM 5491 O O . ALA C 2 46 ? 194.486 201.165 149.848 1.00 383.03 45 ALA C O 1
ATOM 5493 N N . LEU C 2 47 ? 192.927 201.114 148.227 1.00 404.04 46 LEU C N 1
ATOM 5494 C CA . LEU C 2 47 ? 193.736 200.237 147.388 1.00 404.04 46 LEU C CA 1
ATOM 5495 C C . LEU C 2 47 ? 194.961 200.960 146.842 1.00 404.04 46 LEU C C 1
ATOM 5496 O O . LEU C 2 47 ? 196.064 200.401 146.830 1.00 404.04 46 LEU C O 1
ATOM 5498 N N . GLU C 2 48 ? 194.788 202.200 146.377 1.00 398.92 47 GLU C N 1
ATOM 5499 C CA . GLU C 2 48 ? 195.938 203.030 146.035 1.00 398.92 47 GLU C CA 1
ATOM 5500 C C . GLU C 2 48 ? 196.830 203.267 147.247 1.00 398.92 47 GLU C C 1
ATOM 5501 O O . GLU C 2 48 ? 198.060 203.196 147.144 1.00 398.92 47 GLU C O 1
ATOM 5503 N N . GLY C 2 49 ? 196.229 203.566 148.396 1.00 398.70 48 GLY C N 1
ATOM 5504 C CA . GLY C 2 49 ? 196.959 203.721 149.643 1.00 398.70 48 GLY C CA 1
ATOM 5505 C C . GLY C 2 49 ? 197.905 202.582 149.975 1.00 398.70 48 GLY C C 1
ATOM 5506 O O . GLY C 2 49 ? 198.846 202.749 150.751 1.00 398.70 48 GLY C O 1
ATOM 5507 N N . PRO D 2 5 ? 202.161 199.860 159.318 1.00 306.32 4 PRO D N 1
ATOM 5508 C CA . PRO D 2 5 ? 201.001 199.001 159.061 1.00 306.32 4 PRO D CA 1
ATOM 5509 C C . PRO D 2 5 ? 199.677 199.712 159.318 1.00 306.32 4 PRO D C 1
ATOM 5510 O O . PRO D 2 5 ? 198.614 199.118 159.134 1.00 306.32 4 PRO D O 1
ATOM 5512 N N . GLU D 2 6 ? 199.748 200.975 159.747 1.00 316.21 5 GLU D N 1
ATOM 5513 C CA . GLU D 2 6 ? 198.538 201.744 160.013 1.00 316.21 5 GLU D CA 1
ATOM 5514 C C . GLU D 2 6 ? 197.737 202.029 158.750 1.00 316.21 5 GLU D C 1
ATOM 5515 O O . GLU D 2 6 ? 196.536 202.304 158.842 1.00 316.21 5 GLU D O 1
ATOM 5517 N N . SER D 2 7 ? 198.374 201.977 157.576 1.00 314.70 6 SER D N 1
ATOM 5518 C CA . SER D 2 7 ? 197.654 202.235 156.332 1.00 314.70 6 SER D CA 1
ATOM 5519 C C . SER D 2 7 ? 196.602 201.165 156.068 1.00 314.70 6 SER D C 1
ATOM 5520 O O . SER D 2 7 ? 195.493 201.475 155.619 1.00 314.70 6 SER D O 1
ATOM 5522 N N . LEU D 2 8 ? 196.935 199.899 156.335 1.00 291.81 7 LEU D N 1
ATOM 5523 C CA . LEU D 2 8 ? 196.020 198.803 156.041 1.00 291.81 7 LEU D CA 1
ATOM 5524 C C . LEU D 2 8 ? 194.762 198.843 156.901 1.00 291.81 7 LEU D C 1
ATOM 5525 O O . LEU D 2 8 ? 193.785 198.161 156.573 1.00 291.81 7 LEU D O 1
ATOM 5527 N N . LEU D 2 9 ? 194.773 199.603 158.000 1.00 247.13 8 LEU D N 1
ATOM 5528 C CA . LEU D 2 9 ? 193.597 199.678 158.862 1.00 247.13 8 LEU D CA 1
ATOM 5529 C C . LEU D 2 9 ? 192.400 200.259 158.119 1.00 247.13 8 LEU D C 1
ATOM 5530 O O . LEU D 2 9 ? 191.280 199.746 158.235 1.00 247.13 8 LEU D O 1
ATOM 5532 N N . LYS D 2 10 ? 192.615 201.339 157.363 1.00 228.69 9 LYS D N 1
ATOM 5533 C CA . LYS D 2 10 ? 191.516 201.942 156.616 1.00 228.69 9 LYS D CA 1
ATOM 5534 C C . LYS D 2 10 ? 190.983 200.988 155.554 1.00 228.69 9 LYS D C 1
ATOM 5535 O O . LYS D 2 10 ? 189.769 200.904 155.339 1.00 228.69 9 LYS D O 1
ATOM 5537 N N . LEU D 2 11 ? 191.878 200.268 154.873 1.00 255.35 10 LEU D N 1
ATOM 5538 C CA . LEU D 2 11 ? 191.443 199.291 153.880 1.00 255.35 10 LEU D CA 1
ATOM 5539 C C . LEU D 2 11 ? 190.620 198.181 154.522 1.00 255.35 10 LEU D C 1
ATOM 5540 O O . LEU D 2 11 ? 189.590 197.762 153.976 1.00 255.35 10 LEU D O 1
ATOM 5542 N N . THR D 2 12 ? 191.065 197.686 155.680 1.00 238.05 11 THR D N 1
ATOM 5543 C CA . THR D 2 12 ? 190.315 196.651 156.382 1.00 238.05 11 THR D CA 1
ATOM 5544 C C . THR D 2 12 ? 188.944 197.159 156.808 1.00 238.05 11 THR D C 1
ATOM 5545 O O . THR D 2 12 ? 187.947 196.442 156.681 1.00 238.05 11 THR D O 1
ATOM 5547 N N . ARG D 2 13 ? 188.872 198.395 157.306 1.00 187.01 12 ARG D N 1
ATOM 5548 C CA . ARG D 2 13 ? 187.582 198.965 157.687 1.00 187.01 12 ARG D CA 1
ATOM 5549 C C . ARG D 2 13 ? 186.665 199.107 156.476 1.00 187.01 12 ARG D C 1
ATOM 5550 O O . ARG D 2 13 ? 185.469 198.783 156.545 1.00 187.01 12 ARG D O 1
ATOM 5552 N N . ALA D 2 14 ? 187.220 199.562 155.349 1.00 201.60 13 ALA D N 1
ATOM 5553 C CA . ALA D 2 14 ? 186.423 199.728 154.140 1.00 201.60 13 ALA D CA 1
ATOM 5554 C C . ALA D 2 14 ? 185.876 198.393 153.665 1.00 201.60 13 ALA D C 1
ATOM 5555 O O . ALA D 2 14 ? 184.707 198.300 153.275 1.00 201.60 13 ALA D O 1
ATOM 5557 N N . LEU D 2 15 ? 186.700 197.343 153.686 1.00 243.23 14 LEU D N 1
ATOM 5558 C CA . LEU D 2 15 ? 186.179 196.065 153.227 1.00 243.23 14 LEU D CA 1
ATOM 5559 C C . LEU D 2 15 ? 185.254 195.444 154.264 1.00 243.23 14 LEU D C 1
ATOM 5560 O O . LEU D 2 15 ? 184.403 194.622 153.907 1.00 243.23 14 LEU D O 1
ATOM 5562 N N . SER D 2 16 ? 185.406 195.824 155.537 1.00 242.01 15 SER D N 1
ATOM 5563 C CA . SER D 2 16 ? 184.545 195.296 156.585 1.00 242.01 15 SER D CA 1
ATOM 5564 C C . SER D 2 16 ? 183.146 195.878 156.475 1.00 242.01 15 SER D C 1
ATOM 5565 O O . SER D 2 16 ? 182.163 195.207 156.808 1.00 242.01 15 SER D O 1
ATOM 5567 N N . ARG D 2 17 ? 183.046 197.129 156.012 1.00 208.95 16 ARG D N 1
ATOM 5568 C CA . ARG D 2 17 ? 181.765 197.828 156.037 1.00 208.95 16 ARG D CA 1
ATOM 5569 C C . ARG D 2 17 ? 180.770 197.222 155.056 1.00 208.95 16 ARG D C 1
ATOM 5570 O O . ARG D 2 17 ? 179.562 197.232 155.319 1.00 208.95 16 ARG D O 1
ATOM 5572 N N . LEU D 2 18 ? 181.248 196.701 153.929 1.00 229.92 17 LEU D N 1
ATOM 5573 C CA . LEU D 2 18 ? 180.346 196.140 152.934 1.00 229.92 17 LEU D CA 1
ATOM 5574 C C . LEU D 2 18 ? 179.685 194.874 153.476 1.00 229.92 17 LEU D C 1
ATOM 5575 O O . LEU D 2 18 ? 180.313 194.110 154.215 1.00 229.92 17 LEU D O 1
ATOM 5577 N N . PRO D 2 19 ? 178.424 194.627 153.131 1.00 219.43 18 PRO D N 1
ATOM 5578 C CA . PRO D 2 19 ? 177.734 193.449 153.666 1.00 219.43 18 PRO D CA 1
ATOM 5579 C C . PRO D 2 19 ? 178.296 192.158 153.093 1.00 219.43 18 PRO D C 1
ATOM 5580 O O . PRO D 2 19 ? 178.841 192.123 151.986 1.00 219.43 18 PRO D O 1
ATOM 5582 N N . GLY D 2 20 ? 178.156 191.085 153.869 1.00 216.79 19 GLY D N 1
ATOM 5583 C CA . GLY D 2 20 ? 178.538 189.762 153.426 1.00 216.79 19 GLY D CA 1
ATOM 5584 C C . GLY D 2 20 ? 179.951 189.341 153.763 1.00 216.79 19 GLY D C 1
ATOM 5585 O O . GLY D 2 20 ? 180.315 188.189 153.488 1.00 216.79 19 GLY D O 1
ATOM 5586 N N . ILE D 2 21 ? 180.759 190.223 154.345 1.00 224.07 20 ILE D N 1
ATOM 5587 C CA . ILE D 2 21 ? 182.135 189.911 154.708 1.00 224.07 20 ILE D CA 1
ATOM 5588 C C . ILE D 2 21 ? 182.355 190.307 156.161 1.00 224.07 20 ILE D C 1
ATOM 5589 O O . ILE D 2 21 ? 182.109 191.458 156.538 1.00 224.07 20 ILE D O 1
ATOM 5591 N N . GLY D 2 22 ? 182.816 189.359 156.969 1.00 214.03 21 GLY D N 1
ATOM 5592 C CA . GLY D 2 22 ? 183.122 189.627 158.354 1.00 214.03 21 GLY D CA 1
ATOM 5593 C C . GLY D 2 22 ? 184.476 190.276 158.520 1.00 214.03 21 GLY D C 1
ATOM 5594 O O . GLY D 2 22 ? 185.284 190.378 157.582 1.00 214.03 21 GLY D O 1
ATOM 5595 N N . PRO D 2 23 ? 184.742 190.749 159.742 1.00 247.98 22 PRO D N 1
ATOM 5596 C CA . PRO D 2 23 ? 186.040 191.398 159.998 1.00 247.98 22 PRO D CA 1
ATOM 5597 C C . PRO D 2 23 ? 187.228 190.483 159.752 1.00 247.98 22 PRO D C 1
ATOM 5598 O O . PRO D 2 23 ? 188.254 190.931 159.222 1.00 247.98 22 PRO D O 1
ATOM 5600 N N . LYS D 2 24 ? 187.102 189.196 160.083 1.00 252.23 23 LYS D N 1
ATOM 5601 C CA . LYS D 2 24 ? 188.207 188.280 159.837 1.00 252.23 23 LYS D CA 1
ATOM 5602 C C . LYS D 2 24 ? 188.330 187.938 158.361 1.00 252.23 23 LYS D C 1
ATOM 5603 O O . LYS D 2 24 ? 189.447 187.754 157.868 1.00 252.23 23 LYS D O 1
ATOM 5605 N N . THR D 2 25 ? 187.211 187.873 157.636 1.00 234.38 24 THR D N 1
ATOM 5606 C CA . THR D 2 25 ? 187.296 187.664 156.196 1.00 234.38 24 THR D CA 1
ATOM 5607 C C . THR D 2 25 ? 187.970 188.856 155.529 1.00 234.38 24 THR D C 1
ATOM 5608 O O . THR D 2 25 ? 188.781 188.691 154.609 1.00 234.38 24 THR D O 1
ATOM 5610 N N . ALA D 2 26 ? 187.648 190.066 155.991 1.00 242.57 25 ALA D N 1
ATOM 5611 C CA . ALA D 2 26 ? 188.279 191.266 155.454 1.00 242.57 25 ALA D CA 1
ATOM 5612 C C . ALA D 2 26 ? 189.772 191.278 155.753 1.00 242.57 25 ALA D C 1
ATOM 5613 O O . ALA D 2 26 ? 190.584 191.635 154.890 1.00 242.57 25 ALA D O 1
ATOM 5615 N N . GLN D 2 27 ? 190.154 190.893 156.975 1.00 264.44 26 GLN D N 1
ATOM 5616 C CA . GLN D 2 27 ? 191.574 190.829 157.314 1.00 264.44 26 GLN D CA 1
ATOM 5617 C C . GLN D 2 27 ? 192.298 189.788 156.469 1.00 264.44 26 GLN D C 1
ATOM 5618 O O . GLN D 2 27 ? 193.425 190.024 156.013 1.00 264.44 26 GLN D O 1
ATOM 5620 N N . ARG D 2 28 ? 191.671 188.629 156.252 1.00 296.38 27 ARG D N 1
ATOM 5621 C CA . ARG D 2 28 ? 192.276 187.603 155.408 1.00 296.38 27 ARG D CA 1
ATOM 5622 C C . ARG D 2 28 ? 192.452 188.100 153.979 1.00 296.38 27 ARG D C 1
ATOM 5623 O O . ARG D 2 28 ? 193.492 187.863 153.355 1.00 296.38 27 ARG D O 1
ATOM 5625 N N . LEU D 2 29 ? 191.439 188.788 153.443 1.00 317.20 28 LEU D N 1
ATOM 5626 C CA . LEU D 2 29 ? 191.544 189.323 152.089 1.00 317.20 28 LEU D CA 1
ATOM 5627 C C . LEU D 2 29 ? 192.648 190.367 151.996 1.00 317.20 28 LEU D C 1
ATOM 5628 O O . LEU D 2 29 ? 193.416 190.387 151.026 1.00 317.20 28 LEU D O 1
ATOM 5630 N N . ALA D 2 30 ? 192.748 191.242 153.000 1.00 336.71 29 ALA D N 1
ATOM 5631 C CA . ALA D 2 30 ? 193.801 192.251 153.004 1.00 336.71 29 ALA D CA 1
ATOM 5632 C C . ALA D 2 30 ? 195.181 191.610 153.063 1.00 336.71 29 ALA D C 1
ATOM 5633 O O . ALA D 2 30 ? 196.103 192.035 152.356 1.00 336.71 29 ALA D O 1
ATOM 5635 N N . LEU D 2 31 ? 195.345 190.586 153.904 1.00 364.77 30 LEU D N 1
ATOM 5636 C CA . LEU D 2 31 ? 196.630 189.899 153.987 1.00 364.77 30 LEU D CA 1
ATOM 5637 C C . LEU D 2 31 ? 196.973 189.203 152.676 1.00 364.77 30 LEU D C 1
ATOM 5638 O O . LEU D 2 31 ? 198.123 189.246 152.226 1.00 364.77 30 LEU D O 1
ATOM 5640 N N . HIS D 2 32 ? 195.989 188.547 152.052 1.00 369.67 31 HIS D N 1
ATOM 5641 C CA . HIS D 2 32 ? 196.232 187.908 150.762 1.00 369.67 31 HIS D CA 1
ATOM 5642 C C . HIS D 2 32 ? 196.573 188.928 149.684 1.00 369.67 31 HIS D C 1
ATOM 5643 O O . HIS D 2 32 ? 197.340 188.624 148.764 1.00 369.67 31 HIS D O 1
ATOM 5645 N N . LEU D 2 33 ? 196.018 190.137 149.777 1.00 380.19 32 LEU D N 1
ATOM 5646 C CA . LEU D 2 33 ? 196.322 191.190 148.818 1.00 380.19 32 LEU D CA 1
ATOM 5647 C C . LEU D 2 33 ? 197.609 191.937 149.140 1.00 380.19 32 LEU D C 1
ATOM 5648 O O . LEU D 2 33 ? 198.093 192.693 148.292 1.00 380.19 32 LEU D O 1
ATOM 5650 N N . ALA D 2 34 ? 198.172 191.746 150.337 1.00 381.97 33 ALA D N 1
ATOM 5651 C CA . ALA D 2 34 ? 199.361 192.502 150.715 1.00 381.97 33 ALA D CA 1
ATOM 5652 C C . ALA D 2 34 ? 200.588 192.024 149.950 1.00 381.97 33 ALA D C 1
ATOM 5653 O O . ALA D 2 34 ? 201.371 192.841 149.450 1.00 381.97 33 ALA D O 1
ATOM 5655 N N . PHE D 2 35 ? 200.775 190.709 149.846 1.00 357.59 34 PHE D N 1
ATOM 5656 C CA . PHE D 2 35 ? 201.938 190.136 149.185 1.00 357.59 34 PHE D CA 1
ATOM 5657 C C . PHE D 2 35 ? 201.635 189.685 147.762 1.00 357.59 34 PHE D C 1
ATOM 5658 O O . PHE D 2 35 ? 202.471 189.022 147.140 1.00 357.59 34 PHE D O 1
ATOM 5660 N N . HIS D 2 36 ? 200.461 190.030 147.235 1.00 329.29 35 HIS D N 1
ATOM 5661 C CA . HIS D 2 36 ? 200.102 189.696 145.863 1.00 329.29 35 HIS D CA 1
ATOM 5662 C C . HIS D 2 36 ? 199.804 190.962 145.070 1.00 329.29 35 HIS D C 1
ATOM 5663 O O . HIS D 2 36 ? 198.773 191.047 144.393 1.00 329.29 35 HIS D O 1
ATOM 5665 N N . LYS D 2 37 ? 200.694 191.954 145.162 1.00 334.86 36 LYS D N 1
ATOM 5666 C CA . LYS D 2 37 ? 200.441 193.264 144.566 1.00 334.86 36 LYS D CA 1
ATOM 5667 C C . LYS D 2 37 ? 200.196 193.195 143.063 1.00 334.86 36 LYS D C 1
ATOM 5668 O O . LYS D 2 37 ? 199.663 194.152 142.495 1.00 334.86 36 LYS D O 1
ATOM 5670 N N . GLU D 2 38 ? 200.585 192.098 142.409 1.00 362.85 37 GLU D N 1
ATOM 5671 C CA . GLU D 2 38 ? 200.339 191.944 140.978 1.00 362.85 37 GLU D CA 1
ATOM 5672 C C . GLU D 2 38 ? 198.855 192.082 140.652 1.00 362.85 37 GLU D C 1
ATOM 5673 O O . GLU D 2 38 ? 198.440 192.991 139.919 1.00 362.85 37 GLU D O 1
ATOM 5675 N N . GLU D 2 39 ? 198.024 191.215 141.233 1.00 371.52 38 GLU D N 1
ATOM 5676 C CA . GLU D 2 39 ? 196.604 191.317 140.945 1.00 371.52 38 GLU D CA 1
ATOM 5677 C C . GLU D 2 39 ? 195.935 192.451 141.704 1.00 371.52 38 GLU D C 1
ATOM 5678 O O . GLU D 2 39 ? 194.847 192.872 141.312 1.00 371.52 38 GLU D O 1
ATOM 5680 N N . ALA D 2 40 ? 196.572 192.988 142.748 1.00 353.41 39 ALA D N 1
ATOM 5681 C CA . ALA D 2 40 ? 196.020 194.177 143.387 1.00 353.41 39 ALA D CA 1
ATOM 5682 C C . ALA D 2 40 ? 196.092 195.370 142.441 1.00 353.41 39 ALA D C 1
ATOM 5683 O O . ALA D 2 40 ? 195.112 196.108 142.272 1.00 353.41 39 ALA D O 1
ATOM 5685 N N . GLU D 2 41 ? 197.242 195.540 141.782 1.00 358.62 40 GLU D N 1
ATOM 5686 C CA . GLU D 2 41 ? 197.385 196.555 140.746 1.00 358.62 40 GLU D CA 1
ATOM 5687 C C . GLU D 2 41 ? 196.488 196.260 139.552 1.00 358.62 40 GLU D C 1
ATOM 5688 O O . GLU D 2 41 ? 195.932 197.182 138.946 1.00 358.62 40 GLU D O 1
ATOM 5690 N N . ALA D 2 42 ? 196.351 194.982 139.182 1.00 367.41 41 ALA D N 1
ATOM 5691 C CA . ALA D 2 42 ? 195.452 194.653 138.078 1.00 367.41 41 ALA D CA 1
ATOM 5692 C C . ALA D 2 42 ? 194.012 195.039 138.402 1.00 367.41 41 ALA D C 1
ATOM 5693 O O . ALA D 2 42 ? 193.308 195.604 137.558 1.00 367.41 41 ALA D O 1
ATOM 5695 N N . LEU D 2 43 ? 193.564 194.766 139.629 1.00 341.62 42 LEU D N 1
ATOM 5696 C CA . LEU D 2 43 ? 192.220 195.150 140.049 1.00 341.62 42 LEU D CA 1
ATOM 5697 C C . LEU D 2 43 ? 192.059 196.664 140.078 1.00 341.62 42 LEU D C 1
ATOM 5698 O O . LEU D 2 43 ? 191.025 197.197 139.654 1.00 341.62 42 LEU D O 1
ATOM 5700 N N . ALA D 2 44 ? 193.073 197.376 140.579 1.00 330.65 43 ALA D N 1
ATOM 5701 C CA . ALA D 2 44 ? 193.014 198.834 140.600 1.00 330.65 43 ALA D CA 1
ATOM 5702 C C . ALA D 2 44 ? 192.924 199.413 139.192 1.00 330.65 43 ALA D C 1
ATOM 5703 O O . ALA D 2 44 ? 192.151 200.347 138.949 1.00 330.65 43 ALA D O 1
ATOM 5705 N N . GLU D 2 45 ? 193.704 198.880 138.252 1.00 350.84 44 GLU D N 1
ATOM 5706 C CA . GLU D 2 45 ? 193.632 199.370 136.882 1.00 350.84 44 GLU D CA 1
ATOM 5707 C C . GLU D 2 45 ? 192.408 198.862 136.131 1.00 350.84 44 GLU D C 1
ATOM 5708 O O . GLU D 2 45 ? 192.083 199.407 135.071 1.00 350.84 44 GLU D O 1
ATOM 5710 N N . ALA D 2 46 ? 191.725 197.838 136.648 1.00 309.31 45 ALA D N 1
ATOM 5711 C CA . ALA D 2 46 ? 190.523 197.320 136.013 1.00 309.31 45 ALA D CA 1
ATOM 5712 C C . ALA D 2 46 ? 189.244 197.909 136.592 1.00 309.31 45 ALA D C 1
ATOM 5713 O O . ALA D 2 46 ? 188.174 197.719 136.005 1.00 309.31 45 ALA D O 1
ATOM 5715 N N . LEU D 2 47 ? 189.330 198.600 137.732 1.00 266.12 46 LEU D N 1
ATOM 5716 C CA . LEU D 2 47 ? 188.139 199.184 138.342 1.00 266.12 46 LEU D CA 1
ATOM 5717 C C . LEU D 2 47 ? 187.471 200.181 137.402 1.00 266.12 46 LEU D C 1
ATOM 5718 O O . LEU D 2 47 ? 186.246 200.172 137.236 1.00 266.12 46 LEU D O 1
ATOM 5720 N N . GLU D 2 48 ? 188.267 201.058 136.784 1.00 255.59 47 GLU D N 1
ATOM 5721 C CA . GLU D 2 48 ? 187.710 202.047 135.865 1.00 255.59 47 GLU D CA 1
ATOM 5722 C C . GLU D 2 48 ? 187.062 201.381 134.658 1.00 255.59 47 GLU D C 1
ATOM 5723 O O . GLU D 2 48 ? 185.971 201.777 134.232 1.00 255.59 47 GLU D O 1
ATOM 5725 N N . GLY D 2 49 ? 187.722 200.375 134.091 1.00 303.10 48 GLY D N 1
ATOM 5726 C CA . GLY D 2 49 ? 187.203 199.655 132.943 1.00 303.10 48 GLY D CA 1
ATOM 5727 C C . GLY D 2 49 ? 185.852 199.007 133.173 1.00 303.10 48 GLY D C 1
ATOM 5728 O O . GLY D 2 49 ? 185.465 198.087 132.453 1.00 303.10 48 GLY D O 1
ATOM 5729 N N . ALA D 2 55 ? 169.960 209.085 140.619 1.00 162.25 54 ALA D N 1
ATOM 5730 C CA . ALA D 2 55 ? 168.847 208.639 139.792 1.00 162.25 54 ALA D CA 1
ATOM 5731 C C . ALA D 2 55 ? 167.966 209.815 139.381 1.00 162.25 54 ALA D C 1
ATOM 5732 O O . ALA D 2 55 ? 167.755 210.745 140.161 1.00 162.25 54 ALA D O 1
ATOM 5734 N N . CYS D 2 56 ? 167.459 209.769 138.152 1.00 187.00 55 CYS D N 1
ATOM 5735 C CA . CYS D 2 56 ? 166.590 210.831 137.663 1.00 187.00 55 CYS D CA 1
ATOM 5736 C C . CYS D 2 56 ? 165.267 210.830 138.417 1.00 187.00 55 CYS D C 1
ATOM 5737 O O . CYS D 2 56 ? 164.699 209.774 138.710 1.00 187.00 55 CYS D O 1
ATOM 5740 N N . ARG D 2 57 ? 164.779 212.031 138.738 1.00 164.48 56 ARG D N 1
ATOM 5741 C CA . ARG D 2 57 ? 163.525 212.149 139.476 1.00 164.48 56 ARG D CA 1
ATOM 5742 C C . ARG D 2 57 ? 162.357 211.608 138.661 1.00 164.48 56 ARG D C 1
ATOM 5743 O O . ARG D 2 57 ? 161.458 210.957 139.206 1.00 164.48 56 ARG D O 1
ATOM 5745 N N . GLU D 2 58 ? 162.351 211.875 137.353 1.00 150.53 57 GLU D N 1
ATOM 5746 C CA . GLU D 2 58 ? 161.224 211.498 136.508 1.00 150.53 57 GLU D CA 1
ATOM 5747 C C . GLU D 2 58 ? 161.048 209.989 136.407 1.00 150.53 57 GLU D C 1
ATOM 5748 O O . GLU D 2 58 ? 159.944 209.527 136.097 1.00 150.53 57 GLU D O 1
ATOM 5750 N N . CYS D 2 59 ? 162.098 209.213 136.660 1.00 186.50 58 CYS D N 1
ATOM 5751 C CA . CYS D 2 59 ? 162.025 207.760 136.577 1.00 186.50 58 CYS D CA 1
ATOM 5752 C C . CYS D 2 59 ? 162.368 207.070 137.887 1.00 186.50 58 CYS D C 1
ATOM 5753 O O . CYS D 2 59 ? 161.668 206.138 138.290 1.00 186.50 58 CYS D O 1
ATOM 5756 N N . GLY D 2 60 ? 163.429 207.505 138.559 1.00 188.64 59 GLY D N 1
ATOM 5757 C CA . GLY D 2 60 ? 164.046 206.731 139.614 1.00 188.64 59 GLY D CA 1
ATOM 5758 C C . GLY D 2 60 ? 165.153 205.805 139.166 1.00 188.64 59 GLY D C 1
ATOM 5759 O O . GLY D 2 60 ? 165.614 204.985 139.969 1.00 188.64 59 GLY D O 1
ATOM 5760 N N . ASN D 2 61 ? 165.594 205.906 137.916 1.00 204.16 60 ASN D N 1
ATOM 5761 C CA . ASN D 2 61 ? 166.613 205.023 137.368 1.00 204.16 60 ASN D CA 1
ATOM 5762 C C . ASN D 2 61 ? 167.981 205.687 137.443 1.00 204.16 60 ASN D C 1
ATOM 5763 O O . ASN D 2 61 ? 168.123 206.877 137.144 1.00 204.16 60 ASN D O 1
ATOM 5765 N N . LEU D 2 62 ? 168.986 204.912 137.839 1.00 242.87 61 LEU D N 1
ATOM 5766 C CA . LEU D 2 62 ? 170.351 205.416 137.910 1.00 242.87 61 LEU D CA 1
ATOM 5767 C C . LEU D 2 62 ? 170.990 205.364 136.529 1.00 242.87 61 LEU D C 1
ATOM 5768 O O . LEU D 2 62 ? 170.929 204.336 135.846 1.00 242.87 61 LEU D O 1
ATOM 5770 N N . ALA D 2 63 ? 171.613 206.469 136.124 1.00 222.11 62 ALA D N 1
ATOM 5771 C CA . ALA D 2 63 ? 172.317 206.524 134.851 1.00 222.11 62 ALA D CA 1
ATOM 5772 C C . ALA D 2 63 ? 173.231 207.740 134.839 1.00 222.11 62 ALA D C 1
ATOM 5773 O O . ALA D 2 63 ? 172.977 208.732 135.528 1.00 222.11 62 ALA D O 1
ATOM 5775 N N . GLU D 2 64 ? 174.298 207.646 134.050 1.00 220.15 63 GLU D N 1
ATOM 5776 C CA . GLU D 2 64 ? 175.196 208.775 133.857 1.00 220.15 63 GLU D CA 1
ATOM 5777 C C . GLU D 2 64 ? 174.481 209.897 133.116 1.00 220.15 63 GLU D C 1
ATOM 5778 O O . GLU D 2 64 ? 173.925 209.687 132.033 1.00 220.15 63 GLU D O 1
ATOM 5780 N N . GLY D 2 65 ? 174.494 211.089 133.699 1.00 212.85 64 GLY D N 1
ATOM 5781 C CA . GLY D 2 65 ? 173.703 212.192 133.199 1.00 212.85 64 GLY D CA 1
ATOM 5782 C C . GLY D 2 65 ? 172.369 212.319 133.917 1.00 212.85 64 GLY D C 1
ATOM 5783 O O . GLY D 2 65 ? 171.856 211.376 134.524 1.00 212.85 64 GLY D O 1
ATOM 5784 N N . GLU D 2 66 ? 171.805 213.529 133.849 1.00 221.19 65 GLU D N 1
ATOM 5785 C CA . GLU D 2 66 ? 170.557 213.812 134.550 1.00 221.19 65 GLU D CA 1
ATOM 5786 C C . GLU D 2 66 ? 169.410 212.969 134.008 1.00 221.19 65 GLU D C 1
ATOM 5787 O O . GLU D 2 66 ? 168.596 212.448 134.779 1.00 221.19 65 GLU D O 1
ATOM 5789 N N . LEU D 2 67 ? 169.326 212.825 132.690 1.00 190.44 66 LEU D N 1
ATOM 5790 C CA . LEU D 2 67 ? 168.268 212.056 132.049 1.00 190.44 66 LEU D CA 1
ATOM 5791 C C . LEU D 2 67 ? 168.755 210.638 131.784 1.00 190.44 66 LEU D C 1
ATOM 5792 O O . LEU D 2 67 ? 169.841 210.444 131.225 1.00 190.44 66 LEU D O 1
ATOM 5794 N N . CYS D 2 68 ? 167.955 209.655 132.183 1.00 198.45 67 CYS D N 1
ATOM 5795 C CA . CYS D 2 68 ? 168.301 208.263 131.959 1.00 198.45 67 CYS D CA 1
ATOM 5796 C C . CYS D 2 68 ? 168.004 207.860 130.518 1.00 198.45 67 CYS D C 1
ATOM 5797 O O . CYS D 2 68 ? 167.296 208.568 129.798 1.00 198.45 67 CYS D O 1
ATOM 5800 N N . PRO D 2 69 ? 168.548 206.725 130.070 1.00 197.47 68 PRO D N 1
ATOM 5801 C CA . PRO D 2 69 ? 168.219 206.250 128.716 1.00 197.47 68 PRO D CA 1
ATOM 5802 C C . PRO D 2 69 ? 166.740 205.973 128.503 1.00 197.47 68 PRO D C 1
ATOM 5803 O O . PRO D 2 69 ? 166.268 206.037 127.361 1.00 197.47 68 PRO D O 1
ATOM 5805 N N . ILE D 2 70 ? 165.994 205.659 129.566 1.00 193.97 69 ILE D N 1
ATOM 5806 C CA . ILE D 2 70 ? 164.544 205.520 129.438 1.00 193.97 69 ILE D CA 1
ATOM 5807 C C . ILE D 2 70 ? 163.914 206.853 129.054 1.00 193.97 69 ILE D C 1
ATOM 5808 O O . ILE D 2 70 ? 163.049 206.918 128.171 1.00 193.97 69 ILE D O 1
ATOM 5810 N N . CYS D 2 71 ? 164.333 207.936 129.712 1.00 194.96 70 CYS D N 1
ATOM 5811 C CA . CYS D 2 71 ? 163.945 209.269 129.266 1.00 194.96 70 CYS D CA 1
ATOM 5812 C C . CYS D 2 71 ? 164.555 209.599 127.910 1.00 194.96 70 CYS D C 1
ATOM 5813 O O . CYS D 2 71 ? 163.886 210.175 127.044 1.00 194.96 70 CYS D O 1
ATOM 5816 N N . GLN D 2 72 ? 165.820 209.245 127.706 1.00 193.20 71 GLN D N 1
ATOM 5817 C CA . GLN D 2 72 ? 166.506 209.536 126.453 1.00 193.20 71 GLN D CA 1
ATOM 5818 C C . GLN D 2 72 ? 166.068 208.575 125.352 1.00 193.20 71 GLN D C 1
ATOM 5819 O O . GLN D 2 72 ? 165.045 208.787 124.702 1.00 193.20 71 GLN D O 1
ATOM 5821 N N . ASP D 2 75 ? 161.690 207.558 122.514 1.00 164.53 74 ASP D N 1
ATOM 5822 C CA . ASP D 2 75 ? 161.344 206.215 122.066 1.00 164.53 74 ASP D CA 1
ATOM 5823 C C . ASP D 2 75 ? 160.541 205.472 123.128 1.00 164.53 74 ASP D C 1
ATOM 5824 O O . ASP D 2 75 ? 160.253 204.284 122.985 1.00 164.53 74 ASP D O 1
ATOM 5826 N N . ARG D 2 76 ? 160.183 206.181 124.196 1.00 163.85 75 ARG D N 1
ATOM 5827 C CA . ARG D 2 76 ? 159.430 205.608 125.300 1.00 163.85 75 ARG D CA 1
ATOM 5828 C C . ARG D 2 76 ? 158.176 206.435 125.547 1.00 163.85 75 ARG D C 1
ATOM 5829 O O . ARG D 2 76 ? 158.104 207.615 125.195 1.00 163.85 75 ARG D O 1
ATOM 5831 N N . ASP D 2 77 ? 157.185 205.796 126.160 1.00 162.74 76 ASP D N 1
ATOM 5832 C CA . ASP D 2 77 ? 155.891 206.409 126.423 1.00 162.74 76 ASP D CA 1
ATOM 5833 C C . ASP D 2 77 ? 155.705 206.600 127.922 1.00 162.74 76 ASP D C 1
ATOM 5834 O O . ASP D 2 77 ? 156.148 205.772 128.723 1.00 162.74 76 ASP D O 1
ATOM 5836 N N . ARG D 2 78 ? 155.047 207.696 128.293 1.00 151.46 77 ARG D N 1
ATOM 5837 C CA . ARG D 2 78 ? 154.697 207.959 129.682 1.00 151.46 77 ARG D CA 1
ATOM 5838 C C . ARG D 2 78 ? 153.390 207.298 130.101 1.00 151.46 77 ARG D C 1
ATOM 5839 O O . ARG D 2 78 ? 153.014 207.395 131.273 1.00 151.46 77 ARG D O 1
ATOM 5841 N N . SER D 2 79 ? 152.689 206.641 129.174 1.00 136.39 78 SER D N 1
ATOM 5842 C CA . SER D 2 79 ? 151.427 205.993 129.519 1.00 136.39 78 SER D CA 1
ATOM 5843 C C . SER D 2 79 ? 151.640 204.865 130.521 1.00 136.39 78 SER D C 1
ATOM 5844 O O . SER D 2 79 ? 150.845 204.693 131.453 1.00 136.39 78 SER D O 1
ATOM 5846 N N . LEU D 2 80 ? 152.704 204.087 130.346 1.00 132.66 79 LEU D N 1
ATOM 5847 C CA . LEU D 2 80 ? 152.979 202.917 131.169 1.00 132.66 79 LEU D CA 1
ATOM 5848 C C . LEU D 2 80 ? 154.113 203.243 132.132 1.00 132.66 79 LEU D C 1
ATOM 5849 O O . LEU D 2 80 ? 155.215 203.595 131.701 1.00 132.66 79 LEU D O 1
ATOM 5851 N N . LEU D 2 81 ? 153.838 203.125 133.429 1.00 96.59 80 LEU D N 1
ATOM 5852 C CA . LEU D 2 81 ? 154.849 203.268 134.468 1.00 96.59 80 LEU D CA 1
ATOM 5853 C C . LEU D 2 81 ? 154.788 202.056 135.383 1.00 96.59 80 LEU D C 1
ATOM 5854 O O . LEU D 2 81 ? 153.718 201.720 135.902 1.00 96.59 80 LEU D O 1
ATOM 5856 N N . ALA D 2 82 ? 155.931 201.407 135.582 1.00 93.55 81 ALA D N 1
ATOM 5857 C CA . ALA D 2 82 ? 156.031 200.225 136.427 1.00 93.55 81 ALA D CA 1
ATOM 5858 C C . ALA D 2 82 ? 156.908 200.528 137.633 1.00 93.55 81 ALA D C 1
ATOM 5859 O O . ALA D 2 82 ? 158.004 201.081 137.488 1.00 93.55 81 ALA D O 1
ATOM 5861 N N . VAL D 2 83 ? 156.424 200.165 138.815 1.00 100.73 82 VAL D N 1
ATOM 5862 C CA . VAL D 2 83 ? 157.158 200.356 140.060 1.00 100.73 82 VAL D CA 1
ATOM 5863 C C . VAL D 2 83 ? 157.974 199.104 140.347 1.00 100.73 82 VAL D C 1
ATOM 5864 O O . VAL D 2 83 ? 157.443 197.987 140.329 1.00 100.73 82 VAL D O 1
ATOM 5866 N N . VAL D 2 84 ? 159.266 199.286 140.611 1.00 140.76 83 VAL D N 1
ATOM 5867 C CA . VAL D 2 84 ? 160.201 198.183 140.786 1.00 140.76 83 VAL D CA 1
ATOM 5868 C C . VAL D 2 84 ? 160.786 198.259 142.188 1.00 140.76 83 VAL D C 1
ATOM 5869 O O . VAL D 2 84 ? 161.092 199.348 142.687 1.00 140.76 83 VAL D O 1
ATOM 5871 N N . GLU D 2 85 ? 160.941 197.095 142.821 1.00 172.43 84 GLU D N 1
ATOM 5872 C CA . GLU D 2 85 ? 161.453 197.053 144.187 1.00 172.43 84 GLU D CA 1
ATOM 5873 C C . GLU D 2 85 ? 162.950 197.331 144.234 1.00 172.43 84 GLU D C 1
ATOM 5874 O O . GLU D 2 85 ? 163.423 198.072 145.103 1.00 172.43 84 GLU D O 1
ATOM 5876 N N . SER D 2 86 ? 163.712 196.748 143.310 1.00 200.81 85 SER D N 1
ATOM 5877 C CA . SER D 2 86 ? 165.160 196.880 143.306 1.00 200.81 85 SER D CA 1
ATOM 5878 C C . SER D 2 86 ? 165.652 197.113 141.886 1.00 200.81 85 SER D C 1
ATOM 5879 O O . SER D 2 86 ? 165.003 196.719 140.914 1.00 200.81 85 SER D O 1
ATOM 5881 N N . VAL D 2 87 ? 166.813 197.764 141.781 1.00 246.86 86 VAL D N 1
ATOM 5882 C CA . VAL D 2 87 ? 167.377 198.088 140.476 1.00 246.86 86 VAL D CA 1
ATOM 5883 C C . VAL D 2 87 ? 167.909 196.851 139.766 1.00 246.86 86 VAL D C 1
ATOM 5884 O O . VAL D 2 87 ? 168.086 196.872 138.542 1.00 246.86 86 VAL D O 1
ATOM 5886 N N . ALA D 2 88 ? 168.185 195.773 140.504 1.00 242.72 87 ALA D N 1
ATOM 5887 C CA . ALA D 2 88 ? 168.524 194.508 139.861 1.00 242.72 87 ALA D CA 1
ATOM 5888 C C . ALA D 2 88 ? 167.379 194.009 138.988 1.00 242.72 87 ALA D C 1
ATOM 5889 O O . ALA D 2 88 ? 167.602 193.545 137.862 1.00 242.72 87 ALA D O 1
ATOM 5891 N N . ASP D 2 89 ? 166.143 194.096 139.489 1.00 250.69 88 ASP D N 1
ATOM 5892 C CA . ASP D 2 89 ? 164.990 193.760 138.661 1.00 250.69 88 ASP D CA 1
ATOM 5893 C C . ASP D 2 89 ? 164.857 194.705 137.474 1.00 250.69 88 ASP D C 1
ATOM 5894 O O . ASP D 2 89 ? 164.431 194.284 136.393 1.00 250.69 88 ASP D O 1
ATOM 5896 N N . LEU D 2 90 ? 165.216 195.979 137.652 1.00 222.91 89 LEU D N 1
ATOM 5897 C CA . LEU D 2 90 ? 165.191 196.913 136.531 1.00 222.91 89 LEU D CA 1
ATOM 5898 C C . LEU D 2 90 ? 166.177 196.499 135.446 1.00 222.91 89 LEU D C 1
ATOM 5899 O O . LEU D 2 90 ? 165.852 196.532 134.254 1.00 222.91 89 LEU D O 1
ATOM 5901 N N . TYR D 2 91 ? 167.386 196.094 135.844 1.00 202.91 90 TYR D N 1
ATOM 5902 C CA . TYR D 2 91 ? 168.367 195.615 134.875 1.00 202.91 90 TYR D CA 1
ATOM 5903 C C . TYR D 2 91 ? 167.896 194.331 134.203 1.00 202.91 90 TYR D C 1
ATOM 5904 O O . TYR D 2 91 ? 168.094 194.143 132.996 1.00 202.91 90 TYR D O 1
ATOM 5906 N N . ALA D 2 92 ? 167.281 193.431 134.973 1.00 190.87 91 ALA D N 1
ATOM 5907 C CA . ALA D 2 92 ? 166.759 192.197 134.396 1.00 190.87 91 ALA D CA 1
ATOM 5908 C C . ALA D 2 92 ? 165.685 192.484 133.352 1.00 190.87 91 ALA D C 1
ATOM 5909 O O . ALA D 2 92 ? 165.682 191.884 132.271 1.00 190.87 91 ALA D O 1
ATOM 5911 N N . LEU D 2 93 ? 164.766 193.404 133.655 1.00 186.25 92 LEU D N 1
ATOM 5912 C CA . LEU D 2 93 ? 163.716 193.730 132.695 1.00 186.25 92 LEU D CA 1
ATOM 5913 C C . LEU D 2 93 ? 164.256 194.516 131.506 1.00 186.25 92 LEU D C 1
ATOM 5914 O O . LEU D 2 93 ? 163.696 194.431 130.407 1.00 186.25 92 LEU D O 1
ATOM 5916 N N . GLU D 2 94 ? 165.330 195.285 131.701 1.00 166.30 93 GLU D N 1
ATOM 5917 C CA . GLU D 2 94 ? 166.007 195.907 130.567 1.00 166.30 93 GLU D CA 1
ATOM 5918 C C . GLU D 2 94 ? 166.627 194.857 129.652 1.00 166.30 93 GLU D C 1
ATOM 5919 O O . GLU D 2 94 ? 166.559 194.974 128.423 1.00 166.30 93 GLU D O 1
ATOM 5921 N N . ARG D 2 95 ? 167.239 193.826 130.238 1.00 141.14 94 ARG D N 1
ATOM 5922 C CA . ARG D 2 95 ? 167.673 192.673 129.457 1.00 141.14 94 ARG D CA 1
ATOM 5923 C C . ARG D 2 95 ? 166.500 191.918 128.845 1.00 141.14 94 ARG D C 1
ATOM 5924 O O . ARG D 2 95 ? 166.686 191.195 127.860 1.00 141.14 94 ARG D O 1
ATOM 5926 N N . SER D 2 96 ? 165.300 192.071 129.405 1.00 127.86 95 SER D N 1
ATOM 5927 C CA . SER D 2 96 ? 164.115 191.429 128.846 1.00 127.86 95 SER D CA 1
ATOM 5928 C C . SER D 2 96 ? 163.567 192.229 127.668 1.00 127.86 95 SER D C 1
ATOM 5929 O O . SER D 2 96 ? 163.522 191.738 126.536 1.00 127.86 95 SER D O 1
ATOM 5931 N N . GLY D 2 97 ? 163.147 193.465 127.924 1.00 148.12 96 GLY D N 1
ATOM 5932 C CA . GLY D 2 97 ? 162.644 194.333 126.878 1.00 148.12 96 GLY D CA 1
ATOM 5933 C C . GLY D 2 97 ? 161.301 193.907 126.323 1.00 148.12 96 GLY D C 1
ATOM 5934 O O . GLY D 2 97 ? 161.201 193.495 125.164 1.00 148.12 96 GLY D O 1
ATOM 5935 N N . GLU D 2 98 ? 160.259 194.004 127.148 1.00 152.18 97 GLU D N 1
ATOM 5936 C CA . GLU D 2 98 ? 158.902 193.683 126.731 1.00 152.18 97 GLU D CA 1
ATOM 5937 C C . GLU D 2 98 ? 157.924 194.826 126.960 1.00 152.18 97 GLU D C 1
ATOM 5938 O O . GLU D 2 98 ? 156.740 194.683 126.633 1.00 152.18 97 GLU D O 1
ATOM 5940 N N . PHE D 2 99 ? 158.379 195.951 127.509 1.00 203.30 98 PHE D N 1
ATOM 5941 C CA . PHE D 2 99 ? 157.552 197.133 127.703 1.00 203.30 98 PHE D CA 1
ATOM 5942 C C . PHE D 2 99 ? 158.201 198.317 127.002 1.00 203.30 98 PHE D C 1
ATOM 5943 O O . PHE D 2 99 ? 159.400 198.563 127.174 1.00 203.30 98 PHE D O 1
ATOM 5945 N N . ARG D 2 100 ? 157.411 199.046 126.214 1.00 209.70 99 ARG D N 1
ATOM 5946 C CA . ARG D 2 100 ? 157.842 200.333 125.684 1.00 209.70 99 ARG D CA 1
ATOM 5947 C C . ARG D 2 100 ? 157.608 201.484 126.652 1.00 209.70 99 ARG D C 1
ATOM 5948 O O . ARG D 2 100 ? 158.107 202.588 126.405 1.00 209.70 99 ARG D O 1
ATOM 5950 N N . GLY D 2 101 ? 156.868 201.261 127.735 1.00 200.53 100 GLY D N 1
ATOM 5951 C CA . GLY D 2 101 ? 156.576 202.334 128.661 1.00 200.53 100 GLY D CA 1
ATOM 5952 C C . GLY D 2 101 ? 157.781 202.733 129.490 1.00 200.53 100 GLY D C 1
ATOM 5953 O O . GLY D 2 101 ? 158.788 202.028 129.570 1.00 200.53 100 GLY D O 1
ATOM 5954 N N . LEU D 2 102 ? 157.667 203.900 130.118 1.00 160.79 101 LEU D N 1
ATOM 5955 C CA . LEU D 2 102 ? 158.737 204.404 130.964 1.00 160.79 101 LEU D CA 1
ATOM 5956 C C . LEU D 2 102 ? 158.860 203.566 132.235 1.00 160.79 101 LEU D C 1
ATOM 5957 O O . LEU D 2 102 ? 157.911 202.911 132.679 1.00 160.79 101 LEU D O 1
ATOM 5959 N N . TYR D 2 103 ? 160.051 203.595 132.821 1.00 160.44 102 TYR D N 1
ATOM 5960 C CA . TYR D 2 103 ? 160.314 202.869 134.058 1.00 160.44 102 TYR D CA 1
ATOM 5961 C C . TYR D 2 103 ? 160.807 203.810 135.151 1.00 160.44 102 TYR D C 1
ATOM 5962 O O . TYR D 2 103 ? 160.492 205.000 135.147 1.00 160.44 102 TYR D O 1
ATOM 5964 N N . LEU D 2 123 ? 154.889 203.501 146.115 1.00 213.71 122 LEU D N 1
ATOM 5965 C CA . LEU D 2 123 ? 154.310 202.928 147.325 1.00 213.71 122 LEU D CA 1
ATOM 5966 C C . LEU D 2 123 ? 153.668 204.008 148.189 1.00 213.71 122 LEU D C 1
ATOM 5967 O O . LEU D 2 123 ? 152.515 204.385 147.974 1.00 213.71 122 LEU D O 1
ATOM 5969 N N . GLU D 2 124 ? 154.423 204.500 149.175 1.00 210.05 123 GLU D N 1
ATOM 5970 C CA . GLU D 2 124 ? 153.969 205.654 149.946 1.00 210.05 123 GLU D CA 1
ATOM 5971 C C . GLU D 2 124 ? 153.841 206.892 149.067 1.00 210.05 123 GLU D C 1
ATOM 5972 O O . GLU D 2 124 ? 152.913 207.691 149.237 1.00 210.05 123 GLU D O 1
ATOM 5974 N N . GLY D 2 125 ? 154.760 207.067 148.121 1.00 190.24 124 GLY D N 1
ATOM 5975 C CA . GLY D 2 125 ? 154.690 208.141 147.156 1.00 190.24 124 GLY D CA 1
ATOM 5976 C C . GLY D 2 125 ? 153.889 207.839 145.910 1.00 190.24 124 GLY D C 1
ATOM 5977 O O . GLY D 2 125 ? 153.883 208.654 144.981 1.00 190.24 124 GLY D O 1
ATOM 5978 N N . LEU D 2 126 ? 153.211 206.691 145.855 1.00 197.43 125 LEU D N 1
ATOM 5979 C CA . LEU D 2 126 ? 152.441 206.343 144.665 1.00 197.43 125 LEU D CA 1
ATOM 5980 C C . LEU D 2 126 ? 151.191 207.205 144.543 1.00 197.43 125 LEU D C 1
ATOM 5981 O O . LEU D 2 126 ? 150.773 207.547 143.430 1.00 197.43 125 LEU D O 1
ATOM 5983 N N . PHE D 2 127 ? 150.575 207.557 145.675 1.00 178.24 126 PHE D N 1
ATOM 5984 C CA . PHE D 2 127 ? 149.298 208.262 145.638 1.00 178.24 126 PHE D CA 1
ATOM 5985 C C . PHE D 2 127 ? 149.441 209.640 145.003 1.00 178.24 126 PHE D C 1
ATOM 5986 O O . PHE D 2 127 ? 148.577 210.067 144.228 1.00 178.24 126 PHE D O 1
ATOM 5988 N N . ARG D 2 128 ? 150.523 210.349 145.317 1.00 184.22 127 ARG D N 1
ATOM 5989 C CA . ARG D 2 128 ? 150.782 211.667 144.755 1.00 184.22 127 ARG D CA 1
ATOM 5990 C C . ARG D 2 128 ? 151.581 211.608 143.459 1.00 184.22 127 ARG D C 1
ATOM 5991 O O . ARG D 2 128 ? 151.969 212.659 142.936 1.00 184.22 127 ARG D O 1
ATOM 5993 N N . ARG D 2 129 ? 151.837 210.413 142.931 1.00 171.77 128 ARG D N 1
ATOM 5994 C CA . ARG D 2 129 ? 152.258 210.238 141.547 1.00 171.77 128 ARG D CA 1
ATOM 5995 C C . ARG D 2 129 ? 151.155 209.660 140.670 1.00 171.77 128 ARG D C 1
ATOM 5996 O O . ARG D 2 129 ? 151.425 209.262 139.532 1.00 171.77 128 ARG D O 1
ATOM 5998 N N . LEU D 2 130 ? 149.919 209.603 141.171 1.00 199.35 129 LEU D N 1
ATOM 5999 C CA . LEU D 2 130 ? 148.827 209.037 140.386 1.00 199.35 129 LEU D CA 1
ATOM 6000 C C . LEU D 2 130 ? 148.461 209.923 139.201 1.00 199.35 129 LEU D C 1
ATOM 6001 O O . LEU D 2 130 ? 147.925 209.426 138.204 1.00 199.35 129 LEU D O 1
ATOM 6003 N N . GLU D 2 131 ? 148.729 211.223 139.293 1.00 193.89 130 GLU D N 1
ATOM 6004 C CA . GLU D 2 131 ? 148.402 212.130 138.201 1.00 193.89 130 GLU D CA 1
ATOM 6005 C C . GLU D 2 131 ? 149.218 211.793 136.958 1.00 193.89 130 GLU D C 1
ATOM 6006 O O . GLU D 2 131 ? 150.393 211.429 137.044 1.00 193.89 130 GLU D O 1
ATOM 6008 N N . GLY D 2 132 ? 148.582 211.918 135.795 1.00 212.77 131 GLY D N 1
ATOM 6009 C CA . GLY D 2 132 ? 149.232 211.586 134.544 1.00 212.77 131 GLY D CA 1
ATOM 6010 C C . GLY D 2 132 ? 149.402 210.109 134.276 1.00 212.77 131 GLY D C 1
ATOM 6011 O O . GLY D 2 132 ? 150.074 209.745 133.307 1.00 212.77 131 GLY D O 1
ATOM 6012 N N . VAL D 2 133 ? 148.818 209.246 135.104 1.00 215.43 132 VAL D N 1
ATOM 6013 C CA . VAL D 2 133 ? 148.926 207.800 134.953 1.00 215.43 132 VAL D CA 1
ATOM 6014 C C . VAL D 2 133 ? 147.521 207.234 134.802 1.00 215.43 132 VAL D C 1
ATOM 6015 O O . VAL D 2 133 ? 146.655 207.472 135.653 1.00 215.43 132 VAL D O 1
ATOM 6017 N N . GLU D 2 134 ? 147.296 206.485 133.720 1.00 164.06 133 GLU D N 1
ATOM 6018 C CA . GLU D 2 134 ? 145.980 205.942 133.417 1.00 164.06 133 GLU D CA 1
ATOM 6019 C C . GLU D 2 134 ? 145.878 204.441 133.636 1.00 164.06 133 GLU D C 1
ATOM 6020 O O . GLU D 2 134 ? 144.772 203.943 133.869 1.00 164.06 133 GLU D O 1
ATOM 6022 N N . GLU D 2 135 ? 146.989 203.713 133.567 1.00 136.86 134 GLU D N 1
ATOM 6023 C CA . GLU D 2 135 ? 147.089 202.369 134.116 1.00 136.86 134 GLU D CA 1
ATOM 6024 C C . GLU D 2 135 ? 148.367 202.256 134.932 1.00 136.86 134 GLU D C 1
ATOM 6025 O O . GLU D 2 135 ? 149.411 202.788 134.544 1.00 136.86 134 GLU D O 1
ATOM 6027 N N . VAL D 2 136 ? 148.282 201.560 136.064 1.00 108.94 135 VAL D N 1
ATOM 6028 C CA . VAL D 2 136 ? 149.411 201.382 136.968 1.00 108.94 135 VAL D CA 1
ATOM 6029 C C . VAL D 2 136 ? 149.952 199.969 136.806 1.00 108.94 135 VAL D C 1
ATOM 6030 O O . VAL D 2 136 ? 149.200 198.992 136.909 1.00 108.94 135 VAL D O 1
ATOM 6032 N N . VAL D 2 137 ? 151.253 199.861 136.552 1.00 89.08 136 VAL D N 1
ATOM 6033 C CA . VAL D 2 137 ? 151.923 198.579 136.374 1.00 89.08 136 VAL D CA 1
ATOM 6034 C C . VAL D 2 137 ? 152.681 198.251 137.652 1.00 89.08 136 VAL D C 1
ATOM 6035 O O . VAL D 2 137 ? 153.414 199.097 138.182 1.00 89.08 136 VAL D O 1
ATOM 6037 N N . LEU D 2 138 ? 152.506 197.030 138.149 1.00 90.77 137 LEU D N 1
ATOM 6038 C CA . LEU D 2 138 ? 153.109 196.590 139.404 1.00 90.77 137 LEU D CA 1
ATOM 6039 C C . LEU D 2 138 ? 154.180 195.553 139.080 1.00 90.77 137 LEU D C 1
ATOM 6040 O O . LEU D 2 138 ? 153.879 194.368 138.911 1.00 90.77 137 LEU D O 1
ATOM 6042 N N . ALA D 2 139 ? 155.430 196.005 138.994 1.00 123.42 138 ALA D N 1
ATOM 6043 C CA . ALA D 2 139 ? 156.562 195.137 138.707 1.00 123.42 138 ALA D CA 1
ATOM 6044 C C . ALA D 2 139 ? 157.294 194.695 139.968 1.00 123.42 138 ALA D C 1
ATOM 6045 O O . ALA D 2 139 ? 158.359 194.077 139.869 1.00 123.42 138 ALA D O 1
ATOM 6047 N N . THR D 2 140 ? 156.752 194.998 141.144 1.00 138.52 139 THR D N 1
ATOM 6048 C CA . THR D 2 140 ? 157.387 194.600 142.391 1.00 138.52 139 THR D CA 1
ATOM 6049 C C . THR D 2 140 ? 157.366 193.083 142.550 1.00 138.52 139 THR D C 1
ATOM 6050 O O . THR D 2 140 ? 156.497 192.390 142.015 1.00 138.52 139 THR D O 1
ATOM 6052 N N . SER D 2 141 ? 158.340 192.571 143.299 1.00 210.78 140 SER D N 1
ATOM 6053 C CA . SER D 2 141 ? 158.409 191.145 143.569 1.00 210.78 140 SER D CA 1
ATOM 6054 C C . SER D 2 141 ? 157.293 190.728 144.525 1.00 210.78 140 SER D C 1
ATOM 6055 O O . SER D 2 141 ? 156.634 191.555 145.162 1.00 210.78 140 SER D O 1
ATOM 6057 N N . MET D 2 142 ? 157.085 189.414 144.622 1.00 268.19 141 MET D N 1
ATOM 6058 C CA . MET D 2 142 ? 156.016 188.850 145.433 1.00 268.19 141 MET D CA 1
ATOM 6059 C C . MET D 2 142 ? 156.417 188.666 146.892 1.00 268.19 141 MET D C 1
ATOM 6060 O O . MET D 2 142 ? 155.789 187.871 147.601 1.00 268.19 141 MET D O 1
ATOM 6062 N N . THR D 2 143 ? 157.448 189.372 147.350 1.00 323.82 142 THR D N 1
ATOM 6063 C CA . THR D 2 143 ? 157.890 189.258 148.732 1.00 323.82 142 THR D CA 1
ATOM 6064 C C . THR D 2 143 ? 156.801 189.742 149.686 1.00 323.82 142 THR D C 1
ATOM 6065 O O . THR D 2 143 ? 155.876 190.464 149.304 1.00 323.82 142 THR D O 1
ATOM 6067 N N . VAL D 2 144 ? 156.920 189.323 150.950 1.00 339.34 143 VAL D N 1
ATOM 6068 C CA . VAL D 2 144 ? 155.919 189.679 151.953 1.00 339.34 143 VAL D CA 1
ATOM 6069 C C . VAL D 2 144 ? 155.852 191.188 152.142 1.00 339.34 143 VAL D C 1
ATOM 6070 O O . VAL D 2 144 ? 154.779 191.742 152.413 1.00 339.34 143 VAL D O 1
ATOM 6072 N N . GLU D 2 145 ? 156.989 191.878 152.009 1.00 367.39 144 GLU D N 1
ATOM 6073 C CA . GLU D 2 145 ? 156.972 193.338 152.018 1.00 367.39 144 GLU D CA 1
ATOM 6074 C C . GLU D 2 145 ? 156.150 193.887 150.859 1.00 367.39 144 GLU D C 1
ATOM 6075 O O . GLU D 2 145 ? 155.369 194.830 151.033 1.00 367.39 144 GLU D O 1
ATOM 6077 N N . GLY D 2 146 ? 156.307 193.305 149.667 1.00 382.32 145 GLY D N 1
ATOM 6078 C CA . GLY D 2 146 ? 155.472 193.708 148.547 1.00 382.32 145 GLY D CA 1
ATOM 6079 C C . GLY D 2 146 ? 154.005 193.405 148.775 1.00 382.32 145 GLY D C 1
ATOM 6080 O O . GLY D 2 146 ? 153.132 194.182 148.380 1.00 382.32 145 GLY D O 1
ATOM 6081 N N . GLU D 2 147 ? 153.713 192.274 149.421 1.00 381.27 146 GLU D N 1
ATOM 6082 C CA . GLU D 2 147 ? 152.332 191.942 149.761 1.00 381.27 146 GLU D CA 1
ATOM 6083 C C . GLU D 2 147 ? 151.731 192.995 150.684 1.00 381.27 146 GLU D C 1
ATOM 6084 O O . GLU D 2 147 ? 150.607 193.464 150.466 1.00 381.27 146 GLU D O 1
ATOM 6086 N N . ALA D 2 148 ? 152.466 193.365 151.737 1.00 392.92 147 ALA D N 1
ATOM 6087 C CA . ALA D 2 148 ? 151.973 194.374 152.668 1.00 392.92 147 ALA D CA 1
ATOM 6088 C C . ALA D 2 148 ? 151.813 195.726 151.984 1.00 392.92 147 ALA D C 1
ATOM 6089 O O . ALA D 2 148 ? 150.849 196.453 152.252 1.00 392.92 147 ALA D O 1
ATOM 6091 N N . THR D 2 149 ? 152.749 196.085 151.102 1.00 402.76 148 THR D N 1
ATOM 6092 C CA . THR D 2 149 ? 152.631 197.345 150.373 1.00 402.76 148 THR D CA 1
ATOM 6093 C C . THR D 2 149 ? 151.400 197.351 149.474 1.00 402.76 148 THR D C 1
ATOM 6094 O O . THR D 2 149 ? 150.685 198.358 149.393 1.00 402.76 148 THR D O 1
ATOM 6096 N N . ALA D 2 150 ? 151.140 196.236 148.787 1.00 443.82 149 ALA D N 1
ATOM 6097 C CA . ALA D 2 150 ? 149.954 196.142 147.943 1.00 443.82 149 ALA D CA 1
ATOM 6098 C C . ALA D 2 150 ? 148.677 196.226 148.770 1.00 443.82 149 ALA D C 1
ATOM 6099 O O . ALA D 2 150 ? 147.710 196.884 148.370 1.00 443.82 149 ALA D O 1
ATOM 6101 N N . LEU D 2 151 ? 148.654 195.556 149.926 1.00 443.22 150 LEU D N 1
ATOM 6102 C CA . LEU D 2 151 ? 147.490 195.640 150.805 1.00 443.22 150 LEU D CA 1
ATOM 6103 C C . LEU D 2 151 ? 147.270 197.066 151.296 1.00 443.22 150 LEU D C 1
ATOM 6104 O O . LEU D 2 151 ? 146.127 197.533 151.376 1.00 443.22 150 LEU D O 1
ATOM 6106 N N . TYR D 2 152 ? 148.351 197.770 151.639 1.00 467.17 151 TYR D N 1
ATOM 6107 C CA . TYR D 2 152 ? 148.230 199.163 152.058 1.00 467.17 151 TYR D CA 1
ATOM 6108 C C . TYR D 2 152 ? 147.698 200.035 150.929 1.00 467.17 151 TYR D C 1
ATOM 6109 O O . TYR D 2 152 ? 146.834 200.892 151.149 1.00 467.17 151 TYR D O 1
ATOM 6111 N N . LEU D 2 153 ? 148.204 199.834 149.710 1.00 462.67 152 LEU D N 1
ATOM 6112 C CA . LEU D 2 153 ? 147.783 200.640 148.571 1.00 462.67 152 LEU D CA 1
ATOM 6113 C C . LEU D 2 153 ? 146.360 200.336 148.122 1.00 462.67 152 LEU D C 1
ATOM 6114 O O . LEU D 2 153 ? 145.808 201.099 147.321 1.00 462.67 152 LEU D O 1
ATOM 6116 N N . ALA D 2 154 ? 145.758 199.255 148.609 1.00 485.68 153 ALA D N 1
ATOM 6117 C CA . ALA D 2 154 ? 144.395 198.901 148.234 1.00 485.68 153 ALA D CA 1
ATOM 6118 C C . ALA D 2 154 ? 143.388 199.850 148.876 1.00 485.68 153 ALA D C 1
ATOM 6119 O O . ALA D 2 154 ? 142.178 199.676 148.732 1.00 485.68 153 ALA D O 1
ATOM 6121 N N . ARG D 2 163 ? 143.639 202.733 136.564 1.00 116.19 162 ARG D N 1
ATOM 6122 C CA . ARG D 2 163 ? 143.660 201.276 136.537 1.00 116.19 162 ARG D CA 1
ATOM 6123 C C . ARG D 2 163 ? 144.911 200.735 137.223 1.00 116.19 162 ARG D C 1
ATOM 6124 O O . ARG D 2 163 ? 145.972 201.356 137.179 1.00 116.19 162 ARG D O 1
ATOM 6126 N N . VAL D 2 164 ? 144.776 199.572 137.856 1.00 116.35 163 VAL D N 1
ATOM 6127 C CA . VAL D 2 164 ? 145.884 198.894 138.515 1.00 116.35 163 VAL D CA 1
ATOM 6128 C C . VAL D 2 164 ? 145.887 197.439 138.070 1.00 116.35 163 VAL D C 1
ATOM 6129 O O . VAL D 2 164 ? 144.836 196.788 138.051 1.00 116.35 163 VAL D O 1
ATOM 6131 N N . THR D 2 165 ? 147.065 196.931 137.714 1.00 120.98 164 THR D N 1
ATOM 6132 C CA . THR D 2 165 ? 147.217 195.566 137.237 1.00 120.98 164 THR D CA 1
ATOM 6133 C C . THR D 2 165 ? 148.352 194.882 137.984 1.00 120.98 164 THR D C 1
ATOM 6134 O O . THR D 2 165 ? 149.305 195.529 138.427 1.00 120.98 164 THR D O 1
ATOM 6136 N N . ARG D 2 166 ? 148.238 193.561 138.121 1.00 117.61 165 ARG D N 1
ATOM 6137 C CA . ARG D 2 166 ? 149.224 192.749 138.811 1.00 117.61 165 ARG D CA 1
ATOM 6138 C C . ARG D 2 166 ? 149.406 191.440 138.054 1.00 117.61 165 ARG D C 1
ATOM 6139 O O . ARG D 2 166 ? 148.421 190.863 137.568 1.00 117.61 165 ARG D O 1
ATOM 6141 N N . PRO D 2 167 ? 150.638 190.956 137.932 1.00 123.18 166 PRO D N 1
ATOM 6142 C CA . PRO D 2 167 ? 150.860 189.675 137.253 1.00 123.18 166 PRO D CA 1
ATOM 6143 C C . PRO D 2 167 ? 150.251 188.515 138.024 1.00 123.18 166 PRO D C 1
ATOM 6144 O O . PRO D 2 167 ? 150.030 188.576 139.236 1.00 123.18 166 PRO D O 1
ATOM 6146 N N . ALA D 2 168 ? 149.981 187.440 137.292 1.00 164.79 167 ALA D N 1
ATOM 6147 C CA . ALA D 2 168 ? 149.198 186.328 137.806 1.00 164.79 167 ALA D CA 1
ATOM 6148 C C . ALA D 2 168 ? 150.090 185.335 138.546 1.00 164.79 167 ALA D C 1
ATOM 6149 O O . ALA D 2 168 ? 151.321 185.392 138.486 1.00 164.79 167 ALA D O 1
ATOM 6151 N N . TYR D 2 169 ? 149.448 184.410 139.253 1.00 168.52 168 TYR D N 1
ATOM 6152 C CA . TYR D 2 169 ? 150.126 183.324 139.949 1.00 168.52 168 TYR D CA 1
ATOM 6153 C C . TYR D 2 169 ? 149.895 182.033 139.175 1.00 168.52 168 TYR D C 1
ATOM 6154 O O . TYR D 2 169 ? 148.752 181.579 139.045 1.00 168.52 168 TYR D O 1
ATOM 6156 N N . GLY D 2 170 ? 150.974 181.448 138.664 1.00 181.86 169 GLY D N 1
ATOM 6157 C CA . GLY D 2 170 ? 150.860 180.248 137.859 1.00 181.86 169 GLY D CA 1
ATOM 6158 C C . GLY D 2 170 ? 152.151 179.460 137.872 1.00 181.86 169 GLY D C 1
ATOM 6159 O O . GLY D 2 170 ? 153.107 179.795 138.575 1.00 181.86 169 GLY D O 1
ATOM 6160 N N . LEU D 2 171 ? 152.165 178.389 137.071 1.00 169.16 170 LEU D N 1
ATOM 6161 C CA . LEU D 2 171 ? 153.279 177.454 137.050 1.00 169.16 170 LEU D CA 1
ATOM 6162 C C . LEU D 2 171 ? 154.333 177.893 136.037 1.00 169.16 170 LEU D C 1
ATOM 6163 O O . LEU D 2 171 ? 154.005 178.471 134.997 1.00 169.16 170 LEU D O 1
ATOM 6165 N N . PRO D 2 172 ? 155.609 177.626 136.325 1.00 161.42 171 PRO D N 1
ATOM 6166 C CA . PRO D 2 172 ? 156.675 178.067 135.416 1.00 161.42 171 PRO D CA 1
ATOM 6167 C C . PRO D 2 172 ? 156.787 177.186 134.182 1.00 161.42 171 PRO D C 1
ATOM 6168 O O . PRO D 2 172 ? 155.937 176.321 133.947 1.00 161.42 171 PRO D O 1
ATOM 6170 N N . VAL D 2 173 ? 157.834 177.396 133.389 1.00 129.08 172 VAL D N 1
ATOM 6171 C CA . VAL D 2 173 ? 158.033 176.684 132.133 1.00 129.08 172 VAL D CA 1
ATOM 6172 C C . VAL D 2 173 ? 159.196 175.718 132.299 1.00 129.08 172 VAL D C 1
ATOM 6173 O O . VAL D 2 173 ? 160.174 176.019 132.993 1.00 129.08 172 VAL D O 1
ATOM 6175 N N . GLY D 2 174 ? 159.088 174.556 131.659 1.00 132.19 173 GLY D N 1
ATOM 6176 C CA . GLY D 2 174 ? 160.146 173.567 131.687 1.00 132.19 173 GLY D CA 1
ATOM 6177 C C . GLY D 2 174 ? 160.267 172.862 133.024 1.00 132.19 173 GLY D C 1
ATOM 6178 O O . GLY D 2 174 ? 159.607 173.243 133.995 1.00 132.19 173 GLY D O 1
ATOM 6179 N N . GLY D 2 175 ? 161.104 171.831 133.085 1.00 142.07 174 GLY D N 1
ATOM 6180 C CA . GLY D 2 175 ? 161.356 171.143 134.335 1.00 142.07 174 GLY D CA 1
ATOM 6181 C C . GLY D 2 175 ? 160.548 169.873 134.495 1.00 142.07 174 GLY D C 1
ATOM 6182 O O . GLY D 2 175 ? 160.445 169.070 133.563 1.00 142.07 174 GLY D O 1
ATOM 6183 N N . SER D 2 176 ? 159.968 169.680 135.678 1.00 139.64 175 SER D N 1
ATOM 6184 C CA . SER D 2 176 ? 159.218 168.471 135.983 1.00 139.64 175 SER D CA 1
ATOM 6185 C C . SER D 2 176 ? 158.155 168.800 137.021 1.00 139.64 175 SER D C 1
ATOM 6186 O O . SER D 2 176 ? 158.426 169.515 137.990 1.00 139.64 175 SER D O 1
ATOM 6188 N N . LEU D 2 177 ? 156.944 168.280 136.806 1.00 150.15 176 LEU D N 1
ATOM 6189 C CA . LEU D 2 177 ? 155.835 168.565 137.709 1.00 150.15 176 LEU D CA 1
ATOM 6190 C C . LEU D 2 177 ? 156.084 168.043 139.118 1.00 150.15 176 LEU D C 1
ATOM 6191 O O . LEU D 2 177 ? 155.497 168.563 140.072 1.00 150.15 176 LEU D O 1
ATOM 6193 N N . GLU D 2 178 ? 156.937 167.029 139.272 1.00 148.71 177 GLU D N 1
ATOM 6194 C CA . GLU D 2 178 ? 157.242 166.482 140.588 1.00 148.71 177 GLU D CA 1
ATOM 6195 C C . GLU D 2 178 ? 158.227 167.338 141.373 1.00 148.71 177 GLU D C 1
ATOM 6196 O O . GLU D 2 178 ? 158.457 167.059 142.555 1.00 148.71 177 GLU D O 1
ATOM 6198 N N . TYR D 2 179 ? 158.808 168.363 140.753 1.00 171.61 178 TYR D N 1
ATOM 6199 C CA . TYR D 2 179 ? 159.763 169.256 141.408 1.00 171.61 178 TYR D CA 1
ATOM 6200 C C . TYR D 2 179 ? 159.132 170.590 141.783 1.00 171.61 178 TYR D C 1
ATOM 6201 O O . TYR D 2 179 ? 159.781 171.637 141.706 1.00 171.61 178 TYR D O 1
ATOM 6203 N N . ALA D 2 180 ? 157.869 170.581 142.191 1.00 215.54 179 ALA D N 1
ATOM 6204 C CA . ALA D 2 180 ? 157.123 171.797 142.485 1.00 215.54 179 ALA D CA 1
ATOM 6205 C C . ALA D 2 180 ? 156.679 171.785 143.948 1.00 215.54 179 ALA D C 1
ATOM 6206 O O . ALA D 2 180 ? 157.063 170.911 144.731 1.00 215.54 179 ALA D O 1
ATOM 6208 N N . ASP D 2 181 ? 155.863 172.769 144.313 1.00 227.36 180 ASP D N 1
ATOM 6209 C CA . ASP D 2 181 ? 155.382 172.930 145.675 1.00 227.36 180 ASP D CA 1
ATOM 6210 C C . ASP D 2 181 ? 153.859 172.895 145.701 1.00 227.36 180 ASP D C 1
ATOM 6211 O O . ASP D 2 181 ? 153.192 173.165 144.698 1.00 227.36 180 ASP D O 1
ATOM 6213 N N . GLU D 2 182 ? 153.317 172.549 146.871 1.00 204.23 181 GLU D N 1
ATOM 6214 C CA . GLU D 2 182 ? 151.887 172.276 146.976 1.00 204.23 181 GLU D CA 1
ATOM 6215 C C . GLU D 2 182 ? 151.063 173.541 146.771 1.00 204.23 181 GLU D C 1
ATOM 6216 O O . GLU D 2 182 ? 150.017 173.505 146.112 1.00 204.23 181 GLU D O 1
ATOM 6218 N N . VAL D 2 183 ? 151.501 174.661 147.354 1.00 212.12 182 VAL D N 1
ATOM 6219 C CA . VAL D 2 183 ? 150.733 175.900 147.262 1.00 212.12 182 VAL D CA 1
ATOM 6220 C C . VAL D 2 183 ? 150.625 176.358 145.813 1.00 212.12 182 VAL D C 1
ATOM 6221 O O . VAL D 2 183 ? 149.574 176.843 145.376 1.00 212.12 182 VAL D O 1
ATOM 6223 N N . THR D 2 184 ? 151.710 176.214 145.047 1.00 210.29 183 THR D N 1
ATOM 6224 C CA . THR D 2 184 ? 151.663 176.561 143.629 1.00 210.29 183 THR D CA 1
ATOM 6225 C C . THR D 2 184 ? 150.691 175.661 142.878 1.00 210.29 183 THR D C 1
ATOM 6226 O O . THR D 2 184 ? 149.935 176.133 142.019 1.00 210.29 183 THR D O 1
ATOM 6228 N N . LEU D 2 185 ? 150.688 174.365 143.197 1.00 209.96 184 LEU D N 1
ATOM 6229 C CA . LEU D 2 185 ? 149.732 173.443 142.590 1.00 209.96 184 LEU D CA 1
ATOM 6230 C C . LEU D 2 185 ? 148.304 173.885 142.872 1.00 209.96 184 LEU D C 1
ATOM 6231 O O . LEU D 2 185 ? 147.465 173.944 141.965 1.00 209.96 184 LEU D O 1
ATOM 6233 N N . GLY D 2 186 ? 148.010 174.194 144.136 1.00 191.11 185 GLY D N 1
ATOM 6234 C CA . GLY D 2 186 ? 146.661 174.593 144.500 1.00 191.11 185 GLY D CA 1
ATOM 6235 C C . GLY D 2 186 ? 146.237 175.876 143.812 1.00 191.11 185 GLY D C 1
ATOM 6236 O O . GLY D 2 186 ? 145.123 175.979 143.294 1.00 191.11 185 GLY D O 1
ATOM 6237 N N . ARG D 2 187 ? 147.120 176.879 143.811 1.00 189.15 186 ARG D N 1
ATOM 6238 C CA . ARG D 2 187 ? 146.780 178.153 143.187 1.00 189.15 186 ARG D CA 1
ATOM 6239 C C . ARG D 2 187 ? 146.593 177.999 141.682 1.00 189.15 186 ARG D C 1
ATOM 6240 O O . ARG D 2 187 ? 145.723 178.649 141.092 1.00 189.15 186 ARG D O 1
ATOM 6242 N N . ALA D 2 188 ? 147.401 177.149 141.040 1.00 175.44 187 ALA D N 1
ATOM 6243 C CA . ALA D 2 188 ? 147.232 176.913 139.610 1.00 175.44 187 ALA D CA 1
ATOM 6244 C C . ALA D 2 188 ? 145.929 176.177 139.325 1.00 175.44 187 ALA D C 1
ATOM 6245 O O . ALA D 2 188 ? 145.264 176.446 138.318 1.00 175.44 187 ALA D O 1
ATOM 6247 N N . LEU D 2 189 ? 145.550 175.243 140.201 1.00 187.50 188 LEU D N 1
ATOM 6248 C CA . LEU D 2 189 ? 144.277 174.547 140.046 1.00 187.50 188 LEU D CA 1
ATOM 6249 C C . LEU D 2 189 ? 143.100 175.498 140.212 1.00 187.50 188 LEU D C 1
ATOM 6250 O O . LEU D 2 189 ? 142.109 175.405 139.478 1.00 187.50 188 LEU D O 1
ATOM 6252 N N . GLU D 2 190 ? 143.187 176.420 141.170 1.00 182.15 189 GLU D N 1
ATOM 6253 C CA . GLU D 2 190 ? 142.125 177.394 141.384 1.00 182.15 189 GLU D CA 1
ATOM 6254 C C . GLU D 2 190 ? 142.249 178.612 140.481 1.00 182.15 189 GLU D C 1
ATOM 6255 O O . GLU D 2 190 ? 141.235 179.252 140.176 1.00 182.15 189 GLU D O 1
ATOM 6257 N N . GLY D 2 191 ? 143.461 178.949 140.044 1.00 193.19 190 GLY D N 1
ATOM 6258 C CA . GLY D 2 191 ? 143.657 179.950 139.019 1.00 193.19 190 GLY D CA 1
ATOM 6259 C C . GLY D 2 191 ? 143.517 179.463 137.596 1.00 193.19 190 GLY D C 1
ATOM 6260 O O . GLY D 2 191 ? 143.886 180.190 136.670 1.00 193.19 190 GLY D O 1
ATOM 6261 N N . ARG D 2 192 ? 143.013 178.246 137.397 1.00 184.07 191 ARG D N 1
ATOM 6262 C CA . ARG D 2 192 ? 142.871 177.690 136.057 1.00 184.07 191 ARG D CA 1
ATOM 6263 C C . ARG D 2 192 ? 142.014 178.596 135.182 1.00 184.07 191 ARG D C 1
ATOM 6264 O O . ARG D 2 192 ? 140.896 178.967 135.555 1.00 184.07 191 ARG D O 1
ATOM 6266 N N . ARG D 2 193 ? 142.541 178.950 134.017 1.00 181.67 192 ARG D N 1
ATOM 6267 C CA . ARG D 2 193 ? 141.898 179.893 133.118 1.00 181.67 192 ARG D CA 1
ATOM 6268 C C . ARG D 2 193 ? 141.159 179.160 132.010 1.00 181.67 192 ARG D C 1
ATOM 6269 O O . ARG D 2 193 ? 141.493 178.022 131.668 1.00 181.67 192 ARG D O 1
ATOM 6271 N N . PRO D 2 194 ? 140.141 179.788 131.422 1.00 197.15 193 PRO D N 1
ATOM 6272 C CA . PRO D 2 194 ? 139.476 179.189 130.259 1.00 197.15 193 PRO D CA 1
ATOM 6273 C C . PRO D 2 194 ? 140.105 179.634 128.947 1.00 197.15 193 PRO D C 1
ATOM 6274 O O . PRO D 2 194 ? 140.402 180.810 128.731 1.00 197.15 193 PRO D O 1
ATOM 6276 N N . VAL D 2 195 ? 140.307 178.664 128.062 1.00 231.62 194 VAL D N 1
ATOM 6277 C CA . VAL D 2 195 ? 140.886 178.933 126.751 1.00 231.62 194 VAL D CA 1
ATOM 6278 C C . VAL D 2 195 ? 140.056 178.269 125.660 1.00 231.62 194 VAL D C 1
ATOM 6279 O O . VAL D 2 195 ? 138.828 178.234 125.736 1.00 231.62 194 VAL D O 1
ATOM 6281 N N . LYS E 2 10 ? 175.920 143.327 138.407 1.00 100.12 9 LYS E N 1
ATOM 6282 C CA . LYS E 2 10 ? 174.468 143.301 138.529 1.00 100.12 9 LYS E CA 1
ATOM 6283 C C . LYS E 2 10 ? 174.010 144.037 139.783 1.00 100.12 9 LYS E C 1
ATOM 6284 O O . LYS E 2 10 ? 173.007 144.749 139.764 1.00 100.12 9 LYS E O 1
ATOM 6286 N N . LEU E 2 11 ? 174.756 143.858 140.875 1.00 78.02 10 LEU E N 1
ATOM 6287 C CA . LEU E 2 11 ? 174.434 144.559 142.114 1.00 78.02 10 LEU E CA 1
ATOM 6288 C C . LEU E 2 11 ? 174.780 146.040 142.011 1.00 78.02 10 LEU E C 1
ATOM 6289 O O . LEU E 2 11 ? 173.984 146.902 142.401 1.00 78.02 10 LEU E O 1
ATOM 6291 N N . THR E 2 12 ? 175.983 146.350 141.518 1.00 76.16 11 THR E N 1
ATOM 6292 C CA . THR E 2 12 ? 176.420 147.741 141.424 1.00 76.16 11 THR E CA 1
ATOM 6293 C C . THR E 2 12 ? 175.471 148.566 140.561 1.00 76.16 11 THR E C 1
ATOM 6294 O O . THR E 2 12 ? 175.114 149.694 140.921 1.00 76.16 11 THR E O 1
ATOM 6296 N N . ARG E 2 13 ? 175.016 148.001 139.441 1.00 76.68 12 ARG E N 1
ATOM 6297 C CA . ARG E 2 13 ? 174.138 148.745 138.544 1.00 76.68 12 ARG E CA 1
ATOM 6298 C C . ARG E 2 13 ? 172.754 148.931 139.151 1.00 76.68 12 ARG E C 1
ATOM 6299 O O . ARG E 2 13 ? 172.148 150.000 139.015 1.00 76.68 12 ARG E O 1
ATOM 6301 N N . ALA E 2 14 ? 172.231 147.897 139.815 1.00 82.58 13 ALA E N 1
ATOM 6302 C CA . ALA E 2 14 ? 170.940 148.023 140.481 1.00 82.58 13 ALA E CA 1
ATOM 6303 C C . ALA E 2 14 ? 170.992 149.083 141.575 1.00 82.58 13 ALA E C 1
ATOM 6304 O O . ALA E 2 14 ? 170.085 149.915 141.696 1.00 82.58 13 ALA E O 1
ATOM 6306 N N . LEU E 2 15 ? 172.051 149.061 142.390 1.00 92.11 14 LEU E N 1
ATOM 6307 C CA . LEU E 2 15 ? 172.211 150.075 143.427 1.00 92.11 14 LEU E CA 1
ATOM 6308 C C . LEU E 2 15 ? 172.382 151.471 142.840 1.00 92.11 14 LEU E C 1
ATOM 6309 O O . LEU E 2 15 ? 171.913 152.451 143.429 1.00 92.11 14 LEU E O 1
ATOM 6311 N N . SER E 2 16 ? 173.046 151.586 141.687 1.00 82.87 15 SER E N 1
ATOM 6312 C CA . SER E 2 16 ? 173.213 152.893 141.063 1.00 82.87 15 SER E CA 1
ATOM 6313 C C . SER E 2 16 ? 171.934 153.390 140.404 1.00 82.87 15 SER E C 1
ATOM 6314 O O . SER E 2 16 ? 171.763 154.603 140.248 1.00 82.87 15 SER E O 1
ATOM 6316 N N . ARG E 2 17 ? 171.035 152.483 140.013 1.00 73.52 16 ARG E N 1
ATOM 6317 C CA . ARG E 2 17 ? 169.746 152.890 139.466 1.00 73.52 16 ARG E CA 1
ATOM 6318 C C . ARG E 2 17 ? 168.872 153.595 140.495 1.00 73.52 16 ARG E C 1
ATOM 6319 O O . ARG E 2 17 ? 167.947 154.317 140.110 1.00 73.52 16 ARG E O 1
ATOM 6321 N N . LEU E 2 18 ? 169.140 153.403 141.782 1.00 62.52 17 LEU E N 1
ATOM 6322 C CA . LEU E 2 18 ? 168.348 154.062 142.809 1.00 62.52 17 LEU E CA 1
ATOM 6323 C C . LEU E 2 18 ? 168.651 155.559 142.826 1.00 62.52 17 LEU E C 1
ATOM 6324 O O . LEU E 2 18 ? 169.811 155.963 142.695 1.00 62.52 17 LEU E O 1
ATOM 6326 N N . PRO E 2 19 ? 167.628 156.412 142.984 1.00 49.33 18 PRO E N 1
ATOM 6327 C CA . PRO E 2 19 ? 167.793 157.868 142.963 1.00 49.33 18 PRO E CA 1
ATOM 6328 C C . PRO E 2 19 ? 168.502 158.397 144.206 1.00 49.33 18 PRO E C 1
ATOM 6329 O O . PRO E 2 19 ? 168.546 157.690 145.214 1.00 49.33 18 PRO E O 1
ATOM 6331 N N . PRO E 2 23 ? 176.138 156.083 145.679 1.00 246.47 22 PRO E N 1
ATOM 6332 C CA . PRO E 2 23 ? 177.500 155.577 145.477 1.00 246.47 22 PRO E CA 1
ATOM 6333 C C . PRO E 2 23 ? 178.050 154.868 146.711 1.00 246.47 22 PRO E C 1
ATOM 6334 O O . PRO E 2 23 ? 177.998 153.640 146.791 1.00 246.47 22 PRO E O 1
ATOM 6336 N N . LYS E 2 24 ? 178.573 155.643 147.664 1.00 258.35 23 LYS E N 1
ATOM 6337 C CA . LYS E 2 24 ? 179.134 155.049 148.873 1.00 258.35 23 LYS E CA 1
ATOM 6338 C C . LYS E 2 24 ? 178.040 154.489 149.772 1.00 258.35 23 LYS E C 1
ATOM 6339 O O . LYS E 2 24 ? 178.196 153.406 150.350 1.00 258.35 23 LYS E O 1
ATOM 6341 N N . THR E 2 25 ? 176.917 155.201 149.893 1.00 256.25 24 THR E N 1
ATOM 6342 C CA . THR E 2 25 ? 175.795 154.682 150.666 1.00 256.25 24 THR E CA 1
ATOM 6343 C C . THR E 2 25 ? 175.159 153.481 149.978 1.00 256.25 24 THR E C 1
ATOM 6344 O O . THR E 2 25 ? 174.815 152.495 150.639 1.00 256.25 24 THR E O 1
ATOM 6346 N N . ALA E 2 26 ? 174.971 153.559 148.658 1.00 248.15 25 ALA E N 1
ATOM 6347 C CA . ALA E 2 26 ? 174.485 152.414 147.893 1.00 248.15 25 ALA E CA 1
ATOM 6348 C C . ALA E 2 26 ? 175.351 151.181 148.131 1.00 248.15 25 ALA E C 1
ATOM 6349 O O . ALA E 2 26 ? 174.839 150.080 148.370 1.00 248.15 25 ALA E O 1
ATOM 6351 N N . GLN E 2 27 ? 176.673 151.359 148.099 1.00 240.53 26 GLN E N 1
ATOM 6352 C CA . GLN E 2 27 ? 177.585 150.234 148.277 1.00 240.53 26 GLN E CA 1
ATOM 6353 C C . GLN E 2 27 ? 177.524 149.697 149.701 1.00 240.53 26 GLN E C 1
ATOM 6354 O O . GLN E 2 27 ? 177.492 148.479 149.912 1.00 240.53 26 GLN E O 1
ATOM 6356 N N . ARG E 2 28 ? 177.562 150.590 150.694 1.00 258.40 27 ARG E N 1
ATOM 6357 C CA . ARG E 2 28 ? 177.473 150.149 152.083 1.00 258.40 27 ARG E CA 1
ATOM 6358 C C . ARG E 2 28 ? 176.178 149.382 152.333 1.00 258.40 27 ARG E C 1
ATOM 6359 O O . ARG E 2 28 ? 176.176 148.362 153.034 1.00 258.40 27 ARG E O 1
ATOM 6361 N N . LEU E 2 29 ? 175.071 149.840 151.742 1.00 276.96 28 LEU E N 1
ATOM 6362 C CA . LEU E 2 29 ? 173.793 149.167 151.945 1.00 276.96 28 LEU E CA 1
ATOM 6363 C C . LEU E 2 29 ? 173.764 147.818 151.241 1.00 276.96 28 LEU E C 1
ATOM 6364 O O . LEU E 2 29 ? 173.220 146.846 151.777 1.00 276.96 28 LEU E O 1
ATOM 6366 N N . ALA E 2 30 ? 174.333 147.738 150.036 1.00 264.95 29 ALA E N 1
ATOM 6367 C CA . ALA E 2 30 ? 174.424 146.456 149.343 1.00 264.95 29 ALA E CA 1
ATOM 6368 C C . ALA E 2 30 ? 175.249 145.459 150.148 1.00 264.95 29 ALA E C 1
ATOM 6369 O O . ALA E 2 30 ? 174.873 144.288 150.286 1.00 264.95 29 ALA E O 1
ATOM 6371 N N . LEU E 2 31 ? 176.395 145.906 150.667 1.00 231.07 30 LEU E N 1
ATOM 6372 C CA . LEU E 2 31 ? 177.221 145.055 151.520 1.00 231.07 30 LEU E CA 1
ATOM 6373 C C . LEU E 2 31 ? 176.457 144.585 152.752 1.00 231.07 30 LEU E C 1
ATOM 6374 O O . LEU E 2 31 ? 176.491 143.398 153.100 1.00 231.07 30 LEU E O 1
ATOM 6376 N N . HIS E 2 32 ? 175.772 145.506 153.437 1.00 230.71 31 HIS E N 1
ATOM 6377 C CA . HIS E 2 32 ? 174.971 145.113 154.594 1.00 230.71 31 HIS E CA 1
ATOM 6378 C C . HIS E 2 32 ? 173.913 144.083 154.215 1.00 230.71 31 HIS E C 1
ATOM 6379 O O . HIS E 2 32 ? 173.692 143.114 154.950 1.00 230.71 31 HIS E O 1
ATOM 6381 N N . LEU E 2 33 ? 173.246 144.278 153.074 1.00 232.84 32 LEU E N 1
ATOM 6382 C CA . LEU E 2 33 ? 172.220 143.330 152.652 1.00 232.84 32 LEU E CA 1
ATOM 6383 C C . LEU E 2 33 ? 172.830 141.962 152.379 1.00 232.84 32 LEU E C 1
ATOM 6384 O O . LEU E 2 33 ? 172.230 140.928 152.697 1.00 232.84 32 LEU E O 1
ATOM 6386 N N . ALA E 2 34 ? 174.021 141.943 151.776 1.00 216.54 33 ALA E N 1
ATOM 6387 C CA . ALA E 2 34 ? 174.752 140.694 151.595 1.00 216.54 33 ALA E CA 1
ATOM 6388 C C . ALA E 2 34 ? 175.051 140.035 152.935 1.00 216.54 33 ALA E C 1
ATOM 6389 O O . ALA E 2 34 ? 174.990 138.806 153.060 1.00 216.54 33 ALA E O 1
ATOM 6391 N N . PHE E 2 35 ? 175.377 140.836 153.946 1.00 179.00 34 PHE E N 1
ATOM 6392 C CA . PHE E 2 35 ? 175.657 140.330 155.283 1.00 179.00 34 PHE E CA 1
ATOM 6393 C C . PHE E 2 35 ? 174.404 140.172 156.135 1.00 179.00 34 PHE E C 1
ATOM 6394 O O . PHE E 2 35 ? 174.507 139.715 157.278 1.00 179.00 34 PHE E O 1
ATOM 6396 N N . HIS E 2 36 ? 173.228 140.534 155.614 1.00 213.48 35 HIS E N 1
ATOM 6397 C CA . HIS E 2 36 ? 171.959 140.407 156.337 1.00 213.48 35 HIS E CA 1
ATOM 6398 C C . HIS E 2 36 ? 170.950 139.749 155.399 1.00 213.48 35 HIS E C 1
ATOM 6399 O O . HIS E 2 36 ? 170.171 140.428 154.727 1.00 213.48 35 HIS E O 1
ATOM 6401 N N . LYS E 2 37 ? 170.977 138.414 155.354 1.00 277.00 36 LYS E N 1
ATOM 6402 C CA . LYS E 2 37 ? 170.101 137.680 154.446 1.00 277.00 36 LYS E CA 1
ATOM 6403 C C . LYS E 2 37 ? 168.633 137.910 154.786 1.00 277.00 36 LYS E C 1
ATOM 6404 O O . LYS E 2 37 ? 167.794 138.041 153.885 1.00 277.00 36 LYS E O 1
ATOM 6406 N N . GLU E 2 38 ? 168.302 137.922 156.080 1.00 311.35 37 GLU E N 1
ATOM 6407 C CA . GLU E 2 38 ? 166.907 138.015 156.501 1.00 311.35 37 GLU E CA 1
ATOM 6408 C C . GLU E 2 38 ? 166.248 139.279 155.964 1.00 311.35 37 GLU E C 1
ATOM 6409 O O . GLU E 2 38 ? 165.104 139.246 155.499 1.00 311.35 37 GLU E O 1
ATOM 6411 N N . GLU E 2 39 ? 166.939 140.419 156.072 1.00 288.23 38 GLU E N 1
ATOM 6412 C CA . GLU E 2 39 ? 166.396 141.666 155.539 1.00 288.23 38 GLU E CA 1
ATOM 6413 C C . GLU E 2 39 ? 166.143 141.564 154.040 1.00 288.23 38 GLU E C 1
ATOM 6414 O O . GLU E 2 39 ? 165.131 142.067 153.537 1.00 288.23 38 GLU E O 1
ATOM 6416 N N . ALA E 2 40 ? 167.051 140.911 153.310 1.00 257.21 39 ALA E N 1
ATOM 6417 C CA . ALA E 2 40 ? 166.877 140.753 151.870 1.00 257.21 39 ALA E CA 1
ATOM 6418 C C . ALA E 2 40 ? 165.663 139.892 151.548 1.00 257.21 39 ALA E C 1
ATOM 6419 O O . ALA E 2 40 ? 164.901 140.196 150.622 1.00 257.21 39 ALA E O 1
ATOM 6421 N N . GLU E 2 41 ? 165.473 138.803 152.296 1.00 298.49 40 GLU E N 1
ATOM 6422 C CA . GLU E 2 41 ? 164.287 137.975 152.105 1.00 298.49 40 GLU E CA 1
ATOM 6423 C C . GLU E 2 41 ? 163.010 138.743 152.426 1.00 298.49 40 GLU E C 1
ATOM 6424 O O . GLU E 2 41 ? 162.014 138.633 151.702 1.00 298.49 40 GLU E O 1
ATOM 6426 N N . ALA E 2 42 ? 163.007 139.500 153.526 1.00 312.85 41 ALA E N 1
ATOM 6427 C CA . ALA E 2 42 ? 161.853 140.334 153.853 1.00 312.85 41 ALA E CA 1
ATOM 6428 C C . ALA E 2 42 ? 161.560 141.345 152.751 1.00 312.85 41 ALA E C 1
ATOM 6429 O O . ALA E 2 42 ? 160.394 141.618 152.439 1.00 312.85 41 ALA E O 1
ATOM 6431 N N . LEU E 2 43 ? 162.608 141.901 152.137 1.00 331.33 42 LEU E N 1
ATOM 6432 C CA . LEU E 2 43 ? 162.404 142.862 151.057 1.00 331.33 42 LEU E CA 1
ATOM 6433 C C . LEU E 2 43 ? 161.846 142.191 149.809 1.00 331.33 42 LEU E C 1
ATOM 6434 O O . LEU E 2 43 ? 160.968 142.746 149.141 1.00 331.33 42 LEU E O 1
ATOM 6436 N N . ALA E 2 44 ? 162.341 140.996 149.479 1.00 326.23 43 ALA E N 1
ATOM 6437 C CA . ALA E 2 44 ? 161.761 140.238 148.373 1.00 326.23 43 ALA E CA 1
ATOM 6438 C C . ALA E 2 44 ? 160.303 139.887 148.643 1.00 326.23 43 ALA E C 1
ATOM 6439 O O . ALA E 2 44 ? 159.467 139.914 147.730 1.00 326.23 43 ALA E O 1
ATOM 6441 N N . GLU E 2 45 ? 159.977 139.561 149.896 1.00 346.22 44 GLU E N 1
ATOM 6442 C CA . GLU E 2 45 ? 158.592 139.280 150.261 1.00 346.22 44 GLU E CA 1
ATOM 6443 C C . GLU E 2 45 ? 157.713 140.510 150.078 1.00 346.22 44 GLU E C 1
ATOM 6444 O O . GLU E 2 45 ? 156.606 140.420 149.535 1.00 346.22 44 GLU E O 1
ATOM 6446 N N . ALA E 2 46 ? 158.183 141.669 150.544 1.00 330.34 45 ALA E N 1
ATOM 6447 C CA . ALA E 2 46 ? 157.421 142.902 150.366 1.00 330.34 45 ALA E CA 1
ATOM 6448 C C . ALA E 2 46 ? 157.265 143.250 148.890 1.00 330.34 45 ALA E C 1
ATOM 6449 O O . ALA E 2 46 ? 156.217 143.758 148.469 1.00 330.34 45 ALA E O 1
ATOM 6451 N N . LEU E 2 47 ? 158.293 142.972 148.085 1.00 322.39 46 LEU E N 1
ATOM 6452 C CA . LEU E 2 47 ? 158.219 143.250 146.655 1.00 322.39 46 LEU E CA 1
ATOM 6453 C C . LEU E 2 47 ? 157.199 142.353 145.966 1.00 322.39 46 LEU E C 1
ATOM 6454 O O . LEU E 2 47 ? 156.418 142.821 145.130 1.00 322.39 46 LEU E O 1
ATOM 6456 N N . GLU E 2 48 ? 157.200 141.058 146.293 1.00 311.71 47 GLU E N 1
ATOM 6457 C CA . GLU E 2 48 ? 156.161 140.169 145.778 1.00 311.71 47 GLU E CA 1
ATOM 6458 C C . GLU E 2 48 ? 154.776 140.612 146.234 1.00 311.71 47 GLU E C 1
ATOM 6459 O O . GLU E 2 48 ? 153.824 140.608 145.442 1.00 311.71 47 GLU E O 1
ATOM 6461 N N . GLY E 2 49 ? 154.636 140.973 147.511 1.00 288.12 48 GLY E N 1
ATOM 6462 C CA . GLY E 2 49 ? 153.382 141.538 147.987 1.00 288.12 48 GLY E CA 1
ATOM 6463 C C . GLY E 2 49 ? 152.921 142.732 147.177 1.00 288.12 48 GLY E C 1
ATOM 6464 O O . GLY E 2 49 ? 151.727 142.896 146.916 1.00 288.12 48 GLY E O 1
ATOM 6465 N N . ILE E 2 50 ? 153.862 143.585 146.766 1.00 276.29 49 ILE E N 1
ATOM 6466 C CA . ILE E 2 50 ? 153.502 144.759 145.977 1.00 276.29 49 ILE E CA 1
ATOM 6467 C C . ILE E 2 50 ? 153.120 144.365 144.556 1.00 276.29 49 ILE E C 1
ATOM 6468 O O . ILE E 2 50 ? 152.307 145.044 143.917 1.00 276.29 49 ILE E O 1
ATOM 6470 N N . LYS E 2 51 ? 153.703 143.288 144.034 1.00 265.68 50 LYS E N 1
ATOM 6471 C CA . LYS E 2 51 ? 153.424 142.824 142.677 1.00 265.68 50 LYS E CA 1
ATOM 6472 C C . LYS E 2 51 ? 151.935 142.578 142.448 1.00 265.68 50 LYS E C 1
ATOM 6473 O O . LYS E 2 51 ? 151.229 142.110 143.342 1.00 265.68 50 LYS E O 1
ATOM 6475 N N . ALA E 2 55 ? 147.370 150.066 138.400 1.00 386.08 54 ALA E N 1
ATOM 6476 C CA . ALA E 2 55 ? 146.597 151.264 138.094 1.00 386.08 54 ALA E CA 1
ATOM 6477 C C . ALA E 2 55 ? 145.109 150.947 138.007 1.00 386.08 54 ALA E C 1
ATOM 6478 O O . ALA E 2 55 ? 144.716 149.916 137.458 1.00 386.08 54 ALA E O 1
ATOM 6480 N N . CYS E 2 56 ? 144.287 151.836 138.555 1.00 388.72 55 CYS E N 1
ATOM 6481 C CA . CYS E 2 56 ? 142.842 151.666 138.482 1.00 388.72 55 CYS E CA 1
ATOM 6482 C C . CYS E 2 56 ? 142.361 151.806 137.042 1.00 388.72 55 CYS E C 1
ATOM 6483 O O . CYS E 2 56 ? 142.873 152.629 136.277 1.00 388.72 55 CYS E O 1
ATOM 6486 N N . ARG E 2 57 ? 141.379 150.978 136.673 1.00 354.52 56 ARG E N 1
ATOM 6487 C CA . ARG E 2 57 ? 140.876 150.974 135.301 1.00 354.52 56 ARG E CA 1
ATOM 6488 C C . ARG E 2 57 ? 140.361 152.342 134.871 1.00 354.52 56 ARG E C 1
ATOM 6489 O O . ARG E 2 57 ? 140.468 152.700 133.693 1.00 354.52 56 ARG E O 1
ATOM 6491 N N . GLU E 2 58 ? 139.802 153.118 135.798 1.00 351.91 57 GLU E N 1
ATOM 6492 C CA . GLU E 2 58 ? 139.222 154.416 135.477 1.00 351.91 57 GLU E CA 1
ATOM 6493 C C . GLU E 2 58 ? 140.076 155.583 135.950 1.00 351.91 57 GLU E C 1
ATOM 6494 O O . GLU E 2 58 ? 140.413 156.467 135.156 1.00 351.91 57 GLU E O 1
ATOM 6496 N N . CYS E 2 59 ? 140.439 155.610 137.233 1.00 384.50 58 CYS E N 1
ATOM 6497 C CA . CYS E 2 59 ? 141.234 156.712 137.763 1.00 384.50 58 CYS E CA 1
ATOM 6498 C C . CYS E 2 59 ? 142.703 156.580 137.374 1.00 384.50 58 CYS E C 1
ATOM 6499 O O . CYS E 2 59 ? 143.299 157.524 136.846 1.00 384.50 58 CYS E O 1
ATOM 6502 N N . GLY E 2 60 ? 143.301 155.418 137.627 1.00 414.69 59 GLY E N 1
ATOM 6503 C CA . GLY E 2 60 ? 144.711 155.206 137.380 1.00 414.69 59 GLY E CA 1
ATOM 6504 C C . GLY E 2 60 ? 145.590 155.223 138.610 1.00 414.69 59 GLY E C 1
ATOM 6505 O O . GLY E 2 60 ? 146.802 155.010 138.486 1.00 414.69 59 GLY E O 1
ATOM 6506 N N . ASN E 2 61 ? 145.023 155.468 139.788 1.00 380.43 60 ASN E N 1
ATOM 6507 C CA . ASN E 2 61 ? 145.783 155.475 141.030 1.00 380.43 60 ASN E CA 1
ATOM 6508 C C . ASN E 2 61 ? 145.963 154.038 141.519 1.00 380.43 60 ASN E C 1
ATOM 6509 O O . ASN E 2 61 ? 145.650 153.071 140.818 1.00 380.43 60 ASN E O 1
ATOM 6511 N N . LEU E 2 62 ? 146.475 153.882 142.736 1.00 330.11 61 LEU E N 1
ATOM 6512 C CA . LEU E 2 62 ? 146.625 152.557 143.313 1.00 330.11 61 LEU E CA 1
ATOM 6513 C C . LEU E 2 62 ? 145.269 152.028 143.772 1.00 330.11 61 LEU E C 1
ATOM 6514 O O . LEU E 2 62 ? 144.322 152.785 144.003 1.00 330.11 61 LEU E O 1
ATOM 6516 N N . ALA E 2 63 ? 145.189 150.707 143.911 1.00 334.56 62 ALA E N 1
ATOM 6517 C CA . ALA E 2 63 ? 143.933 150.066 144.276 1.00 334.56 62 ALA E CA 1
ATOM 6518 C C . ALA E 2 63 ? 144.206 148.640 144.724 1.00 334.56 62 ALA E C 1
ATOM 6519 O O . ALA E 2 63 ? 145.085 147.971 144.177 1.00 334.56 62 ALA E O 1
ATOM 6521 N N . GLU E 2 64 ? 143.444 148.187 145.717 1.00 352.71 63 GLU E N 1
ATOM 6522 C CA . GLU E 2 64 ? 143.430 146.780 146.106 1.00 352.71 63 GLU E CA 1
ATOM 6523 C C . GLU E 2 64 ? 142.610 146.013 145.076 1.00 352.71 63 GLU E C 1
ATOM 6524 O O . GLU E 2 64 ? 141.378 146.083 145.064 1.00 352.71 63 GLU E O 1
ATOM 6526 N N . GLY E 2 65 ? 143.295 145.278 144.206 1.00 368.50 64 GLY E N 1
ATOM 6527 C CA . GLY E 2 65 ? 142.642 144.537 143.146 1.00 368.50 64 GLY E CA 1
ATOM 6528 C C . GLY E 2 65 ? 142.260 145.391 141.955 1.00 368.50 64 GLY E C 1
ATOM 6529 O O . GLY E 2 65 ? 143.129 145.990 141.312 1.00 368.50 64 GLY E O 1
ATOM 6530 N N . GLU E 2 66 ? 140.966 145.458 141.647 1.00 346.54 65 GLU E N 1
ATOM 6531 C CA . GLU E 2 66 ? 140.517 146.031 140.380 1.00 346.54 65 GLU E CA 1
ATOM 6532 C C . GLU E 2 66 ? 140.186 147.517 140.501 1.00 346.54 65 GLU E C 1
ATOM 6533 O O . GLU E 2 66 ? 140.812 148.354 139.843 1.00 346.54 65 GLU E O 1
ATOM 6535 N N . LEU E 2 67 ? 139.209 147.857 141.336 1.00 324.85 66 LEU E N 1
ATOM 6536 C CA . LEU E 2 67 ? 138.759 149.232 141.508 1.00 324.85 66 LEU E CA 1
ATOM 6537 C C . LEU E 2 67 ? 139.216 149.782 142.851 1.00 324.85 66 LEU E C 1
ATOM 6538 O O . LEU E 2 67 ? 139.242 149.061 143.854 1.00 324.85 66 LEU E O 1
ATOM 6540 N N . CYS E 2 68 ? 139.576 151.064 142.864 1.00 324.74 67 CYS E N 1
ATOM 6541 C CA . CYS E 2 68 ? 139.973 151.721 144.094 1.00 324.74 67 CYS E CA 1
ATOM 6542 C C . CYS E 2 68 ? 138.757 151.972 144.983 1.00 324.74 67 CYS E C 1
ATOM 6543 O O . CYS E 2 68 ? 137.616 151.938 144.514 1.00 324.74 67 CYS E O 1
ATOM 6546 N N . PRO E 2 69 ? 138.978 152.209 146.278 1.00 303.38 68 PRO E N 1
ATOM 6547 C CA . PRO E 2 69 ? 137.840 152.480 147.172 1.00 303.38 68 PRO E CA 1
ATOM 6548 C C . PRO E 2 69 ? 137.002 153.675 146.750 1.00 303.38 68 PRO E C 1
ATOM 6549 O O . PRO E 2 69 ? 135.797 153.704 147.034 1.00 303.38 68 PRO E O 1
ATOM 6551 N N . ILE E 2 70 ? 137.601 154.664 146.084 1.00 309.45 69 ILE E N 1
ATOM 6552 C CA . ILE E 2 70 ? 136.839 155.829 145.640 1.00 309.45 69 ILE E CA 1
ATOM 6553 C C . ILE E 2 70 ? 135.836 155.431 144.565 1.00 309.45 69 ILE E C 1
ATOM 6554 O O . ILE E 2 70 ? 134.654 155.789 144.633 1.00 309.45 69 ILE E O 1
ATOM 6556 N N . CYS E 2 71 ? 136.295 154.694 143.550 1.00 332.08 70 CYS E N 1
ATOM 6557 C CA . CYS E 2 71 ? 135.408 154.289 142.464 1.00 332.08 70 CYS E CA 1
ATOM 6558 C C . CYS E 2 71 ? 134.300 153.372 142.965 1.00 332.08 70 CYS E C 1
ATOM 6559 O O . CYS E 2 71 ? 133.156 153.456 142.503 1.00 332.08 70 CYS E O 1
ATOM 6562 N N . GLN E 2 72 ? 134.618 152.491 143.909 1.00 340.23 71 GLN E N 1
ATOM 6563 C CA . GLN E 2 72 ? 133.621 151.601 144.494 1.00 340.23 71 GLN E CA 1
ATOM 6564 C C . GLN E 2 72 ? 132.980 152.231 145.726 1.00 340.23 71 GLN E C 1
ATOM 6565 O O . GLN E 2 72 ? 133.396 151.971 146.855 1.00 340.23 71 GLN E O 1
ATOM 6567 N N . ARG E 2 78 ? 132.218 164.266 139.326 1.00 331.61 77 ARG E N 1
ATOM 6568 C CA . ARG E 2 78 ? 132.540 163.582 138.078 1.00 331.61 77 ARG E CA 1
ATOM 6569 C C . ARG E 2 78 ? 132.247 164.472 136.875 1.00 331.61 77 ARG E C 1
ATOM 6570 O O . ARG E 2 78 ? 132.517 164.099 135.735 1.00 331.61 77 ARG E O 1
ATOM 6572 N N . SER E 2 79 ? 131.690 165.657 137.140 1.00 321.71 78 SER E N 1
ATOM 6573 C CA . SER E 2 79 ? 131.588 166.672 136.099 1.00 321.71 78 SER E CA 1
ATOM 6574 C C . SER E 2 79 ? 132.954 167.222 135.709 1.00 321.71 78 SER E C 1
ATOM 6575 O O . SER E 2 79 ? 133.131 167.697 134.581 1.00 321.71 78 SER E O 1
ATOM 6577 N N . LEU E 2 80 ? 133.924 167.169 136.617 1.00 285.63 79 LEU E N 1
ATOM 6578 C CA . LEU E 2 80 ? 135.272 167.648 136.354 1.00 285.63 79 LEU E CA 1
ATOM 6579 C C . LEU E 2 80 ? 136.187 166.477 136.021 1.00 285.63 79 LEU E C 1
ATOM 6580 O O . LEU E 2 80 ? 136.073 165.397 136.609 1.00 285.63 79 LEU E O 1
ATOM 6582 N N . LEU E 2 81 ? 137.094 166.698 135.071 1.00 250.45 80 LEU E N 1
ATOM 6583 C CA . LEU E 2 81 ? 138.079 165.699 134.686 1.00 250.45 80 LEU E CA 1
ATOM 6584 C C . LEU E 2 81 ? 139.416 166.382 134.448 1.00 250.45 80 LEU E C 1
ATOM 6585 O O . LEU E 2 81 ? 139.471 167.473 133.873 1.00 250.45 80 LEU E O 1
ATOM 6587 N N . ALA E 2 82 ? 140.492 165.736 134.892 1.00 242.10 81 ALA E N 1
ATOM 6588 C CA . ALA E 2 82 ? 141.836 166.291 134.809 1.00 242.10 81 ALA E CA 1
ATOM 6589 C C . ALA E 2 82 ? 142.699 165.379 133.950 1.00 242.10 81 ALA E C 1
ATOM 6590 O O . ALA E 2 82 ? 142.940 164.223 134.314 1.00 242.10 81 ALA E O 1
ATOM 6592 N N . VAL E 2 83 ? 143.160 165.899 132.819 1.00 243.72 82 VAL E N 1
ATOM 6593 C CA . VAL E 2 83 ? 144.102 165.183 131.966 1.00 243.72 82 VAL E CA 1
ATOM 6594 C C . VAL E 2 83 ? 145.503 165.318 132.545 1.00 243.72 82 VAL E C 1
ATOM 6595 O O . VAL E 2 83 ? 145.914 166.405 132.969 1.00 243.72 82 VAL E O 1
ATOM 6597 N N . VAL E 2 84 ? 146.244 164.212 132.563 1.00 208.35 83 VAL E N 1
ATOM 6598 C CA . VAL E 2 84 ? 147.527 164.149 133.250 1.00 208.35 83 VAL E CA 1
ATOM 6599 C C . VAL E 2 84 ? 148.478 163.270 132.452 1.00 208.35 83 VAL E C 1
ATOM 6600 O O . VAL E 2 84 ? 148.062 162.322 131.778 1.00 208.35 83 VAL E O 1
ATOM 6602 N N . GLU E 2 85 ? 149.769 163.596 132.533 1.00 162.21 84 GLU E N 1
ATOM 6603 C CA . GLU E 2 85 ? 150.771 162.908 131.727 1.00 162.21 84 GLU E CA 1
ATOM 6604 C C . GLU E 2 85 ? 151.161 161.563 132.330 1.00 162.21 84 GLU E C 1
ATOM 6605 O O . GLU E 2 85 ? 151.408 160.601 131.594 1.00 162.21 84 GLU E O 1
ATOM 6607 N N . SER E 2 86 ? 151.224 161.477 133.656 1.00 181.64 85 SER E N 1
ATOM 6608 C CA . SER E 2 86 ? 151.712 160.275 134.317 1.00 181.64 85 SER E CA 1
ATOM 6609 C C . SER E 2 86 ? 151.007 160.113 135.657 1.00 181.64 85 SER E C 1
ATOM 6610 O O . SER E 2 86 ? 150.334 161.024 136.147 1.00 181.64 85 SER E O 1
ATOM 6612 N N . VAL E 2 87 ? 151.173 158.926 136.244 1.00 211.45 86 VAL E N 1
ATOM 6613 C CA . VAL E 2 87 ? 150.521 158.614 137.512 1.00 211.45 86 VAL E CA 1
ATOM 6614 C C . VAL E 2 87 ? 151.121 159.442 138.642 1.00 211.45 86 VAL E C 1
ATOM 6615 O O . VAL E 2 87 ? 150.411 159.857 139.566 1.00 211.45 86 VAL E O 1
ATOM 6617 N N . ALA E 2 88 ? 152.440 159.647 138.616 1.00 185.58 87 ALA E N 1
ATOM 6618 C CA . ALA E 2 88 ? 153.087 160.517 139.594 1.00 185.58 87 ALA E CA 1
ATOM 6619 C C . ALA E 2 88 ? 152.434 161.894 139.642 1.00 185.58 87 ALA E C 1
ATOM 6620 O O . ALA E 2 88 ? 152.210 162.447 140.726 1.00 185.58 87 ALA E O 1
ATOM 6622 N N . ASP E 2 89 ? 152.120 162.464 138.475 1.00 179.61 88 ASP E N 1
ATOM 6623 C CA . ASP E 2 89 ? 151.447 163.759 138.441 1.00 179.61 88 ASP E CA 1
ATOM 6624 C C . ASP E 2 89 ? 150.057 163.671 139.057 1.00 179.61 88 ASP E C 1
ATOM 6625 O O . ASP E 2 89 ? 149.639 164.566 139.801 1.00 179.61 88 ASP E O 1
ATOM 6627 N N . LEU E 2 90 ? 149.293 162.639 138.688 1.00 188.07 89 LEU E N 1
ATOM 6628 C CA . LEU E 2 90 ? 147.991 162.394 139.303 1.00 188.07 89 LEU E CA 1
ATOM 6629 C C . LEU E 2 90 ? 148.084 162.409 140.826 1.00 188.07 89 LEU E C 1
ATOM 6630 O O . LEU E 2 90 ? 147.299 163.081 141.507 1.00 188.07 89 LEU E O 1
ATOM 6632 N N . TYR E 2 91 ? 149.026 161.639 141.376 1.00 165.24 90 TYR E N 1
ATOM 6633 C CA . TYR E 2 91 ? 149.179 161.558 142.825 1.00 165.24 90 TYR E CA 1
ATOM 6634 C C . TYR E 2 91 ? 149.586 162.898 143.426 1.00 165.24 90 TYR E C 1
ATOM 6635 O O . TYR E 2 91 ? 149.110 163.264 144.505 1.00 165.24 90 TYR E O 1
ATOM 6637 N N . ALA E 2 92 ? 150.512 163.611 142.780 1.00 156.90 91 ALA E N 1
ATOM 6638 C CA . ALA E 2 92 ? 150.851 164.965 143.214 1.00 156.90 91 ALA E CA 1
ATOM 6639 C C . ALA E 2 92 ? 149.612 165.850 143.304 1.00 156.90 91 ALA E C 1
ATOM 6640 O O . ALA E 2 92 ? 149.381 166.526 144.316 1.00 156.90 91 ALA E O 1
ATOM 6642 N N . LEU E 2 93 ? 148.813 165.869 142.234 1.00 158.61 92 LEU E N 1
ATOM 6643 C CA . LEU E 2 93 ? 147.557 166.616 142.221 1.00 158.61 92 LEU E CA 1
ATOM 6644 C C . LEU E 2 93 ? 146.655 166.225 143.386 1.00 158.61 92 LEU E C 1
ATOM 6645 O O . LEU E 2 93 ? 146.068 167.087 144.050 1.00 158.61 92 LEU E O 1
ATOM 6647 N N . GLU E 2 94 ? 146.515 164.922 143.635 1.00 163.53 93 GLU E N 1
ATOM 6648 C CA . GLU E 2 94 ? 145.648 164.482 144.724 1.00 163.53 93 GLU E CA 1
ATOM 6649 C C . GLU E 2 94 ? 146.195 164.920 146.078 1.00 163.53 93 GLU E C 1
ATOM 6650 O O . GLU E 2 94 ? 145.428 165.287 146.976 1.00 163.53 93 GLU E O 1
ATOM 6652 N N . ARG E 2 95 ? 147.520 164.882 146.242 1.00 160.92 94 ARG E N 1
ATOM 6653 C CA . ARG E 2 95 ? 148.149 165.427 147.441 1.00 160.92 94 ARG E CA 1
ATOM 6654 C C . ARG E 2 95 ? 147.877 166.918 147.593 1.00 160.92 94 ARG E C 1
ATOM 6655 O O . ARG E 2 95 ? 147.790 167.421 148.719 1.00 160.92 94 ARG E O 1
ATOM 6657 N N . SER E 2 96 ? 147.754 167.640 146.476 1.00 150.85 95 SER E N 1
ATOM 6658 C CA . SER E 2 96 ? 147.429 169.062 146.545 1.00 150.85 95 SER E CA 1
ATOM 6659 C C . SER E 2 96 ? 146.082 169.300 147.215 1.00 150.85 95 SER E C 1
ATOM 6660 O O . SER E 2 96 ? 145.900 170.312 147.901 1.00 150.85 95 SER E O 1
ATOM 6662 N N . GLY E 2 97 ? 145.130 168.387 147.031 1.00 198.85 96 GLY E N 1
ATOM 6663 C CA . GLY E 2 97 ? 143.842 168.481 147.684 1.00 198.85 96 GLY E CA 1
ATOM 6664 C C . GLY E 2 97 ? 142.828 169.373 147.003 1.00 198.85 96 GLY E C 1
ATOM 6665 O O . GLY E 2 97 ? 141.683 169.441 147.467 1.00 198.85 96 GLY E O 1
ATOM 6666 N N . GLU E 2 98 ? 143.204 170.057 145.922 1.00 241.81 97 GLU E N 1
ATOM 6667 C CA . GLU E 2 98 ? 142.334 171.023 145.263 1.00 241.81 97 GLU E CA 1
ATOM 6668 C C . GLU E 2 98 ? 141.659 170.441 144.025 1.00 241.81 97 GLU E C 1
ATOM 6669 O O . GLU E 2 98 ? 141.337 171.178 143.087 1.00 241.81 97 GLU E O 1
ATOM 6671 N N . PHE E 2 99 ? 141.437 169.129 144.007 1.00 263.80 98 PHE E N 1
ATOM 6672 C CA . PHE E 2 99 ? 140.841 168.460 142.854 1.00 263.80 98 PHE E CA 1
ATOM 6673 C C . PHE E 2 99 ? 140.117 167.216 143.340 1.00 263.80 98 PHE E C 1
ATOM 6674 O O . PHE E 2 99 ? 140.749 166.303 143.881 1.00 263.80 98 PHE E O 1
ATOM 6676 N N . ARG E 2 100 ? 138.797 167.179 143.148 1.00 262.47 99 ARG E N 1
ATOM 6677 C CA . ARG E 2 100 ? 137.992 166.008 143.474 1.00 262.47 99 ARG E CA 1
ATOM 6678 C C . ARG E 2 100 ? 137.297 165.431 142.246 1.00 262.47 99 ARG E C 1
ATOM 6679 O O . ARG E 2 100 ? 136.308 164.704 142.380 1.00 262.47 99 ARG E O 1
ATOM 6681 N N . GLY E 2 101 ? 137.795 165.739 141.052 1.00 240.81 100 GLY E N 1
ATOM 6682 C CA . GLY E 2 101 ? 137.253 165.190 139.829 1.00 240.81 100 GLY E CA 1
ATOM 6683 C C . GLY E 2 101 ? 137.775 163.794 139.545 1.00 240.81 100 GLY E C 1
ATOM 6684 O O . GLY E 2 101 ? 138.377 163.127 140.389 1.00 240.81 100 GLY E O 1
ATOM 6685 N N . LEU E 2 102 ? 137.532 163.350 138.318 1.00 247.76 101 LEU E N 1
ATOM 6686 C CA . LEU E 2 102 ? 138.095 162.110 137.806 1.00 247.76 101 LEU E CA 1
ATOM 6687 C C . LEU E 2 102 ? 139.323 162.402 136.952 1.00 247.76 101 LEU E C 1
ATOM 6688 O O . LEU E 2 102 ? 139.619 163.548 136.608 1.00 247.76 101 LEU E O 1
ATOM 6690 N N . TYR E 2 103 ? 140.047 161.338 136.612 1.00 270.36 102 TYR E N 1
ATOM 6691 C CA . TYR E 2 103 ? 141.260 161.449 135.818 1.00 270.36 102 TYR E CA 1
ATOM 6692 C C . TYR E 2 103 ? 141.187 160.508 134.623 1.00 270.36 102 TYR E C 1
ATOM 6693 O O . TYR E 2 103 ? 140.512 159.475 134.664 1.00 270.36 102 TYR E O 1
ATOM 6695 N N . HIS E 2 104 ? 141.892 160.881 133.559 1.00 268.69 103 HIS E N 1
ATOM 6696 C CA . HIS E 2 104 ? 142.235 159.977 132.468 1.00 268.69 103 HIS E CA 1
ATOM 6697 C C . HIS E 2 104 ? 143.748 159.964 132.317 1.00 268.69 103 HIS E C 1
ATOM 6698 O O . HIS E 2 104 ? 144.359 161.011 132.075 1.00 268.69 103 HIS E O 1
ATOM 6700 N N . VAL E 2 105 ? 144.348 158.787 132.460 1.00 222.17 104 VAL E N 1
ATOM 6701 C CA . VAL E 2 105 ? 145.798 158.638 132.454 1.00 222.17 104 VAL E CA 1
ATOM 6702 C C . VAL E 2 105 ? 146.224 158.238 131.048 1.00 222.17 104 VAL E C 1
ATOM 6703 O O . VAL E 2 105 ? 145.885 157.150 130.568 1.00 222.17 104 VAL E O 1
ATOM 6705 N N . LEU E 2 106 ? 146.967 159.120 130.385 1.00 208.44 105 LEU E N 1
ATOM 6706 C CA . LEU E 2 106 ? 147.577 158.795 129.108 1.00 208.44 105 LEU E CA 1
ATOM 6707 C C . LEU E 2 106 ? 148.778 157.872 129.311 1.00 208.44 105 LEU E C 1
ATOM 6708 O O . LEU E 2 106 ? 149.184 157.566 130.436 1.00 208.44 105 LEU E O 1
ATOM 6710 N N . GLY E 2 107 ? 149.349 157.423 128.198 1.00 247.07 106 GLY E N 1
ATOM 6711 C CA . GLY E 2 107 ? 150.568 156.648 128.228 1.00 247.07 106 GLY E CA 1
ATOM 6712 C C . GLY E 2 107 ? 151.839 157.449 128.061 1.00 247.07 106 GLY E C 1
ATOM 6713 O O . GLY E 2 107 ? 152.920 156.861 127.957 1.00 247.07 106 GLY E O 1
ATOM 6714 N N . GLY E 2 108 ? 151.746 158.776 128.034 1.00 206.12 107 GLY E N 1
ATOM 6715 C CA . GLY E 2 108 ? 152.888 159.615 127.729 1.00 206.12 107 GLY E CA 1
ATOM 6716 C C . GLY E 2 108 ? 152.523 160.849 126.929 1.00 206.12 107 GLY E C 1
ATOM 6717 O O . GLY E 2 108 ? 151.409 161.367 127.045 1.00 206.12 107 GLY E O 1
ATOM 6718 N N . ALA E 2 109 ? 153.460 161.327 126.114 1.00 204.87 108 ALA E N 1
ATOM 6719 C CA . ALA E 2 109 ? 153.259 162.515 125.300 1.00 204.87 108 ALA E CA 1
ATOM 6720 C C . ALA E 2 109 ? 153.634 162.209 123.856 1.00 204.87 108 ALA E C 1
ATOM 6721 O O . ALA E 2 109 ? 154.316 161.224 123.565 1.00 204.87 108 ALA E O 1
ATOM 6723 N N . LEU E 2 110 ? 153.175 163.069 122.951 1.00 206.01 109 LEU E N 1
ATOM 6724 C CA . LEU E 2 110 ? 153.536 162.932 121.548 1.00 206.01 109 LEU E CA 1
ATOM 6725 C C . LEU E 2 110 ? 155.012 163.251 121.350 1.00 206.01 109 LEU E C 1
ATOM 6726 O O . LEU E 2 110 ? 155.545 164.195 121.941 1.00 206.01 109 LEU E O 1
ATOM 6728 N N . ASN E 2 111 ? 155.674 162.459 120.511 1.00 194.92 110 ASN E N 1
ATOM 6729 C CA . ASN E 2 111 ? 157.104 162.625 120.289 1.00 194.92 110 ASN E CA 1
ATOM 6730 C C . ASN E 2 111 ? 157.511 162.024 118.949 1.00 194.92 110 ASN E C 1
ATOM 6731 O O . ASN E 2 111 ? 157.774 160.817 118.866 1.00 194.92 110 ASN E O 1
ATOM 6733 N N . PRO E 2 112 ? 157.551 162.822 117.878 1.00 204.02 111 PRO E N 1
ATOM 6734 C CA . PRO E 2 112 ? 158.058 162.299 116.597 1.00 204.02 111 PRO E CA 1
ATOM 6735 C C . PRO E 2 112 ? 159.445 161.690 116.702 1.00 204.02 111 PRO E C 1
ATOM 6736 O O . PRO E 2 112 ? 159.728 160.680 116.044 1.00 204.02 111 PRO E O 1
ATOM 6738 N N . LEU E 2 113 ? 160.324 162.281 117.515 1.00 197.75 112 LEU E N 1
ATOM 6739 C CA . LEU E 2 113 ? 161.673 161.754 117.685 1.00 197.75 112 LEU E CA 1
ATOM 6740 C C . LEU E 2 113 ? 161.675 160.356 118.290 1.00 197.75 112 LEU E C 1
ATOM 6741 O O . LEU E 2 113 ? 162.635 159.605 118.086 1.00 197.75 112 LEU E O 1
ATOM 6743 N N . GLU E 2 114 ? 160.626 159.991 119.027 1.00 220.81 113 GLU E N 1
ATOM 6744 C CA . GLU E 2 114 ? 160.474 158.650 119.577 1.00 220.81 113 GLU E CA 1
ATOM 6745 C C . GLU E 2 114 ? 159.371 157.862 118.879 1.00 220.81 113 GLU E C 1
ATOM 6746 O O . GLU E 2 114 ? 158.922 156.835 119.400 1.00 220.81 113 GLU E O 1
ATOM 6748 N N . GLY E 2 115 ? 158.931 158.318 117.709 1.00 217.99 114 GLY E N 1
ATOM 6749 C CA . GLY E 2 115 ? 157.857 157.650 116.992 1.00 217.99 114 GLY E CA 1
ATOM 6750 C C . GLY E 2 115 ? 156.552 157.564 117.749 1.00 217.99 114 GLY E C 1
ATOM 6751 O O . GLY E 2 115 ? 155.819 156.581 117.598 1.00 217.99 114 GLY E O 1
ATOM 6752 N N . ILE E 2 116 ? 156.238 158.568 118.562 1.00 191.77 115 ILE E N 1
ATOM 6753 C CA . ILE E 2 116 ? 155.011 158.591 119.349 1.00 191.77 115 ILE E CA 1
ATOM 6754 C C . ILE E 2 116 ? 154.032 159.540 118.673 1.00 191.77 115 ILE E C 1
ATOM 6755 O O . ILE E 2 116 ? 154.351 160.713 118.438 1.00 191.77 115 ILE E O 1
ATOM 6757 N N . GLY E 2 117 ? 152.842 159.037 118.359 1.00 191.38 116 GLY E N 1
ATOM 6758 C CA . GLY E 2 117 ? 151.811 159.836 117.742 1.00 191.38 116 GLY E CA 1
ATOM 6759 C C . GLY E 2 117 ? 150.428 159.264 117.971 1.00 191.38 116 GLY E C 1
ATOM 6760 O O . GLY E 2 117 ? 150.220 158.410 118.840 1.00 191.38 116 GLY E O 1
ATOM 6761 N N . PRO E 2 118 ? 149.445 159.753 117.207 1.00 203.30 117 PRO E N 1
ATOM 6762 C CA . PRO E 2 118 ? 148.053 159.306 117.406 1.00 203.30 117 PRO E CA 1
ATOM 6763 C C . PRO E 2 118 ? 147.877 157.797 117.425 1.00 203.30 117 PRO E C 1
ATOM 6764 O O . PRO E 2 118 ? 146.941 157.297 118.064 1.00 203.30 117 PRO E O 1
ATOM 6766 N N . LYS E 2 119 ? 148.749 157.052 116.748 1.00 274.50 118 LYS E N 1
ATOM 6767 C CA . LYS E 2 119 ? 148.680 155.597 116.713 1.00 274.50 118 LYS E CA 1
ATOM 6768 C C . LYS E 2 119 ? 149.328 154.945 117.929 1.00 274.50 118 LYS E C 1
ATOM 6769 O O . LYS E 2 119 ? 149.424 153.714 117.977 1.00 274.50 118 LYS E O 1
ATOM 6771 N N . GLU E 2 120 ? 149.772 155.738 118.906 1.00 258.12 119 GLU E N 1
ATOM 6772 C CA . GLU E 2 120 ? 150.453 155.225 120.084 1.00 258.12 119 GLU E CA 1
ATOM 6773 C C . GLU E 2 120 ? 149.785 155.606 121.395 1.00 258.12 119 GLU E C 1
ATOM 6774 O O . GLU E 2 120 ? 150.077 154.977 122.418 1.00 258.12 119 GLU E O 1
ATOM 6776 N N . LEU E 2 121 ? 148.906 156.604 121.399 1.00 247.96 120 LEU E N 1
ATOM 6777 C CA . LEU E 2 121 ? 148.254 157.063 122.613 1.00 247.96 120 LEU E CA 1
ATOM 6778 C C . LEU E 2 121 ? 146.919 156.343 122.795 1.00 247.96 120 LEU E C 1
ATOM 6779 O O . LEU E 2 121 ? 146.475 155.570 121.943 1.00 247.96 120 LEU E O 1
ATOM 6781 N N . ASN E 2 122 ? 146.265 156.602 123.929 1.00 277.20 121 ASN E N 1
ATOM 6782 C CA . ASN E 2 122 ? 145.001 155.965 124.275 1.00 277.20 121 ASN E CA 1
ATOM 6783 C C . ASN E 2 122 ? 143.799 156.836 123.926 1.00 277.20 121 ASN E C 1
ATOM 6784 O O . ASN E 2 122 ? 142.782 156.792 124.627 1.00 277.20 121 ASN E O 1
ATOM 6786 N N . LEU E 2 123 ? 143.923 157.654 122.875 1.00 306.91 122 LEU E N 1
ATOM 6787 C CA . LEU E 2 123 ? 142.842 158.528 122.420 1.00 306.91 122 LEU E CA 1
ATOM 6788 C C . LEU E 2 123 ? 141.483 157.833 122.423 1.00 306.91 122 LEU E C 1
ATOM 6789 O O . LEU E 2 123 ? 140.490 158.385 122.909 1.00 306.91 122 LEU E O 1
ATOM 6791 N N . GLU E 2 124 ? 141.417 156.628 121.852 1.00 341.41 123 GLU E N 1
ATOM 6792 C CA . GLU E 2 124 ? 140.139 155.929 121.764 1.00 341.41 123 GLU E CA 1
ATOM 6793 C C . GLU E 2 124 ? 139.611 155.543 123.140 1.00 341.41 123 GLU E C 1
ATOM 6794 O O . GLU E 2 124 ? 138.395 155.562 123.361 1.00 341.41 123 GLU E O 1
ATOM 6796 N N . GLY E 2 125 ? 140.499 155.189 124.072 1.00 327.06 124 GLY E N 1
ATOM 6797 C CA . GLY E 2 125 ? 140.064 154.986 125.445 1.00 327.06 124 GLY E CA 1
ATOM 6798 C C . GLY E 2 125 ? 139.565 156.264 126.090 1.00 327.06 124 GLY E C 1
ATOM 6799 O O . GLY E 2 125 ? 138.633 156.241 126.898 1.00 327.06 124 GLY E O 1
ATOM 6800 N N . LEU E 2 126 ? 140.187 157.394 125.749 1.00 324.84 125 LEU E N 1
ATOM 6801 C CA . LEU E 2 126 ? 139.713 158.688 126.231 1.00 324.84 125 LEU E CA 1
ATOM 6802 C C . LEU E 2 126 ? 138.297 158.966 125.742 1.00 324.84 125 LEU E C 1
ATOM 6803 O O . LEU E 2 126 ? 137.433 159.401 126.512 1.00 324.84 125 LEU E O 1
ATOM 6805 N N . PHE E 2 127 ? 138.045 158.721 124.454 1.00 307.75 126 PHE E N 1
ATOM 6806 C CA . PHE E 2 127 ? 136.771 159.097 123.852 1.00 307.75 126 PHE E CA 1
ATOM 6807 C C . PHE E 2 127 ? 135.609 158.255 124.362 1.00 307.75 126 PHE E C 1
ATOM 6808 O O . PHE E 2 127 ? 134.452 158.642 124.170 1.00 307.75 126 PHE E O 1
ATOM 6810 N N . ARG E 2 128 ? 135.884 157.120 125.006 1.00 292.37 127 ARG E N 1
ATOM 6811 C CA . ARG E 2 128 ? 134.822 156.302 125.575 1.00 292.37 127 ARG E CA 1
ATOM 6812 C C . ARG E 2 128 ? 134.290 156.860 126.887 1.00 292.37 127 ARG E C 1
ATOM 6813 O O . ARG E 2 128 ? 133.226 156.428 127.342 1.00 292.37 127 ARG E O 1
ATOM 6815 N N . ARG E 2 129 ? 135.003 157.805 127.501 1.00 278.36 128 ARG E N 1
ATOM 6816 C CA . ARG E 2 129 ? 134.642 158.354 128.799 1.00 278.36 128 ARG E CA 1
ATOM 6817 C C . ARG E 2 129 ? 134.181 159.802 128.730 1.00 278.36 128 ARG E C 1
ATOM 6818 O O . ARG E 2 129 ? 133.628 160.305 129.713 1.00 278.36 128 ARG E O 1
ATOM 6820 N N . LEU E 2 130 ? 134.390 160.477 127.604 1.00 283.21 129 LEU E N 1
ATOM 6821 C CA . LEU E 2 130 ? 134.096 161.894 127.471 1.00 283.21 129 LEU E CA 1
ATOM 6822 C C . LEU E 2 130 ? 132.658 162.112 127.021 1.00 283.21 129 LEU E C 1
ATOM 6823 O O . LEU E 2 130 ? 132.089 161.314 126.270 1.00 283.21 129 LEU E O 1
ATOM 6825 N N . GLU E 2 131 ? 132.074 163.211 127.493 1.00 305.27 130 GLU E N 1
ATOM 6826 C CA . GLU E 2 131 ? 130.719 163.610 127.148 1.00 305.27 130 GLU E CA 1
ATOM 6827 C C . GLU E 2 131 ? 130.732 165.061 126.687 1.00 305.27 130 GLU E C 1
ATOM 6828 O O . GLU E 2 131 ? 131.754 165.749 126.755 1.00 305.27 130 GLU E O 1
ATOM 6830 N N . GLY E 2 132 ? 129.580 165.523 126.205 1.00 318.44 131 GLY E N 1
ATOM 6831 C CA . GLY E 2 132 ? 129.476 166.858 125.651 1.00 318.44 131 GLY E CA 1
ATOM 6832 C C . GLY E 2 132 ? 129.771 167.960 126.648 1.00 318.44 131 GLY E C 1
ATOM 6833 O O . GLY E 2 132 ? 130.641 168.800 126.404 1.00 318.44 131 GLY E O 1
ATOM 6834 N N . VAL E 2 133 ? 129.060 167.974 127.771 1.00 336.53 132 VAL E N 1
ATOM 6835 C CA . VAL E 2 133 ? 129.280 168.974 128.809 1.00 336.53 132 VAL E CA 1
ATOM 6836 C C . VAL E 2 133 ? 130.300 168.421 129.795 1.00 336.53 132 VAL E C 1
ATOM 6837 O O . VAL E 2 133 ? 130.051 167.405 130.452 1.00 336.53 132 VAL E O 1
ATOM 6839 N N . GLU E 2 134 ? 131.435 169.110 129.918 1.00 298.58 133 GLU E N 1
ATOM 6840 C CA . GLU E 2 134 ? 132.553 168.704 130.762 1.00 298.58 133 GLU E CA 1
ATOM 6841 C C . GLU E 2 134 ? 133.677 169.712 130.576 1.00 298.58 133 GLU E C 1
ATOM 6842 O O . GLU E 2 134 ? 133.718 170.443 129.582 1.00 298.58 133 GLU E O 1
ATOM 6844 N N . GLU E 2 135 ? 134.588 169.743 131.545 1.00 267.48 134 GLU E N 1
ATOM 6845 C CA . GLU E 2 135 ? 135.793 170.556 131.462 1.00 267.48 134 GLU E CA 1
ATOM 6846 C C . GLU E 2 135 ? 137.001 169.667 131.708 1.00 267.48 134 GLU E C 1
ATOM 6847 O O . GLU E 2 135 ? 137.029 168.908 132.683 1.00 267.48 134 GLU E O 1
ATOM 6849 N N . VAL E 2 136 ? 137.993 169.760 130.828 1.00 242.63 135 VAL E N 1
ATOM 6850 C CA . VAL E 2 136 ? 139.185 168.922 130.885 1.00 242.63 135 VAL E CA 1
ATOM 6851 C C . VAL E 2 136 ? 140.377 169.824 131.170 1.00 242.63 135 VAL E C 1
ATOM 6852 O O . VAL E 2 136 ? 140.819 170.579 130.293 1.00 242.63 135 VAL E O 1
ATOM 6854 N N . VAL E 2 137 ? 140.892 169.762 132.401 1.00 195.86 136 VAL E N 1
ATOM 6855 C CA . VAL E 2 137 ? 142.090 170.518 132.740 1.00 195.86 136 VAL E CA 1
ATOM 6856 C C . VAL E 2 137 ? 143.249 170.058 131.866 1.00 195.86 136 VAL E C 1
ATOM 6857 O O . VAL E 2 137 ? 143.466 168.855 131.668 1.00 195.86 136 VAL E O 1
ATOM 6859 N N . LEU E 2 138 ? 144.002 171.020 131.333 1.00 158.26 137 LEU E N 1
ATOM 6860 C CA . LEU E 2 138 ? 145.120 170.726 130.439 1.00 158.26 137 LEU E CA 1
ATOM 6861 C C . LEU E 2 138 ? 146.420 170.796 131.236 1.00 158.26 137 LEU E C 1
ATOM 6862 O O . LEU E 2 138 ? 147.156 171.782 131.201 1.00 158.26 137 LEU E O 1
ATOM 6864 N N . ALA E 2 139 ? 146.700 169.724 131.967 1.00 208.75 138 ALA E N 1
ATOM 6865 C CA . ALA E 2 139 ? 147.876 169.658 132.836 1.00 208.75 138 ALA E CA 1
ATOM 6866 C C . ALA E 2 139 ? 149.027 168.937 132.146 1.00 208.75 138 ALA E C 1
ATOM 6867 O O . ALA E 2 139 ? 149.647 168.032 132.705 1.00 208.75 138 ALA E O 1
ATOM 6869 N N . THR E 2 140 ? 149.323 169.337 130.913 1.00 172.64 139 THR E N 1
ATOM 6870 C CA . THR E 2 140 ? 150.468 168.813 130.188 1.00 172.64 139 THR E CA 1
ATOM 6871 C C . THR E 2 140 ? 151.761 169.467 130.670 1.00 172.64 139 THR E C 1
ATOM 6872 O O . THR E 2 140 ? 151.761 170.429 131.443 1.00 172.64 139 THR E O 1
ATOM 6874 N N . SER E 2 141 ? 152.881 168.919 130.202 1.00 141.23 140 SER E N 1
ATOM 6875 C CA . SER E 2 141 ? 154.190 169.441 130.557 1.00 141.23 140 SER E CA 1
ATOM 6876 C C . SER E 2 141 ? 154.363 170.856 130.009 1.00 141.23 140 SER E C 1
ATOM 6877 O O . SER E 2 141 ? 153.706 171.265 129.048 1.00 141.23 140 SER E O 1
ATOM 6879 N N . MET E 2 142 ? 155.265 171.607 130.630 1.00 115.28 141 MET E N 1
ATOM 6880 C CA . MET E 2 142 ? 155.502 172.998 130.243 1.00 115.28 141 MET E CA 1
ATOM 6881 C C . MET E 2 142 ? 156.683 173.114 129.286 1.00 115.28 141 MET E C 1
ATOM 6882 O O . MET E 2 142 ? 157.619 173.883 129.500 1.00 115.28 141 MET E O 1
ATOM 6884 N N . THR E 2 143 ? 156.635 172.336 128.212 1.00 74.43 142 THR E N 1
ATOM 6885 C CA . THR E 2 143 ? 157.691 172.244 127.213 1.00 74.43 142 THR E CA 1
ATOM 6886 C C . THR E 2 143 ? 157.095 172.552 125.842 1.00 74.43 142 THR E C 1
ATOM 6887 O O . THR E 2 143 ? 155.900 172.821 125.709 1.00 74.43 142 THR E O 1
ATOM 6889 N N . VAL E 2 144 ? 157.942 172.514 124.811 1.00 40.73 143 VAL E N 1
ATOM 6890 C CA . VAL E 2 144 ? 157.427 172.621 123.448 1.00 40.73 143 VAL E CA 1
ATOM 6891 C C . VAL E 2 144 ? 156.551 171.419 123.121 1.00 40.73 143 VAL E C 1
ATOM 6892 O O . VAL E 2 144 ? 155.500 171.548 122.480 1.00 40.73 143 VAL E O 1
ATOM 6894 N N . GLU E 2 145 ? 156.944 170.238 123.604 1.00 50.23 144 GLU E N 1
ATOM 6895 C CA . GLU E 2 145 ? 156.191 169.025 123.307 1.00 50.23 144 GLU E CA 1
ATOM 6896 C C . GLU E 2 145 ? 154.896 168.980 124.105 1.00 50.23 144 GLU E C 1
ATOM 6897 O O . GLU E 2 145 ? 153.838 168.631 123.567 1.00 50.23 144 GLU E O 1
ATOM 6899 N N . GLY E 2 146 ? 154.959 169.331 125.390 1.00 56.96 145 GLY E N 1
ATOM 6900 C CA . GLY E 2 146 ? 153.749 169.364 126.193 1.00 56.96 145 GLY E CA 1
ATOM 6901 C C . GLY E 2 146 ? 152.777 170.429 125.727 1.00 56.96 145 GLY E C 1
ATOM 6902 O O . GLY E 2 146 ? 151.563 170.220 125.742 1.00 56.96 145 GLY E O 1
ATOM 6903 N N . GLU E 2 147 ? 153.296 171.569 125.265 1.00 65.37 146 GLU E N 1
ATOM 6904 C CA . GLU E 2 147 ? 152.421 172.605 124.722 1.00 65.37 146 GLU E CA 1
ATOM 6905 C C . GLU E 2 147 ? 151.790 172.161 123.408 1.00 65.37 146 GLU E C 1
ATOM 6906 O O . GLU E 2 147 ? 150.608 172.429 123.160 1.00 65.37 146 GLU E O 1
ATOM 6908 N N . ALA E 2 148 ? 152.572 171.516 122.537 1.00 68.93 147 ALA E N 1
ATOM 6909 C CA . ALA E 2 148 ? 152.009 170.991 121.297 1.00 68.93 147 ALA E CA 1
ATOM 6910 C C . ALA E 2 148 ? 150.918 169.963 121.576 1.00 68.93 147 ALA E C 1
ATOM 6911 O O . ALA E 2 148 ? 149.855 169.989 120.945 1.00 68.93 147 ALA E O 1
ATOM 6913 N N . THR E 2 149 ? 151.157 169.062 122.535 1.00 79.22 148 THR E N 1
ATOM 6914 C CA . THR E 2 149 ? 150.126 168.109 122.939 1.00 79.22 148 THR E CA 1
ATOM 6915 C C . THR E 2 149 ? 148.896 168.821 123.488 1.00 79.22 148 THR E C 1
ATOM 6916 O O . THR E 2 149 ? 147.761 168.426 123.199 1.00 79.22 148 THR E O 1
ATOM 6918 N N . ALA E 2 150 ? 149.104 169.854 124.307 1.00 83.03 149 ALA E N 1
ATOM 6919 C CA . ALA E 2 150 ? 147.989 170.601 124.878 1.00 83.03 149 ALA E CA 1
ATOM 6920 C C . ALA E 2 150 ? 147.124 171.205 123.780 1.00 83.03 149 ALA E C 1
ATOM 6921 O O . ALA E 2 150 ? 145.900 171.042 123.775 1.00 83.03 149 ALA E O 1
ATOM 6923 N N . LEU E 2 151 ? 147.753 171.934 122.855 1.00 88.90 150 LEU E N 1
ATOM 6924 C CA . LEU E 2 151 ? 147.023 172.544 121.747 1.00 88.90 150 LEU E CA 1
ATOM 6925 C C . LEU E 2 151 ? 146.320 171.496 120.891 1.00 88.90 150 LEU E C 1
ATOM 6926 O O . LEU E 2 151 ? 145.178 171.703 120.459 1.00 88.90 150 LEU E O 1
ATOM 6928 N N . TYR E 2 152 ? 146.982 170.364 120.632 1.00 93.30 151 TYR E N 1
ATOM 6929 C CA . TYR E 2 152 ? 146.368 169.321 119.814 1.00 93.30 151 TYR E CA 1
ATOM 6930 C C . TYR E 2 152 ? 145.132 168.745 120.493 1.00 93.30 151 TYR E C 1
ATOM 6931 O O . TYR E 2 152 ? 144.082 168.578 119.860 1.00 93.30 151 TYR E O 1
ATOM 6933 N N . LEU E 2 153 ? 145.244 168.418 121.783 1.00 128.27 152 LEU E N 1
ATOM 6934 C CA . LEU E 2 153 ? 144.095 167.901 122.519 1.00 128.27 152 LEU E CA 1
ATOM 6935 C C . LEU E 2 153 ? 142.977 168.933 122.593 1.00 128.27 152 LEU E C 1
ATOM 6936 O O . LEU E 2 153 ? 141.795 168.586 122.494 1.00 128.27 152 LEU E O 1
ATOM 6938 N N . ALA E 2 154 ? 143.330 170.209 122.767 1.00 154.91 153 ALA E N 1
ATOM 6939 C CA . ALA E 2 154 ? 142.316 171.257 122.815 1.00 154.91 153 ALA E CA 1
ATOM 6940 C C . ALA E 2 154 ? 141.562 171.350 121.494 1.00 154.91 153 ALA E C 1
ATOM 6941 O O . ALA E 2 154 ? 140.334 171.490 121.475 1.00 154.91 153 ALA E O 1
ATOM 6943 N N . GLU E 2 155 ? 142.291 171.320 120.377 1.00 154.71 154 GLU E N 1
ATOM 6944 C CA . GLU E 2 155 ? 141.647 171.337 119.066 1.00 154.71 154 GLU E CA 1
ATOM 6945 C C . GLU E 2 155 ? 140.755 170.116 118.871 1.00 154.71 154 GLU E C 1
ATOM 6946 O O . GLU E 2 155 ? 139.617 170.231 118.397 1.00 154.71 154 GLU E O 1
ATOM 6948 N N . GLU E 2 156 ? 141.262 168.929 119.225 1.00 170.62 155 GLU E N 1
ATOM 6949 C CA . GLU E 2 156 ? 140.454 167.714 119.142 1.00 170.62 155 GLU E CA 1
ATOM 6950 C C . GLU E 2 156 ? 139.202 167.795 120.005 1.00 170.62 155 GLU E C 1
ATOM 6951 O O . GLU E 2 156 ? 138.175 167.195 119.665 1.00 170.62 155 GLU E O 1
ATOM 6953 N N . LEU E 2 157 ? 139.260 168.527 121.118 1.00 182.21 156 LEU E N 1
ATOM 6954 C CA . LEU E 2 157 ? 138.096 168.620 121.991 1.00 182.21 156 LEU E CA 1
ATOM 6955 C C . LEU E 2 157 ? 137.097 169.643 121.468 1.00 182.21 156 LEU E C 1
ATOM 6956 O O . LEU E 2 157 ? 135.883 169.426 121.544 1.00 182.21 156 LEU E O 1
ATOM 6958 N N . LYS E 2 158 ? 137.596 170.763 120.941 1.00 203.55 157 LYS E N 1
ATOM 6959 C CA . LYS E 2 158 ? 136.711 171.766 120.358 1.00 203.55 157 LYS E CA 1
ATOM 6960 C C . LYS E 2 158 ? 136.004 171.218 119.126 1.00 203.55 157 LYS E C 1
ATOM 6961 O O . LYS E 2 158 ? 134.838 171.545 118.873 1.00 203.55 157 LYS E O 1
ATOM 6963 N N . LYS E 2 159 ? 136.699 170.391 118.339 1.00 222.83 158 LYS E N 1
ATOM 6964 C CA . LYS E 2 159 ? 136.037 169.681 117.250 1.00 222.83 158 LYS E CA 1
ATOM 6965 C C . LYS E 2 159 ? 134.916 168.791 117.774 1.00 222.83 158 LYS E C 1
ATOM 6966 O O . LYS E 2 159 ? 133.824 168.745 117.195 1.00 222.83 158 LYS E O 1
ATOM 6968 N N . ARG E 2 160 ? 135.167 168.079 118.870 1.00 241.59 159 ARG E N 1
ATOM 6969 C CA . ARG E 2 160 ? 134.216 167.133 119.435 1.00 241.59 159 ARG E CA 1
ATOM 6970 C C . ARG E 2 160 ? 133.295 167.769 120.468 1.00 241.59 159 ARG E C 1
ATOM 6971 O O . ARG E 2 160 ? 132.625 167.044 121.211 1.00 241.59 159 ARG E O 1
ATOM 6973 N N . GLY E 2 161 ? 133.244 169.098 120.531 1.00 258.55 160 GLY E N 1
ATOM 6974 C CA . GLY E 2 161 ? 132.216 169.787 121.286 1.00 258.55 160 GLY E CA 1
ATOM 6975 C C . GLY E 2 161 ? 132.359 169.614 122.784 1.00 258.55 160 GLY E C 1
ATOM 6976 O O . GLY E 2 161 ? 131.525 168.968 123.425 1.00 258.55 160 GLY E O 1
ATOM 6977 N N . VAL E 2 162 ? 133.417 170.191 123.351 1.00 256.63 161 VAL E N 1
ATOM 6978 C CA . VAL E 2 162 ? 133.640 170.161 124.791 1.00 256.63 161 VAL E CA 1
ATOM 6979 C C . VAL E 2 162 ? 134.533 171.337 125.149 1.00 256.63 161 VAL E C 1
ATOM 6980 O O . VAL E 2 162 ? 135.369 171.765 124.348 1.00 256.63 161 VAL E O 1
ATOM 6982 N N . ARG E 2 163 ? 134.345 171.868 126.356 1.00 282.01 162 ARG E N 1
ATOM 6983 C CA . ARG E 2 163 ? 135.118 173.022 126.794 1.00 282.01 162 ARG E CA 1
ATOM 6984 C C . ARG E 2 163 ? 136.604 172.683 126.867 1.00 282.01 162 ARG E C 1
ATOM 6985 O O . ARG E 2 163 ? 136.993 171.541 127.125 1.00 282.01 162 ARG E O 1
ATOM 6987 N N . VAL E 2 164 ? 137.435 173.694 126.636 1.00 265.30 163 VAL E N 1
ATOM 6988 C CA . VAL E 2 164 ? 138.884 173.582 126.754 1.00 265.30 163 VAL E CA 1
ATOM 6989 C C . VAL E 2 164 ? 139.364 174.660 127.715 1.00 265.30 163 VAL E C 1
ATOM 6990 O O . VAL E 2 164 ? 139.123 175.853 127.488 1.00 265.30 163 VAL E O 1
ATOM 6992 N N . THR E 2 165 ? 140.040 174.245 128.784 1.00 232.13 164 THR E N 1
ATOM 6993 C CA . THR E 2 165 ? 140.626 175.171 129.739 1.00 232.13 164 THR E CA 1
ATOM 6994 C C . THR E 2 165 ? 142.092 174.825 129.956 1.00 232.13 164 THR E C 1
ATOM 6995 O O . THR E 2 165 ? 142.499 173.667 129.833 1.00 232.13 164 THR E O 1
ATOM 6997 N N . ARG E 2 166 ? 142.882 175.847 130.280 1.00 224.57 165 ARG E N 1
ATOM 6998 C CA . ARG E 2 166 ? 144.318 175.703 130.461 1.00 224.57 165 ARG E CA 1
ATOM 6999 C C . ARG E 2 166 ? 144.726 176.356 131.776 1.00 224.57 165 ARG E C 1
ATOM 7000 O O . ARG E 2 166 ? 144.344 177.510 132.037 1.00 224.57 165 ARG E O 1
ATOM 7002 N N . PRO E 2 167 ? 145.471 175.650 132.641 1.00 241.62 166 PRO E N 1
ATOM 7003 C CA . PRO E 2 167 ? 146.000 176.284 133.859 1.00 241.62 166 PRO E CA 1
ATOM 7004 C C . PRO E 2 167 ? 146.731 177.591 133.586 1.00 241.62 166 PRO E C 1
ATOM 7005 O O . PRO E 2 167 ? 147.207 177.824 132.471 1.00 241.62 166 PRO E O 1
ATOM 7007 N N . ALA E 2 168 ? 146.835 178.444 134.601 1.00 256.62 167 ALA E N 1
ATOM 7008 C CA . ALA E 2 168 ? 147.412 179.767 134.406 1.00 256.62 167 ALA E CA 1
ATOM 7009 C C . ALA E 2 168 ? 148.927 179.677 134.264 1.00 256.62 167 ALA E C 1
ATOM 7010 O O . ALA E 2 168 ? 149.610 179.091 135.111 1.00 256.62 167 ALA E O 1
ATOM 7012 N N . TYR E 2 169 ? 149.449 180.254 133.186 1.00 269.73 168 TYR E N 1
ATOM 7013 C CA . TYR E 2 169 ? 150.865 180.585 133.119 1.00 269.73 168 TYR E CA 1
ATOM 7014 C C . TYR E 2 169 ? 151.172 181.800 133.987 1.00 269.73 168 TYR E C 1
ATOM 7015 O O . TYR E 2 169 ? 150.363 182.726 134.095 1.00 269.73 168 TYR E O 1
ATOM 7017 N N . GLY E 2 170 ? 152.345 181.793 134.608 1.00 253.85 169 GLY E N 1
ATOM 7018 C CA . GLY E 2 170 ? 152.771 182.934 135.391 1.00 253.85 169 GLY E CA 1
ATOM 7019 C C . GLY E 2 170 ? 153.985 182.593 136.232 1.00 253.85 169 GLY E C 1
ATOM 7020 O O . GLY E 2 170 ? 154.653 181.579 136.015 1.00 253.85 169 GLY E O 1
ATOM 7021 N N . LEU E 2 171 ? 154.253 183.468 137.200 1.00 267.00 170 LEU E N 1
ATOM 7022 C CA . LEU E 2 171 ? 155.391 183.291 138.093 1.00 267.00 170 LEU E CA 1
ATOM 7023 C C . LEU E 2 171 ? 155.051 182.288 139.194 1.00 267.00 170 LEU E C 1
ATOM 7024 O O . LEU E 2 171 ? 153.917 182.257 139.680 1.00 267.00 170 LEU E O 1
ATOM 7026 N N . PRO E 2 172 ? 156.011 181.468 139.608 1.00 343.93 171 PRO E N 1
ATOM 7027 C CA . PRO E 2 172 ? 155.777 180.560 140.734 1.00 343.93 171 PRO E CA 1
ATOM 7028 C C . PRO E 2 172 ? 155.916 181.272 142.071 1.00 343.93 171 PRO E C 1
ATOM 7029 O O . PRO E 2 172 ? 156.561 182.314 142.195 1.00 343.93 171 PRO E O 1
ATOM 7031 N N . VAL E 2 173 ? 155.283 180.679 143.085 1.00 347.05 172 VAL E N 1
ATOM 7032 C CA . VAL E 2 173 ? 155.361 181.213 144.438 1.00 347.05 172 VAL E CA 1
ATOM 7033 C C . VAL E 2 173 ? 156.791 181.120 144.951 1.00 347.05 172 VAL E C 1
ATOM 7034 O O . VAL E 2 173 ? 157.491 180.123 144.725 1.00 347.05 172 VAL E O 1
ATOM 7036 N N . GLY E 2 174 ? 157.231 182.164 145.650 1.00 362.12 173 GLY E N 1
ATOM 7037 C CA . GLY E 2 174 ? 158.594 182.221 146.139 1.00 362.12 173 GLY E CA 1
ATOM 7038 C C . GLY E 2 174 ? 159.648 182.441 145.081 1.00 362.12 173 GLY E C 1
ATOM 7039 O O . GLY E 2 174 ? 160.829 182.190 145.336 1.00 362.12 173 GLY E O 1
ATOM 7040 N N . GLY E 2 175 ? 159.260 182.904 143.895 1.00 322.54 174 GLY E N 1
ATOM 7041 C CA . GLY E 2 175 ? 160.200 183.075 142.801 1.00 322.54 174 GLY E CA 1
ATOM 7042 C C . GLY E 2 175 ? 160.758 184.489 142.767 1.00 322.54 174 GLY E C 1
ATOM 7043 O O . GLY E 2 175 ? 160.031 185.463 142.948 1.00 322.54 174 GLY E O 1
ATOM 7044 N N . SER E 2 176 ? 162.062 184.586 142.530 1.00 277.08 175 SER E N 1
ATOM 7045 C CA . SER E 2 176 ? 162.713 185.875 142.362 1.00 277.08 175 SER E CA 1
ATOM 7046 C C . SER E 2 176 ? 162.704 186.292 140.896 1.00 277.08 175 SER E C 1
ATOM 7047 O O . SER E 2 176 ? 162.728 185.456 139.989 1.00 277.08 175 SER E O 1
ATOM 7049 N N . LEU E 2 177 ? 162.668 187.609 140.674 1.00 307.54 176 LEU E N 1
ATOM 7050 C CA . LEU E 2 177 ? 162.631 188.127 139.310 1.00 307.54 176 LEU E CA 1
ATOM 7051 C C . LEU E 2 177 ? 163.977 187.965 138.616 1.00 307.54 176 LEU E C 1
ATOM 7052 O O . LEU E 2 177 ? 164.032 187.625 137.428 1.00 307.54 176 LEU E O 1
ATOM 7054 N N . GLU E 2 178 ? 165.073 188.231 139.337 1.00 286.38 177 GLU E N 1
ATOM 7055 C CA . GLU E 2 178 ? 166.409 188.166 138.748 1.00 286.38 177 GLU E CA 1
ATOM 7056 C C . GLU E 2 178 ? 166.671 186.829 138.065 1.00 286.38 177 GLU E C 1
ATOM 7057 O O . GLU E 2 178 ? 167.274 186.782 136.986 1.00 286.38 177 GLU E O 1
ATOM 7059 N N . TYR E 2 179 ? 166.226 185.731 138.675 1.00 226.12 178 TYR E N 1
ATOM 7060 C CA . TYR E 2 179 ? 166.547 184.397 138.186 1.00 226.12 178 TYR E CA 1
ATOM 7061 C C . TYR E 2 179 ? 165.459 183.796 137.306 1.00 226.12 178 TYR E C 1
ATOM 7062 O O . TYR E 2 179 ? 165.666 182.709 136.756 1.00 226.12 178 TYR E O 1
ATOM 7064 N N . ALA E 2 180 ? 164.318 184.462 137.160 1.00 236.55 179 ALA E N 1
ATOM 7065 C CA . ALA E 2 180 ? 163.294 183.988 136.243 1.00 236.55 179 ALA E CA 1
ATOM 7066 C C . ALA E 2 180 ? 163.747 184.144 134.796 1.00 236.55 179 ALA E C 1
ATOM 7067 O O . ALA E 2 180 ? 164.466 185.083 134.441 1.00 236.55 179 ALA E O 1
ATOM 7069 N N . ASP E 2 181 ? 163.319 183.206 133.956 1.00 158.38 180 ASP E N 1
ATOM 7070 C CA . ASP E 2 181 ? 163.629 183.265 132.537 1.00 158.38 180 ASP E CA 1
ATOM 7071 C C . ASP E 2 181 ? 162.742 184.293 131.838 1.00 158.38 180 ASP E C 1
ATOM 7072 O O . ASP E 2 181 ? 161.683 184.682 132.338 1.00 158.38 180 ASP E O 1
ATOM 7074 N N . GLU E 2 182 ? 163.197 184.736 130.664 1.00 156.29 181 GLU E N 1
ATOM 7075 C CA . GLU E 2 182 ? 162.503 185.813 129.965 1.00 156.29 181 GLU E CA 1
ATOM 7076 C C . GLU E 2 182 ? 161.127 185.375 129.479 1.00 156.29 181 GLU E C 1
ATOM 7077 O O . GLU E 2 182 ? 160.212 186.202 129.381 1.00 156.29 181 GLU E O 1
ATOM 7079 N N . VAL E 2 183 ? 160.952 184.081 129.201 1.00 157.15 182 VAL E N 1
ATOM 7080 C CA . VAL E 2 183 ? 159.666 183.590 128.715 1.00 157.15 182 VAL E CA 1
ATOM 7081 C C . VAL E 2 183 ? 158.636 183.603 129.836 1.00 157.15 182 VAL E C 1
ATOM 7082 O O . VAL E 2 183 ? 157.481 183.996 129.635 1.00 157.15 182 VAL E O 1
ATOM 7084 N N . THR E 2 184 ? 159.024 183.121 131.018 1.00 169.31 183 THR E N 1
ATOM 7085 C CA . THR E 2 184 ? 158.131 183.154 132.173 1.00 169.31 183 THR E CA 1
ATOM 7086 C C . THR E 2 184 ? 157.668 184.577 132.469 1.00 169.31 183 THR E C 1
ATOM 7087 O O . THR E 2 184 ? 156.477 184.823 132.689 1.00 169.31 183 THR E O 1
ATOM 7089 N N . LEU E 2 185 ? 158.605 185.530 132.477 1.00 177.93 184 LEU E N 1
ATOM 7090 C CA . LEU E 2 185 ? 158.250 186.926 132.717 1.00 177.93 184 LEU E CA 1
ATOM 7091 C C . LEU E 2 185 ? 157.348 187.473 131.618 1.00 177.93 184 LEU E C 1
ATOM 7092 O O . LEU E 2 185 ? 156.398 188.216 131.898 1.00 177.93 184 LEU E O 1
ATOM 7094 N N . GLY E 2 186 ? 157.640 187.141 130.358 1.00 172.82 185 GLY E N 1
ATOM 7095 C CA . GLY E 2 186 ? 156.799 187.619 129.272 1.00 172.82 185 GLY E CA 1
ATOM 7096 C C . GLY E 2 186 ? 155.382 187.086 129.354 1.00 172.82 185 GLY E C 1
ATOM 7097 O O . GLY E 2 186 ? 154.418 187.811 129.091 1.00 172.82 185 GLY E O 1
ATOM 7098 N N . ARG E 2 187 ? 155.234 185.812 129.722 1.00 170.97 186 ARG E N 1
ATOM 7099 C CA . ARG E 2 187 ? 153.902 185.249 129.920 1.00 170.97 186 ARG E CA 1
ATOM 7100 C C . ARG E 2 187 ? 153.199 185.893 131.107 1.00 170.97 186 ARG E C 1
ATOM 7101 O O . ARG E 2 187 ? 151.994 186.164 131.048 1.00 170.97 186 ARG E O 1
ATOM 7103 N N . ALA E 2 188 ? 153.930 186.123 132.202 1.00 184.38 187 ALA E N 1
ATOM 7104 C CA . ALA E 2 188 ? 153.366 186.831 133.347 1.00 184.38 187 ALA E CA 1
ATOM 7105 C C . ALA E 2 188 ? 152.813 188.188 132.929 1.00 184.38 187 ALA E C 1
ATOM 7106 O O . ALA E 2 188 ? 151.699 188.566 133.308 1.00 184.38 187 ALA E O 1
ATOM 7108 N N . LEU E 2 189 ? 153.595 188.938 132.150 1.00 163.60 188 LEU E N 1
ATOM 7109 C CA . LEU E 2 189 ? 153.153 190.244 131.673 1.00 163.60 188 LEU E CA 1
ATOM 7110 C C . LEU E 2 189 ? 151.913 190.111 130.796 1.00 163.60 188 LEU E C 1
ATOM 7111 O O . LEU E 2 189 ? 150.866 190.701 131.082 1.00 163.60 188 LEU E O 1
ATOM 7113 N N . GLU E 2 190 ? 152.029 189.354 129.698 1.00 175.04 189 GLU E N 1
ATOM 7114 C CA . GLU E 2 190 ? 150.908 189.175 128.778 1.00 175.04 189 GLU E CA 1
ATOM 7115 C C . GLU E 2 190 ? 149.651 188.686 129.487 1.00 175.04 189 GLU E C 1
ATOM 7116 O O . GLU E 2 190 ? 148.536 189.060 129.106 1.00 175.04 189 GLU E O 1
ATOM 7118 N N . GLY E 2 191 ? 149.808 187.856 130.516 1.00 166.21 190 GLY E N 1
ATOM 7119 C CA . GLY E 2 191 ? 148.671 187.288 131.213 1.00 166.21 190 GLY E CA 1
ATOM 7120 C C . GLY E 2 191 ? 148.340 187.994 132.511 1.00 166.21 190 GLY E C 1
ATOM 7121 O O . GLY E 2 191 ? 147.790 187.383 133.433 1.00 166.21 190 GLY E O 1
ATOM 7122 N N . ARG E 2 192 ? 148.668 189.280 132.597 1.00 148.03 191 ARG E N 1
ATOM 7123 C CA . ARG E 2 192 ? 148.441 190.029 133.823 1.00 148.03 191 ARG E CA 1
ATOM 7124 C C . ARG E 2 192 ? 146.949 190.238 134.061 1.00 148.03 191 ARG E C 1
ATOM 7125 O O . ARG E 2 192 ? 146.163 190.402 133.125 1.00 148.03 191 ARG E O 1
ATOM 7127 N N . ARG E 2 193 ? 146.565 190.230 135.337 1.00 133.81 192 ARG E N 1
ATOM 7128 C CA . ARG E 2 193 ? 145.168 190.262 135.728 1.00 133.81 192 ARG E CA 1
ATOM 7129 C C . ARG E 2 193 ? 144.845 191.557 136.467 1.00 133.81 192 ARG E C 1
ATOM 7130 O O . ARG E 2 193 ? 145.717 192.144 137.115 1.00 133.81 192 ARG E O 1
ATOM 7132 N N . PRO E 2 194 ? 143.605 192.029 136.387 1.00 148.15 193 PRO E N 1
ATOM 7133 C CA . PRO E 2 194 ? 143.206 193.186 137.192 1.00 148.15 193 PRO E CA 1
ATOM 7134 C C . PRO E 2 194 ? 143.153 192.845 138.673 1.00 148.15 193 PRO E C 1
ATOM 7135 O O . PRO E 2 194 ? 143.015 191.687 139.075 1.00 148.15 193 PRO E O 1
ATOM 7137 N N . VAL E 2 195 ? 143.264 193.887 139.492 1.00 169.11 194 VAL E N 1
ATOM 7138 C CA . VAL E 2 195 ? 143.172 193.737 140.938 1.00 169.11 194 VAL E CA 1
ATOM 7139 C C . VAL E 2 195 ? 142.536 194.975 141.557 1.00 169.11 194 VAL E C 1
ATOM 7140 O O . VAL E 2 195 ? 142.348 195.990 140.887 1.00 169.11 194 VAL E O 1
ATOM 7142 N N . PRO F 2 5 ? 148.870 150.518 149.989 1.00 270.25 4 PRO F N 1
ATOM 7143 C CA . PRO F 2 5 ? 148.220 149.383 150.654 1.00 270.25 4 PRO F CA 1
ATOM 7144 C C . PRO F 2 5 ? 149.070 148.797 151.777 1.00 270.25 4 PRO F C 1
ATOM 7145 O O . PRO F 2 5 ? 150.106 149.366 152.125 1.00 270.25 4 PRO F O 1
ATOM 7147 N N . GLU F 2 6 ? 148.624 147.671 152.340 1.00 267.57 5 GLU F N 1
ATOM 7148 C CA . GLU F 2 6 ? 149.404 147.002 153.377 1.00 267.57 5 GLU F CA 1
ATOM 7149 C C . GLU F 2 6 ? 150.756 146.544 152.845 1.00 267.57 5 GLU F C 1
ATOM 7150 O O . GLU F 2 6 ? 151.761 146.579 153.567 1.00 267.57 5 GLU F O 1
ATOM 7152 N N . SER F 2 7 ? 150.799 146.093 151.589 1.00 256.98 6 SER F N 1
ATOM 7153 C CA . SER F 2 7 ? 152.078 145.764 150.967 1.00 256.98 6 SER F CA 1
ATOM 7154 C C . SER F 2 7 ? 152.986 146.986 150.889 1.00 256.98 6 SER F C 1
ATOM 7155 O O . SER F 2 7 ? 154.189 146.891 151.158 1.00 256.98 6 SER F O 1
ATOM 7157 N N . LEU F 2 8 ? 152.426 148.144 150.526 1.00 233.71 7 LEU F N 1
ATOM 7158 C CA . LEU F 2 8 ? 153.204 149.380 150.545 1.00 233.71 7 LEU F CA 1
ATOM 7159 C C . LEU F 2 8 ? 153.674 149.713 151.955 1.00 233.71 7 LEU F C 1
ATOM 7160 O O . LEU F 2 8 ? 154.799 150.193 152.145 1.00 233.71 7 LEU F O 1
ATOM 7162 N N . LEU F 2 9 ? 152.831 149.453 152.956 1.00 205.24 8 LEU F N 1
ATOM 7163 C CA . LEU F 2 9 ? 153.214 149.712 154.340 1.00 205.24 8 LEU F CA 1
ATOM 7164 C C . LEU F 2 9 ? 154.406 148.854 154.744 1.00 205.24 8 LEU F C 1
ATOM 7165 O O . LEU F 2 9 ? 155.373 149.349 155.338 1.00 205.24 8 LEU F O 1
ATOM 7167 N N . LYS F 2 10 ? 154.356 147.558 154.428 1.00 185.19 9 LYS F N 1
ATOM 7168 C CA . LYS F 2 10 ? 155.456 146.675 154.798 1.00 185.19 9 LYS F CA 1
ATOM 7169 C C . LYS F 2 10 ? 156.714 146.978 153.993 1.00 185.19 9 LYS F C 1
ATOM 7170 O O . LYS F 2 10 ? 157.825 146.839 154.512 1.00 185.19 9 LYS F O 1
ATOM 7172 N N . LEU F 2 11 ? 156.563 147.408 152.736 1.00 170.81 10 LEU F N 1
ATOM 7173 C CA . LEU F 2 11 ? 157.727 147.822 151.957 1.00 170.81 10 LEU F CA 1
ATOM 7174 C C . LEU F 2 11 ? 158.384 149.057 152.560 1.00 170.81 10 LEU F C 1
ATOM 7175 O O . LEU F 2 11 ? 159.616 149.135 152.650 1.00 170.81 10 LEU F O 1
ATOM 7177 N N . THR F 2 12 ? 157.577 150.034 152.983 1.00 157.46 11 THR F N 1
ATOM 7178 C CA . THR F 2 12 ? 158.128 151.214 153.642 1.00 157.46 11 THR F CA 1
ATOM 7179 C C . THR F 2 12 ? 158.790 150.850 154.965 1.00 157.46 11 THR F C 1
ATOM 7180 O O . THR F 2 12 ? 159.834 151.410 155.318 1.00 157.46 11 THR F O 1
ATOM 7182 N N . ARG F 2 13 ? 158.198 149.914 155.710 1.00 150.56 12 ARG F N 1
ATOM 7183 C CA . ARG F 2 13 ? 158.820 149.442 156.944 1.00 150.56 12 ARG F CA 1
ATOM 7184 C C . ARG F 2 13 ? 160.174 148.800 156.665 1.00 150.56 12 ARG F C 1
ATOM 7185 O O . ARG F 2 13 ? 161.158 149.067 157.365 1.00 150.56 12 ARG F O 1
ATOM 7187 N N . ALA F 2 14 ? 160.238 147.948 155.641 1.00 135.50 13 ALA F N 1
ATOM 7188 C CA . ALA F 2 14 ? 161.494 147.297 155.284 1.00 135.50 13 ALA F CA 1
ATOM 7189 C C . ALA F 2 14 ? 162.545 148.317 154.867 1.00 135.50 13 ALA F C 1
ATOM 7190 O O . ALA F 2 14 ? 163.720 148.195 155.234 1.00 135.50 13 ALA F O 1
ATOM 7192 N N . LEU F 2 15 ? 162.143 149.329 154.094 1.00 132.70 14 LEU F N 1
ATOM 7193 C CA . LEU F 2 15 ? 163.098 150.342 153.656 1.00 132.70 14 LEU F CA 1
ATOM 7194 C C . LEU F 2 15 ? 163.593 151.177 154.832 1.00 132.70 14 LEU F C 1
ATOM 7195 O O . LEU F 2 15 ? 164.792 151.463 154.934 1.00 132.70 14 LEU F O 1
ATOM 7197 N N . SER F 2 16 ? 162.686 151.580 155.726 1.00 148.82 15 SER F N 1
ATOM 7198 C CA . SER F 2 16 ? 163.081 152.371 156.885 1.00 148.82 15 SER F CA 1
ATOM 7199 C C . SER F 2 16 ? 163.968 151.577 157.833 1.00 148.82 15 SER F C 1
ATOM 7200 O O . SER F 2 16 ? 164.848 152.153 158.485 1.00 148.82 15 SER F O 1
ATOM 7202 N N . ARG F 2 17 ? 163.750 150.262 157.931 1.00 151.30 16 ARG F N 1
ATOM 7203 C CA . ARG F 2 17 ? 164.524 149.450 158.864 1.00 151.30 16 ARG F CA 1
ATOM 7204 C C . ARG F 2 17 ? 165.997 149.407 158.476 1.00 151.30 16 ARG F C 1
ATOM 7205 O O . ARG F 2 17 ? 166.874 149.452 159.347 1.00 151.30 16 ARG F O 1
ATOM 7207 N N . LEU F 2 18 ? 166.289 149.313 157.181 1.00 137.75 17 LEU F N 1
ATOM 7208 C CA . LEU F 2 18 ? 167.671 149.223 156.742 1.00 137.75 17 LEU F CA 1
ATOM 7209 C C . LEU F 2 18 ? 168.397 150.542 157.003 1.00 137.75 17 LEU F C 1
ATOM 7210 O O . LEU F 2 18 ? 167.791 151.617 156.954 1.00 137.75 17 LEU F O 1
ATOM 7212 N N . PRO F 2 19 ? 169.695 150.487 157.292 1.00 153.60 18 PRO F N 1
ATOM 7213 C CA . PRO F 2 19 ? 170.408 151.697 157.713 1.00 153.60 18 PRO F CA 1
ATOM 7214 C C . PRO F 2 19 ? 170.537 152.704 156.579 1.00 153.60 18 PRO F C 1
ATOM 7215 O O . PRO F 2 19 ? 170.384 152.384 155.399 1.00 153.60 18 PRO F O 1
ATOM 7217 N N . GLY F 2 20 ? 170.830 153.942 156.966 1.00 185.16 19 GLY F N 1
ATOM 7218 C CA . GLY F 2 20 ? 171.093 154.992 155.995 1.00 185.16 19 GLY F CA 1
ATOM 7219 C C . GLY F 2 20 ? 169.914 155.344 155.113 1.00 185.16 19 GLY F C 1
ATOM 7220 O O . GLY F 2 20 ? 170.085 155.542 153.904 1.00 185.16 19 GLY F O 1
ATOM 7221 N N . ILE F 2 21 ? 168.716 155.428 155.690 1.00 211.02 20 ILE F N 1
ATOM 7222 C CA . ILE F 2 21 ? 167.518 155.773 154.937 1.00 211.02 20 ILE F CA 1
ATOM 7223 C C . ILE F 2 21 ? 166.683 156.755 155.745 1.00 211.02 20 ILE F C 1
ATOM 7224 O O . ILE F 2 21 ? 166.758 156.801 156.977 1.00 211.02 20 ILE F O 1
ATOM 7226 N N . GLY F 2 22 ? 165.880 157.545 155.036 1.00 226.70 21 GLY F N 1
ATOM 7227 C CA . GLY F 2 22 ? 164.918 158.423 155.655 1.00 226.70 21 GLY F CA 1
ATOM 7228 C C . GLY F 2 22 ? 163.495 157.947 155.442 1.00 226.70 21 GLY F C 1
ATOM 7229 O O . GLY F 2 22 ? 163.152 157.411 154.384 1.00 226.70 21 GLY F O 1
ATOM 7230 N N . PRO F 2 23 ? 162.642 158.115 156.457 1.00 235.43 22 PRO F N 1
ATOM 7231 C CA . PRO F 2 23 ? 161.232 157.723 156.282 1.00 235.43 22 PRO F CA 1
ATOM 7232 C C . PRO F 2 23 ? 160.555 158.432 155.121 1.00 235.43 22 PRO F C 1
ATOM 7233 O O . PRO F 2 23 ? 159.797 157.802 154.371 1.00 235.43 22 PRO F O 1
ATOM 7235 N N . LYS F 2 24 ? 160.820 159.728 154.942 1.00 217.51 23 LYS F N 1
ATOM 7236 C CA . LYS F 2 24 ? 160.342 160.419 153.750 1.00 217.51 23 LYS F CA 1
ATOM 7237 C C . LYS F 2 24 ? 160.988 159.850 152.494 1.00 217.51 23 LYS F C 1
ATOM 7238 O O . LYS F 2 24 ? 160.315 159.646 151.475 1.00 217.51 23 LYS F O 1
ATOM 7240 N N . THR F 2 25 ? 162.295 159.582 152.550 1.00 210.14 24 THR F N 1
ATOM 7241 C CA . THR F 2 25 ? 162.970 158.942 151.426 1.00 210.14 24 THR F CA 1
ATOM 7242 C C . THR F 2 25 ? 162.408 157.548 151.176 1.00 210.14 24 THR F C 1
ATOM 7243 O O . THR F 2 25 ? 162.229 157.141 150.023 1.00 210.14 24 THR F O 1
ATOM 7245 N N . ALA F 2 26 ? 162.131 156.801 152.249 1.00 217.09 25 ALA F N 1
ATOM 7246 C CA . ALA F 2 26 ? 161.544 155.473 152.096 1.00 217.09 25 ALA F CA 1
ATOM 7247 C C . ALA F 2 26 ? 160.192 155.552 151.399 1.00 217.09 25 ALA F C 1
ATOM 7248 O O . ALA F 2 26 ? 159.909 154.769 150.487 1.00 217.09 25 ALA F O 1
ATOM 7250 N N . GLN F 2 27 ? 159.349 156.502 151.810 1.00 218.25 26 GLN F N 1
ATOM 7251 C CA . GLN F 2 27 ? 158.029 156.642 151.203 1.00 218.25 26 GLN F CA 1
ATOM 7252 C C . GLN F 2 27 ? 158.139 157.058 149.741 1.00 218.25 26 GLN F C 1
ATOM 7253 O O . GLN F 2 27 ? 157.409 156.543 148.884 1.00 218.25 26 GLN F O 1
ATOM 7255 N N . ARG F 2 28 ? 159.035 158.001 149.439 1.00 200.06 27 ARG F N 1
ATOM 7256 C CA . ARG F 2 28 ? 159.177 158.460 148.061 1.00 200.06 27 ARG F CA 1
ATOM 7257 C C . ARG F 2 28 ? 159.726 157.356 147.166 1.00 200.06 27 ARG F C 1
ATOM 7258 O O . ARG F 2 28 ? 159.300 157.217 146.014 1.00 200.06 27 ARG F O 1
ATOM 7260 N N . LEU F 2 29 ? 160.641 156.532 147.685 1.00 210.76 28 LEU F N 1
ATOM 7261 C CA . LEU F 2 29 ? 161.135 155.406 146.898 1.00 210.76 28 LEU F CA 1
ATOM 7262 C C . LEU F 2 29 ? 160.078 154.322 146.746 1.00 210.76 28 LEU F C 1
ATOM 7263 O O . LEU F 2 29 ? 160.022 153.654 145.708 1.00 210.76 28 LEU F O 1
ATOM 7265 N N . ALA F 2 30 ? 159.216 154.150 147.752 1.00 207.12 29 ALA F N 1
ATOM 7266 C CA . ALA F 2 30 ? 158.100 153.221 147.618 1.00 207.12 29 ALA F CA 1
ATOM 7267 C C . ALA F 2 30 ? 157.144 153.670 146.522 1.00 207.12 29 ALA F C 1
ATOM 7268 O O . ALA F 2 30 ? 156.698 152.858 145.705 1.00 207.12 29 ALA F O 1
ATOM 7270 N N . LEU F 2 31 ? 156.825 154.965 146.484 1.00 189.79 30 LEU F N 1
ATOM 7271 C CA . LEU F 2 31 ? 155.974 155.479 145.413 1.00 189.79 30 LEU F CA 1
ATOM 7272 C C . LEU F 2 31 ? 156.663 155.379 144.056 1.00 189.79 30 LEU F C 1
ATOM 7273 O O . LEU F 2 31 ? 156.015 155.088 143.043 1.00 189.79 30 LEU F O 1
ATOM 7275 N N . HIS F 2 32 ? 157.979 155.610 144.015 1.00 183.53 31 HIS F N 1
ATOM 7276 C CA . HIS F 2 32 ? 158.715 155.501 142.759 1.00 183.53 31 HIS F CA 1
ATOM 7277 C C . HIS F 2 32 ? 158.708 154.070 142.232 1.00 183.53 31 HIS F C 1
ATOM 7278 O O . HIS F 2 32 ? 158.594 153.848 141.021 1.00 183.53 31 HIS F O 1
ATOM 7280 N N . LEU F 2 33 ? 158.829 153.087 143.127 1.00 203.70 32 LEU F N 1
ATOM 7281 C CA . LEU F 2 33 ? 158.757 151.694 142.702 1.00 203.70 32 LEU F CA 1
ATOM 7282 C C . LEU F 2 33 ? 157.330 151.273 142.378 1.00 203.70 32 LEU F C 1
ATOM 7283 O O . LEU F 2 33 ? 157.123 150.367 141.564 1.00 203.70 32 LEU F O 1
ATOM 7285 N N . ALA F 2 34 ? 156.334 151.896 143.012 1.00 207.56 33 ALA F N 1
ATOM 7286 C CA . ALA F 2 34 ? 154.962 151.730 142.548 1.00 207.56 33 ALA F CA 1
ATOM 7287 C C . ALA F 2 34 ? 154.779 152.280 141.140 1.00 207.56 33 ALA F C 1
ATOM 7288 O O . ALA F 2 34 ? 153.946 151.775 140.378 1.00 207.56 33 ALA F O 1
ATOM 7290 N N . PHE F 2 35 ? 155.544 153.313 140.779 1.00 174.37 34 PHE F N 1
ATOM 7291 C CA . PHE F 2 35 ? 155.482 153.850 139.422 1.00 174.37 34 PHE F CA 1
ATOM 7292 C C . PHE F 2 35 ? 156.233 152.985 138.417 1.00 174.37 34 PHE F C 1
ATOM 7293 O O . PHE F 2 35 ? 155.805 152.874 137.263 1.00 174.37 34 PHE F O 1
ATOM 7295 N N . HIS F 2 36 ? 157.341 152.370 138.827 1.00 160.15 35 HIS F N 1
ATOM 7296 C CA . HIS F 2 36 ? 158.177 151.559 137.946 1.00 160.15 35 HIS F CA 1
ATOM 7297 C C . HIS F 2 36 ? 158.058 150.099 138.365 1.00 160.15 35 HIS F C 1
ATOM 7298 O O . HIS F 2 36 ? 158.583 149.704 139.411 1.00 160.15 35 HIS F O 1
ATOM 7300 N N . LYS F 2 37 ? 157.398 149.294 137.534 1.00 197.77 36 LYS F N 1
ATOM 7301 C CA . LYS F 2 37 ? 157.149 147.900 137.883 1.00 197.77 36 LYS F CA 1
ATOM 7302 C C . LYS F 2 37 ? 158.229 146.959 137.368 1.00 197.77 36 LYS F C 1
ATOM 7303 O O . LYS F 2 37 ? 158.440 145.893 137.959 1.00 197.77 36 LYS F O 1
ATOM 7305 N N . GLU F 2 38 ? 158.918 147.320 136.285 1.00 227.89 37 GLU F N 1
ATOM 7306 C CA . GLU F 2 38 ? 159.989 146.464 135.785 1.00 227.89 37 GLU F CA 1
ATOM 7307 C C . GLU F 2 38 ? 161.227 146.564 136.666 1.00 227.89 37 GLU F C 1
ATOM 7308 O O . GLU F 2 38 ? 161.938 145.569 136.866 1.00 227.89 37 GLU F O 1
ATOM 7310 N N . GLU F 2 39 ? 161.501 147.757 137.205 1.00 247.06 38 GLU F N 1
ATOM 7311 C CA . GLU F 2 39 ? 162.633 147.917 138.111 1.00 247.06 38 GLU F CA 1
ATOM 7312 C C . GLU F 2 39 ? 162.469 147.074 139.367 1.00 247.06 38 GLU F C 1
ATOM 7313 O O . GLU F 2 39 ? 163.464 146.675 139.979 1.00 247.06 38 GLU F O 1
ATOM 7315 N N . ALA F 2 40 ? 161.226 146.760 139.742 1.00 247.43 39 ALA F N 1
ATOM 7316 C CA . ALA F 2 40 ? 160.980 145.887 140.884 1.00 247.43 39 ALA F CA 1
ATOM 7317 C C . ALA F 2 40 ? 161.626 144.524 140.670 1.00 247.43 39 ALA F C 1
ATOM 7318 O O . ALA F 2 40 ? 162.487 144.095 141.448 1.00 247.43 39 ALA F O 1
ATOM 7320 N N . GLU F 2 41 ? 161.220 143.826 139.607 1.00 238.15 40 GLU F N 1
ATOM 7321 C CA . GLU F 2 41 ? 161.781 142.508 139.341 1.00 238.15 40 GLU F CA 1
ATOM 7322 C C . GLU F 2 41 ? 163.246 142.597 138.932 1.00 238.15 40 GLU F C 1
ATOM 7323 O O . GLU F 2 41 ? 164.006 141.650 139.161 1.00 238.15 40 GLU F O 1
ATOM 7325 N N . ALA F 2 42 ? 163.665 143.722 138.346 1.00 222.58 41 ALA F N 1
ATOM 7326 C CA . ALA F 2 42 ? 165.081 143.898 138.035 1.00 222.58 41 ALA F CA 1
ATOM 7327 C C . ALA F 2 42 ? 165.927 143.897 139.304 1.00 222.58 41 ALA F C 1
ATOM 7328 O O . ALA F 2 42 ? 166.942 143.195 139.388 1.00 222.58 41 ALA F O 1
ATOM 7330 N N . LEU F 2 43 ? 165.511 144.670 140.312 1.00 199.12 42 LEU F N 1
ATOM 7331 C CA . LEU F 2 43 ? 166.192 144.650 141.602 1.00 199.12 42 LEU F CA 1
ATOM 7332 C C . LEU F 2 43 ? 166.082 143.284 142.264 1.00 199.12 42 LEU F C 1
ATOM 7333 O O . LEU F 2 43 ? 167.037 142.810 142.892 1.00 199.12 42 LEU F O 1
ATOM 7335 N N . ALA F 2 44 ? 164.921 142.635 142.138 1.00 220.24 43 ALA F N 1
ATOM 7336 C CA . ALA F 2 44 ? 164.738 141.321 142.746 1.00 220.24 43 ALA F CA 1
ATOM 7337 C C . ALA F 2 44 ? 165.729 140.312 142.178 1.00 220.24 43 ALA F C 1
ATOM 7338 O O . ALA F 2 44 ? 166.314 139.516 142.922 1.00 220.24 43 ALA F O 1
ATOM 7340 N N . GLU F 2 45 ? 165.929 140.330 140.860 1.00 220.81 44 GLU F N 1
ATOM 7341 C CA . GLU F 2 45 ? 166.855 139.396 140.234 1.00 220.81 44 GLU F CA 1
ATOM 7342 C C . GLU F 2 45 ? 168.309 139.789 140.469 1.00 220.81 44 GLU F C 1
ATOM 7343 O O . GLU F 2 45 ? 169.166 138.910 140.609 1.00 220.81 44 GLU F O 1
ATOM 7345 N N . ALA F 2 46 ? 168.607 141.091 140.516 1.00 168.17 45 ALA F N 1
ATOM 7346 C CA . ALA F 2 46 ? 169.958 141.534 140.838 1.00 168.17 45 ALA F CA 1
ATOM 7347 C C . ALA F 2 46 ? 170.314 141.331 142.305 1.00 168.17 45 ALA F C 1
ATOM 7348 O O . ALA F 2 46 ? 171.493 141.439 142.656 1.00 168.17 45 ALA F O 1
ATOM 7350 N N . LEU F 2 47 ? 169.331 141.049 143.164 1.00 159.73 46 LEU F N 1
ATOM 7351 C CA . LEU F 2 47 ? 169.621 140.846 144.580 1.00 159.73 46 LEU F CA 1
ATOM 7352 C C . LEU F 2 47 ? 170.481 139.608 144.800 1.00 159.73 46 LEU F C 1
ATOM 7353 O O . LEU F 2 47 ? 171.430 139.637 145.592 1.00 159.73 46 LEU F O 1
ATOM 7355 N N . GLU F 2 48 ? 170.168 138.515 144.112 1.00 115.14 47 GLU F N 1
ATOM 7356 C CA . GLU F 2 48 ? 170.876 137.257 144.309 1.00 115.14 47 GLU F CA 1
ATOM 7357 C C . GLU F 2 48 ? 172.246 137.287 143.639 1.00 115.14 47 GLU F C 1
ATOM 7358 O O . GLU F 2 48 ? 173.274 137.134 144.300 1.00 115.14 47 GLU F O 1
ATOM 7360 N N . VAL F 2 53 ? 180.227 134.621 145.095 1.00 121.73 52 VAL F N 1
ATOM 7361 C CA . VAL F 2 53 ? 181.045 135.419 146.000 1.00 121.73 52 VAL F CA 1
ATOM 7362 C C . VAL F 2 53 ? 180.789 135.008 147.445 1.00 121.73 52 VAL F C 1
ATOM 7363 O O . VAL F 2 53 ? 179.655 135.050 147.921 1.00 121.73 52 VAL F O 1
ATOM 7365 N N . ARG F 2 54 ? 181.851 134.608 148.139 1.00 128.49 53 ARG F N 1
ATOM 7366 C CA . ARG F 2 54 ? 181.749 134.162 149.522 1.00 128.49 53 ARG F CA 1
ATOM 7367 C C . ARG F 2 54 ? 183.056 134.494 150.234 1.00 128.49 53 ARG F C 1
ATOM 7368 O O . ARG F 2 54 ? 183.923 135.182 149.687 1.00 128.49 53 ARG F O 1
ATOM 7370 N N . ALA F 2 55 ? 183.190 134.005 151.465 1.00 113.96 54 ALA F N 1
ATOM 7371 C CA . ALA F 2 55 ? 184.397 134.246 152.243 1.00 113.96 54 ALA F CA 1
ATOM 7372 C C . ALA F 2 55 ? 185.607 133.602 151.577 1.00 113.96 54 ALA F C 1
ATOM 7373 O O . ALA F 2 55 ? 185.527 132.494 151.040 1.00 113.96 54 ALA F O 1
ATOM 7375 N N . CYS F 2 56 ? 186.733 134.313 151.608 1.00 115.77 55 CYS F N 1
ATOM 7376 C CA . CYS F 2 56 ? 187.967 133.789 151.039 1.00 115.77 55 CYS F CA 1
ATOM 7377 C C . CYS F 2 56 ? 188.409 132.534 151.781 1.00 115.77 55 CYS F C 1
ATOM 7378 O O . CYS F 2 56 ? 188.218 132.408 152.993 1.00 115.77 55 CYS F O 1
ATOM 7381 N N . ARG F 2 57 ? 188.995 131.594 151.037 1.00 126.86 56 ARG F N 1
ATOM 7382 C CA . ARG F 2 57 ? 189.473 130.358 151.649 1.00 126.86 56 ARG F CA 1
ATOM 7383 C C . ARG F 2 57 ? 190.608 130.623 152.631 1.00 126.86 56 ARG F C 1
ATOM 7384 O O . ARG F 2 57 ? 190.668 130.006 153.701 1.00 126.86 56 ARG F O 1
ATOM 7386 N N . GLU F 2 58 ? 191.518 131.535 152.289 1.00 122.29 57 GLU F N 1
ATOM 7387 C CA . GLU F 2 58 ? 192.658 131.831 153.152 1.00 122.29 57 GLU F CA 1
ATOM 7388 C C . GLU F 2 58 ? 192.389 133.018 154.075 1.00 122.29 57 GLU F C 1
ATOM 7389 O O . GLU F 2 58 ? 192.416 132.877 155.302 1.00 122.29 57 GLU F O 1
ATOM 7391 N N . CYS F 2 59 ? 192.129 134.193 153.499 1.00 97.49 58 CYS F N 1
ATOM 7392 C CA . CYS F 2 59 ? 191.948 135.392 154.310 1.00 97.49 58 CYS F CA 1
ATOM 7393 C C . CYS F 2 59 ? 190.592 135.427 155.003 1.00 97.49 58 CYS F C 1
ATOM 7394 O O . CYS F 2 59 ? 190.486 135.950 156.118 1.00 97.49 58 CYS F O 1
ATOM 7397 N N . GLY F 2 60 ? 189.555 134.882 154.371 1.00 113.91 59 GLY F N 1
ATOM 7398 C CA . GLY F 2 60 ? 188.206 134.974 154.882 1.00 113.91 59 GLY F CA 1
ATOM 7399 C C . GLY F 2 60 ? 187.421 136.178 154.414 1.00 113.91 59 GLY F C 1
ATOM 7400 O O . GLY F 2 60 ? 186.258 136.333 154.814 1.00 113.91 59 GLY F O 1
ATOM 7401 N N . ASN F 2 61 ? 188.009 137.033 153.584 1.00 133.05 60 ASN F N 1
ATOM 7402 C CA . ASN F 2 61 ? 187.321 138.209 153.078 1.00 133.05 60 ASN F CA 1
ATOM 7403 C C . ASN F 2 61 ? 186.343 137.822 151.973 1.00 133.05 60 ASN F C 1
ATOM 7404 O O . ASN F 2 61 ? 186.417 136.736 151.391 1.00 133.05 60 ASN F O 1
ATOM 7406 N N . LEU F 2 62 ? 185.412 138.730 151.689 1.00 138.15 61 LEU F N 1
ATOM 7407 C CA . LEU F 2 62 ? 184.543 138.560 150.533 1.00 138.15 61 LEU F CA 1
ATOM 7408 C C . LEU F 2 62 ? 185.372 138.592 149.255 1.00 138.15 61 LEU F C 1
ATOM 7409 O O . LEU F 2 62 ? 186.165 139.512 149.037 1.00 138.15 61 LEU F O 1
ATOM 7411 N N . ALA F 2 63 ? 185.186 137.582 148.409 1.00 161.24 62 ALA F N 1
ATOM 7412 C CA . ALA F 2 63 ? 186.026 137.379 147.237 1.00 161.24 62 ALA F CA 1
ATOM 7413 C C . ALA F 2 63 ? 185.154 137.240 145.999 1.00 161.24 62 ALA F C 1
ATOM 7414 O O . ALA F 2 63 ? 184.177 136.485 146.005 1.00 161.24 62 ALA F O 1
ATOM 7416 N N . GLU F 2 64 ? 185.513 137.969 144.941 1.00 143.65 63 GLU F N 1
ATOM 7417 C CA . GLU F 2 64 ? 184.902 137.788 143.626 1.00 143.65 63 GLU F CA 1
ATOM 7418 C C . GLU F 2 64 ? 185.525 136.553 142.979 1.00 143.65 63 GLU F C 1
ATOM 7419 O O . GLU F 2 64 ? 186.377 136.631 142.090 1.00 143.65 63 GLU F O 1
ATOM 7421 N N . GLY F 2 65 ? 185.083 135.388 143.443 1.00 149.67 64 GLY F N 1
ATOM 7422 C CA . GLY F 2 65 ? 185.660 134.130 143.013 1.00 149.67 64 GLY F CA 1
ATOM 7423 C C . GLY F 2 65 ? 186.142 133.276 144.168 1.00 149.67 64 GLY F C 1
ATOM 7424 O O . GLY F 2 65 ? 185.406 133.059 145.135 1.00 149.67 64 GLY F O 1
ATOM 7425 N N . GLU F 2 66 ? 187.377 132.785 144.081 1.00 126.13 65 GLU F N 1
ATOM 7426 C CA . GLU F 2 66 ? 187.898 131.822 145.045 1.00 126.13 65 GLU F CA 1
ATOM 7427 C C . GLU F 2 66 ? 188.836 132.445 146.070 1.00 126.13 65 GLU F C 1
ATOM 7428 O O . GLU F 2 66 ? 188.783 132.083 147.249 1.00 126.13 65 GLU F O 1
ATOM 7430 N N . LEU F 2 67 ? 189.694 133.372 145.653 1.00 110.92 66 LEU F N 1
ATOM 7431 C CA . LEU F 2 67 ? 190.521 134.145 146.567 1.00 110.92 66 LEU F CA 1
ATOM 7432 C C . LEU F 2 67 ? 190.237 135.631 146.399 1.00 110.92 66 LEU F C 1
ATOM 7433 O O . LEU F 2 67 ? 189.966 136.107 145.293 1.00 110.92 66 LEU F O 1
ATOM 7435 N N . CYS F 2 68 ? 190.302 136.359 147.511 1.00 131.47 67 CYS F N 1
ATOM 7436 C CA . CYS F 2 68 ? 190.240 137.809 147.451 1.00 131.47 67 CYS F CA 1
ATOM 7437 C C . CYS F 2 68 ? 191.490 138.363 146.768 1.00 131.47 67 CYS F C 1
ATOM 7438 O O . CYS F 2 68 ? 192.552 137.735 146.794 1.00 131.47 67 CYS F O 1
ATOM 7441 N N . PRO F 2 69 ? 191.384 139.536 146.136 1.00 130.05 68 PRO F N 1
ATOM 7442 C CA . PRO F 2 69 ? 192.550 140.093 145.427 1.00 130.05 68 PRO F CA 1
ATOM 7443 C C . PRO F 2 69 ? 193.752 140.344 146.322 1.00 130.05 68 PRO F C 1
ATOM 7444 O O . PRO F 2 69 ? 194.863 140.509 145.803 1.00 130.05 68 PRO F O 1
ATOM 7446 N N . ILE F 2 70 ? 193.567 140.393 147.643 1.00 158.11 69 ILE F N 1
ATOM 7447 C CA . ILE F 2 70 ? 194.699 14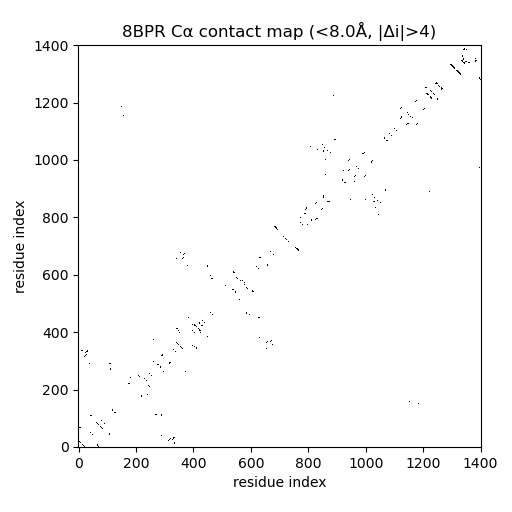0.563 148.553 1.00 158.11 69 ILE F CA 1
ATOM 7448 C C . ILE F 2 70 ? 195.667 139.394 148.420 1.00 158.11 69 ILE F C 1
ATOM 7449 O O . ILE F 2 70 ? 196.879 139.581 148.266 1.00 158.11 69 ILE F O 1
ATOM 7451 N N . CYS F 2 71 ? 195.141 138.168 148.485 1.00 134.38 70 CYS F N 1
ATOM 7452 C CA . CYS F 2 71 ? 195.991 136.988 148.359 1.00 134.38 70 CYS F CA 1
ATOM 7453 C C . CYS F 2 71 ? 196.566 136.865 146.954 1.00 134.38 70 CYS F C 1
ATOM 7454 O O . CYS F 2 71 ? 197.744 136.529 146.786 1.00 134.38 70 CYS F O 1
ATOM 7457 N N . GLN F 2 72 ? 195.753 137.130 145.935 1.00 136.46 71 GLN F N 1
ATOM 7458 C CA . GLN F 2 72 ? 196.169 136.931 144.551 1.00 136.46 71 GLN F CA 1
ATOM 7459 C C . GLN F 2 72 ? 197.156 138.007 144.113 1.00 136.46 71 GLN F C 1
ATOM 7460 O O . GLN F 2 72 ? 196.906 138.741 143.158 1.00 136.46 71 GLN F O 1
ATOM 7462 N N . SER F 2 79 ? 204.737 141.479 150.254 1.00 142.14 78 SER F N 1
ATOM 7463 C CA . SER F 2 79 ? 204.855 140.867 151.572 1.00 142.14 78 SER F CA 1
ATOM 7464 C C . SER F 2 79 ? 204.602 141.888 152.679 1.00 142.14 78 SER F C 1
ATOM 7465 O O . SER F 2 79 ? 205.269 141.876 153.714 1.00 142.14 78 SER F O 1
ATOM 7468 N N . LEU F 2 80 ? 203.634 142.771 152.449 1.00 137.88 79 LEU F N 1
ATOM 7469 C CA . LEU F 2 80 ? 203.229 143.778 153.417 1.00 137.88 79 LEU F CA 1
ATOM 7470 C C . LEU F 2 80 ? 201.812 143.485 153.891 1.00 137.88 79 LEU F C 1
ATOM 7471 O O . LEU F 2 80 ? 200.935 143.154 153.087 1.00 137.88 79 LEU F O 1
ATOM 7476 N N . LEU F 2 81 ? 201.592 143.609 155.197 1.00 125.61 80 LEU F N 1
ATOM 7477 C CA . LEU F 2 81 ? 200.319 143.271 155.814 1.00 125.61 80 LEU F CA 1
ATOM 7478 C C . LEU F 2 81 ? 199.739 144.487 156.521 1.00 125.61 80 LEU F C 1
ATOM 7479 O O . LEU F 2 81 ? 200.468 145.255 157.155 1.00 125.61 80 LEU F O 1
ATOM 7484 N N . ALA F 2 82 ? 198.424 144.656 156.406 1.00 120.06 81 ALA F N 1
ATOM 7485 C CA . ALA F 2 82 ? 197.706 145.733 157.068 1.00 120.06 81 ALA F CA 1
ATOM 7486 C C . ALA F 2 82 ? 196.450 145.179 157.722 1.00 120.06 81 ALA F C 1
ATOM 7487 O O . ALA F 2 82 ? 195.879 144.185 157.264 1.00 120.06 81 ALA F O 1
ATOM 7489 N N . VAL F 2 83 ? 196.023 145.831 158.801 1.00 113.23 82 VAL F N 1
ATOM 7490 C CA . VAL F 2 83 ? 194.858 145.417 159.574 1.00 113.23 82 VAL F CA 1
ATOM 7491 C C . VAL F 2 83 ? 193.853 146.560 159.572 1.00 113.23 82 VAL F C 1
ATOM 7492 O O . VAL F 2 83 ? 194.218 147.713 159.828 1.00 113.23 82 VAL F O 1
ATOM 7496 N N . VAL F 2 84 ? 192.593 146.241 159.278 1.00 116.19 83 VAL F N 1
ATOM 7497 C CA . VAL F 2 84 ? 191.551 147.238 159.067 1.00 116.19 83 VAL F CA 1
ATOM 7498 C C . VAL F 2 84 ? 190.302 146.818 159.832 1.00 116.19 83 VAL F C 1
ATOM 7499 O O . VAL F 2 84 ? 190.056 145.626 160.043 1.00 116.19 83 VAL F O 1
ATOM 7503 N N . GLU F 2 85 ? 189.514 147.809 160.264 1.00 123.52 84 GLU F N 1
ATOM 7504 C CA . GLU F 2 85 ? 188.298 147.517 161.021 1.00 123.52 84 GLU F CA 1
ATOM 7505 C C . GLU F 2 85 ? 187.299 146.722 160.189 1.00 123.52 84 GLU F C 1
ATOM 7506 O O . GLU F 2 85 ? 186.807 145.675 160.623 1.00 123.52 84 GLU F O 1
ATOM 7512 N N . SER F 2 86 ? 186.977 147.211 158.994 1.00 127.91 85 SER F N 1
ATOM 7513 C CA . SER F 2 86 ? 185.903 146.632 158.199 1.00 127.91 85 SER F CA 1
ATOM 7514 C C . SER F 2 86 ? 186.233 146.772 156.720 1.00 127.91 85 SER F C 1
ATOM 7515 O O . SER F 2 86 ? 187.205 147.425 156.335 1.00 127.91 85 SER F O 1
ATOM 7518 N N . VAL F 2 87 ? 185.395 146.147 155.890 1.00 127.75 86 VAL F N 1
ATOM 7519 C CA . VAL F 2 87 ? 185.636 146.130 154.450 1.00 127.75 86 VAL F CA 1
ATOM 7520 C C . VAL F 2 87 ? 185.526 147.525 153.852 1.00 127.75 86 VAL F C 1
ATOM 7521 O O . VAL F 2 87 ? 186.106 147.801 152.795 1.00 127.75 86 VAL F O 1
ATOM 7525 N N . ALA F 2 88 ? 184.775 148.422 154.497 1.00 128.26 87 ALA F N 1
ATOM 7526 C CA . ALA F 2 88 ? 184.597 149.763 153.951 1.00 128.26 87 ALA F CA 1
ATOM 7527 C C . ALA F 2 88 ? 185.925 150.505 153.877 1.00 128.26 87 ALA F C 1
ATOM 7528 O O . ALA F 2 88 ? 186.311 151.011 152.815 1.00 128.26 87 ALA F O 1
ATOM 7530 N N . ASP F 2 89 ? 186.650 150.563 154.995 1.00 132.00 88 ASP F N 1
ATOM 7531 C CA . ASP F 2 89 ? 187.968 151.184 154.974 1.00 132.00 88 ASP F CA 1
ATOM 7532 C C . ASP F 2 89 ? 188.947 150.377 154.134 1.00 132.00 88 ASP F C 1
ATOM 7533 O O . ASP F 2 89 ? 189.889 150.946 153.576 1.00 132.00 88 ASP F O 1
ATOM 7538 N N . LEU F 2 90 ? 188.733 149.065 154.017 1.00 127.49 89 LEU F N 1
ATOM 7539 C CA . LEU F 2 90 ? 189.566 148.253 153.135 1.00 127.49 89 LEU F CA 1
ATOM 7540 C C . LEU F 2 90 ? 189.474 148.747 151.697 1.00 127.49 89 LEU F C 1
ATOM 7541 O O . LEU F 2 90 ? 190.495 149.005 151.046 1.00 127.49 89 LEU F O 1
ATOM 7546 N N . TYR F 2 91 ? 188.248 148.894 151.189 1.00 133.93 90 TYR F N 1
ATOM 7547 C CA . TYR F 2 91 ? 188.058 149.391 149.831 1.00 133.93 90 TYR F CA 1
ATOM 7548 C C . TYR F 2 91 ? 188.511 150.839 149.703 1.00 133.93 90 TYR F C 1
ATOM 7549 O O . TYR F 2 91 ? 189.071 151.227 148.672 1.00 133.93 90 TYR F O 1
ATOM 7558 N N . ALA F 2 92 ? 188.276 151.655 150.734 1.00 133.52 91 ALA F N 1
ATOM 7559 C CA . ALA F 2 92 ? 188.705 153.048 150.674 1.00 133.52 91 ALA F CA 1
ATOM 7560 C C . ALA F 2 92 ? 190.221 153.156 150.565 1.00 133.52 91 ALA F C 1
ATOM 7561 O O . ALA F 2 92 ? 190.741 154.004 149.831 1.00 133.52 91 ALA F O 1
ATOM 7563 N N . LEU F 2 93 ? 190.946 152.304 151.290 1.00 136.75 92 LEU F N 1
ATOM 7564 C CA . LEU F 2 93 ? 192.402 152.344 151.254 1.00 136.75 92 LEU F CA 1
ATOM 7565 C C . LEU F 2 93 ? 192.938 151.753 149.956 1.00 136.75 92 LEU F C 1
ATOM 7566 O O . LEU F 2 93 ? 193.904 152.272 149.385 1.00 136.75 92 LEU F O 1
ATOM 7571 N N . GLU F 2 94 ? 192.328 150.666 149.474 1.00 139.01 93 GLU F N 1
ATOM 7572 C CA . GLU F 2 94 ? 192.813 150.040 148.248 1.00 139.01 93 GLU F CA 1
ATOM 7573 C C . GLU F 2 94 ? 192.519 150.895 147.021 1.00 139.01 93 GLU F C 1
ATOM 7574 O O . GLU F 2 94 ? 193.303 150.893 146.064 1.00 139.01 93 GLU F O 1
ATOM 7580 N N . ARG F 2 95 ? 191.408 151.636 147.033 1.00 141.53 94 ARG F N 1
ATOM 7581 C CA . ARG F 2 95 ? 191.025 152.428 145.867 1.00 141.53 94 ARG F CA 1
ATOM 7582 C C . ARG F 2 95 ? 192.076 153.481 145.538 1.00 141.53 94 ARG F C 1
ATOM 7583 O O . ARG F 2 95 ? 192.412 153.687 144.366 1.00 141.53 94 ARG F O 1
ATOM 7591 N N . SER F 2 96 ? 192.607 154.160 146.557 1.00 140.96 95 SER F N 1
ATOM 7592 C CA . SER F 2 96 ? 193.671 155.127 146.312 1.00 140.96 95 SER F CA 1
ATOM 7593 C C . SER F 2 96 ? 194.939 154.445 145.814 1.00 140.96 95 SER F C 1
ATOM 7594 O O . SER F 2 96 ? 195.687 155.030 145.023 1.00 140.96 95 SER F O 1
ATOM 7597 N N . GLY F 2 97 ? 195.195 153.220 146.261 1.00 145.58 96 GLY F N 1
ATOM 7598 C CA . GLY F 2 97 ? 196.263 152.401 145.709 1.00 145.58 96 GLY F CA 1
ATOM 7599 C C . GLY F 2 97 ? 197.675 152.912 145.899 1.00 145.58 96 GLY F C 1
ATOM 7600 O O . GLY F 2 97 ? 198.470 152.881 144.951 1.00 145.58 96 GLY F O 1
ATOM 7601 N N . GLU F 2 98 ? 198.013 153.384 147.101 1.00 146.27 97 GLU F N 1
ATOM 7602 C CA . GLU F 2 98 ? 199.392 153.785 147.362 1.00 146.27 97 GLU F CA 1
ATOM 7603 C C . GLU F 2 98 ? 200.326 152.581 147.376 1.00 146.27 97 GLU F C 1
ATOM 7604 O O . GLU F 2 98 ? 201.451 152.656 146.870 1.00 146.27 97 GLU F O 1
ATOM 7610 N N . PHE F 2 99 ? 199.880 151.464 147.949 1.00 141.72 98 PHE F N 1
ATOM 7611 C CA . PHE F 2 99 ? 200.704 150.270 148.061 1.00 141.72 98 PHE F CA 1
ATOM 7612 C C . PHE F 2 99 ? 199.851 149.041 147.784 1.00 141.72 98 PHE F C 1
ATOM 7613 O O . PHE F 2 99 ? 198.619 149.095 147.788 1.00 141.72 98 PHE F O 1
ATOM 7621 N N . ARG F 2 100 ? 200.529 147.921 147.539 1.00 142.57 99 ARG F N 1
ATOM 7622 C CA . ARG F 2 100 ? 199.881 146.631 147.346 1.00 142.57 99 ARG F CA 1
ATOM 7623 C C . ARG F 2 100 ? 200.497 145.626 148.307 1.00 142.57 99 ARG F C 1
ATOM 7624 O O . ARG F 2 100 ? 201.724 145.522 148.397 1.00 142.57 99 ARG F O 1
ATOM 7632 N N . GLY F 2 101 ? 199.649 144.896 149.017 1.00 136.01 100 GLY F N 1
ATOM 7633 C CA . GLY F 2 101 ? 200.138 143.912 149.959 1.00 136.01 100 GLY F CA 1
ATOM 7634 C C . GLY F 2 101 ? 199.010 143.050 150.477 1.00 136.01 100 GLY F C 1
ATOM 7635 O O . GLY F 2 101 ? 197.866 143.156 150.032 1.00 136.01 100 GLY F O 1
ATOM 7636 N N . LEU F 2 102 ? 199.354 142.178 151.419 1.00 130.57 101 LEU F N 1
ATOM 7637 C CA . LEU F 2 102 ? 198.349 141.344 152.061 1.00 130.57 101 LEU F CA 1
ATOM 7638 C C . LEU F 2 102 ? 197.427 142.203 152.916 1.00 130.57 101 LEU F C 1
ATOM 7639 O O . LEU F 2 102 ? 197.871 143.122 153.607 1.00 130.57 101 LEU F O 1
ATOM 7644 N N . TYR F 2 103 ? 196.133 141.902 152.862 1.00 128.39 102 TYR F N 1
ATOM 7645 C CA . TYR F 2 103 ? 195.109 142.708 153.509 1.00 128.39 102 TYR F CA 1
ATOM 7646 C C . TYR F 2 103 ? 194.346 141.853 154.510 1.00 128.39 102 TYR F C 1
ATOM 7647 O O . TYR F 2 103 ? 194.007 140.701 154.223 1.00 128.39 102 TYR F O 1
ATOM 7656 N N . HIS F 2 104 ? 194.081 142.417 155.686 1.00 117.98 103 HIS F N 1
ATOM 7657 C CA . HIS F 2 104 ? 193.352 141.720 156.735 1.00 117.98 103 HIS F CA 1
ATOM 7658 C C . HIS F 2 104 ? 192.261 142.623 157.290 1.00 117.98 103 HIS F C 1
ATOM 7659 O O . HIS F 2 104 ? 192.418 143.844 157.361 1.00 117.98 103 HIS F O 1
ATOM 7666 N N . VAL F 2 105 ? 191.152 142.005 157.688 1.00 114.75 104 VAL F N 1
ATOM 7667 C CA . VAL F 2 105 ? 189.985 142.716 158.190 1.00 114.75 104 VAL F CA 1
ATOM 7668 C C . VAL F 2 105 ? 189.590 142.131 159.540 1.00 114.75 104 VAL F C 1
ATOM 7669 O O . VAL F 2 105 ? 189.635 140.912 159.738 1.00 114.75 104 VAL F O 1
ATOM 7673 N N . LEU F 2 106 ? 189.238 143.006 160.477 1.00 117.77 105 LEU F N 1
ATOM 7674 C CA . LEU F 2 106 ? 188.783 142.594 161.795 1.00 117.77 105 LEU F CA 1
ATOM 7675 C C . LEU F 2 106 ? 187.260 142.522 161.840 1.00 117.77 105 LEU F C 1
ATOM 7676 O O . LEU F 2 106 ? 186.560 142.951 160.922 1.00 117.77 105 LEU F O 1
ATOM 7681 N N . GLY F 2 107 ? 186.747 141.956 162.933 1.00 120.16 106 GLY F N 1
ATOM 7682 C CA . GLY F 2 107 ? 185.310 141.971 163.150 1.00 120.16 106 GLY F CA 1
ATOM 7683 C C . GLY F 2 107 ? 184.777 143.367 163.406 1.00 120.16 106 GLY F C 1
ATOM 7684 O O . GLY F 2 107 ? 183.681 143.715 162.960 1.00 120.16 106 GLY F O 1
ATOM 7685 N N . GLY F 2 108 ? 185.543 144.184 164.121 1.00 120.82 107 GLY F N 1
ATOM 7686 C CA . GLY F 2 108 ? 185.101 145.526 164.449 1.00 120.82 107 GLY F CA 1
ATOM 7687 C C . GLY F 2 108 ? 186.051 146.172 165.437 1.00 120.82 107 GLY F C 1
ATOM 7688 O O . GLY F 2 108 ? 187.208 145.768 165.558 1.00 120.82 107 GLY F O 1
ATOM 7689 N N . ALA F 2 109 ? 185.542 147.180 166.139 1.00 118.02 108 ALA F N 1
ATOM 7690 C CA . ALA F 2 109 ? 186.330 147.896 167.133 1.00 118.02 108 ALA F CA 1
ATOM 7691 C C . ALA F 2 109 ? 186.372 147.086 168.428 1.00 118.02 108 ALA F C 1
ATOM 7692 O O . ALA F 2 109 ? 185.942 145.932 168.485 1.00 118.02 108 ALA F O 1
ATOM 7694 N N . LEU F 2 110 ? 186.896 147.691 169.495 1.00 110.43 109 LEU F N 1
ATOM 7695 C CA . LEU F 2 110 ? 187.052 147.030 170.792 1.00 110.43 109 LEU F CA 1
ATOM 7696 C C . LEU F 2 110 ? 186.536 147.979 171.870 1.00 110.43 109 LEU F C 1
ATOM 7697 O O . LEU F 2 110 ? 187.287 148.808 172.390 1.00 110.43 109 LEU F O 1
ATOM 7702 N N . ASN F 2 111 ? 185.251 147.860 172.204 1.00 111.47 110 ASN F N 1
ATOM 7703 C CA . ASN F 2 111 ? 184.636 148.694 173.225 1.00 111.47 110 ASN F CA 1
ATOM 7704 C C . ASN F 2 111 ? 183.828 147.819 174.175 1.00 111.47 110 ASN F C 1
ATOM 7705 O O . ASN F 2 111 ? 183.020 146.991 173.721 1.00 111.47 110 ASN F O 1
ATOM 7710 N N . PRO F 2 112 ? 184.011 147.964 175.489 1.00 107.22 111 PRO F N 1
ATOM 7711 C CA . PRO F 2 112 ? 183.302 147.106 176.444 1.00 107.22 111 PRO F CA 1
ATOM 7712 C C . PRO F 2 112 ? 181.908 147.588 176.810 1.00 107.22 111 PRO F C 1
ATOM 7713 O O . PRO F 2 112 ? 181.224 146.901 177.577 1.00 107.22 111 PRO F O 1
ATOM 7717 N N . LEU F 2 113 ? 181.468 148.742 176.304 1.00 110.60 112 LEU F N 1
ATOM 7718 C CA . LEU F 2 113 ? 180.140 149.235 176.653 1.00 110.60 112 LEU F CA 1
ATOM 7719 C C . LEU F 2 113 ? 179.049 148.293 176.159 1.00 110.60 112 LEU F C 1
ATOM 7720 O O . LEU F 2 113 ? 178.082 148.021 176.878 1.00 110.60 112 LEU F O 1
ATOM 7725 N N . GLU F 2 114 ? 179.187 147.782 174.935 1.00 113.85 113 GLU F N 1
ATOM 7726 C CA . GLU F 2 114 ? 178.221 146.847 174.371 1.00 113.85 113 GLU F CA 1
ATOM 7727 C C . GLU F 2 114 ? 178.792 145.439 174.224 1.00 113.85 113 GLU F C 1
ATOM 7728 O O . GLU F 2 114 ? 178.257 144.633 173.457 1.00 113.85 113 GLU F O 1
ATOM 7734 N N . GLY F 2 115 ? 179.867 145.131 174.945 1.00 111.67 114 GLY F N 1
ATOM 7735 C CA . GLY F 2 115 ? 180.342 143.767 175.072 1.00 111.67 114 GLY F CA 1
ATOM 7736 C C . GLY F 2 115 ? 180.987 143.155 173.845 1.00 111.67 114 GLY F C 1
ATOM 7737 O O . GLY F 2 115 ? 180.479 142.171 173.301 1.00 111.67 114 GLY F O 1
ATOM 7738 N N . ILE F 2 116 ? 182.105 143.721 173.400 1.00 112.50 115 ILE F N 1
ATOM 7739 C CA . ILE F 2 116 ? 182.926 143.130 172.346 1.00 112.50 115 ILE F CA 1
ATOM 7740 C C . ILE F 2 116 ? 184.344 143.033 172.891 1.00 112.50 115 ILE F C 1
ATOM 7741 O O . ILE F 2 116 ? 185.070 144.032 172.948 1.00 112.50 115 ILE F O 1
ATOM 7746 N N . GLY F 2 117 ? 184.741 141.832 173.299 1.00 118.90 116 GLY F N 1
ATOM 7747 C CA . GLY F 2 117 ? 186.082 141.591 173.773 1.00 118.90 116 GLY F CA 1
ATOM 7748 C C . GLY F 2 117 ? 186.963 141.008 172.689 1.00 118.90 116 GLY F C 1
ATOM 7749 O O . GLY F 2 117 ? 186.563 140.901 171.525 1.00 118.90 116 GLY F O 1
ATOM 7750 N N . PRO F 2 118 ? 188.191 140.629 173.048 1.00 123.39 117 PRO F N 1
ATOM 7751 C CA . PRO F 2 118 ? 189.078 140.002 172.056 1.00 123.39 117 PRO F CA 1
ATOM 7752 C C . PRO F 2 118 ? 188.521 138.712 171.481 1.00 123.39 117 PRO F C 1
ATOM 7753 O O . PRO F 2 118 ? 188.766 138.413 170.306 1.00 123.39 117 PRO F O 1
ATOM 7757 N N . LYS F 2 119 ? 187.778 137.938 172.275 1.00 127.45 118 LYS F N 1
ATOM 7758 C CA . LYS F 2 119 ? 187.219 136.687 171.773 1.00 127.45 118 LYS F CA 1
ATOM 7759 C C . LYS F 2 119 ? 186.201 136.935 170.668 1.00 127.45 118 LYS F C 1
ATOM 7760 O O . LYS F 2 119 ? 186.163 136.202 169.673 1.00 127.45 118 LYS F O 1
ATOM 7766 N N . GLU F 2 120 ? 185.366 137.965 170.823 1.00 127.53 119 GLU F N 1
ATOM 7767 C CA . GLU F 2 120 ? 184.357 138.262 169.812 1.00 127.53 119 GLU F CA 1
ATOM 7768 C C . GLU F 2 120 ? 184.968 138.742 168.503 1.00 127.53 119 GLU F C 1
ATOM 7769 O O . GLU F 2 120 ? 184.266 138.786 167.487 1.00 127.53 119 GLU F O 1
ATOM 7775 N N . LEU F 2 121 ? 186.246 139.101 168.500 1.00 124.69 120 LEU F N 1
ATOM 7776 C CA . LEU F 2 121 ? 186.935 139.491 167.282 1.00 124.69 120 LEU F CA 1
ATOM 7777 C C . LEU F 2 121 ? 187.675 138.298 166.685 1.00 124.69 120 LEU F C 1
ATOM 7778 O O . LEU F 2 121 ? 187.677 137.195 167.237 1.00 124.69 120 LEU F O 1
ATOM 7783 N N . ASN F 2 122 ? 188.311 138.534 165.539 1.00 126.11 121 ASN F N 1
ATOM 7784 C CA . ASN F 2 122 ? 189.017 137.485 164.803 1.00 126.11 121 ASN F CA 1
ATOM 7785 C C . ASN F 2 122 ? 190.523 137.525 165.018 1.00 126.11 121 ASN F C 1
ATOM 7786 O O . ASN F 2 122 ? 191.291 137.269 164.086 1.00 126.11 121 ASN F O 1
ATOM 7791 N N . LEU F 2 123 ? 190.978 137.857 166.230 1.00 127.88 122 LEU F N 1
ATOM 7792 C CA . LEU F 2 123 ? 192.413 137.863 166.506 1.00 127.88 122 LEU F CA 1
ATOM 7793 C C . LEU F 2 123 ? 193.030 136.482 166.337 1.00 127.88 122 LEU F C 1
ATOM 7794 O O . LEU F 2 123 ? 194.198 136.373 165.946 1.00 127.88 122 LEU F O 1
ATOM 7799 N N . GLU F 2 124 ? 192.273 135.423 166.628 1.00 133.09 123 GLU F N 1
ATOM 7800 C CA . GLU F 2 124 ? 192.809 134.070 166.514 1.00 133.09 123 GLU F CA 1
ATOM 7801 C C . GLU F 2 124 ? 193.203 133.753 165.077 1.00 133.09 123 GLU F C 1
ATOM 7802 O O . GLU F 2 124 ? 194.260 133.163 164.826 1.00 133.09 123 GLU F O 1
ATOM 7808 N N . GLY F 2 125 ? 192.362 134.141 164.117 1.00 135.03 124 GLY F N 1
ATOM 7809 C CA . GLY F 2 125 ? 192.672 133.869 162.723 1.00 135.03 124 GLY F CA 1
ATOM 7810 C C . GLY F 2 125 ? 193.921 134.589 162.253 1.00 135.03 124 GLY F C 1
ATOM 7811 O O . GLY F 2 125 ? 194.688 134.066 161.441 1.00 135.03 124 GLY F O 1
ATOM 7812 N N . LEU F 2 126 ? 194.141 135.801 162.759 1.00 131.67 125 LEU F N 1
ATOM 7813 C CA . LEU F 2 126 ? 195.293 136.601 162.366 1.00 131.67 125 LEU F CA 1
ATOM 7814 C C . LEU F 2 126 ? 196.596 135.926 162.777 1.00 131.67 125 LEU F C 1
ATOM 7815 O O . LEU F 2 126 ? 197.629 136.109 162.126 1.00 131.67 125 LEU F O 1
ATOM 7820 N N . PHE F 2 127 ? 196.554 135.125 163.843 1.00 135.03 126 PHE F N 1
ATOM 7821 C CA . PHE F 2 127 ? 197.756 134.514 164.390 1.00 135.03 126 PHE F CA 1
ATOM 7822 C C . PHE F 2 127 ? 198.225 133.282 163.631 1.00 135.03 126 PHE F C 1
ATOM 7823 O O . PHE F 2 127 ? 199.311 132.776 163.926 1.00 135.03 126 PHE F O 1
ATOM 7831 N N . ARG F 2 128 ? 197.443 132.793 162.668 1.00 138.94 127 ARG F N 1
ATOM 7832 C CA . ARG F 2 128 ? 197.834 131.587 161.947 1.00 138.94 127 ARG F CA 1
ATOM 7833 C C . ARG F 2 128 ? 198.911 131.863 160.905 1.00 138.94 127 ARG F C 1
ATOM 7834 O O . ARG F 2 128 ? 199.745 130.990 160.637 1.00 138.94 127 ARG F O 1
ATOM 7842 N N . ARG F 2 129 ? 198.917 133.055 160.309 1.00 138.12 128 ARG F N 1
ATOM 7843 C CA . ARG F 2 129 ? 199.765 133.299 159.147 1.00 138.12 128 ARG F CA 1
ATOM 7844 C C . ARG F 2 129 ? 200.771 134.424 159.361 1.00 138.12 128 ARG F C 1
ATOM 7845 O O . ARG F 2 129 ? 200.916 135.301 158.503 1.00 138.12 128 ARG F O 1
ATOM 7853 N N . LEU F 2 130 ? 201.472 134.413 160.496 1.00 144.81 129 LEU F N 1
ATOM 7854 C CA . LEU F 2 130 ? 202.581 135.342 160.686 1.00 144.81 129 LEU F CA 1
ATOM 7855 C C . LEU F 2 130 ? 203.828 134.935 159.914 1.00 144.81 129 LEU F C 1
ATOM 7856 O O . LEU F 2 130 ? 204.789 135.711 159.873 1.00 144.81 129 LEU F O 1
ATOM 7861 N N . GLU F 2 131 ? 203.841 133.747 159.315 1.00 149.10 130 GLU F N 1
ATOM 7862 C CA . GLU F 2 131 ? 205.022 133.275 158.605 1.00 149.10 130 GLU F CA 1
ATOM 7863 C C . GLU F 2 131 ? 205.297 134.138 157.381 1.00 149.10 130 GLU F C 1
ATOM 7864 O O . GLU F 2 131 ? 204.381 134.518 156.647 1.00 149.10 130 GLU F O 1
ATOM 7870 N N . GLY F 2 132 ? 206.573 134.451 157.165 1.00 147.59 131 GLY F N 1
ATOM 7871 C CA . GLY F 2 132 ? 206.974 135.256 156.032 1.00 147.59 131 GLY F CA 1
ATOM 7872 C C . GLY F 2 132 ? 206.672 136.731 156.153 1.00 147.59 131 GLY F C 1
ATOM 7873 O O . GLY F 2 132 ? 206.822 137.460 155.165 1.00 147.59 131 GLY F O 1
ATOM 7874 N N . VAL F 2 133 ? 206.255 137.197 157.326 1.00 146.99 132 VAL F N 1
ATOM 7875 C CA . VAL F 2 133 ? 205.892 138.593 157.540 1.00 146.99 132 VAL F CA 1
ATOM 7876 C C . VAL F 2 133 ? 207.097 139.330 158.104 1.00 146.99 132 VAL F C 1
ATOM 7877 O O . VAL F 2 133 ? 207.692 138.897 159.099 1.00 146.99 132 VAL F O 1
ATOM 7881 N N . GLU F 2 134 ? 207.457 140.444 157.468 1.00 146.53 133 GLU F N 1
ATOM 7882 C CA . GLU F 2 134 ? 208.564 141.274 157.914 1.00 146.53 133 GLU F CA 1
ATOM 7883 C C . GLU F 2 134 ? 208.127 142.653 158.384 1.00 146.53 133 GLU F C 1
ATOM 7884 O O . GLU F 2 134 ? 208.925 143.356 159.012 1.00 146.53 133 GLU F O 1
ATOM 7890 N N . GLU F 2 135 ? 206.891 143.054 158.099 1.00 143.08 134 GLU F N 1
ATOM 7891 C CA . GLU F 2 135 ? 206.401 144.372 158.470 1.00 143.08 134 GLU F CA 1
ATOM 7892 C C . GLU F 2 135 ? 204.882 144.336 158.516 1.00 143.08 134 GLU F C 1
ATOM 7893 O O . GLU F 2 135 ? 204.247 143.698 157.674 1.00 143.08 134 GLU F O 1
ATOM 7899 N N . VAL F 2 136 ? 204.311 145.021 159.502 1.00 129.21 135 VAL F N 1
ATOM 7900 C CA . VAL F 2 136 ? 202.865 145.140 159.639 1.00 129.21 135 VAL F CA 1
ATOM 7901 C C . VAL F 2 136 ? 202.534 146.578 160.013 1.00 129.21 135 VAL F C 1
ATOM 7902 O O . VAL F 2 136 ? 203.218 147.192 160.839 1.00 129.21 135 VAL F O 1
ATOM 7906 N N . VAL F 2 137 ? 201.498 147.123 159.384 1.00 122.44 136 VAL F N 1
ATOM 7907 C CA . VAL F 2 137 ? 201.035 148.480 159.643 1.00 122.44 136 VAL F CA 1
ATOM 7908 C C . VAL F 2 137 ? 199.584 148.409 160.097 1.00 122.44 136 VAL F C 1
ATOM 7909 O O . VAL F 2 137 ? 198.779 147.669 159.518 1.00 122.44 136 VAL F O 1
ATOM 7913 N N . LEU F 2 138 ? 199.261 149.146 161.153 1.00 113.99 137 LEU F N 1
ATOM 7914 C CA . LEU F 2 138 ? 197.931 149.120 161.755 1.00 113.99 137 LEU F CA 1
ATOM 7915 C C . LEU F 2 138 ? 197.164 150.346 161.275 1.00 113.99 137 LEU F C 1
ATOM 7916 O O . LEU F 2 138 ? 197.272 151.427 161.857 1.00 113.99 137 LEU F O 1
ATOM 7921 N N . ALA F 2 139 ? 196.386 150.174 160.211 1.00 114.76 138 ALA F N 1
ATOM 7922 C CA . ALA F 2 139 ? 195.536 151.241 159.688 1.00 114.76 138 ALA F CA 1
ATOM 7923 C C . ALA F 2 139 ? 194.224 151.200 160.458 1.00 114.76 138 ALA F C 1
ATOM 7924 O O . ALA F 2 139 ? 193.336 150.400 160.156 1.00 114.76 138 ALA F O 1
ATOM 7926 N N . THR F 2 140 ? 194.098 152.071 161.454 1.00 117.37 139 THR F N 1
ATOM 7927 C CA . THR F 2 140 ? 192.967 152.043 162.366 1.00 117.37 139 THR F CA 1
ATOM 7928 C C . THR F 2 140 ? 192.405 153.452 162.501 1.00 117.37 139 THR F C 1
ATOM 7929 O O . THR F 2 140 ? 193.125 154.440 162.332 1.00 117.37 139 THR F O 1
ATOM 7933 N N . SER F 2 141 ? 191.109 153.535 162.805 1.00 118.31 140 SER F N 1
ATOM 7934 C CA . SER F 2 141 ? 190.402 154.811 162.858 1.00 118.31 140 SER F CA 1
ATOM 7935 C C . SER F 2 141 ? 190.936 155.713 163.964 1.00 118.31 140 SER F C 1
ATOM 7936 O O . SER F 2 141 ? 191.791 155.303 164.755 1.00 118.31 140 SER F O 1
ATOM 7939 N N . MET F 2 142 ? 190.431 156.944 164.029 1.00 121.66 141 MET F N 1
ATOM 7940 C CA . MET F 2 142 ? 190.934 157.950 164.955 1.00 121.66 141 MET F CA 1
ATOM 7941 C C . MET F 2 142 ? 190.133 158.037 166.247 1.00 121.66 141 MET F C 1
ATOM 7942 O O . MET F 2 142 ? 190.412 158.914 167.070 1.00 121.66 141 MET F O 1
ATOM 7947 N N . THR F 2 143 ? 189.151 157.165 166.448 1.00 116.34 142 THR F N 1
ATOM 7948 C CA . THR F 2 143 ? 188.405 157.165 167.695 1.00 116.34 142 THR F CA 1
ATOM 7949 C C . THR F 2 143 ? 189.228 156.519 168.807 1.00 116.34 142 THR F C 1
ATOM 7950 O O . THR F 2 143 ? 190.261 155.887 168.570 1.00 116.34 142 THR F O 1
ATOM 7954 N N . VAL F 2 144 ? 188.757 156.690 170.045 1.00 108.02 143 VAL F N 1
ATOM 7955 C CA . VAL F 2 144 ? 189.477 156.148 171.192 1.00 108.02 143 VAL F CA 1
ATOM 7956 C C . VAL F 2 144 ? 189.486 154.624 171.164 1.00 108.02 143 VAL F C 1
ATOM 7957 O O . VAL F 2 144 ? 190.474 153.995 171.568 1.00 108.02 143 VAL F O 1
ATOM 7961 N N . GLU F 2 145 ? 188.400 154.005 170.694 1.00 108.48 144 GLU F N 1
ATOM 7962 C CA . GLU F 2 145 ? 188.378 152.552 170.574 1.00 108.48 144 GLU F CA 1
ATOM 7963 C C . GLU F 2 145 ? 189.438 152.071 169.595 1.00 108.48 144 GLU F C 1
ATOM 7964 O O . GLU F 2 145 ? 190.096 151.050 169.828 1.00 108.48 144 GLU F O 1
ATOM 7970 N N . GLY F 2 146 ? 189.619 152.798 168.492 1.00 107.66 145 GLY F N 1
ATOM 7971 C CA . GLY F 2 146 ? 190.674 152.451 167.557 1.00 107.66 145 GLY F CA 1
ATOM 7972 C C . GLY F 2 146 ? 192.054 152.531 168.180 1.00 107.66 145 GLY F C 1
ATOM 7973 O O . GLY F 2 146 ? 192.899 151.664 167.951 1.00 107.66 145 GLY F O 1
ATOM 7974 N N . GLU F 2 147 ? 192.302 153.574 168.976 1.00 106.01 146 GLU F N 1
ATOM 7975 C CA . GLU F 2 147 ? 193.596 153.705 169.636 1.00 106.01 146 GLU F CA 1
ATOM 7976 C C . GLU F 2 147 ? 193.825 152.581 170.639 1.00 106.01 146 GLU F C 1
ATOM 7977 O O . GLU F 2 147 ? 194.934 152.042 170.735 1.00 106.01 146 GLU F O 1
ATOM 7983 N N . ALA F 2 148 ? 192.790 152.215 171.399 1.00 103.81 147 ALA F N 1
ATOM 7984 C CA . ALA F 2 148 ? 192.927 151.105 172.337 1.00 103.81 147 ALA F CA 1
ATOM 7985 C C . ALA F 2 148 ? 193.213 149.798 171.607 1.00 103.81 147 ALA F C 1
ATOM 7986 O O . ALA F 2 148 ? 194.064 149.007 172.038 1.00 103.81 147 ALA F O 1
ATOM 7988 N N . THR F 2 149 ? 192.509 149.555 170.498 1.00 103.65 148 THR F N 1
ATOM 7989 C CA . THR F 2 149 ? 192.760 148.354 169.710 1.00 103.65 148 THR F CA 1
ATOM 7990 C C . THR F 2 149 ? 194.182 148.342 169.166 1.00 103.65 148 THR F C 1
ATOM 7991 O O . THR F 2 149 ? 194.852 147.303 169.179 1.00 103.65 148 THR F O 1
ATOM 7995 N N . ALA F 2 150 ? 194.656 149.491 168.680 1.00 105.22 149 ALA F N 1
ATOM 7996 C CA . ALA F 2 150 ? 196.017 149.572 168.167 1.00 105.22 149 ALA F CA 1
ATOM 7997 C C . ALA F 2 150 ? 197.035 149.296 169.262 1.00 105.22 149 ALA F C 1
ATOM 7998 O O . ALA F 2 150 ? 198.030 148.602 169.031 1.00 105.22 149 ALA F O 1
ATOM 8000 N N . LEU F 2 151 ? 196.807 149.834 170.462 1.00 104.12 150 LEU F N 1
ATOM 8001 C CA . LEU F 2 151 ? 197.721 149.577 171.570 1.00 104.12 150 LEU F CA 1
ATOM 8002 C C . LEU F 2 151 ? 197.753 148.096 171.925 1.00 104.12 150 LEU F C 1
ATOM 8003 O O . LEU F 2 151 ? 198.830 147.522 172.134 1.00 104.12 150 LEU F O 1
ATOM 8008 N N . TYR F 2 152 ? 196.581 147.461 171.992 1.00 106.69 151 TYR F N 1
ATOM 8009 C CA . TYR F 2 152 ? 196.526 146.038 172.318 1.00 106.69 151 TYR F CA 1
ATOM 8010 C C . TYR F 2 152 ? 197.243 145.205 171.261 1.00 106.69 151 TYR F C 1
ATOM 8011 O O . TYR F 2 152 ? 198.017 144.294 171.586 1.00 106.69 151 TYR F O 1
ATOM 8020 N N . LEU F 2 153 ? 197.001 145.509 169.984 1.00 111.84 152 LEU F N 1
ATOM 8021 C CA . LEU F 2 153 ? 197.663 144.776 168.910 1.00 111.84 152 LEU F CA 1
ATOM 8022 C C . LEU F 2 153 ? 199.172 144.980 168.944 1.00 111.84 152 LEU F C 1
ATOM 8023 O O . LEU F 2 153 ? 199.936 144.029 168.747 1.00 111.84 152 LEU F O 1
ATOM 8028 N N . ALA F 2 154 ? 199.621 146.214 169.177 1.00 114.61 153 ALA F N 1
ATOM 8029 C CA . ALA F 2 154 ? 201.054 146.474 169.242 1.00 114.61 153 ALA F CA 1
ATOM 8030 C C . ALA F 2 154 ? 201.693 145.701 170.384 1.00 114.61 153 ALA F C 1
ATOM 8031 O O . ALA F 2 154 ? 202.765 145.110 170.218 1.00 114.61 153 ALA F O 1
ATOM 8033 N N . GLU F 2 155 ? 201.039 145.679 171.547 1.00 121.67 154 GLU F N 1
ATOM 8034 C CA . GLU F 2 155 ? 201.570 144.922 172.676 1.00 121.67 154 GLU F CA 1
ATOM 8035 C C . GLU F 2 155 ? 201.657 143.437 172.346 1.00 121.67 154 GLU F C 1
ATOM 8036 O O . GLU F 2 155 ? 202.671 142.785 172.623 1.00 121.67 154 GLU F O 1
ATOM 8042 N N . GLU F 2 156 ? 200.606 142.886 171.734 1.00 124.14 155 GLU F N 1
ATOM 8043 C CA . GLU F 2 156 ? 200.608 141.457 171.433 1.00 124.14 155 GLU F CA 1
ATOM 8044 C C . GLU F 2 156 ? 201.687 141.100 170.415 1.00 124.14 155 GLU F C 1
ATOM 8045 O O . GLU F 2 156 ? 202.438 140.135 170.606 1.00 124.14 155 GLU F O 1
ATOM 8051 N N . LEU F 2 157 ? 201.787 141.873 169.332 1.00 123.76 156 LEU F N 1
ATOM 8052 C CA . LEU F 2 157 ? 202.801 141.593 168.320 1.00 123.76 156 LEU F CA 1
ATOM 8053 C C . LEU F 2 157 ? 204.207 141.771 168.876 1.00 123.76 156 LEU F C 1
ATOM 8054 O O . LEU F 2 157 ? 205.103 140.981 168.564 1.00 123.76 156 LEU F O 1
ATOM 8059 N N . LYS F 2 158 ? 204.426 142.798 169.702 1.00 129.69 157 LYS F N 1
ATOM 8060 C CA . LYS F 2 158 ? 205.730 142.962 170.334 1.00 129.69 157 LYS F CA 1
ATOM 8061 C C . LYS F 2 158 ? 206.051 141.792 171.254 1.00 129.69 157 LYS F C 1
ATOM 8062 O O . LYS F 2 158 ? 207.216 141.397 171.370 1.00 129.69 157 LYS F O 1
ATOM 8068 N N . LYS F 2 159 ? 205.038 141.230 171.920 1.00 132.67 158 LYS F N 1
ATOM 8069 C CA . LYS F 2 159 ? 205.251 140.000 172.675 1.00 132.67 158 LYS F CA 1
ATOM 8070 C C . LYS F 2 159 ? 205.686 138.874 171.745 1.00 132.67 158 LYS F C 1
ATOM 8071 O O . LYS F 2 159 ? 206.601 138.107 172.069 1.00 132.67 158 LYS F O 1
ATOM 8077 N N . ARG F 2 160 ? 205.041 138.758 170.582 1.00 131.86 159 ARG F N 1
ATOM 8078 C CA . ARG F 2 160 ? 205.510 137.807 169.577 1.00 131.86 159 ARG F CA 1
ATOM 8079 C C . ARG F 2 160 ? 206.801 138.290 168.925 1.00 131.86 159 ARG F C 1
ATOM 8080 O O . ARG F 2 160 ? 207.740 137.510 168.735 1.00 131.86 159 ARG F O 1
ATOM 8088 N N . GLY F 2 161 ? 206.860 139.573 168.579 1.00 135.95 160 GLY F N 1
ATOM 8089 C CA . GLY F 2 161 ? 208.041 140.202 168.019 1.00 135.95 160 GLY F CA 1
ATOM 8090 C C . GLY F 2 161 ? 207.960 140.436 166.525 1.00 135.95 160 GLY F C 1
ATOM 8091 O O . GLY F 2 161 ? 208.327 139.569 165.727 1.00 135.95 160 GLY F O 1
ATOM 8092 N N . VAL F 2 162 ? 207.526 141.643 166.153 1.00 138.80 161 VAL F N 1
ATOM 8093 C CA . VAL F 2 162 ? 207.441 142.141 164.780 1.00 138.80 161 VAL F CA 1
ATOM 8094 C C . VAL F 2 162 ? 207.484 143.662 164.862 1.00 138.80 161 VAL F C 1
ATOM 8095 O O . VAL F 2 162 ? 206.767 144.264 165.669 1.00 138.80 161 VAL F O 1
ATOM 8099 N N . ARG F 2 163 ? 208.314 144.298 164.039 1.00 141.48 162 ARG F N 1
ATOM 8100 C CA . ARG F 2 163 ? 208.353 145.755 164.023 1.00 141.48 162 ARG F CA 1
ATOM 8101 C C . ARG F 2 163 ? 207.073 146.300 163.400 1.00 141.48 162 ARG F C 1
ATOM 8102 O O . ARG F 2 163 ? 206.648 145.850 162.332 1.00 141.48 162 ARG F O 1
ATOM 8110 N N . VAL F 2 164 ? 206.455 147.273 164.070 1.00 134.58 163 VAL F N 1
ATOM 8111 C CA . VAL F 2 164 ? 205.145 147.775 163.679 1.00 134.58 163 VAL F CA 1
ATOM 8112 C C . VAL F 2 164 ? 205.233 149.272 163.412 1.00 134.58 163 VAL F C 1
ATOM 8113 O O . VAL F 2 164 ? 206.111 149.974 163.920 1.00 134.58 163 VAL F O 1
ATOM 8117 N N . THR F 2 165 ? 204.300 149.754 162.592 1.00 132.36 164 THR F N 1
ATOM 8118 C CA . THR F 2 165 ? 204.164 151.171 162.289 1.00 132.36 164 THR F CA 1
ATOM 8119 C C . THR F 2 165 ? 202.687 151.534 162.252 1.00 132.36 164 THR F C 1
ATOM 8120 O O . THR F 2 165 ? 201.816 150.668 162.146 1.00 132.36 164 THR F O 1
ATOM 8124 N N . ARG F 2 166 ? 202.415 152.831 162.343 1.00 132.09 165 ARG F N 1
ATOM 8125 C CA . ARG F 2 166 ? 201.066 153.365 162.256 1.00 132.09 165 ARG F CA 1
ATOM 8126 C C . ARG F 2 166 ? 201.066 154.612 161.386 1.00 132.09 165 ARG F C 1
ATOM 8127 O O . ARG F 2 166 ? 202.075 155.324 161.316 1.00 132.09 165 ARG F O 1
ATOM 8135 N N . PRO F 2 167 ? 199.955 154.897 160.711 1.00 136.39 166 PRO F N 1
ATOM 8136 C CA . PRO F 2 167 ? 199.868 156.131 159.925 1.00 136.39 166 PRO F CA 1
ATOM 8137 C C . PRO F 2 167 ? 199.879 157.362 160.816 1.00 136.39 166 PRO F C 1
ATOM 8138 O O . PRO F 2 167 ? 199.495 157.317 161.988 1.00 136.39 166 PRO F O 1
ATOM 8142 N N . ALA F 2 168 ? 200.331 158.473 160.243 1.00 138.41 167 ALA F N 1
ATOM 8143 C CA . ALA F 2 168 ? 200.387 159.740 160.961 1.00 138.41 167 ALA F CA 1
ATOM 8144 C C . ALA F 2 168 ? 198.988 160.242 161.298 1.00 138.41 167 ALA F C 1
ATOM 8145 O O . ALA F 2 168 ? 198.596 161.337 160.894 1.00 138.41 167 ALA F O 1
ATOM 8147 N N . LEU G 3 15 ? 183.347 177.776 125.840 1.00 217.90 14 LEU G N 1
ATOM 8148 C CA . LEU G 3 15 ? 182.077 178.377 125.444 1.00 217.90 14 LEU G CA 1
ATOM 8149 C C . LEU G 3 15 ? 181.782 178.114 123.972 1.00 217.90 14 LEU G C 1
ATOM 8150 O O . LEU G 3 15 ? 182.663 178.232 123.121 1.00 217.90 14 LEU G O 1
ATOM 8152 N N . GLU G 3 16 ? 180.533 177.758 123.678 1.00 233.10 15 GLU G N 1
ATOM 8153 C CA . GLU G 3 16 ? 180.109 177.471 122.316 1.00 233.10 15 GLU G CA 1
ATOM 8154 C C . GLU G 3 16 ? 178.703 178.013 122.105 1.00 233.10 15 GLU G C 1
ATOM 8155 O O . GLU G 3 16 ? 177.950 178.235 123.056 1.00 233.10 15 GLU G O 1
ATOM 8157 N N . GLU G 3 17 ? 178.357 178.223 120.838 1.00 210.08 16 GLU G N 1
ATOM 8158 C CA . GLU G 3 17 ? 177.046 178.722 120.446 1.00 210.08 16 GLU G CA 1
ATOM 8159 C C . GLU G 3 17 ? 176.415 177.751 119.461 1.00 210.08 16 GLU G C 1
ATOM 8160 O O . GLU G 3 17 ? 177.068 177.317 118.506 1.00 210.08 16 GLU G O 1
ATOM 8162 N N . GLY G 3 18 ? 175.154 177.414 119.693 1.00 193.61 17 GLY G N 1
ATOM 8163 C CA . GLY G 3 18 ? 174.501 176.415 118.874 1.00 193.61 17 GLY G CA 1
ATOM 8164 C C . GLY G 3 18 ? 173.006 176.415 119.094 1.00 193.61 17 GLY G C 1
ATOM 8165 O O . GLY G 3 18 ? 172.442 177.338 119.683 1.00 193.61 17 GLY G O 1
ATOM 8166 N N . ILE G 3 19 ? 172.368 175.351 118.607 1.00 185.49 18 ILE G N 1
ATOM 8167 C CA . ILE G 3 19 ? 170.917 175.228 118.623 1.00 185.49 18 ILE G CA 1
ATOM 8168 C C . ILE G 3 19 ? 170.539 173.967 119.388 1.00 185.49 18 ILE G C 1
ATOM 8169 O O . ILE G 3 19 ? 171.333 173.036 119.539 1.00 185.49 18 ILE G O 1
ATOM 8171 N N . VAL G 3 20 ? 169.302 173.949 119.873 1.00 184.78 19 VAL G N 1
ATOM 8172 C CA . VAL G 3 20 ? 168.741 172.800 120.574 1.00 184.78 19 VAL G CA 1
ATOM 8173 C C . VAL G 3 20 ? 167.897 172.008 119.586 1.00 184.78 19 VAL G C 1
ATOM 8174 O O . VAL G 3 20 ? 166.884 172.505 119.081 1.00 184.78 19 VAL G O 1
ATOM 8176 N N . VAL G 3 21 ? 168.314 170.771 119.307 1.00 294.92 20 VAL G N 1
ATOM 8177 C CA . VAL G 3 21 ? 167.626 169.914 118.349 1.00 294.92 20 VAL G CA 1
ATOM 8178 C C . VAL G 3 21 ? 167.296 168.542 118.914 1.00 294.92 20 VAL G C 1
ATOM 8179 O O . VAL G 3 21 ? 166.704 167.723 118.209 1.00 294.92 20 VAL G O 1
ATOM 8181 N N . GLY G 3 22 ? 167.657 168.260 120.164 1.00 281.48 21 GLY G N 1
ATOM 8182 C CA . GLY G 3 22 ? 167.357 166.973 120.758 1.00 281.48 21 GLY G CA 1
ATOM 8183 C C . GLY G 3 22 ? 167.138 167.040 122.253 1.00 281.48 21 GLY G C 1
ATOM 8184 O O . GLY G 3 22 ? 167.972 167.578 122.988 1.00 281.48 21 GLY G O 1
ATOM 8185 N N . ARG G 3 23 ? 166.017 166.494 122.718 1.00 248.82 22 ARG G N 1
ATOM 8186 C CA . ARG G 3 23 ? 165.678 166.451 124.140 1.00 248.82 22 ARG G CA 1
ATOM 8187 C C . ARG G 3 23 ? 165.284 165.019 124.488 1.00 248.82 22 ARG G C 1
ATOM 8188 O O . ARG G 3 23 ? 164.164 164.589 124.198 1.00 248.82 22 ARG G O 1
ATOM 8190 N N . LYS G 3 24 ? 166.202 164.287 125.111 1.00 195.61 23 LYS G N 1
ATOM 8191 C CA . LYS G 3 24 ? 165.915 162.945 125.604 1.00 195.61 23 LYS G CA 1
ATOM 8192 C C . LYS G 3 24 ? 165.902 162.950 127.125 1.00 195.61 23 LYS G C 1
ATOM 8193 O O . LYS G 3 24 ? 166.970 163.073 127.746 1.00 195.61 23 LYS G O 1
ATOM 8195 N N . PRO G 3 25 ? 164.739 162.835 127.765 1.00 239.56 24 PRO G N 1
ATOM 8196 C CA . PRO G 3 25 ? 164.704 162.856 129.232 1.00 239.56 24 PRO G CA 1
ATOM 8197 C C . PRO G 3 25 ? 165.451 161.669 129.822 1.00 239.56 24 PRO G C 1
ATOM 8198 O O . PRO G 3 25 ? 165.405 160.556 129.295 1.00 239.56 24 PRO G O 1
ATOM 8200 N N . LEU G 3 26 ? 166.145 161.920 130.930 1.00 275.85 25 LEU G N 1
ATOM 8201 C CA . LEU G 3 26 ? 166.849 160.831 131.592 1.00 275.85 25 LEU G CA 1
ATOM 8202 C C . LEU G 3 26 ? 166.079 160.360 132.820 1.00 275.85 25 LEU G C 1
ATOM 8203 O O . LEU G 3 26 ? 165.520 161.183 133.554 1.00 275.85 25 LEU G O 1
ATOM 8205 N N . PRO G 3 27 ? 166.031 159.045 133.043 1.00 334.77 26 PRO G N 1
ATOM 8206 C CA . PRO G 3 27 ? 165.173 158.517 134.118 1.00 334.77 26 PRO G CA 1
ATOM 8207 C C . PRO G 3 27 ? 165.537 159.035 135.498 1.00 334.77 26 PRO G C 1
ATOM 8208 O O . PRO G 3 27 ? 164.667 159.092 136.377 1.00 334.77 26 PRO G O 1
ATOM 8210 N N . GLN G 3 28 ? 166.796 159.417 135.718 1.00 327.58 27 GLN G N 1
ATOM 8211 C CA . GLN G 3 28 ? 167.244 159.943 136.999 1.00 327.58 27 GLN G CA 1
ATOM 8212 C C . GLN G 3 28 ? 166.929 161.426 137.179 1.00 327.58 27 GLN G C 1
ATOM 8213 O O . GLN G 3 28 ? 167.507 162.065 138.066 1.00 327.58 27 GLN G O 1
ATOM 8215 N N . GLY G 3 29 ? 166.036 161.985 136.364 1.00 290.77 28 GLY G N 1
ATOM 8216 C CA . GLY G 3 29 ? 165.705 163.390 136.431 1.00 290.77 28 GLY G CA 1
ATOM 8217 C C . GLY G 3 29 ? 166.591 164.303 135.612 1.00 290.77 28 GLY G C 1
ATOM 8218 O O . GLY G 3 29 ? 166.301 165.502 135.522 1.00 290.77 28 GLY G O 1
ATOM 8219 N N . ASP G 3 30 ? 167.658 163.781 135.013 1.00 244.03 29 ASP G N 1
ATOM 8220 C CA . ASP G 3 30 ? 168.542 164.589 134.186 1.00 244.03 29 ASP G CA 1
ATOM 8221 C C . ASP G 3 30 ? 167.955 164.712 132.780 1.00 244.03 29 ASP G C 1
ATOM 8222 O O . ASP G 3 30 ? 166.826 164.290 132.510 1.00 244.03 29 ASP G O 1
ATOM 8224 N N . LEU G 3 31 ? 168.721 165.298 131.863 1.00 207.31 30 LEU G N 1
ATOM 8225 C CA . LEU G 3 31 ? 168.268 165.509 130.495 1.00 207.31 30 LEU G CA 1
ATOM 8226 C C . LEU G 3 31 ? 169.438 165.321 129.543 1.00 207.31 30 LEU G C 1
ATOM 8227 O O . LEU G 3 31 ? 170.529 165.846 129.786 1.00 207.31 30 LEU G O 1
ATOM 8229 N N . LEU G 3 32 ? 169.209 164.575 128.466 1.00 182.66 31 LEU G N 1
ATOM 8230 C CA . LEU G 3 32 ? 170.188 164.430 127.396 1.00 182.66 31 LEU G CA 1
ATOM 8231 C C . LEU G 3 32 ? 169.938 165.505 126.345 1.00 182.66 31 LEU G C 1
ATOM 8232 O O . LEU G 3 32 ? 168.835 165.597 125.795 1.00 182.66 31 LEU G O 1
ATOM 8234 N N . LEU G 3 33 ? 170.957 166.313 126.069 1.00 198.00 32 LEU G N 1
ATOM 8235 C CA . LEU G 3 33 ? 170.858 167.405 125.112 1.00 198.00 32 LEU G CA 1
ATOM 8236 C C . LEU G 3 33 ? 171.677 167.085 123.869 1.00 198.00 32 LEU G C 1
ATOM 8237 O O . LEU G 3 33 ? 172.784 166.548 123.962 1.00 198.00 32 LEU G O 1
ATOM 8239 N N . ARG G 3 34 ? 171.124 167.419 122.705 1.00 232.90 33 ARG G N 1
ATOM 8240 C CA . ARG G 3 34 ? 171.809 167.273 121.427 1.00 232.90 33 ARG G CA 1
ATOM 8241 C C . ARG G 3 34 ? 171.887 168.636 120.756 1.00 232.90 33 ARG G C 1
ATOM 8242 O O . ARG G 3 34 ? 170.854 169.272 120.517 1.00 232.90 33 ARG G O 1
ATOM 8244 N N . LEU G 3 35 ? 173.105 169.079 120.454 1.00 197.89 34 LEU G N 1
ATOM 8245 C CA . LEU G 3 35 ? 173.329 170.413 119.917 1.00 197.89 34 LEU G CA 1
ATOM 8246 C C . LEU G 3 35 ? 174.319 170.331 118.765 1.00 197.89 34 LEU G C 1
ATOM 8247 O O . LEU G 3 35 ? 175.135 169.410 118.683 1.00 197.89 34 LEU G O 1
ATOM 8249 N N . VAL G 3 36 ? 174.235 171.312 117.871 1.00 211.87 35 VAL G N 1
ATOM 8250 C CA . VAL G 3 36 ? 175.157 171.443 116.751 1.00 211.87 35 VAL G CA 1
ATOM 8251 C C . VAL G 3 36 ? 175.669 172.875 116.705 1.00 211.87 35 VAL G C 1
ATOM 8252 O O . VAL G 3 36 ? 174.895 173.827 116.844 1.00 211.87 35 VAL G O 1
ATOM 8254 N N . THR G 3 37 ? 176.976 173.025 116.508 1.00 231.32 36 THR G N 1
ATOM 8255 C CA . THR G 3 37 ? 177.593 174.340 116.390 1.00 231.32 36 THR G CA 1
ATOM 8256 C C . THR G 3 37 ? 178.194 174.498 114.999 1.00 231.32 36 THR G C 1
ATOM 8257 O O . THR G 3 37 ? 178.243 173.530 114.231 1.00 231.32 36 THR G O 1
ATOM 8259 N N . PRO G 3 38 ? 178.655 175.701 114.633 1.00 232.87 37 PRO G N 1
ATOM 8260 C CA . PRO G 3 38 ? 179.382 175.856 113.365 1.00 232.87 37 PRO G CA 1
ATOM 8261 C C . PRO G 3 38 ? 180.676 175.056 113.295 1.00 232.87 37 PRO G C 1
ATOM 8262 O O . PRO G 3 38 ? 181.337 175.033 112.252 1.00 232.87 37 PRO G O 1
ATOM 8264 N N . ARG G 3 39 ? 181.050 174.395 114.392 1.00 242.63 38 ARG G N 1
ATOM 8265 C CA . ARG G 3 39 ? 182.243 173.564 114.431 1.00 242.63 38 ARG G CA 1
ATOM 8266 C C . ARG G 3 39 ? 181.943 172.072 114.413 1.00 242.63 38 ARG G C 1
ATOM 8267 O O . ARG G 3 39 ? 182.882 171.273 114.322 1.00 242.63 38 ARG G O 1
ATOM 8269 N N . GLY G 3 40 ? 180.684 171.678 114.496 1.00 217.84 39 GLY G N 1
ATOM 8270 C CA . GLY G 3 40 ? 180.296 170.281 114.447 1.00 217.84 39 GLY G CA 1
ATOM 8271 C C . GLY G 3 40 ? 179.231 169.980 115.484 1.00 217.84 39 GLY G C 1
ATOM 8272 O O . GLY G 3 40 ? 179.013 170.728 116.435 1.00 217.84 39 GLY G O 1
ATOM 8273 N N . SER G 3 41 ? 178.552 168.852 115.292 1.00 177.37 40 SER G N 1
ATOM 8274 C CA . SER G 3 41 ? 177.524 168.426 116.226 1.00 177.37 40 SER G CA 1
ATOM 8275 C C . SER G 3 41 ? 178.154 167.865 117.498 1.00 177.37 40 SER G C 1
ATOM 8276 O O . SER G 3 41 ? 179.345 167.545 117.548 1.00 177.37 40 SER G O 1
ATOM 8278 N N . LEU G 3 42 ? 177.330 167.747 118.536 1.00 182.17 41 LEU G N 1
ATOM 8279 C CA . LEU G 3 42 ? 177.790 167.240 119.821 1.00 182.17 41 LEU G CA 1
ATOM 8280 C C . LEU G 3 42 ? 176.592 166.723 120.603 1.00 182.17 41 LEU G C 1
ATOM 8281 O O . LEU G 3 42 ? 175.440 167.027 120.284 1.00 182.17 41 LEU G O 1
ATOM 8283 N N . GLU G 3 43 ? 176.885 165.935 121.634 1.00 194.95 42 GLU G N 1
ATOM 8284 C CA . GLU G 3 43 ? 175.891 165.503 122.606 1.00 194.95 42 GLU G CA 1
ATOM 8285 C C . GLU G 3 43 ? 176.344 165.894 124.005 1.00 194.95 42 GLU G C 1
ATOM 8286 O O . GLU G 3 43 ? 177.525 165.769 124.344 1.00 194.95 42 GLU G O 1
ATOM 8288 N N . ALA G 3 44 ? 175.398 166.367 124.815 1.00 197.48 43 ALA G N 1
ATOM 8289 C CA . ALA G 3 44 ? 175.703 166.893 126.136 1.00 197.48 43 ALA G CA 1
ATOM 8290 C C . ALA G 3 44 ? 174.602 166.493 127.107 1.00 197.48 43 ALA G C 1
ATOM 8291 O O . ALA G 3 44 ? 173.499 166.111 126.707 1.00 197.48 43 ALA G O 1
ATOM 8293 N N . VAL G 3 45 ? 174.920 166.583 128.399 1.00 185.84 44 VAL G N 1
ATOM 8294 C CA . VAL G 3 45 ? 173.984 166.248 129.461 1.00 185.84 44 VAL G CA 1
ATOM 8295 C C . VAL G 3 45 ? 173.938 167.400 130.456 1.00 185.84 44 VAL G C 1
ATOM 8296 O O . VAL G 3 45 ? 174.865 168.207 130.555 1.00 185.84 44 VAL G O 1
ATOM 8298 N N . VAL G 3 46 ? 172.836 167.466 131.199 1.00 175.83 45 VAL G N 1
ATOM 8299 C CA . VAL G 3 46 ? 172.630 168.483 132.222 1.00 175.83 45 VAL G CA 1
ATOM 8300 C C . VAL G 3 46 ? 172.124 167.805 133.486 1.00 175.83 45 VAL G C 1
ATOM 8301 O O . VAL G 3 46 ? 171.349 166.845 133.420 1.00 175.83 45 VAL G O 1
ATOM 8303 N N . ARG G 3 47 ? 172.564 168.307 134.637 1.00 190.35 46 ARG G N 1
ATOM 8304 C CA . ARG G 3 47 ? 172.021 167.866 135.915 1.00 190.35 46 ARG G CA 1
ATOM 8305 C C . ARG G 3 47 ? 170.643 168.476 136.136 1.00 190.35 46 ARG G C 1
ATOM 8306 O O . ARG G 3 47 ? 170.454 169.684 135.958 1.00 190.35 46 ARG G O 1
ATOM 8308 N N . LYS G 3 48 ? 169.683 167.632 136.512 1.00 207.67 47 LYS G N 1
ATOM 8309 C CA . LYS G 3 48 ? 168.281 168.025 136.654 1.00 207.67 47 LYS G CA 1
ATOM 8310 C C . LYS G 3 48 ? 167.722 168.565 135.341 1.00 207.67 47 LYS G C 1
ATOM 8311 O O . LYS G 3 48 ? 167.179 169.670 135.295 1.00 207.67 47 LYS G O 1
ATOM 8313 N N . LEU G 3 59 ? 166.977 177.038 127.295 1.00 102.47 58 LEU G N 1
ATOM 8314 C CA . LEU G 3 59 ? 167.355 175.665 126.982 1.00 102.47 58 LEU G CA 1
ATOM 8315 C C . LEU G 3 59 ? 166.190 174.906 126.354 1.00 102.47 58 LEU G C 1
ATOM 8316 O O . LEU G 3 59 ? 166.261 173.692 126.159 1.00 102.47 58 LEU G O 1
ATOM 8318 N N . SER G 3 60 ? 165.118 175.630 126.044 1.00 123.04 59 SER G N 1
ATOM 8319 C CA . SER G 3 60 ? 163.967 175.029 125.390 1.00 123.04 59 SER G CA 1
ATOM 8320 C C . SER G 3 60 ? 164.309 174.639 123.952 1.00 123.04 59 SER G C 1
ATOM 8321 O O . SER G 3 60 ? 165.329 175.046 123.389 1.00 123.04 59 SER G O 1
ATOM 8323 N N . LEU G 3 61 ? 163.433 173.830 123.361 1.00 108.95 60 LEU G N 1
ATOM 8324 C CA . LEU G 3 61 ? 163.705 173.250 122.053 1.00 108.95 60 LEU G CA 1
ATOM 8325 C C . LEU G 3 61 ? 163.760 174.334 120.982 1.00 108.95 60 LEU G C 1
ATOM 8326 O O . LEU G 3 61 ? 162.985 175.296 121.009 1.00 108.95 60 LEU G O 1
ATOM 8328 N N . PHE G 3 62 ? 164.704 174.182 120.050 1.00 135.16 61 PHE G N 1
ATOM 8329 C CA . PHE G 3 62 ? 164.797 175.009 118.847 1.00 135.16 61 PHE G CA 1
ATOM 8330 C C . PHE G 3 62 ? 165.199 176.446 119.166 1.00 135.16 61 PHE G C 1
ATOM 8331 O O . PHE G 3 62 ? 164.816 177.376 118.455 1.00 135.16 61 PHE G O 1
ATOM 8333 N N . HIS G 3 63 ? 165.969 176.641 120.232 1.00 140.64 62 HIS G N 1
ATOM 8334 C CA . HIS G 3 63 ? 166.420 177.961 120.651 1.00 140.64 62 HIS G CA 1
ATOM 8335 C C . HIS G 3 63 ? 167.913 178.097 120.386 1.00 140.64 62 HIS G C 1
ATOM 8336 O O . HIS G 3 63 ? 168.700 177.229 120.779 1.00 140.64 62 HIS G O 1
ATOM 8338 N N . HIS G 3 64 ? 168.295 179.184 119.721 1.00 136.25 63 HIS G N 1
ATOM 8339 C CA . HIS G 3 64 ? 169.705 179.514 119.531 1.00 136.25 63 HIS G CA 1
ATOM 8340 C C . HIS G 3 64 ? 170.309 179.939 120.863 1.00 136.25 63 HIS G C 1
ATOM 8341 O O . HIS G 3 64 ? 169.959 180.993 121.404 1.00 136.25 63 HIS G O 1
ATOM 8343 N N . VAL G 3 65 ? 171.218 179.125 121.395 1.00 177.57 64 VAL G N 1
ATOM 8344 C CA . VAL G 3 65 ? 171.723 179.286 122.751 1.00 177.57 64 VAL G CA 1
ATOM 8345 C C . VAL G 3 65 ? 173.244 179.268 122.712 1.00 177.57 64 VAL G C 1
ATOM 8346 O O . VAL G 3 65 ? 173.846 178.543 121.912 1.00 177.57 64 VAL G O 1
ATOM 8348 N N . ARG G 3 66 ? 173.862 180.067 123.577 1.00 231.49 65 ARG G N 1
ATOM 8349 C CA . ARG G 3 66 ? 175.300 180.027 123.811 1.00 231.49 65 ARG G CA 1
ATOM 8350 C C . ARG G 3 66 ? 175.562 179.365 125.157 1.00 231.49 65 ARG G C 1
ATOM 8351 O O . ARG G 3 66 ? 175.030 179.805 126.182 1.00 231.49 65 ARG G O 1
ATOM 8353 N N . PHE G 3 67 ? 176.378 178.313 125.151 1.00 252.90 66 PHE G N 1
ATOM 8354 C CA . PHE G 3 67 ? 176.517 177.436 126.303 1.00 252.90 66 PHE G CA 1
ATOM 8355 C C . PHE G 3 67 ? 177.984 177.088 126.502 1.00 252.90 66 PHE G C 1
ATOM 8356 O O . PHE G 3 67 ? 178.775 177.094 125.554 1.00 252.90 66 PHE G O 1
ATOM 8358 N N . GLN G 3 68 ? 178.340 176.784 127.747 1.00 244.00 67 GLN G N 1
ATOM 8359 C CA . GLN G 3 68 ? 179.691 176.380 128.112 1.00 244.00 67 GLN G CA 1
ATOM 8360 C C . GLN G 3 68 ? 179.671 174.918 128.536 1.00 244.00 67 GLN G C 1
ATOM 8361 O O . GLN G 3 68 ? 178.917 174.539 129.439 1.00 244.00 67 GLN G O 1
ATOM 8363 N N . LEU G 3 69 ? 180.497 174.103 127.887 1.00 253.55 68 LEU G N 1
ATOM 8364 C CA . LEU G 3 69 ? 180.514 172.664 128.108 1.00 253.55 68 LEU G CA 1
ATOM 8365 C C . LEU G 3 69 ? 181.709 172.283 128.972 1.00 253.55 68 LEU G C 1
ATOM 8366 O O . LEU G 3 69 ? 182.801 172.838 128.821 1.00 253.55 68 LEU G O 1
ATOM 8368 N N . TYR G 3 70 ? 181.493 171.331 129.877 1.00 252.14 69 TYR G N 1
ATOM 8369 C CA . TYR G 3 70 ? 182.555 170.780 130.708 1.00 252.14 69 TYR G CA 1
ATOM 8370 C C . TYR G 3 70 ? 182.555 169.266 130.577 1.00 252.14 69 TYR G C 1
ATOM 8371 O O . TYR G 3 70 ? 181.503 168.629 130.695 1.00 252.14 69 TYR G O 1
ATOM 8373 N N . ALA G 3 71 ? 183.730 168.694 130.334 1.00 221.79 70 ALA G N 1
ATOM 8374 C CA . ALA G 3 71 ? 183.864 167.250 130.188 1.00 221.79 70 ALA G CA 1
ATOM 8375 C C . ALA G 3 71 ? 185.053 166.729 130.989 1.00 221.79 70 ALA G C 1
ATOM 8376 O O . ALA G 3 71 ? 185.233 167.084 132.155 1.00 221.79 70 ALA G O 1
ATOM 8378 N N . LEU G 3 76 ? 180.156 161.929 128.014 1.00 180.03 75 LEU G N 1
ATOM 8379 C CA . LEU G 3 76 ? 179.380 163.055 127.510 1.00 180.03 75 LEU G CA 1
ATOM 8380 C C . LEU G 3 76 ? 179.668 164.321 128.310 1.00 180.03 75 LEU G C 1
ATOM 8381 O O . LEU G 3 76 ? 179.686 164.291 129.541 1.00 180.03 75 LEU G O 1
ATOM 8383 N N . PRO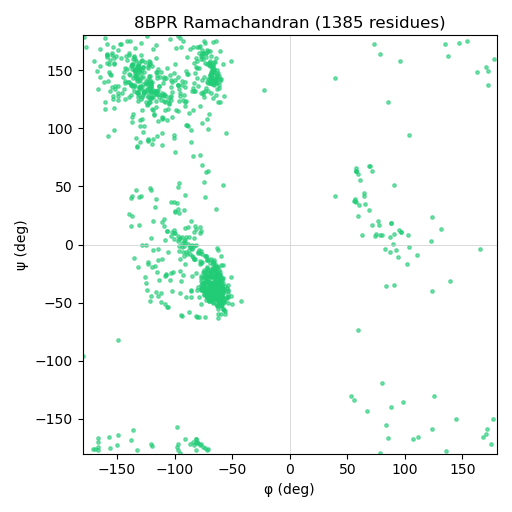 G 3 77 ? 179.905 165.429 127.609 1.00 221.34 76 PRO G N 1
ATOM 8384 C CA . PRO G 3 77 ? 180.157 166.696 128.306 1.00 221.34 76 PRO G CA 1
ATOM 8385 C C . PRO G 3 77 ? 178.946 167.135 129.115 1.00 221.34 76 PRO G C 1
ATOM 8386 O O . PRO G 3 77 ? 177.799 166.938 128.711 1.00 221.34 76 PRO G O 1
ATOM 8388 N N . THR G 3 78 ? 179.215 167.737 130.270 1.00 234.27 77 THR G N 1
ATOM 8389 C CA . THR G 3 78 ? 178.173 168.222 131.167 1.00 234.27 77 THR G CA 1
ATOM 8390 C C . THR G 3 78 ? 178.088 169.739 131.055 1.00 234.27 77 THR G C 1
ATOM 8391 O O . THR G 3 78 ? 179.078 170.440 131.293 1.00 234.27 77 THR G O 1
ATOM 8393 N N . LEU G 3 79 ? 176.911 170.240 130.691 1.00 211.39 78 LEU G N 1
ATOM 8394 C CA . LEU G 3 79 ? 176.723 171.675 130.539 1.00 211.39 78 LEU G CA 1
ATOM 8395 C C . LEU G 3 79 ? 176.775 172.368 131.894 1.00 211.39 78 LEU G C 1
ATOM 8396 O O . LEU G 3 79 ? 176.253 171.862 132.892 1.00 211.39 78 LEU G O 1
ATOM 8398 N N . THR G 3 80 ? 177.412 173.538 131.926 1.00 233.40 79 THR G N 1
ATOM 8399 C CA . THR G 3 80 ? 177.542 174.332 133.142 1.00 233.40 79 THR G CA 1
ATOM 8400 C C . THR G 3 80 ? 176.744 175.625 133.089 1.00 233.40 79 THR G C 1
ATOM 8401 O O . THR G 3 80 ? 176.003 175.934 134.027 1.00 233.40 79 THR G O 1
ATOM 8403 N N . GLN G 3 81 ? 176.875 176.393 132.010 1.00 252.36 80 GLN G N 1
ATOM 8404 C CA . GLN G 3 81 ? 176.190 177.669 131.869 1.00 252.36 80 GLN G CA 1
ATOM 8405 C C . GLN G 3 81 ? 175.508 177.738 130.510 1.00 252.36 80 GLN G C 1
ATOM 8406 O O . GLN G 3 81 ? 175.969 177.140 129.535 1.00 252.36 80 GLN G O 1
ATOM 8408 N N . ALA G 3 82 ? 174.400 178.474 130.459 1.00 263.15 81 ALA G N 1
ATOM 8409 C CA . ALA G 3 82 ? 173.619 178.626 129.241 1.00 263.15 81 ALA G CA 1
ATOM 8410 C C . ALA G 3 82 ? 173.074 180.044 129.168 1.00 263.15 81 ALA G C 1
ATOM 8411 O O . ALA G 3 82 ? 172.629 180.598 130.176 1.00 263.15 81 ALA G O 1
ATOM 8413 N N . GLU G 3 83 ? 173.111 180.623 127.969 1.00 274.21 82 GLU G N 1
ATOM 8414 C CA . GLU G 3 83 ? 172.615 181.972 127.732 1.00 274.21 82 GLU G CA 1
ATOM 8415 C C . GLU G 3 83 ? 171.640 181.949 126.566 1.00 274.21 82 GLU G C 1
ATOM 8416 O O . GLU G 3 83 ? 171.959 181.423 125.496 1.00 274.21 82 GLU G O 1
ATOM 8418 N N . LEU G 3 84 ? 170.457 182.522 126.776 1.00 281.73 83 LEU G N 1
ATOM 8419 C CA . LEU G 3 84 ? 169.439 182.573 125.736 1.00 281.73 83 LEU G CA 1
ATOM 8420 C C . LEU G 3 84 ? 169.692 183.758 124.815 1.00 281.73 83 LEU G C 1
ATOM 8421 O O . LEU G 3 84 ? 169.970 184.869 125.279 1.00 281.73 83 LEU G O 1
ATOM 8423 N N . LEU G 3 85 ? 169.597 183.521 123.506 1.00 247.88 84 LEU G N 1
ATOM 8424 C CA . LEU G 3 85 ? 169.812 184.562 122.513 1.00 247.88 84 LEU G CA 1
ATOM 8425 C C . LEU G 3 85 ? 168.597 184.844 121.642 1.00 247.88 84 LEU G C 1
ATOM 8426 O O . LEU G 3 85 ? 168.645 185.777 120.833 1.00 247.88 84 LEU G O 1
ATOM 8428 N N . GLY G 3 86 ? 167.517 184.077 121.779 1.00 187.98 85 GLY G N 1
ATOM 8429 C CA . GLY G 3 86 ? 166.312 184.334 121.016 1.00 187.98 85 GLY G CA 1
ATOM 8430 C C . GLY G 3 86 ? 165.276 183.236 121.139 1.00 187.98 85 GLY G C 1
ATOM 8431 O O . GLY G 3 86 ? 165.616 182.075 121.389 1.00 187.98 85 GLY G O 1
ATOM 8432 N N . ARG G 3 87 ? 164.004 183.590 120.965 1.00 126.62 86 ARG G N 1
ATOM 8433 C CA . ARG G 3 87 ? 162.907 182.636 121.016 1.00 126.62 86 ARG G CA 1
ATOM 8434 C C . ARG G 3 87 ? 162.094 182.728 119.735 1.00 126.62 86 ARG G C 1
ATOM 8435 O O . ARG G 3 87 ? 161.839 183.824 119.228 1.00 126.62 86 ARG G O 1
ATOM 8437 N N . LEU G 3 88 ? 161.689 181.570 119.216 1.00 107.68 87 LEU G N 1
ATOM 8438 C CA . LEU G 3 88 ? 160.806 181.491 118.052 1.00 107.68 87 LEU G CA 1
ATOM 8439 C C . LEU G 3 88 ? 159.394 181.204 118.553 1.00 107.68 87 LEU G C 1
ATOM 8440 O O . LEU G 3 88 ? 158.995 180.051 118.719 1.00 107.68 87 LEU G O 1
ATOM 8442 N N . HIS G 3 89 ? 158.632 182.273 118.801 1.00 82.59 88 HIS G N 1
ATOM 8443 C CA . HIS G 3 89 ? 157.355 182.128 119.489 1.00 82.59 88 HIS G CA 1
ATOM 8444 C C . HIS G 3 89 ? 156.324 181.413 118.625 1.00 82.59 88 HIS G C 1
ATOM 8445 O O . HIS G 3 89 ? 155.417 180.762 119.157 1.00 82.59 88 HIS G O 1
ATOM 8447 N N . GLY G 3 90 ? 156.445 181.518 117.305 1.00 135.66 89 GLY G N 1
ATOM 8448 C CA . GLY G 3 90 ? 155.442 181.015 116.389 1.00 135.66 89 GLY G CA 1
ATOM 8449 C C . GLY G 3 90 ? 155.499 179.534 116.098 1.00 135.66 89 GLY G C 1
ATOM 8450 O O . GLY G 3 90 ? 154.672 179.031 115.334 1.00 135.66 89 GLY G O 1
ATOM 8451 N N . LEU G 3 91 ? 156.454 178.814 116.687 1.00 134.55 90 LEU G N 1
ATOM 8452 C CA . LEU G 3 91 ? 156.625 177.394 116.407 1.00 134.55 90 LEU G CA 1
ATOM 8453 C C . LEU G 3 91 ? 155.593 176.515 117.101 1.00 134.55 90 LEU G C 1
ATOM 8454 O O . LEU G 3 91 ? 155.573 175.305 116.856 1.00 134.55 90 LEU G O 1
ATOM 8456 N N . GLU G 3 92 ? 154.741 177.087 117.955 1.00 151.81 91 GLU G N 1
ATOM 8457 C CA . GLU G 3 92 ? 153.796 176.290 118.729 1.00 151.81 91 GLU G CA 1
ATOM 8458 C C . GLU G 3 92 ? 152.707 175.654 117.873 1.00 151.81 91 GLU G C 1
ATOM 8459 O O . GLU G 3 92 ? 151.983 174.787 118.373 1.00 151.81 91 GLU G O 1
ATOM 8461 N N . ALA G 3 93 ? 152.565 176.067 116.617 1.00 156.60 92 ALA G N 1
ATOM 8462 C CA . ALA G 3 93 ? 151.586 175.446 115.739 1.00 156.60 92 ALA G CA 1
ATOM 8463 C C . ALA G 3 93 ? 151.939 173.976 115.518 1.00 156.60 92 ALA G C 1
ATOM 8464 O O . ALA G 3 93 ? 153.118 173.640 115.357 1.00 156.60 92 ALA G O 1
ATOM 8466 N N . PRO G 3 94 ? 150.947 173.075 115.517 1.00 147.07 93 PRO G N 1
ATOM 8467 C CA . PRO G 3 94 ? 151.245 171.639 115.403 1.00 147.07 93 PRO G CA 1
ATOM 8468 C C . PRO G 3 94 ? 152.022 171.284 114.145 1.00 147.07 93 PRO G C 1
ATOM 8469 O O . PRO G 3 94 ? 153.095 170.673 114.218 1.00 147.07 93 PRO G O 1
ATOM 8471 N N . ARG G 3 95 ? 151.481 171.656 112.982 1.00 154.71 94 ARG G N 1
ATOM 8472 C CA . ARG G 3 95 ? 152.158 171.367 111.721 1.00 154.71 94 ARG G CA 1
ATOM 8473 C C . ARG G 3 95 ? 153.503 172.078 111.641 1.00 154.71 94 ARG G C 1
ATOM 8474 O O . ARG G 3 95 ? 154.492 171.501 111.170 1.00 154.71 94 ARG G O 1
ATOM 8476 N N . ARG G 3 96 ? 153.554 173.338 112.078 1.00 188.88 95 ARG G N 1
ATOM 8477 C CA . ARG G 3 96 ? 154.817 174.071 112.076 1.00 188.88 95 ARG G CA 1
ATOM 8478 C C . ARG G 3 96 ? 155.840 173.413 112.993 1.00 188.88 95 ARG G C 1
ATOM 8479 O O . ARG G 3 96 ? 157.021 173.312 112.644 1.00 188.88 95 ARG G O 1
ATOM 8481 N N . PHE G 3 97 ? 155.406 172.959 114.173 1.00 166.19 96 PHE G N 1
ATOM 8482 C CA . PHE G 3 97 ? 156.318 172.266 115.078 1.00 166.19 96 PHE G CA 1
ATOM 8483 C C . PHE G 3 97 ? 156.822 170.966 114.465 1.00 166.19 96 PHE G C 1
ATOM 8484 O O . PHE G 3 97 ? 158.008 170.635 114.584 1.00 166.19 96 PHE G O 1
ATOM 8486 N N . LEU G 3 98 ? 155.935 170.215 113.808 1.00 150.91 97 LEU G N 1
ATOM 8487 C CA . LEU G 3 98 ? 156.352 168.978 113.156 1.00 150.91 97 LEU G CA 1
ATOM 8488 C C . LEU G 3 98 ? 157.373 169.252 112.058 1.00 150.91 97 LEU G C 1
ATOM 8489 O O . LEU G 3 98 ? 158.377 168.539 111.938 1.00 150.91 97 LEU G O 1
ATOM 8491 N N . LEU G 3 99 ? 157.130 170.280 111.244 1.00 161.66 98 LEU G N 1
ATOM 8492 C CA . LEU G 3 99 ? 158.059 170.609 110.167 1.00 161.66 98 LEU G CA 1
ATOM 8493 C C . LEU G 3 99 ? 159.399 171.078 110.720 1.00 161.66 98 LEU G C 1
ATOM 8494 O O . LEU G 3 99 ? 160.456 170.735 110.176 1.00 161.66 98 LEU G O 1
ATOM 8496 N N . ALA G 3 100 ? 159.377 171.866 111.798 1.00 197.11 99 ALA G N 1
ATOM 8497 C CA . ALA G 3 100 ? 160.621 172.301 112.422 1.00 197.11 99 ALA G CA 1
ATOM 8498 C C . ALA G 3 100 ? 161.398 171.122 112.992 1.00 197.11 99 ALA G C 1
ATOM 8499 O O . ALA G 3 100 ? 162.628 171.069 112.881 1.00 197.11 99 ALA G O 1
ATOM 8501 N N . ALA G 3 101 ? 160.700 170.169 113.616 1.00 210.52 100 ALA G N 1
ATOM 8502 C CA . ALA G 3 101 ? 161.371 168.974 114.120 1.00 210.52 100 ALA G CA 1
ATOM 8503 C C . ALA G 3 101 ? 161.975 168.158 112.984 1.00 210.52 100 ALA G C 1
ATOM 8504 O O . ALA G 3 101 ? 163.099 167.656 113.101 1.00 210.52 100 ALA G O 1
ATOM 8506 N N . PHE G 3 102 ? 161.239 168.013 111.878 1.00 193.49 101 PHE G N 1
ATOM 8507 C CA . PHE G 3 102 ? 161.780 167.349 110.695 1.00 193.49 101 PHE G CA 1
ATOM 8508 C C . PHE G 3 102 ? 163.058 168.032 110.222 1.00 193.49 101 PHE G C 1
ATOM 8509 O O . PHE G 3 102 ? 164.074 167.372 109.964 1.00 193.49 101 PHE G O 1
ATOM 8511 N N . LEU G 3 103 ? 163.011 169.359 110.078 1.00 196.18 102 LEU G N 1
ATOM 8512 C CA . LEU G 3 103 ? 164.170 170.102 109.593 1.00 196.18 102 LEU G CA 1
ATOM 8513 C C . LEU G 3 103 ? 165.356 169.939 110.535 1.00 196.18 102 LEU G C 1
ATOM 8514 O O . LEU G 3 103 ? 166.489 169.732 110.088 1.00 196.18 102 LEU G O 1
ATOM 8516 N N . ALA G 3 104 ? 165.112 170.030 111.845 1.00 206.79 103 ALA G N 1
ATOM 8517 C CA . ALA G 3 104 ? 166.196 169.910 112.813 1.00 206.79 103 ALA G CA 1
ATOM 8518 C C . ALA G 3 104 ? 166.807 168.515 112.780 1.00 206.79 103 ALA G C 1
ATOM 8519 O O . ALA G 3 104 ? 168.032 168.367 112.850 1.00 206.79 103 ALA G O 1
ATOM 8521 N N . GLU G 3 105 ? 165.968 167.479 112.688 1.00 187.09 104 GLU G N 1
ATOM 8522 C CA . GLU G 3 105 ? 166.484 166.116 112.643 1.00 187.09 104 GLU G CA 1
ATOM 8523 C C . GLU G 3 105 ? 167.306 165.883 111.382 1.00 187.09 104 GLU G C 1
ATOM 8524 O O . GLU G 3 105 ? 168.381 165.273 111.436 1.00 187.09 104 GLU G O 1
ATOM 8526 N N . LEU G 3 106 ? 166.813 166.358 110.233 1.00 216.82 105 LEU G N 1
ATOM 8527 C CA . LEU G 3 106 ? 167.576 166.227 108.995 1.00 216.82 105 LEU G CA 1
ATOM 8528 C C . LEU G 3 106 ? 168.899 166.979 109.082 1.00 216.82 105 LEU G C 1
ATOM 8529 O O . LEU G 3 106 ? 169.931 166.492 108.604 1.00 216.82 105 LEU G O 1
ATOM 8531 N N . ALA G 3 107 ? 168.886 168.174 109.678 1.00 232.90 106 ALA G N 1
ATOM 8532 C CA . ALA G 3 107 ? 170.119 168.937 109.852 1.00 232.90 106 ALA G CA 1
ATOM 8533 C C . ALA G 3 107 ? 171.113 168.175 110.719 1.00 232.90 106 ALA G C 1
ATOM 8534 O O . ALA G 3 107 ? 172.302 168.086 110.392 1.00 232.90 106 ALA G O 1
ATOM 8536 N N . TYR G 3 108 ? 170.637 167.619 111.836 1.00 223.55 107 TYR G N 1
ATOM 8537 C CA . TYR G 3 108 ? 171.516 166.884 112.740 1.00 223.55 107 TYR G CA 1
ATOM 8538 C C . TYR G 3 108 ? 172.098 165.651 112.063 1.00 223.55 107 TYR G C 1
ATOM 8539 O O . TYR G 3 108 ? 173.287 165.350 112.223 1.00 223.55 107 TYR G O 1
ATOM 8541 N N . ARG G 3 109 ? 171.277 164.919 111.306 1.00 225.89 108 ARG G N 1
ATOM 8542 C CA . ARG G 3 109 ? 171.786 163.761 110.581 1.00 225.89 108 ARG G CA 1
ATOM 8543 C C . ARG G 3 109 ? 172.754 164.158 109.473 1.00 225.89 108 ARG G C 1
ATOM 8544 O O . ARG G 3 109 ? 173.554 163.323 109.037 1.00 225.89 108 ARG G O 1
ATOM 8546 N N . LEU G 3 110 ? 172.698 165.406 109.013 1.00 245.10 109 LEU G N 1
ATOM 8547 C CA . LEU G 3 110 ? 173.624 165.933 108.021 1.00 245.10 109 LEU G CA 1
ATOM 8548 C C . LEU G 3 110 ? 174.685 166.839 108.635 1.00 245.10 109 LEU G C 1
ATOM 8549 O O . LEU G 3 110 ? 175.451 167.468 107.898 1.00 245.10 109 LEU G O 1
ATOM 8551 N N . ALA G 3 111 ? 174.748 166.920 109.965 1.00 251.71 110 ALA G N 1
ATOM 8552 C CA . ALA G 3 111 ? 175.618 167.872 110.655 1.00 251.71 110 ALA G CA 1
ATOM 8553 C C . ALA G 3 111 ? 177.025 167.290 110.764 1.00 251.71 110 ALA G C 1
ATOM 8554 O O . ALA G 3 111 ? 177.468 166.823 111.816 1.00 251.71 110 ALA G O 1
ATOM 8556 N N . SER G 3 112 ? 177.739 167.324 109.642 1.00 277.44 111 SER G N 1
ATOM 8557 C CA . SER G 3 112 ? 179.154 166.993 109.669 1.00 277.44 111 SER G CA 1
ATOM 8558 C C . SER G 3 112 ? 179.963 168.209 110.115 1.00 277.44 111 SER G C 1
ATOM 8559 O O . SER G 3 112 ? 179.583 169.351 109.840 1.00 277.44 111 SER G O 1
ATOM 8561 N N . PRO G 3 113 ? 181.078 167.990 110.819 1.00 280.42 112 PRO G N 1
ATOM 8562 C CA . PRO G 3 113 ? 181.888 169.140 111.262 1.00 280.42 112 PRO G CA 1
ATOM 8563 C C . PRO G 3 113 ? 182.387 170.010 110.122 1.00 280.42 112 PRO G C 1
ATOM 8564 O O . PRO G 3 113 ? 182.458 171.237 110.273 1.00 280.42 112 PRO G O 1
ATOM 8566 N N . GLU G 3 114 ? 182.741 169.412 108.983 1.00 291.07 113 GLU G N 1
ATOM 8567 C CA . GLU G 3 114 ? 183.191 170.206 107.844 1.00 291.07 113 GLU G CA 1
ATOM 8568 C C . GLU G 3 114 ? 182.060 171.054 107.275 1.00 291.07 113 GLU G C 1
ATOM 8569 O O . GLU G 3 114 ? 182.262 172.228 106.944 1.00 291.07 113 GLU G O 1
ATOM 8571 N N . ALA G 3 115 ? 180.864 170.477 107.156 1.00 294.98 114 ALA G N 1
ATOM 8572 C CA . ALA G 3 115 ? 179.709 171.191 106.626 1.00 294.98 114 ALA G CA 1
ATOM 8573 C C . ALA G 3 115 ? 179.002 172.053 107.664 1.00 294.98 114 ALA G C 1
ATOM 8574 O O . ALA G 3 115 ? 178.154 172.865 107.284 1.00 294.98 114 ALA G O 1
ATOM 8576 N N . ALA G 3 116 ? 179.316 171.885 108.950 1.00 283.20 115 ALA G N 1
ATOM 8577 C CA . ALA G 3 116 ? 178.650 172.636 110.014 1.00 283.20 115 ALA G CA 1
ATOM 8578 C C . ALA G 3 116 ? 178.690 174.147 109.823 1.00 283.20 115 ALA G C 1
ATOM 8579 O O . ALA G 3 116 ? 177.647 174.797 110.006 1.00 283.20 115 ALA G O 1
ATOM 8581 N N . PRO G 3 117 ? 179.821 174.762 109.466 1.00 262.96 116 PRO G N 1
ATOM 8582 C CA . PRO G 3 117 ? 179.821 176.215 109.226 1.00 262.96 116 PRO G CA 1
ATOM 8583 C C . PRO G 3 117 ? 178.895 176.652 108.107 1.00 262.96 116 PRO G C 1
ATOM 8584 O O . PRO G 3 117 ? 178.470 177.814 108.092 1.00 262.96 116 PRO G O 1
ATOM 8586 N N . ARG G 3 118 ? 178.567 175.764 107.171 1.00 286.51 117 ARG G N 1
ATOM 8587 C CA . ARG G 3 118 ? 177.621 176.073 106.108 1.00 286.51 117 ARG G CA 1
ATOM 8588 C C . ARG G 3 118 ? 176.184 175.833 106.560 1.00 286.51 117 ARG G C 1
ATOM 8589 O O . ARG G 3 118 ? 175.302 176.660 106.308 1.00 286.51 117 ARG G O 1
ATOM 8591 N N . ILE G 3 119 ? 175.942 174.703 107.227 1.00 287.29 118 ILE G N 1
ATOM 8592 C CA . ILE G 3 119 ? 174.582 174.319 107.585 1.00 287.29 118 ILE G CA 1
ATOM 8593 C C . ILE G 3 119 ? 174.028 175.234 108.671 1.00 287.29 118 ILE G C 1
ATOM 8594 O O . ILE G 3 119 ? 172.837 175.565 108.664 1.00 287.29 118 ILE G O 1
ATOM 8596 N N . TYR G 3 120 ? 174.867 175.639 109.629 1.00 271.28 119 TYR G N 1
ATOM 8597 C CA . TYR G 3 120 ? 174.367 176.403 110.772 1.00 271.28 119 TYR G CA 1
ATOM 8598 C C . TYR G 3 120 ? 173.684 177.696 110.351 1.00 271.28 119 TYR G C 1
ATOM 8599 O O . TYR G 3 120 ? 172.547 177.943 110.793 1.00 271.28 119 TYR G O 1
ATOM 8601 N N . PRO G 3 121 ? 174.297 178.557 109.533 1.00 266.62 120 PRO G N 1
ATOM 8602 C CA . PRO G 3 121 ? 173.553 179.725 109.036 1.00 266.62 120 PRO G CA 1
ATOM 8603 C C . PRO G 3 121 ? 172.340 179.341 108.208 1.00 266.62 120 PRO G C 1
ATOM 8604 O O . PRO G 3 121 ? 171.299 180.003 108.295 1.00 266.62 120 PRO G O 1
ATOM 8606 N N . LEU G 3 122 ? 172.445 178.273 107.413 1.00 262.06 121 LEU G N 1
ATOM 8607 C CA . LEU G 3 122 ? 171.285 177.779 106.680 1.00 262.06 121 LEU G CA 1
ATOM 8608 C C . LEU G 3 122 ? 170.199 177.300 107.633 1.00 262.06 121 LEU G C 1
ATOM 8609 O O . LEU G 3 122 ? 169.009 177.550 107.408 1.00 262.06 121 LEU G O 1
ATOM 8611 N N . LEU G 3 123 ? 170.594 176.602 108.702 1.00 242.86 122 LEU G N 1
ATOM 8612 C CA . LEU G 3 123 ? 169.637 176.179 109.721 1.00 242.86 122 LEU G CA 1
ATOM 8613 C C . LEU G 3 123 ? 168.904 177.376 110.312 1.00 242.86 122 LEU G C 1
ATOM 8614 O O . LEU G 3 123 ? 167.671 177.377 110.419 1.00 242.86 122 LEU G O 1
ATOM 8616 N N . VAL G 3 124 ? 169.657 178.400 110.724 1.00 208.81 123 VAL G N 1
ATOM 8617 C CA . VAL G 3 124 ? 169.048 179.573 111.348 1.00 208.81 123 VAL G CA 1
ATOM 8618 C C . VAL G 3 124 ? 168.117 180.275 110.368 1.00 208.81 123 VAL G C 1
ATOM 8619 O O . VAL G 3 124 ? 167.012 180.697 110.732 1.00 208.81 123 VAL G O 1
ATOM 8621 N N . SER G 3 125 ? 168.551 180.424 109.112 1.00 223.06 124 SER G N 1
ATOM 8622 C CA . SER G 3 125 ? 167.724 181.099 108.117 1.00 223.06 124 SER G CA 1
ATOM 8623 C C . SER G 3 125 ? 166.437 180.326 107.857 1.00 223.06 124 SER G C 1
ATOM 8624 O O . SER G 3 125 ? 165.357 180.919 107.756 1.00 223.06 124 SER G O 1
ATOM 8626 N N . GLY G 3 126 ? 166.532 178.998 107.746 1.00 204.71 125 GLY G N 1
ATOM 8627 C CA . GLY G 3 126 ? 165.339 178.195 107.541 1.00 204.71 125 GLY G CA 1
ATOM 8628 C C . GLY G 3 126 ? 164.384 178.263 108.715 1.00 204.71 125 GLY G C 1
ATOM 8629 O O . GLY G 3 126 ? 163.165 178.333 108.534 1.00 204.71 125 GLY G O 1
ATOM 8630 N N . LEU G 3 127 ? 164.922 178.229 109.938 1.00 175.24 126 LEU G N 1
ATOM 8631 C CA . LEU G 3 127 ? 164.071 178.346 111.117 1.00 175.24 126 LEU G CA 1
ATOM 8632 C C . LEU G 3 127 ? 163.372 179.699 111.155 1.00 175.24 126 LEU G C 1
ATOM 8633 O O . LEU G 3 127 ? 162.170 179.776 111.438 1.00 175.24 126 LEU G O 1
ATOM 8635 N N . ARG G 3 128 ? 164.103 180.776 110.857 1.00 164.68 127 ARG G N 1
ATOM 8636 C CA . ARG G 3 128 ? 163.490 182.100 110.814 1.00 164.68 127 ARG G CA 1
ATOM 8637 C C . ARG G 3 128 ? 162.404 182.167 109.748 1.00 164.68 127 ARG G C 1
ATOM 8638 O O . ARG G 3 128 ? 161.330 182.740 109.976 1.00 164.68 127 ARG G O 1
ATOM 8640 N N . GLY G 3 129 ? 162.666 181.586 108.575 1.00 177.76 128 GLY G N 1
ATOM 8641 C CA . GLY G 3 129 ? 161.672 181.603 107.514 1.00 177.76 128 GLY G CA 1
ATOM 8642 C C . GLY G 3 129 ? 160.413 180.850 107.895 1.00 177.76 128 GLY G C 1
ATOM 8643 O O . GLY G 3 129 ? 159.298 181.336 107.695 1.00 177.76 128 GLY G O 1
ATOM 8644 N N . ILE G 3 130 ? 160.575 179.651 108.460 1.00 133.69 129 ILE G N 1
ATOM 8645 C CA . ILE G 3 130 ? 159.413 178.862 108.848 1.00 133.69 129 ILE G CA 1
ATOM 8646 C C . ILE G 3 130 ? 158.686 179.494 110.026 1.00 133.69 129 ILE G C 1
ATOM 8647 O O . ILE G 3 130 ? 157.490 179.247 110.217 1.00 133.69 129 ILE G O 1
ATOM 8649 N N . ALA G 3 131 ? 159.381 180.306 110.826 1.00 156.89 130 ALA G N 1
ATOM 8650 C CA . ALA G 3 131 ? 158.719 181.033 111.902 1.00 156.89 130 ALA G CA 1
ATOM 8651 C C . ALA G 3 131 ? 157.913 182.211 111.369 1.00 156.89 130 ALA G C 1
ATOM 8652 O O . ALA G 3 131 ? 156.810 182.482 111.855 1.00 156.89 130 ALA G O 1
ATOM 8654 N N . LYS G 3 132 ? 158.446 182.920 110.374 1.00 192.96 131 LYS G N 1
ATOM 8655 C CA . LYS G 3 132 ? 157.860 184.174 109.912 1.00 192.96 131 LYS G CA 1
ATOM 8656 C C . LYS G 3 132 ? 156.930 184.008 108.717 1.00 192.96 131 LYS G C 1
ATOM 8657 O O . LYS G 3 132 ? 155.874 184.649 108.674 1.00 192.96 131 LYS G O 1
ATOM 8659 N N . HIS G 3 133 ? 157.293 183.175 107.745 1.00 221.51 132 HIS G N 1
ATOM 8660 C CA . HIS G 3 133 ? 156.515 183.074 106.518 1.00 221.51 132 HIS G CA 1
ATOM 8661 C C . HIS G 3 133 ? 155.139 182.475 106.791 1.00 221.51 132 HIS G C 1
ATOM 8662 O O . HIS G 3 133 ? 154.949 181.695 107.728 1.00 221.51 132 HIS G O 1
ATOM 8664 N N . GLU G 3 134 ? 154.169 182.862 105.958 1.00 203.79 133 GLU G N 1
ATOM 8665 C CA . GLU G 3 134 ? 152.808 182.363 106.121 1.00 203.79 133 GLU G CA 1
ATOM 8666 C C . GLU G 3 134 ? 152.737 180.856 105.908 1.00 203.79 133 GLU G C 1
ATOM 8667 O O . GLU G 3 134 ? 152.025 180.151 106.633 1.00 203.79 133 GLU G O 1
ATOM 8669 N N . ASP G 3 135 ? 153.467 180.343 104.921 1.00 169.40 134 ASP G N 1
ATOM 8670 C CA . ASP G 3 135 ? 153.520 178.907 104.672 1.00 169.40 134 ASP G CA 1
ATOM 8671 C C . ASP G 3 135 ? 154.870 178.360 105.110 1.00 169.40 134 ASP G C 1
ATOM 8672 O O . ASP G 3 135 ? 155.883 178.615 104.438 1.00 169.40 134 ASP G O 1
ATOM 8674 N N . PRO G 3 136 ? 154.942 177.622 106.221 1.00 175.60 135 PRO G N 1
ATOM 8675 C CA . PRO G 3 136 ? 156.245 177.101 106.665 1.00 175.60 135 PRO G CA 1
ATOM 8676 C C . PRO G 3 136 ? 156.889 176.146 105.677 1.00 175.60 135 PRO G C 1
ATOM 8677 O O . PRO G 3 136 ? 158.125 176.068 105.622 1.00 175.60 135 PRO G O 1
ATOM 8679 N N . LEU G 3 137 ? 156.088 175.417 104.891 1.00 177.53 136 LEU G N 1
ATOM 8680 C CA . LEU G 3 137 ? 156.643 174.401 104.002 1.00 177.53 136 LEU G CA 1
ATOM 8681 C C . LEU G 3 137 ? 157.564 175.012 102.955 1.00 177.53 136 LEU G C 1
ATOM 8682 O O . LEU G 3 137 ? 158.559 174.388 102.569 1.00 177.53 136 LEU G O 1
ATOM 8684 N N . LEU G 3 138 ? 157.263 176.230 102.499 1.00 182.77 137 LEU G N 1
ATOM 8685 C CA . LEU G 3 138 ? 158.086 176.860 101.468 1.00 182.77 137 LEU G CA 1
ATOM 8686 C C . LEU G 3 138 ? 159.509 177.084 101.955 1.00 182.77 137 LEU G C 1
ATOM 8687 O O . LEU G 3 138 ? 160.445 176.494 101.383 1.00 182.77 137 LEU G O 1
ATOM 8689 N N . PRO G 3 139 ? 159.751 177.905 102.981 1.00 198.40 138 PRO G N 1
ATOM 8690 C CA . PRO G 3 139 ? 161.128 178.060 103.472 1.00 198.40 138 PRO G CA 1
ATOM 8691 C C . PRO G 3 139 ? 161.693 176.779 104.050 1.00 198.40 138 PRO G C 1
ATOM 8692 O O . PRO G 3 139 ? 162.915 176.587 104.017 1.00 198.40 138 PRO G O 1
ATOM 8694 N N . LEU G 3 140 ? 160.840 175.885 104.559 1.00 243.09 139 LEU G N 1
ATOM 8695 C CA . LEU G 3 140 ? 161.326 174.601 105.056 1.00 243.09 139 LEU G CA 1
ATOM 8696 C C . LEU G 3 140 ? 162.026 173.828 103.947 1.00 243.09 139 LEU G C 1
ATOM 8697 O O . LEU G 3 140 ? 163.178 173.406 104.097 1.00 243.09 139 LEU G O 1
ATOM 8699 N N . VAL G 3 141 ? 161.345 173.652 102.811 1.00 248.03 140 VAL G N 1
ATOM 8700 C CA . VAL G 3 141 ? 161.928 172.919 101.694 1.00 248.03 140 VAL G CA 1
ATOM 8701 C C . VAL G 3 141 ? 163.088 173.702 101.094 1.00 248.03 140 VAL G C 1
ATOM 8702 O O . VAL G 3 141 ? 164.086 173.116 100.653 1.00 248.03 140 VAL G O 1
ATOM 8704 N N . TRP G 3 142 ? 162.980 175.034 101.071 1.00 228.74 141 TRP G N 1
ATOM 8705 C CA . TRP G 3 142 ? 164.063 175.859 100.540 1.00 228.74 141 TRP G CA 1
ATOM 8706 C C . TRP G 3 142 ? 165.354 175.628 101.316 1.00 228.74 141 TRP G C 1
ATOM 8707 O O . TRP G 3 142 ? 166.428 175.468 100.725 1.00 228.74 141 TRP G O 1
ATOM 8709 N N . ALA G 3 143 ? 165.268 175.610 102.647 1.00 254.78 142 ALA G N 1
ATOM 8710 C CA . ALA G 3 143 ? 166.456 175.373 103.458 1.00 254.78 142 ALA G CA 1
ATOM 8711 C C . ALA G 3 143 ? 166.894 173.915 103.379 1.00 254.78 142 ALA G C 1
ATOM 8712 O O . ALA G 3 143 ? 168.096 173.622 103.390 1.00 254.78 142 ALA G O 1
ATOM 8714 N N . GLY G 3 144 ? 165.935 172.988 103.313 1.00 285.10 143 GLY G N 1
ATOM 8715 C CA . GLY G 3 144 ? 166.283 171.578 103.308 1.00 285.10 143 GLY G CA 1
ATOM 8716 C C . GLY G 3 144 ? 167.033 171.163 102.058 1.00 285.10 143 GLY G C 1
ATOM 8717 O O . GLY G 3 144 ? 167.984 170.380 102.126 1.00 285.10 143 GLY G O 1
ATOM 8718 N N . TRP G 3 145 ? 166.616 171.680 100.898 1.00 292.14 144 TRP G N 1
ATOM 8719 C CA . TRP G 3 145 ? 167.316 171.364 99.658 1.00 292.14 144 TRP G CA 1
ATOM 8720 C C . TRP G 3 145 ? 168.753 171.869 99.694 1.00 292.14 144 TRP G C 1
ATOM 8721 O O . TRP G 3 145 ? 169.679 171.166 99.270 1.00 292.14 144 TRP G O 1
ATOM 8723 N N . ARG G 3 146 ? 168.960 173.084 100.206 1.00 316.38 145 ARG G N 1
ATOM 8724 C CA . ARG G 3 146 ? 170.309 173.633 100.277 1.00 316.38 145 ARG G CA 1
ATOM 8725 C C . ARG G 3 146 ? 171.164 172.875 101.285 1.00 316.38 145 ARG G C 1
ATOM 8726 O O . ARG G 3 146 ? 172.360 172.661 101.055 1.00 316.38 145 ARG G O 1
ATOM 8728 N N . VAL G 3 147 ? 170.569 172.457 102.406 1.00 344.89 146 VAL G N 1
ATOM 8729 C CA . VAL G 3 147 ? 171.301 171.645 103.374 1.00 344.89 146 VAL G CA 1
ATOM 8730 C C . VAL G 3 147 ? 171.703 170.309 102.761 1.00 344.89 146 VAL G C 1
ATOM 8731 O O . VAL G 3 147 ? 172.825 169.829 102.962 1.00 344.89 146 VAL G O 1
ATOM 8733 N N . ALA G 3 148 ? 170.790 169.683 102.013 1.00 341.46 147 ALA G N 1
ATOM 8734 C CA . ALA G 3 148 ? 171.115 168.431 101.335 1.00 341.46 147 ALA G CA 1
ATOM 8735 C C . ALA G 3 148 ? 172.233 168.624 100.318 1.00 341.46 147 ALA G C 1
ATOM 8736 O O . ALA G 3 148 ? 173.132 167.782 100.204 1.00 341.46 147 ALA G O 1
ATOM 8738 N N . LYS G 3 149 ? 172.187 169.723 99.562 1.00 322.13 148 LYS G N 1
ATOM 8739 C CA . LYS G 3 149 ? 173.241 170.012 98.594 1.00 322.13 148 LYS G CA 1
ATOM 8740 C C . LYS G 3 149 ? 174.589 170.203 99.282 1.00 322.13 148 LYS G C 1
ATOM 8741 O O . LYS G 3 149 ? 175.611 169.671 98.831 1.00 322.13 148 LYS G O 1
ATOM 8743 N N . ALA G 3 150 ? 174.612 170.964 100.378 1.00 315.06 149 ALA G N 1
ATOM 8744 C CA . ALA G 3 150 ? 175.867 171.274 101.051 1.00 315.06 149 ALA G CA 1
ATOM 8745 C C . ALA G 3 150 ? 176.383 170.127 101.911 1.00 315.06 149 ALA G C 1
ATOM 8746 O O . ALA G 3 150 ? 177.563 170.133 102.280 1.00 315.06 149 ALA G O 1
ATOM 8748 N N . GLY G 3 151 ? 175.540 169.154 102.239 1.00 326.92 150 GLY G N 1
ATOM 8749 C CA . GLY G 3 151 ? 175.938 168.045 103.077 1.00 326.92 150 GLY G CA 1
ATOM 8750 C C . GLY G 3 151 ? 176.537 166.860 102.353 1.00 326.92 150 GLY G C 1
ATOM 8751 O O . GLY G 3 151 ? 176.647 165.782 102.945 1.00 326.92 150 GLY G O 1
ATOM 8752 N N . GLY G 3 152 ? 176.928 167.021 101.091 1.00 324.09 151 GLY G N 1
ATOM 8753 C CA . GLY G 3 152 ? 177.444 165.912 100.316 1.00 324.09 151 GLY G CA 1
ATOM 8754 C C . GLY G 3 152 ? 176.400 164.985 99.740 1.00 324.09 151 GLY G C 1
ATOM 8755 O O . GLY G 3 152 ? 176.761 163.934 99.199 1.00 324.09 151 GLY G O 1
ATOM 8756 N N . ILE G 3 153 ? 175.118 165.334 99.838 1.00 318.95 152 ILE G N 1
ATOM 8757 C CA . ILE G 3 153 ? 174.045 164.465 99.367 1.00 318.95 152 ILE G CA 1
ATOM 8758 C C . ILE G 3 153 ? 173.288 165.159 98.244 1.00 318.95 152 ILE G C 1
ATOM 8759 O O . ILE G 3 153 ? 172.077 164.967 98.084 1.00 318.95 152 ILE G O 1
ATOM 8761 N N . GLY G 3 154 ? 173.995 165.974 97.464 1.00 314.45 153 GLY G N 1
ATOM 8762 C CA . GLY G 3 154 ? 173.408 166.659 96.338 1.00 314.45 153 GLY G CA 1
ATOM 8763 C C . GLY G 3 154 ? 172.892 165.701 95.284 1.00 314.45 153 GLY G C 1
ATOM 8764 O O . GLY G 3 154 ? 173.634 164.872 94.746 1.00 314.45 153 GLY G O 1
ATOM 8765 N N . PRO G 3 155 ? 171.602 165.796 94.970 1.00 308.98 154 PRO G N 1
ATOM 8766 C CA . PRO G 3 155 ? 171.024 164.892 93.969 1.00 308.98 154 PRO G CA 1
ATOM 8767 C C . PRO G 3 155 ? 171.538 165.204 92.573 1.00 308.98 154 PRO G C 1
ATOM 8768 O O . PRO G 3 155 ? 171.938 166.329 92.264 1.00 308.98 154 PRO G O 1
ATOM 8770 N N . ASN G 3 156 ? 171.521 164.180 91.722 1.00 308.23 155 ASN G N 1
ATOM 8771 C CA . ASN G 3 156 ? 171.981 164.302 90.340 1.00 308.23 155 ASN G CA 1
ATOM 8772 C C . ASN G 3 156 ? 170.792 164.700 89.474 1.00 308.23 155 ASN G C 1
ATOM 8773 O O . ASN G 3 156 ? 169.944 163.869 89.141 1.00 308.23 155 ASN G O 1
ATOM 8775 N N . LEU G 3 157 ? 170.731 165.978 89.107 1.00 273.51 156 LEU G N 1
ATOM 8776 C CA . LEU G 3 157 ? 169.655 166.499 88.275 1.00 273.51 156 LEU G CA 1
ATOM 8777 C C . LEU G 3 157 ? 169.948 166.390 86.785 1.00 273.51 156 LEU G C 1
ATOM 8778 O O . LEU G 3 157 ? 169.118 166.812 85.973 1.00 273.51 156 LEU G O 1
ATOM 8780 N N . GLU G 3 158 ? 171.098 165.839 86.408 1.00 254.80 157 GLU G N 1
ATOM 8781 C CA . GLU G 3 158 ? 171.439 165.669 85.000 1.00 254.80 157 GLU G CA 1
ATOM 8782 C C . GLU G 3 158 ? 170.645 164.525 84.379 1.00 254.80 157 GLU G C 1
ATOM 8783 O O . GLU G 3 158 ? 170.167 163.635 85.082 1.00 254.80 157 GLU G O 1
ATOM 8785 N N . LEU G 3 162 ? 161.377 163.020 84.231 1.00 376.32 161 LEU G N 1
ATOM 8786 C CA . LEU G 3 162 ? 160.646 164.004 85.021 1.00 376.32 161 LEU G CA 1
ATOM 8787 C C . LEU G 3 162 ? 160.450 163.520 86.454 1.00 376.32 161 LEU G C 1
ATOM 8788 O O . LEU G 3 162 ? 160.027 164.281 87.324 1.00 376.32 161 LEU G O 1
ATOM 8790 N N . ARG G 3 163 ? 160.764 162.250 86.692 1.00 369.74 162 ARG G N 1
ATOM 8791 C CA . ARG G 3 163 ? 160.665 161.644 88.013 1.00 369.74 162 ARG G CA 1
ATOM 8792 C C . ARG G 3 163 ? 162.063 161.374 88.552 1.00 369.74 162 ARG G C 1
ATOM 8793 O O . ARG G 3 163 ? 162.881 160.740 87.877 1.00 369.74 162 ARG G O 1
ATOM 8795 N N . LEU G 3 164 ? 162.332 161.855 89.762 1.00 388.82 163 LEU G N 1
ATOM 8796 C CA . LEU G 3 164 ? 163.632 161.680 90.395 1.00 388.82 163 LEU G CA 1
ATOM 8797 C C . LEU G 3 164 ? 163.610 160.426 91.263 1.00 388.82 163 LEU G C 1
ATOM 8798 O O . LEU G 3 164 ? 162.758 160.293 92.147 1.00 388.82 163 LEU G O 1
ATOM 8800 N N . LYS G 3 165 ? 164.544 159.514 91.007 1.00 384.78 164 LYS G N 1
ATOM 8801 C CA . LYS G 3 165 ? 164.687 158.288 91.779 1.00 384.78 164 LYS G CA 1
ATOM 8802 C C . LYS G 3 165 ? 166.092 158.229 92.358 1.00 384.78 164 LYS G C 1
ATOM 8803 O O . LYS G 3 165 ? 167.071 158.458 91.640 1.00 384.78 164 LYS G O 1
ATOM 8805 N N . ARG G 3 166 ? 166.184 157.880 93.644 1.00 388.48 165 ARG G N 1
ATOM 8806 C CA . ARG G 3 166 ? 167.435 157.878 94.401 1.00 388.48 165 ARG G CA 1
ATOM 8807 C C . ARG G 3 166 ? 168.327 159.069 94.065 1.00 388.48 165 ARG G C 1
ATOM 8808 O O . ARG G 3 166 ? 169.545 158.921 93.929 1.00 388.48 165 ARG G O 1
ATOM 8810 N N . GLY G 3 167 ? 167.727 160.250 93.928 1.00 367.54 166 GLY G N 1
ATOM 8811 C CA . GLY G 3 167 ? 168.460 161.442 93.557 1.00 367.54 166 GLY G CA 1
ATOM 8812 C C . GLY G 3 167 ? 168.798 161.566 92.090 1.00 367.54 166 GLY G C 1
ATOM 8813 O O . GLY G 3 167 ? 169.551 162.474 91.720 1.00 367.54 166 GLY G O 1
ATOM 8814 N N . ARG G 3 168 ? 168.271 160.688 91.240 1.00 357.48 167 ARG G N 1
ATOM 8815 C CA . ARG G 3 168 ? 168.549 160.705 89.810 1.00 357.48 167 ARG G CA 1
ATOM 8816 C C . ARG G 3 168 ? 167.240 160.804 89.042 1.00 357.48 167 ARG G C 1
ATOM 8817 O O . ARG G 3 168 ? 166.284 160.080 89.341 1.00 357.48 167 ARG G O 1
ATOM 8819 N N . LEU G 3 169 ? 167.200 161.696 88.056 1.00 346.75 168 LEU G N 1
ATOM 8820 C CA . LEU G 3 169 ? 166.004 161.864 87.245 1.00 346.75 168 LEU G CA 1
ATOM 8821 C C . LEU G 3 169 ? 165.782 160.647 86.352 1.00 346.75 168 LEU G C 1
ATOM 8822 O O . LEU G 3 169 ? 166.718 159.920 86.009 1.00 346.75 168 LEU G O 1
ATOM 8824 N N . GLY G 3 170 ? 164.525 160.431 85.978 1.00 365.45 169 GLY G N 1
ATOM 8825 C CA . GLY G 3 170 ? 164.189 159.296 85.141 1.00 365.45 169 GLY G CA 1
ATOM 8826 C C . GLY G 3 170 ? 162.685 159.130 85.033 1.00 365.45 169 GLY G C 1
ATOM 8827 O O . GLY G 3 170 ? 161.923 160.050 85.332 1.00 365.45 169 GLY G O 1
ATOM 8828 N N . GLU G 3 171 ? 162.279 157.943 84.589 1.00 377.12 170 GLU G N 1
ATOM 8829 C CA . GLU G 3 171 ? 160.870 157.598 84.459 1.00 377.12 170 GLU G CA 1
ATOM 8830 C C . GLU G 3 171 ? 160.304 156.922 85.702 1.00 377.12 170 GLU G C 1
ATOM 8831 O O . GLU G 3 171 ? 159.113 156.596 85.723 1.00 377.12 170 GLU G O 1
ATOM 8833 N N . GLU G 3 172 ? 161.120 156.702 86.730 1.00 384.25 171 GLU G N 1
ATOM 8834 C CA . GLU G 3 172 ? 160.668 156.117 87.982 1.00 384.25 171 GLU G CA 1
ATOM 8835 C C . GLU G 3 172 ? 160.843 157.113 89.120 1.00 384.25 171 GLU G C 1
ATOM 8836 O O . GLU G 3 172 ? 161.764 157.937 89.112 1.00 384.25 171 GLU G O 1
ATOM 8838 N N . GLY G 3 173 ? 159.954 157.028 90.098 1.00 387.87 172 GLY G N 1
ATOM 8839 C CA . GLY G 3 173 ? 159.957 157.915 91.243 1.00 387.87 172 GLY G CA 1
ATOM 8840 C C . GLY G 3 173 ? 158.762 158.852 91.233 1.00 387.87 172 GLY G C 1
ATOM 8841 O O . GLY G 3 173 ? 157.783 158.664 90.504 1.00 387.87 172 GLY G O 1
ATOM 8842 N N . VAL G 3 174 ? 158.860 159.881 92.066 1.00 429.71 173 VAL G N 1
ATOM 8843 C CA . VAL G 3 174 ? 157.796 160.872 92.189 1.00 429.71 173 VAL G CA 1
ATOM 8844 C C . VAL G 3 174 ? 157.858 161.819 90.998 1.00 429.71 173 VAL G C 1
ATOM 8845 O O . VAL G 3 174 ? 158.925 162.350 90.667 1.00 429.71 173 VAL G O 1
ATOM 8847 N N . TYR G 3 175 ? 156.714 162.035 90.356 1.00 465.41 174 TYR G N 1
ATOM 8848 C CA . TYR G 3 175 ? 156.636 162.887 89.171 1.00 465.41 174 TYR G CA 1
ATOM 8849 C C . TYR G 3 175 ? 156.830 164.338 89.589 1.00 465.41 174 TYR G C 1
ATOM 8850 O O . TYR G 3 175 ? 155.897 164.994 90.059 1.00 465.41 174 TYR G O 1
ATOM 8852 N N . LEU G 3 176 ? 158.050 164.849 89.417 1.00 469.17 175 LEU G N 1
ATOM 8853 C CA . LEU G 3 176 ? 158.348 166.223 89.808 1.00 469.17 175 LEU G CA 1
ATOM 8854 C C . LEU G 3 176 ? 157.799 167.234 88.809 1.00 469.17 175 LEU G C 1
ATOM 8855 O O . LEU G 3 176 ? 157.481 168.365 89.192 1.00 469.17 175 LEU G O 1
ATOM 8857 N N . GLY G 3 177 ? 157.683 166.854 87.544 1.00 440.20 176 GLY G N 1
ATOM 8858 C CA . GLY G 3 177 ? 157.214 167.757 86.516 1.00 440.20 176 GLY G CA 1
ATOM 8859 C C . GLY G 3 177 ? 158.291 168.723 86.051 1.00 440.20 176 GLY G C 1
ATOM 8860 O O . GLY G 3 177 ? 159.324 168.917 86.692 1.00 440.20 176 GLY G O 1
ATOM 8861 N N . ARG G 3 178 ? 158.033 169.335 84.892 1.00 431.00 177 ARG G N 1
ATOM 8862 C CA . ARG G 3 178 ? 158.985 170.286 84.327 1.00 431.00 177 ARG G CA 1
ATOM 8863 C C . ARG G 3 178 ? 159.163 171.496 85.235 1.00 431.00 177 ARG G C 1
ATOM 8864 O O . ARG G 3 178 ? 160.292 171.953 85.458 1.00 431.00 177 ARG G O 1
ATOM 8866 N N . GLU G 3 179 ? 158.060 172.032 85.766 1.00 434.78 178 GLU G N 1
ATOM 8867 C CA . GLU G 3 179 ? 158.152 173.177 86.666 1.00 434.78 178 GLU G CA 1
ATOM 8868 C C . GLU G 3 179 ? 158.917 172.820 87.934 1.00 434.78 178 GLU G C 1
ATOM 8869 O O . GLU G 3 179 ? 159.748 173.604 88.410 1.00 434.78 178 GLU G O 1
ATOM 8871 N N . GLY G 3 180 ? 158.647 171.640 88.498 1.00 426.60 179 GLY G N 1
ATOM 8872 C CA . GLY G 3 180 ? 159.376 171.213 89.680 1.00 426.60 179 GLY G CA 1
ATOM 8873 C C . GLY G 3 180 ? 160.860 171.048 89.419 1.00 426.60 179 GLY G C 1
ATOM 8874 O O . GLY G 3 180 ? 161.693 171.459 90.231 1.00 426.60 179 GLY G O 1
ATOM 8875 N N . VAL G 3 181 ? 161.211 170.450 88.279 1.00 410.88 180 VAL G N 1
ATOM 8876 C CA . VAL G 3 181 ? 162.618 170.268 87.930 1.00 410.88 180 VAL G CA 1
ATOM 8877 C C . VAL G 3 181 ? 163.298 171.620 87.753 1.00 410.88 180 VAL G C 1
ATOM 8878 O O . VAL G 3 181 ? 164.429 171.827 88.209 1.00 410.88 180 VAL G O 1
ATOM 8880 N N . GLU G 3 182 ? 162.623 172.555 87.079 1.00 414.14 181 GLU G N 1
ATOM 8881 C CA . GLU G 3 182 ? 163.199 173.879 86.869 1.00 414.14 181 GLU G CA 1
ATOM 8882 C C . GLU G 3 182 ? 163.409 174.604 88.192 1.00 414.14 181 GLU G C 1
ATOM 8883 O O . GLU G 3 182 ? 164.459 175.220 88.410 1.00 414.14 181 GLU G O 1
ATOM 8885 N N . ALA G 3 183 ? 162.416 174.551 89.084 1.00 420.14 182 ALA G N 1
ATOM 8886 C CA . ALA G 3 183 ? 162.557 175.196 90.385 1.00 420.14 182 ALA G CA 1
ATOM 8887 C C . ALA G 3 183 ? 163.677 174.559 91.199 1.00 420.14 182 ALA G C 1
ATOM 8888 O O . ALA G 3 183 ? 164.437 175.260 91.878 1.00 420.14 182 ALA G O 1
ATOM 8890 N N . LEU G 3 184 ? 163.796 173.229 91.142 1.00 427.32 183 LEU G N 1
ATOM 8891 C CA . LEU G 3 184 ? 164.868 172.551 91.863 1.00 427.32 183 LEU G CA 1
ATOM 8892 C C . LEU G 3 184 ? 166.234 172.963 91.332 1.00 427.32 183 LEU G C 1
ATOM 8893 O O . LEU G 3 184 ? 167.161 173.218 92.109 1.00 427.32 183 LEU G O 1
ATOM 8895 N N . LYS G 3 185 ? 166.378 173.028 90.004 1.00 410.19 184 LYS G N 1
ATOM 8896 C CA . LYS G 3 185 ? 167.643 173.456 89.417 1.00 410.19 184 LYS G CA 1
ATOM 8897 C C . LYS G 3 185 ? 167.967 174.895 89.796 1.00 410.19 184 LYS G C 1
ATOM 8898 O O . LYS G 3 185 ? 169.118 175.218 90.115 1.00 410.19 184 LYS G O 1
ATOM 8900 N N . ALA G 3 186 ? 166.961 175.775 89.768 1.00 401.73 185 ALA G N 1
ATOM 8901 C CA . ALA G 3 186 ? 167.181 177.166 90.149 1.00 401.73 185 ALA G CA 1
ATOM 8902 C C . ALA G 3 186 ? 167.626 177.272 91.602 1.00 401.73 185 ALA G C 1
ATOM 8903 O O . ALA G 3 186 ? 168.547 178.032 91.923 1.00 401.73 185 ALA G O 1
ATOM 8905 N N . THR G 3 187 ? 166.981 176.521 92.496 1.00 405.39 186 THR G N 1
ATOM 8906 C CA . THR G 3 187 ? 167.368 176.559 93.903 1.00 405.39 186 THR G CA 1
ATOM 8907 C C . THR G 3 187 ? 168.776 176.013 94.099 1.00 405.39 186 THR G C 1
ATOM 8908 O O . THR G 3 187 ? 169.564 176.573 94.871 1.00 405.39 186 THR G O 1
ATOM 8910 N N . LEU G 3 188 ? 169.111 174.919 93.411 1.00 364.81 187 LEU G N 1
ATOM 8911 C CA . LEU G 3 188 ? 170.431 174.315 93.549 1.00 364.81 187 LEU G CA 1
ATOM 8912 C C . LEU G 3 188 ? 171.534 175.173 92.943 1.00 364.81 187 LEU G C 1
ATOM 8913 O O . LEU G 3 188 ? 172.691 175.051 93.359 1.00 364.81 187 LEU G O 1
ATOM 8915 N N . ARG G 3 189 ? 171.212 176.031 91.976 1.00 369.31 188 ARG G N 1
ATOM 8916 C CA . ARG G 3 189 ? 172.214 176.847 91.302 1.00 369.31 188 ARG G CA 1
ATOM 8917 C C . ARG G 3 189 ? 172.140 178.320 91.678 1.00 369.31 188 ARG G C 1
ATOM 8918 O O . ARG G 3 189 ? 173.157 178.914 92.047 1.00 369.31 188 ARG G O 1
ATOM 8920 N N . LEU G 3 190 ? 170.960 178.930 91.597 1.00 360.80 189 LEU G N 1
ATOM 8921 C CA . LEU G 3 190 ? 170.847 180.336 91.948 1.00 360.80 189 LEU G CA 1
ATOM 8922 C C . LEU G 3 190 ? 170.765 180.506 93.464 1.00 360.80 189 LEU G C 1
ATOM 8923 O O . LEU G 3 190 ? 170.303 179.609 94.173 1.00 360.80 189 LEU G O 1
ATOM 8925 N N . PRO G 3 191 ? 171.218 181.647 93.982 1.00 341.72 190 PRO G N 1
ATOM 8926 C CA . PRO G 3 191 ? 171.017 181.947 95.405 1.00 341.72 190 PRO G CA 1
ATOM 8927 C C . PRO G 3 191 ? 169.540 182.009 95.765 1.00 341.72 190 PRO G C 1
ATOM 8928 O O . PRO G 3 191 ? 168.654 182.070 94.909 1.00 341.72 190 PRO G O 1
ATOM 8930 N N . GLY G 3 192 ? 169.282 182.002 97.074 1.00 342.07 191 GLY G N 1
ATOM 8931 C CA . GLY G 3 192 ? 167.918 181.874 97.560 1.00 342.07 191 GLY G CA 1
ATOM 8932 C C . GLY G 3 192 ? 167.035 183.050 97.203 1.00 342.07 191 GLY G C 1
ATOM 8933 O O . GLY G 3 192 ? 165.818 182.892 97.052 1.00 342.07 191 GLY G O 1
ATOM 8934 N N . ALA G 3 193 ? 167.627 184.241 97.067 1.00 340.58 192 ALA G N 1
ATOM 8935 C CA . ALA G 3 193 ? 166.845 185.454 96.841 1.00 340.58 192 ALA G CA 1
ATOM 8936 C C . ALA G 3 193 ? 165.980 185.329 95.593 1.00 340.58 192 ALA G C 1
ATOM 8937 O O . ALA G 3 193 ? 164.776 185.613 95.627 1.00 340.58 192 ALA G O 1
ATOM 8939 N N . GLN G 3 194 ? 166.574 184.906 94.479 1.00 364.92 193 GLN G N 1
ATOM 8940 C CA . GLN G 3 194 ? 165.807 184.668 93.266 1.00 364.92 193 GLN G CA 1
ATOM 8941 C C . GLN G 3 194 ? 165.336 183.226 93.136 1.00 364.92 193 GLN G C 1
ATOM 8942 O O . GLN G 3 194 ? 164.574 182.920 92.213 1.00 364.92 193 GLN G O 1
ATOM 8944 N N . ALA G 3 195 ? 165.767 182.335 94.034 1.00 358.57 194 ALA G N 1
ATOM 8945 C CA . ALA G 3 195 ? 165.229 180.981 94.054 1.00 358.57 194 ALA G CA 1
ATOM 8946 C C . ALA G 3 195 ? 163.834 180.937 94.663 1.00 358.57 194 ALA G C 1
ATOM 8947 O O . ALA G 3 195 ? 163.045 180.046 94.330 1.00 358.57 194 ALA G O 1
ATOM 8949 N N . LEU G 3 196 ? 163.525 181.876 95.558 1.00 340.87 195 LEU G N 1
ATOM 8950 C CA . LEU G 3 196 ? 162.196 181.921 96.163 1.00 340.87 195 LEU G CA 1
ATOM 8951 C C . LEU G 3 196 ? 161.094 182.098 95.130 1.00 340.87 195 LEU G C 1
ATOM 8952 O O . LEU G 3 196 ? 160.094 181.360 95.192 1.00 340.87 195 LEU G O 1
ATOM 8954 N N . PRO G 3 197 ? 161.188 183.041 94.188 1.00 352.27 196 PRO G N 1
ATOM 8955 C CA . PRO G 3 197 ? 160.105 183.197 93.202 1.00 352.27 196 PRO G CA 1
ATOM 8956 C C . PRO G 3 197 ? 159.846 181.947 92.379 1.00 352.27 196 PRO G C 1
ATOM 8957 O O . PRO G 3 197 ? 158.690 181.681 92.022 1.00 352.27 196 PRO G O 1
ATOM 8959 N N . HIS G 3 198 ? 160.888 181.177 92.056 1.00 357.03 197 HIS G N 1
ATOM 8960 C CA . HIS G 3 198 ? 160.698 179.959 91.274 1.00 357.03 197 HIS G CA 1
ATOM 8961 C C . HIS G 3 198 ? 159.822 178.956 92.013 1.00 357.03 197 HIS G C 1
ATOM 8962 O O . HIS G 3 198 ? 158.943 178.326 91.412 1.00 357.03 197 HIS G O 1
ATOM 8964 N N . LEU G 3 199 ? 160.045 178.794 93.315 1.00 347.98 198 LEU G N 1
ATOM 8965 C CA . LEU G 3 199 ? 159.291 177.845 94.122 1.00 347.98 198 LEU G CA 1
ATOM 8966 C C . LEU G 3 199 ? 158.006 178.434 94.688 1.00 347.98 198 LEU G C 1
ATOM 8967 O O . LEU G 3 199 ? 157.231 177.705 95.316 1.00 347.98 198 LEU G O 1
ATOM 8969 N N . GLU G 3 200 ? 157.761 179.724 94.483 1.00 305.30 199 GLU G N 1
ATOM 8970 C CA . GLU G 3 200 ? 156.515 180.346 94.916 1.00 305.30 199 GLU G CA 1
ATOM 8971 C C . GLU G 3 200 ? 155.352 179.918 94.027 1.00 305.30 199 GLU G C 1
ATOM 8972 O O . GLU G 3 200 ? 154.244 180.441 94.143 1.00 305.30 199 GLU G O 1
ATOM 8974 N N . ARG G 3 206 ? 155.837 168.839 96.469 1.00 230.97 205 ARG G N 1
ATOM 8975 C CA . ARG G 3 206 ? 156.216 167.623 95.759 1.00 230.97 205 ARG G CA 1
ATOM 8976 C C . ARG G 3 206 ? 157.725 167.409 95.806 1.00 230.97 205 ARG G C 1
ATOM 8977 O O . ARG G 3 206 ? 158.197 166.275 95.883 1.00 230.97 205 ARG G O 1
ATOM 8979 N N . LEU G 3 207 ? 158.477 168.511 95.752 1.00 242.67 206 LEU G N 1
ATOM 8980 C CA . LEU G 3 207 ? 159.921 168.433 95.952 1.00 242.67 206 LEU G CA 1
ATOM 8981 C C . LEU G 3 207 ? 160.273 167.894 97.332 1.00 242.67 206 LEU G C 1
ATOM 8982 O O . LEU G 3 207 ? 161.335 167.284 97.508 1.00 242.67 206 LEU G O 1
ATOM 8984 N N . PHE G 3 208 ? 159.405 168.119 98.324 1.00 278.87 207 PHE G N 1
ATOM 8985 C CA . PHE G 3 208 ? 159.630 167.551 99.649 1.00 278.87 207 PHE G CA 1
ATOM 8986 C C . PHE G 3 208 ? 159.684 166.030 99.597 1.00 278.87 207 PHE G C 1
ATOM 8987 O O . PHE G 3 208 ? 160.507 165.407 100.277 1.00 278.87 207 PHE G O 1
ATOM 8989 N N . LEU G 3 209 ? 158.815 165.413 98.791 1.00 283.91 208 LEU G N 1
ATOM 8990 C CA . LEU G 3 209 ? 158.818 163.958 98.671 1.00 283.91 208 LEU G CA 1
ATOM 8991 C C . LEU G 3 209 ? 160.129 163.458 98.078 1.00 283.91 208 LEU G C 1
ATOM 8992 O O . LEU G 3 209 ? 160.706 162.476 98.563 1.00 283.91 208 LEU G O 1
ATOM 8994 N N . ALA G 3 210 ? 160.616 164.124 97.028 1.00 289.98 209 ALA G N 1
ATOM 8995 C CA . ALA G 3 210 ? 161.878 163.725 96.415 1.00 289.98 209 ALA G CA 1
ATOM 8996 C C . ALA G 3 210 ? 163.042 163.906 97.381 1.00 289.98 209 ALA G C 1
ATOM 8997 O O . ALA G 3 210 ? 163.933 163.051 97.459 1.00 289.98 209 ALA G O 1
ATOM 8999 N N . LEU G 3 211 ? 163.060 165.021 98.116 1.00 308.95 210 LEU G N 1
ATOM 9000 C CA . LEU G 3 211 ? 164.124 165.243 99.091 1.00 308.95 210 LEU G CA 1
ATOM 9001 C C . LEU G 3 211 ? 164.093 164.187 100.189 1.00 308.95 210 LEU G C 1
ATOM 9002 O O . LEU G 3 211 ? 165.145 163.688 100.610 1.00 308.95 210 LEU G O 1
ATOM 9004 N N . LYS G 3 212 ? 162.897 163.829 100.664 1.00 340.38 211 LYS G N 1
ATOM 9005 C CA . LYS G 3 212 ? 162.781 162.788 101.678 1.00 340.38 211 LYS G CA 1
ATOM 9006 C C . LYS G 3 212 ? 163.265 161.446 101.147 1.00 340.38 211 LYS G C 1
ATOM 9007 O O . LYS G 3 212 ? 163.966 160.708 101.849 1.00 340.38 211 LYS G O 1
ATOM 9009 N N . ALA G 3 213 ? 162.897 161.112 99.906 1.00 340.83 212 ALA G N 1
ATOM 9010 C CA . ALA G 3 213 ? 163.351 159.859 99.310 1.00 340.83 212 ALA G CA 1
ATOM 9011 C C . ALA G 3 213 ? 164.869 159.832 99.184 1.00 340.83 212 ALA G C 1
ATOM 9012 O O . ALA G 3 213 ? 165.507 158.817 99.486 1.00 340.83 212 ALA G O 1
ATOM 9014 N N . HIS G 3 214 ? 165.463 160.941 98.733 1.00 352.46 213 HIS G N 1
ATOM 9015 C CA . HIS G 3 214 ? 166.913 160.999 98.585 1.00 352.46 213 HIS G CA 1
ATOM 9016 C C . HIS G 3 214 ? 167.609 160.874 99.935 1.00 352.46 213 HIS G C 1
ATOM 9017 O O . HIS G 3 214 ? 168.615 160.165 100.060 1.00 352.46 213 HIS G O 1
ATOM 9019 N N . ALA G 3 215 ? 167.089 161.558 100.958 1.00 371.53 214 ALA G N 1
ATOM 9020 C CA . ALA G 3 215 ? 167.690 161.469 102.285 1.00 371.53 214 ALA G CA 1
ATOM 9021 C C . ALA G 3 215 ? 167.568 160.061 102.854 1.00 371.53 214 ALA G C 1
ATOM 9022 O O . ALA G 3 215 ? 168.495 159.567 103.508 1.00 371.53 214 ALA G O 1
ATOM 9024 N N . GLU G 3 216 ? 166.434 159.397 102.617 1.00 363.53 215 GLU G N 1
ATOM 9025 C CA . GLU G 3 216 ? 166.272 158.025 103.089 1.00 363.53 215 GLU G CA 1
ATOM 9026 C C . GLU G 3 216 ? 167.217 157.077 102.364 1.00 363.53 215 GLU G C 1
ATOM 9027 O O . GLU G 3 216 ? 167.772 156.155 102.974 1.00 363.53 215 GLU G O 1
ATOM 9029 N N . GLU G 3 217 ? 167.405 157.280 101.058 1.00 352.77 216 GLU G N 1
ATOM 9030 C CA . GLU G 3 217 ? 168.369 156.476 100.313 1.00 352.77 216 GLU G CA 1
ATOM 9031 C C . GLU G 3 217 ? 169.786 156.690 100.829 1.00 352.77 216 GLU G C 1
ATOM 9032 O O . GLU G 3 217 ? 170.562 155.735 100.951 1.00 352.77 216 GLU G O 1
ATOM 9034 N N . ALA G 3 218 ? 170.142 157.939 101.136 1.00 341.00 217 ALA G N 1
ATOM 9035 C CA . ALA G 3 218 ? 171.512 158.240 101.540 1.00 341.00 217 ALA G CA 1
ATOM 9036 C C . ALA G 3 218 ? 171.806 157.764 102.959 1.00 341.00 217 ALA G C 1
ATOM 9037 O O . ALA G 3 218 ? 172.896 157.246 103.228 1.00 341.00 217 ALA G O 1
ATOM 9039 N N . LEU G 3 219 ? 170.854 157.928 103.881 1.00 333.72 218 LEU G N 1
ATOM 9040 C CA . LEU G 3 219 ? 171.129 157.748 105.299 1.00 333.72 218 LEU G CA 1
ATOM 9041 C C . LEU G 3 219 ? 170.246 156.721 105.991 1.00 333.72 218 LEU G C 1
ATOM 9042 O O . LEU G 3 219 ? 170.586 156.297 107.100 1.00 333.72 218 LEU G O 1
ATOM 9044 N N . GLY G 3 220 ? 169.135 156.310 105.385 1.00 329.53 219 GLY G N 1
ATOM 9045 C CA . GLY G 3 220 ? 168.245 155.358 106.005 1.00 329.53 219 GLY G CA 1
ATOM 9046 C C . GLY G 3 220 ? 166.967 156.002 106.500 1.00 329.53 219 GLY G C 1
ATOM 9047 O O . GLY G 3 220 ? 166.651 157.148 106.167 1.00 329.53 219 GLY G O 1
ATOM 9048 N N . PRO G 3 221 ? 166.207 155.274 107.313 1.00 326.45 220 PRO G N 1
ATOM 9049 C CA . PRO G 3 221 ? 164.890 155.765 107.731 1.00 326.45 220 PRO G CA 1
ATOM 9050 C C . PRO G 3 221 ? 165.012 156.924 108.709 1.00 326.45 220 PRO G C 1
ATOM 9051 O O . PRO G 3 221 ? 166.077 157.217 109.257 1.00 326.45 220 PRO G O 1
ATOM 9053 N N . LEU G 3 222 ? 163.881 157.593 108.924 1.00 318.77 221 LEU G N 1
ATOM 9054 C CA . LEU G 3 222 ? 163.799 158.757 109.795 1.00 318.77 221 LEU G CA 1
ATOM 9055 C C . LEU G 3 222 ? 162.839 158.462 110.937 1.00 318.77 221 LEU G C 1
ATOM 9056 O O . LEU G 3 222 ? 161.740 157.944 110.712 1.00 318.77 221 LEU G O 1
ATOM 9058 N N . ARG G 3 223 ? 163.259 158.790 112.161 1.00 294.62 222 ARG G N 1
ATOM 9059 C CA . ARG G 3 223 ? 162.414 158.540 113.325 1.00 294.62 222 ARG G CA 1
ATOM 9060 C C . ARG G 3 223 ? 161.154 159.396 113.288 1.00 294.62 222 ARG G C 1
ATOM 9061 O O . ARG G 3 223 ? 160.063 158.920 113.624 1.00 294.62 222 ARG G O 1
ATOM 9063 N N . SER G 3 224 ? 161.282 160.658 112.885 1.00 274.46 223 SER G N 1
ATOM 9064 C CA . SER G 3 224 ? 160.164 161.594 112.917 1.00 274.46 223 SER G CA 1
ATOM 9065 C C . SER G 3 224 ? 159.202 161.415 111.750 1.00 274.46 223 SER G C 1
ATOM 9066 O O . SER G 3 224 ? 158.173 162.099 111.710 1.00 274.46 223 SER G O 1
ATOM 9068 N N . ALA G 3 225 ? 159.511 160.526 110.802 1.00 316.37 224 ALA G N 1
ATOM 9069 C CA . ALA G 3 225 ? 158.688 160.382 109.607 1.00 316.37 224 ALA G CA 1
ATOM 9070 C C . ALA G 3 225 ? 157.277 159.899 109.921 1.00 316.37 224 ALA G C 1
ATOM 9071 O O . ALA G 3 225 ? 156.385 160.039 109.077 1.00 316.37 224 ALA G O 1
ATOM 9073 N N . GLU G 3 226 ? 157.055 159.333 111.111 1.00 318.18 225 GLU G N 1
ATOM 9074 C CA . GLU G 3 226 ? 155.743 158.781 111.433 1.00 318.18 225 GLU G CA 1
ATOM 9075 C C . GLU G 3 226 ? 154.707 159.877 111.649 1.00 318.18 225 GLU G C 1
ATOM 9076 O O . GLU G 3 226 ? 153.512 159.645 111.430 1.00 318.18 225 GLU G O 1
ATOM 9078 N N . ALA G 3 227 ? 155.140 161.062 112.086 1.00 310.27 226 ALA G N 1
ATOM 9079 C CA . ALA G 3 227 ? 154.199 162.088 112.524 1.00 310.27 226 ALA G CA 1
ATOM 9080 C C . ALA G 3 227 ? 153.311 162.550 111.375 1.00 310.27 226 ALA G C 1
ATOM 9081 O O . ALA G 3 227 ? 152.089 162.667 111.526 1.00 310.27 226 ALA G O 1
ATOM 9083 N N . ILE G 3 228 ? 153.910 162.819 110.215 1.00 300.48 227 ILE G N 1
ATOM 9084 C CA . ILE G 3 228 ? 153.158 163.350 109.086 1.00 300.48 227 ILE G CA 1
ATOM 9085 C C . ILE G 3 228 ? 152.285 162.251 108.496 1.00 300.48 227 ILE G C 1
ATOM 9086 O O . ILE G 3 228 ? 152.737 161.116 108.294 1.00 300.48 227 ILE G O 1
ATOM 9088 N N . GLY G 3 229 ? 151.030 162.584 108.217 1.00 340.00 228 GLY G N 1
ATOM 9089 C CA . GLY G 3 229 ? 150.095 161.630 107.651 1.00 340.00 228 GLY G CA 1
ATOM 9090 C C . GLY G 3 229 ? 149.218 162.222 106.564 1.00 340.00 228 GLY G C 1
ATOM 9091 O O . GLY G 3 229 ? 148.588 163.262 106.761 1.00 340.00 228 GLY G O 1
#

Sequence (1401 aa):
MRLLLFRQRNFRNLALEAYRPPPGLSALVGANAQGKTSLLLGIHLALGGEVPLGLADLVRFGEEEAWLHAEVETELGAYRLEHRLGPGGREVLLNGKRVSLRTLWELPGSVLVSPLDLEAVLGPKEERRAYLDRLIARFSRRYAALLSAYEKALRQRNALLKAGGEGLSAWDRELARYGDEIVALRRRFLRRFAPILRREVHAALAAKEAGLRLEETAGEGVLRALEASRAEERERGQTLVGPHRDDLVFLLEGRPAHRFASRGEAKTLALALRLAEHRLLGEHHGEPPLLLVDEWGEELDEARRRAVLAYAQALPQAILAGLEAPPGVPVCSVVRGVVLCPMRLLLFRQRNFRNLALEAYRPPPGLSALVGANAQGKTSLLLGIHLALGGEVLGLADLVRFGEEEAWLHAEVETELGAYRLEHRLGPGGREVLLNGKRVSLRTLWELPGSVLVSPLDLEAVLGPKEERRAYLDRLIARFSRRYAALLSAYEKALRQRNALLKAGGEGLSAWDRELARYGDEIVALRRRFLRRRFAPILREVHAALAAKEAGLRLEETAGEGVLRALEASRAEERERGQTLVGPHRDDLV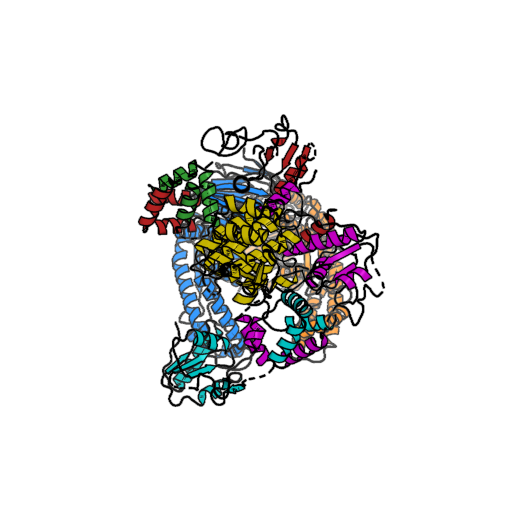FLLEGRPAHRFASRGEAKTLALALRLAEHRLLGEHHGEPPLLLVDEWGEELDEARRRAVLAYAQALPQAILAGLEAPPGVPVCSVVRGVVLCPPESLLKLTRALSRGPKTAQRLALHLAFHKEEAEALAEALEGPESLLKLTRALSRLPGIGPKTAQRLALHLAFHKEEAEALAEALEGACRECGNLAEGELCPICQDRDRSLLAVVESVADLYALERSGEFRGLYLEGLFRRLEGVEEVVLATSMTVEGEATALYLARVTRPAYGLPVGGSLEYADEVTLGRALEGRRPVKLTRALSRLPPKTAQRLALHLAFHKEEAEALAEALEGIKACRECGNLAEGELCPICQRSLLAVVESVADLYALERSGEFRGLYHVLGGALNPLEGIGPKELNLEGLFRRLEGVEEVVLATSMTVEGEATALYLAEELKKRGVRVTRPAYGLPVGGSLEYADEVTLGRALEGRRPVPESLLKLTRALSRLPGIGPKTAQRLALHLAFHKEEAEALAEALEVRACRECGNLAEGELCPICQSLLAVVESVADLYALERSGEFRGLYHVLGGALNPLEGIGPKELNLEGLFRRLEGVEEVVLATSMTVEGEATALYLAEELKKRGVRVTRPALEEGIVVGRKPLPQGDLLLRLVTPRGSLEAVVRKLSLFHHVRFQLYALPTLTQAELLGRLHGLEAPRRFLLAAFLAELAYRLASPEAAPRIYPLLVSGLRGIAKHEDPLLPLVWAGWRVAKAGGIGPNLELRLKRGRLGEEGVYLGREGVEALKATLRLPGAQALPHLERLFLALKAHAEEALGPLRSAEAIG

Foldseek 3Di:
DAWAKKAKDFWQLFDEGIDGDDWFEAEEAEDPPFQPVSVVQLVQVQLLHDDPDDLQNGGDDPDFKMKIKTWDADPVGIWIWIWIRGDVGIFIATNHDTDDSVVSLLPQGEFEDDCVLLDLQLDDFVSVLVVLLVLLCSPDVVSVVLVVQLVVLQVVLLVQLQDDHDDRVVSQVSNQVRQVVNVVSSVVVQVVQWVLLQVLLVLQDPWGKTKDKDFQADPTSNVSQVVCVVVCNVVSHDDHGPVDMGMAIDTNRDGCNPPHDSAVSSSSSVSVRVSSQVVSCVVSVHGHEYEYEAQPPPHDDSSSVSSVVVSRPDRHYYYYHNDDDPPHQYWYGGSNYIDGD/DAFAKKAKDFWEQFDEGIDGDDWFEEEEAEDPPFQPVSVLVLLQVQLQHDDPDLAVGGHPPDFKIKIKTWDADPVGIWIWIWIGGDVGIFIATRHHTDDSVVSLLPLGEFEADPVLLCCAQPDQVSVVVVLLVLLCSVDPVSVVLVVQLVVLQVVVLVALQPPHDDDDVSLVSNQVSQVVNVVSSVVVQVPLFVQLQVLLVLLDPWGKGKDKDAQCPPTSNVSCVVCVVVCSVVSHRDHGPVPMGMAMDTNRHGCNPDPDDQVSLSSSVSSSVSSQVVSCVPSPHGHEYEYEAPDDPDDDSSVVSVCVVSNPDRHYYYYHNDDDPPHAYWYGGSNYIDGD/DVVLVVQLVVVVCPSVVSNVVSVVCVVPVPVVVVVVVVVVD/DVVCVVQLVVVCPDPPAHSVNS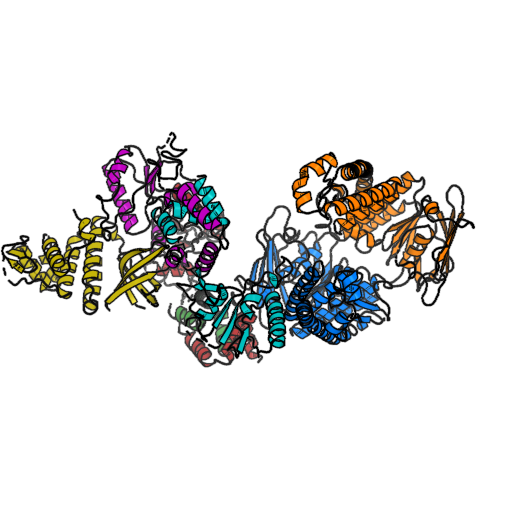VVVSVVCPVCVVVVVVCVVCVVCQAPVAGADDPDNDHVLRVQAAQAEEEEEDDCVLVVVVVVVPDHRHGYAPCVVVVCPPYDEYHYHYDPDVVSVVRVVVPPVYDDDAQADDDDDDPVPDDDVSVVRNVVVPDDD/DQQVVLVPPVHPVSVVVSVVCVVVVPVVVVVVVVVVVVVQEPWQTEDDDPHHHVVVLALEEEEDAARVVVVVVVVVVPDDHGYDYKPHFADVVVPRDPVHIVVVVVVVRDDQEHEYELPFDPDPRRVVRLVVVCVVVVVVHYDYDYDQQEDDPPDDPVPDDPVSVVSNVVRPDDD/DVVLVVQLVVQVVDPDADSVRSNVVSVVCVVPVVVVVVCVVVVDAAQEPQQGHRPPPHHRVLVCAEEEEEAAVVVVCVVCVVPPDHHHYHYKPHFDDPPVHDHPVNMDPVSVVPPCPNYAEYEYEFDDDPRRVVVVVVVVVVCVVVNHDYYYDD/DFKWFWQDWDQDPVQKIKTWTAGLQFTAIDIEDNRDHGFTKGWDFPDVTYTDDIGGDDDLVQCPDPVSVLLLNVLSQLCNLLTGRVLSNVLRVLNVQLNVCLSPPPHSVLSSLLSLQVSCLSSPLAADLCQAAALSRDDPDHQGCDPLSSVLSVCSSPPPPVVSSVSSCSVVRNSQRNSCSVRNDDPSVVVDD

InterPro domains:
  IPR001238 DNA-binding, RecF [MF_00365] (1-343)
  IPR001238 DNA-binding, RecF [TIGR00611] (9-315)
  IPR027417 P-loop containing nucleoside triphosphate hydrolase [G3DSA:3.40.50.300] (9-321)
  IPR027417 P-loop containing nucleoside triphosphate hydrolase [SSF52540] (1-314)
  IPR042174 DNA-binding RecF, domain 2 [G3DSA:1.20.1050.90] (116-288)